Protein AF-0000000071057144 (afdb_homodimer)

Solvent-accessible surface area (backbone atoms only — not comparable to full-atom values): 39895 Å² total; per-residue (Å²): 85,41,33,40,32,56,12,37,33,40,18,52,75,82,63,48,73,46,66,23,17,41,33,29,50,59,49,21,19,66,40,71,38,74,74,74,88,62,90,89,38,48,76,43,83,29,65,85,21,37,33,30,32,10,25,27,32,74,33,31,46,31,32,51,48,71,38,53,86,21,21,26,58,68,36,38,42,46,17,27,21,59,29,23,28,26,34,38,24,29,57,17,76,30,45,70,40,26,40,46,56,70,54,42,44,54,45,49,56,60,32,68,73,47,77,38,49,61,46,35,31,22,28,44,19,44,73,67,62,55,72,46,68,35,61,61,68,62,32,43,76,61,60,35,70,37,26,22,40,54,92,46,48,74,80,42,66,39,50,53,49,52,50,36,52,52,20,44,76,65,75,39,34,39,39,43,34,52,53,37,72,63,55,37,51,49,71,28,27,28,36,68,58,20,41,74,76,67,69,42,60,11,32,34,64,51,14,26,32,16,46,44,32,23,51,47,39,45,25,37,70,66,68,13,42,37,33,40,50,49,54,48,39,39,63,34,46,51,46,52,42,50,38,42,74,74,65,25,45,62,47,30,23,29,25,47,63,37,50,62,43,36,41,65,45,34,79,75,46,38,35,33,40,19,17,75,73,29,34,32,50,66,68,17,18,50,33,45,45,49,23,46,63,72,49,59,28,44,26,45,25,45,51,21,25,49,41,36,68,70,53,40,64,46,94,53,56,88,71,23,62,62,31,26,50,22,46,66,46,35,61,19,44,42,38,44,54,26,32,71,70,64,65,31,52,68,52,57,52,46,24,20,24,8,32,42,46,18,56,76,71,65,48,85,51,20,39,65,44,68,75,27,46,20,29,31,18,30,26,28,72,74,46,69,43,64,39,64,76,82,50,63,30,75,23,64,37,40,58,54,54,69,39,78,36,22,34,42,59,41,32,13,23,25,64,47,34,80,70,28,69,61,125,84,40,33,39,32,56,12,39,33,40,20,52,75,84,64,48,73,46,66,23,16,41,34,28,50,57,49,22,19,65,41,69,39,74,75,77,86,62,90,88,38,48,74,44,82,30,65,88,21,38,34,31,31,10,25,27,33,73,33,30,48,32,32,52,48,72,37,53,85,21,20,25,58,66,36,38,44,46,17,27,22,58,28,21,30,28,33,39,23,28,56,18,76,29,44,71,40,26,40,47,56,68,54,41,46,54,45,51,56,60,31,68,73,46,77,37,49,61,48,34,32,22,28,44,19,42,74,66,61,56,72,47,69,35,62,61,68,61,34,43,75,63,61,34,70,37,26,22,41,54,92,47,47,75,79,43,66,38,50,53,47,53,49,37,52,51,20,46,75,66,75,39,34,40,38,43,32,52,53,37,73,64,56,36,50,50,71,28,28,28,36,68,57,20,41,74,77,65,68,43,60,11,32,34,64,52,15,27,31,16,44,44,31,24,50,47,38,45,25,38,69,66,68,13,42,38,33,41,50,49,54,48,41,40,64,34,47,51,47,51,42,50,38,41,74,74,66,24,46,62,46,29,25,28,25,49,62,35,50,61,45,35,41,66,45,33,79,75,46,39,35,32,40,19,16,76,71,28,34,31,51,66,69,18,20,51,32,44,46,49,24,46,62,72,48,58,29,43,25,48,26,44,51,21,24,49,41,39,68,71,51,40,65,48,92,51,54,88,72,24,61,62,32,24,52,23,45,66,47,34,60,19,44,43,38,45,54,26,31,72,70,64,66,31,54,68,53,57,51,46,25,20,25,7,31,42,45,18,57,76,73,66,49,86,52,21,39,65,45,67,73,27,46,20,30,30,18,31,26,28,73,73,45,70,42,63,38,63,75,83,51,64,32,75,24,65,37,39,60,53,52,71,38,78,35,22,35,41,59,42,32,13,24,25,64,49,35,80,73,28,69,62,127

Secondary structure (DSSP, 8-state):
-EEEEEEEEEETTTTEEEEEEEEEETTEEEEEES----TT-EEEE-TTSEEEEPEEEEEE---TTT-TTT--HHHHHHHHHHHTEEEEEE-S-SSS-S-SHHHHHHHHHHHTTSSSEEEE-B-SBGGG-SSSB--HHHHHHHT---EE-TTS----HHHHHHHHHHHHHTT--EEE----GGG--STTSBHHHIIIII-S--B-HHHHHHHHHHHHHHHHHHT--EEEP----HHHHHHHHHHHHHT--EEEEE-HHHHH--THHHHHHGGGG--SSPP--HHHHHHHHHHHHHTSS-EE---B----HHHH--SSGGGSPP----TTTHHHHHIIIIITTTSS-HHHHHHHHTHHHHHHHT-S-S---TTSB--EEEEEEEEEEE--S--SSS----TTTT-EEEEEEEEEEETTEEEEE--/-EEEEEEEEEETTTTEEEEEEEEEETTEEEEEES----TT-EEEE-TTSEEEEPEEEEEE---TTT-TTT--HHHHHHHHHHTTEEEEEE-S-SSS-S-SHHHHHHHHHHHTTSSSEEEE-B-SBGGG-SSSB--HHHHHHHT---EE-TTS----HHHHHHHHHHHHHTT--EEE----GGG--STTSBHHHIIIII-S--B-HHHHHHHHHHHHHHHHHHT--EEEP----HHHHHHHHHHHHHT--EEEEE-HHHHH--THHHHHHGGGG--SSPP--HHHHHHHHHHHHHTSS-EE---B----HHHH--SSGGGSPP----TTTHHHHHIIIIITTTSS-HHHHHHHHTHHHHHHHT-S-S---TTSB--EEEEEEEEEEE--S--SSS----TTTT-EEEEEEEEEEETTEEEEE--

pLDDT: mean 96.9, std 3.38, range [73.75, 98.94]

Structure (mmCIF, N/CA/C/O backbone):
data_AF-0000000071057144-model_v1
#
loop_
_entity.id
_entity.type
_entity.pdbx_description
1 polymer Dihydroorotase
#
loop_
_atom_site.group_PDB
_atom_site.id
_atom_site.type_symbol
_atom_site.label_atom_id
_atom_site.label_alt_id
_atom_site.label_comp_id
_atom_site.label_asym_id
_atom_site.label_entity_id
_atom_site.label_seq_id
_atom_site.pdbx_PDB_ins_code
_atom_site.Cartn_x
_atom_site.Cartn_y
_atom_site.Cartn_z
_atom_site.occupancy
_atom_site.B_iso_or_equiv
_atom_site.auth_seq_id
_atom_site.auth_comp_id
_atom_site.auth_asym_id
_atom_site.auth_atom_id
_atom_site.pdbx_PDB_model_num
ATOM 1 N N . MET A 1 1 ? -11.352 50.219 15.453 1 94.25 1 MET A N 1
ATOM 2 C CA . MET A 1 1 ? -11.352 49.938 14.023 1 94.25 1 MET A CA 1
ATOM 3 C C . MET A 1 1 ? -9.938 50 13.453 1 94.25 1 MET A C 1
ATOM 5 O O . MET A 1 1 ? -9.133 50.812 13.906 1 94.25 1 MET A O 1
ATOM 9 N N . LEU A 1 2 ? -9.664 49.125 12.617 1 97.75 2 LEU A N 1
ATOM 10 C CA . LEU A 1 2 ? -8.367 49.062 11.953 1 97.75 2 LEU A CA 1
ATOM 11 C C . LEU A 1 2 ? -8.531 49.156 10.438 1 97.75 2 LEU A C 1
ATOM 13 O O . LEU A 1 2 ? -9.344 48.438 9.852 1 97.75 2 LEU A O 1
ATOM 17 N N . LEU A 1 3 ? -7.879 50.125 9.844 1 98.5 3 LEU A N 1
ATOM 18 C CA . LEU A 1 3 ? -7.926 50.312 8.398 1 98.5 3 LEU A CA 1
ATOM 19 C C . LEU A 1 3 ? -6.57 50.031 7.77 1 98.5 3 LEU A C 1
ATOM 21 O O . LEU A 1 3 ? -5.578 50.688 8.07 1 98.5 3 LEU A O 1
ATOM 25 N N . ILE A 1 4 ? -6.465 48.969 6.965 1 98.62 4 ILE A N 1
ATOM 26 C CA . ILE A 1 4 ? -5.285 48.594 6.184 1 98.62 4 ILE A CA 1
ATOM 27 C C . ILE A 1 4 ? -5.383 49.219 4.793 1 98.62 4 ILE A C 1
ATOM 29 O O . ILE A 1 4 ? -6.293 48.906 4.023 1 98.62 4 ILE A O 1
ATOM 33 N N . LYS A 1 5 ? -4.43 50.031 4.457 1 98.38 5 LYS A N 1
ATOM 34 C CA . LYS A 1 5 ? -4.555 50.781 3.219 1 98.38 5 LYS A CA 1
ATOM 35 C C . LYS A 1 5 ? -3.49 50.375 2.207 1 98.38 5 LYS A C 1
ATOM 37 O O . LYS A 1 5 ? -2.373 50 2.588 1 98.38 5 LYS A O 1
ATOM 42 N N . ASN A 1 6 ? -3.873 50.406 0.991 1 97.88 6 ASN A N 1
ATOM 43 C CA . ASN A 1 6 ? -2.973 50.438 -0.158 1 97.88 6 ASN A CA 1
ATOM 44 C C . ASN A 1 6 ? -2.248 49.125 -0.331 1 97.88 6 ASN A C 1
ATOM 46 O O . ASN A 1 6 ? -1.264 49.031 -1.068 1 97.88 6 ASN A O 1
ATOM 50 N N . GLY A 1 7 ? -2.619 48.031 0.33 1 98.44 7 GLY A N 1
ATOM 51 C CA . GLY A 1 7 ? -1.944 46.75 0.188 1 98.44 7 GLY A CA 1
ATOM 52 C C . GLY A 1 7 ? -2.439 45.938 -0.997 1 98.44 7 GLY A C 1
ATOM 53 O O . GLY A 1 7 ? -3.559 46.156 -1.472 1 98.44 7 GLY A O 1
ATOM 54 N N . ARG A 1 8 ? -1.553 45.031 -1.54 1 98.75 8 ARG A N 1
ATOM 55 C CA . ARG A 1 8 ? -2.029 44.031 -2.465 1 98.75 8 ARG A CA 1
ATOM 56 C C . ARG A 1 8 ? -2.814 42.938 -1.729 1 98.75 8 ARG A C 1
ATOM 58 O O . ARG A 1 8 ? -2.227 42.031 -1.132 1 98.75 8 ARG A O 1
ATOM 65 N N . VAL A 1 9 ? -4.117 43.031 -1.786 1 98.75 9 VAL A N 1
ATOM 66 C CA . VAL A 1 9 ? -4.988 42.094 -1.089 1 98.75 9 VAL A CA 1
ATOM 67 C C . VAL A 1 9 ? -5.145 40.812 -1.918 1 98.75 9 VAL A C 1
ATOM 69 O O . VAL A 1 9 ? -5.551 40.875 -3.082 1 98.75 9 VAL A O 1
ATOM 72 N N . LEU A 1 10 ? -4.734 39.719 -1.327 1 98.56 10 LEU A N 1
ATOM 73 C CA . LEU A 1 10 ? -4.777 38.438 -1.992 1 98.56 10 LEU A CA 1
ATOM 74 C C . LEU A 1 10 ? -5.59 37.438 -1.176 1 98.56 10 LEU A C 1
ATOM 76 O O . LEU A 1 10 ? -5.293 37.188 -0.001 1 98.56 10 LEU A O 1
ATOM 80 N N . ASP A 1 11 ? -6.66 36.906 -1.741 1 98.69 11 ASP A N 1
ATOM 81 C CA . ASP A 1 11 ? -7.441 35.812 -1.151 1 98.69 11 ASP A CA 1
ATOM 82 C C . ASP A 1 11 ? -7.512 34.625 -2.09 1 98.69 11 ASP A C 1
ATOM 84 O O . ASP A 1 11 ? -8.297 34.625 -3.045 1 98.69 11 ASP A O 1
ATOM 88 N N . PRO A 1 12 ? -6.824 33.562 -1.813 1 98.44 12 PRO A N 1
ATOM 89 C CA . PRO A 1 12 ? -6.809 32.406 -2.713 1 98.44 12 PRO A CA 1
ATOM 90 C C . PRO A 1 12 ? -8.188 31.766 -2.877 1 98.44 12 PRO A C 1
ATOM 92 O O . PRO A 1 12 ? -8.5 31.219 -3.939 1 98.44 12 PRO A O 1
ATOM 95 N N . GLN A 1 13 ? -8.984 31.766 -1.9 1 97.81 13 GLN A N 1
ATOM 96 C CA . GLN A 1 13 ? -10.289 31.125 -1.96 1 97.81 13 GLN A CA 1
ATOM 97 C C . GLN A 1 13 ? -11.18 31.766 -3.021 1 97.81 13 GLN A C 1
ATOM 99 O O . GLN A 1 13 ? -11.82 31.078 -3.809 1 97.81 13 GLN A O 1
ATOM 104 N N . SER A 1 14 ? -11.211 33.125 -3.072 1 97.69 14 SER A N 1
ATOM 105 C CA . SER A 1 14 ? -12.07 33.844 -4.012 1 97.69 14 SER A CA 1
ATOM 106 C C . SER A 1 14 ? -11.328 34.156 -5.309 1 97.69 14 SER A C 1
ATOM 108 O O . SER A 1 14 ? -11.953 34.5 -6.32 1 97.69 14 SER A O 1
ATOM 110 N N . GLY A 1 15 ? -10 34.125 -5.254 1 97.69 15 GLY A N 1
ATOM 111 C CA . GLY A 1 15 ? -9.203 34.531 -6.398 1 97.69 15 GLY A CA 1
ATOM 112 C C . GLY A 1 15 ? -8.953 36.031 -6.449 1 97.69 15 GLY A C 1
ATOM 113 O O . GLY A 1 15 ? -8.359 36.531 -7.406 1 97.69 15 GLY A O 1
ATOM 114 N N . PHE A 1 16 ? -9.359 36.75 -5.375 1 97.81 16 PHE A N 1
ATOM 115 C CA . PHE A 1 16 ? -9.148 38.219 -5.305 1 97.81 16 PHE A CA 1
ATOM 116 C C . PHE A 1 16 ? -7.664 38.531 -5.254 1 97.81 16 PHE A C 1
ATOM 118 O O . PHE A 1 16 ? -6.914 37.938 -4.488 1 97.81 16 PHE A O 1
ATOM 125 N N . ASP A 1 17 ? -7.176 39.438 -6.098 1 98.25 17 ASP A N 1
ATOM 126 C CA . ASP A 1 17 ? -5.781 39.844 -6.18 1 98.25 17 ASP A CA 1
ATOM 127 C C . ASP A 1 17 ? -5.664 41.281 -6.746 1 98.25 17 ASP A C 1
ATOM 129 O O . ASP A 1 17 ? -5.512 41.438 -7.957 1 98.25 17 ASP A O 1
ATOM 133 N N . GLN A 1 18 ? -5.746 42.25 -5.844 1 97.81 18 GLN A N 1
ATOM 134 C CA . GLN A 1 18 ? -5.656 43.625 -6.254 1 97.81 18 GLN A CA 1
ATOM 135 C C . GLN A 1 18 ? -5.281 44.531 -5.078 1 97.81 18 GLN A C 1
ATOM 137 O O . GLN A 1 18 ? -5.445 44.156 -3.92 1 97.81 18 GLN A O 1
ATOM 142 N N . VAL A 1 19 ? -4.738 45.719 -5.449 1 98.56 19 VAL A N 1
ATOM 143 C CA . VAL A 1 19 ? -4.484 46.719 -4.422 1 98.56 19 VAL A CA 1
ATOM 144 C C . VAL A 1 19 ? -5.809 47.281 -3.891 1 98.56 19 VAL A C 1
ATOM 146 O O . VAL A 1 19 ? -6.672 47.688 -4.668 1 98.56 19 VAL A O 1
ATOM 149 N N . ALA A 1 20 ? -5.996 47.188 -2.58 1 98.56 20 ALA A N 1
ATOM 150 C CA . ALA A 1 20 ? -7.254 47.594 -1.965 1 98.56 20 ALA A CA 1
ATOM 151 C C . ALA A 1 20 ? -7.059 47.938 -0.488 1 98.56 20 ALA A C 1
ATOM 153 O O . ALA A 1 20 ? -5.977 47.719 0.064 1 98.56 20 ALA A O 1
ATOM 154 N N . ASP A 1 21 ? -8.07 48.594 0.021 1 98.56 21 ASP A N 1
ATOM 155 C CA . ASP A 1 21 ? -8.148 48.844 1.457 1 98.56 21 ASP A CA 1
ATOM 156 C C . ASP A 1 21 ? -9.008 47.781 2.15 1 98.56 21 ASP A C 1
ATOM 158 O O . ASP A 1 21 ? -9.945 47.25 1.555 1 98.56 21 ASP A O 1
ATOM 162 N N . VAL A 1 22 ? -8.68 47.438 3.336 1 98.75 22 VAL A N 1
ATOM 163 C CA . VAL A 1 22 ? -9.445 46.5 4.16 1 98.75 22 VAL A CA 1
ATOM 164 C C . VAL A 1 22 ? -9.797 47.188 5.492 1 98.75 22 VAL A C 1
ATOM 166 O O . VAL A 1 22 ? -8.906 47.625 6.227 1 98.75 22 VAL A O 1
ATOM 169 N N . LEU A 1 23 ? -11.039 47.312 5.785 1 98.62 23 LEU A N 1
ATOM 170 C CA . LEU A 1 23 ? -11.508 47.875 7.051 1 98.62 23 LEU A CA 1
ATOM 171 C C . LEU A 1 23 ? -11.969 46.75 7.996 1 98.62 23 LEU A C 1
ATOM 173 O O . LEU A 1 23 ? -12.797 45.938 7.629 1 98.62 23 LEU A O 1
ATOM 177 N N . VAL A 1 24 ? -11.336 46.75 9.141 1 98.12 24 VAL A N 1
ATOM 178 C CA . VAL A 1 24 ? -11.648 45.75 10.164 1 98.12 24 VAL A CA 1
ATOM 179 C C . VAL A 1 24 ? -12.391 46.438 11.32 1 98.12 24 VAL A C 1
ATOM 181 O O . VAL A 1 24 ? -11.977 47.5 11.797 1 98.12 24 VAL A O 1
ATOM 184 N N . ASP A 1 25 ? -13.461 45.875 11.758 1 96.5 25 ASP A N 1
ATOM 185 C CA . ASP A 1 25 ? -14.211 46.312 12.93 1 96.5 25 ASP A CA 1
ATOM 186 C C . ASP A 1 25 ? -14.492 45.125 13.859 1 96.5 25 ASP A C 1
ATOM 188 O O . ASP A 1 25 ? -15.305 44.25 13.547 1 96.5 25 ASP A O 1
ATOM 192 N N . GLY A 1 26 ? -13.867 45.188 14.992 1 96.19 26 GLY A N 1
ATOM 193 C CA . GLY A 1 26 ? -13.938 44.031 15.875 1 96.19 26 GLY A CA 1
ATOM 194 C C . GLY A 1 26 ? -13.266 42.812 15.289 1 96.19 26 GLY A C 1
ATOM 195 O O . GLY A 1 26 ? -12.109 42.875 14.859 1 96.19 26 GLY A O 1
ATOM 196 N N . LYS A 1 27 ? -14.039 41.719 15.336 1 97.88 27 LYS A N 1
ATOM 197 C CA . LYS A 1 27 ? -13.453 40.438 14.922 1 97.88 27 LYS A CA 1
ATOM 198 C C . LYS A 1 27 ? -13.758 40.156 13.461 1 97.88 27 LYS A C 1
ATOM 200 O O . LYS A 1 27 ? -13.492 39.062 12.977 1 97.88 27 LYS A O 1
ATOM 205 N N . LYS A 1 28 ? -14.25 41.156 12.719 1 98.12 28 LYS A N 1
ATOM 206 C CA . LYS A 1 28 ? -14.711 40.906 11.359 1 98.12 28 LYS A CA 1
ATOM 207 C C . LYS A 1 28 ? -14.133 41.906 10.383 1 98.12 28 LYS A C 1
ATOM 209 O O . LYS A 1 28 ? -13.812 43.031 10.766 1 98.12 28 LYS A O 1
ATOM 214 N N . VAL A 1 29 ? -14.016 41.469 9.164 1 98.38 29 VAL A N 1
ATOM 215 C CA . VAL A 1 29 ? -13.727 42.406 8.062 1 98.38 29 VAL A CA 1
ATOM 216 C C . VAL A 1 29 ? -15.008 43.125 7.648 1 98.38 29 VAL A C 1
ATOM 218 O O . VAL A 1 29 ? -15.984 42.5 7.242 1 98.38 29 VAL A O 1
ATOM 221 N N . LEU A 1 30 ? -15 44.375 7.797 1 97.81 30 LEU A N 1
ATOM 222 C CA . LEU A 1 30 ? -16.203 45.156 7.52 1 97.81 30 LEU A CA 1
ATOM 223 C C . LEU A 1 30 ? -16.312 45.469 6.031 1 97.81 30 LEU A C 1
ATOM 225 O O . LEU A 1 30 ? -17.406 45.406 5.469 1 97.81 30 LEU A O 1
ATOM 229 N N . LYS A 1 31 ? -15.164 45.844 5.465 1 97.88 31 LYS A N 1
ATOM 230 C CA . LYS A 1 31 ? -15.211 46.312 4.082 1 97.88 31 LYS A CA 1
ATOM 231 C C . LYS A 1 31 ? -13.867 46.094 3.383 1 97.88 31 LYS A C 1
ATOM 233 O O . LYS A 1 31 ? -12.812 46.25 4 1 97.88 31 LYS A O 1
ATOM 238 N N . ILE A 1 32 ? -13.906 45.719 2.162 1 98.25 32 ILE A N 1
ATOM 239 C CA . ILE A 1 32 ? -12.773 45.656 1.245 1 98.25 32 ILE A CA 1
ATOM 240 C C . ILE A 1 32 ? -13.086 46.5 -0.003 1 98.25 32 ILE A C 1
ATOM 242 O O . ILE A 1 32 ? -14.078 46.219 -0.694 1 98.25 32 ILE A O 1
ATOM 246 N N . ALA A 1 33 ? -12.375 47.438 -0.252 1 97.81 33 ALA A N 1
ATOM 247 C CA . ALA A 1 33 ? -12.648 48.312 -1.38 1 97.81 33 ALA A CA 1
ATOM 248 C C . ALA A 1 33 ? -11.383 49.031 -1.835 1 97.81 33 ALA A C 1
ATOM 250 O O . ALA A 1 33 ? -10.375 49.031 -1.127 1 97.81 33 ALA A O 1
ATOM 251 N N . GLU A 1 34 ? -11.484 49.594 -2.992 1 97.31 34 GLU A N 1
ATOM 252 C CA . GLU A 1 34 ? -10.336 50.312 -3.559 1 97.31 34 GLU A CA 1
ATOM 253 C C . GLU A 1 34 ? -9.859 51.438 -2.629 1 97.31 34 GLU A C 1
ATOM 255 O O . GLU A 1 34 ? -8.656 51.625 -2.455 1 97.31 34 GLU A O 1
ATOM 260 N N . GLN A 1 35 ? -10.789 52.188 -2.15 1 96.94 35 GLN A N 1
ATOM 261 C CA . GLN A 1 35 ? -10.516 53.281 -1.216 1 96.94 35 GLN A CA 1
ATOM 262 C C . GLN A 1 35 ? -11.57 53.344 -0.117 1 96.94 35 GLN A C 1
ATOM 264 O O . GLN A 1 35 ? -12.773 53.344 -0.401 1 96.94 35 GLN A O 1
ATOM 269 N N . ILE A 1 36 ? -11.062 53.312 1.088 1 97.25 36 ILE A N 1
ATOM 270 C CA . ILE A 1 36 ? -11.977 53.375 2.227 1 97.25 36 ILE A CA 1
ATOM 271 C C . ILE A 1 36 ? -11.57 54.562 3.131 1 97.25 36 ILE A C 1
ATOM 273 O O . ILE A 1 36 ? -10.383 54.75 3.414 1 97.25 36 ILE A O 1
ATOM 277 N N . GLU A 1 37 ? -12.469 55.406 3.471 1 95.5 37 GLU A N 1
ATOM 278 C CA . GLU A 1 37 ? -12.281 56.438 4.504 1 95.5 37 GLU A CA 1
ATOM 279 C C . GLU A 1 37 ? -13 56.031 5.793 1 95.5 37 GLU A C 1
ATOM 281 O O . GLU A 1 37 ? -14.164 55.656 5.766 1 95.5 37 GLU A O 1
ATOM 286 N N . ALA A 1 38 ? -12.266 55.969 6.797 1 92.19 38 ALA A N 1
ATOM 287 C CA . ALA A 1 38 ? -12.844 55.625 8.094 1 92.19 38 ALA A CA 1
ATOM 288 C C . ALA A 1 38 ? -12.273 56.5 9.195 1 92.19 38 ALA A C 1
ATOM 290 O O . ALA A 1 38 ? -11.18 56.25 9.703 1 92.19 38 ALA A O 1
ATOM 291 N N . GLU A 1 39 ? -13.078 57.469 9.633 1 90.88 39 GLU A N 1
ATOM 292 C CA . GLU A 1 39 ? -12.625 58.406 10.656 1 90.88 39 GLU A CA 1
ATOM 293 C C . GLU A 1 39 ? -12.398 57.719 11.992 1 90.88 39 GLU A C 1
ATOM 295 O O . GLU A 1 39 ? -13.219 56.906 12.414 1 90.88 39 GLU A O 1
ATOM 300 N N . GLY A 1 40 ? -11.266 57.969 12.594 1 92.12 40 GLY A N 1
ATOM 301 C CA . GLY A 1 40 ? -10.992 57.438 13.922 1 92.12 40 GLY A CA 1
ATOM 302 C C . GLY A 1 40 ? -10.367 56.062 13.898 1 92.12 40 GLY A C 1
ATOM 303 O O . GLY A 1 40 ? -9.953 55.562 14.938 1 92.12 40 GLY A O 1
ATOM 304 N N . ALA A 1 41 ? -10.312 55.438 12.703 1 94.25 41 ALA A N 1
ATOM 305 C CA . ALA A 1 41 ? -9.711 54.125 12.609 1 94.25 41 ALA A CA 1
ATOM 306 C C . ALA A 1 41 ? -8.188 54.219 12.688 1 94.25 41 ALA A C 1
ATOM 308 O O . ALA A 1 41 ? -7.582 55.156 12.203 1 94.25 41 ALA A O 1
ATOM 309 N N . ASP A 1 42 ? -7.527 53.219 13.445 1 96.56 42 ASP A N 1
ATOM 310 C CA . ASP A 1 42 ? -6.082 53.062 13.336 1 96.56 42 ASP A CA 1
ATOM 311 C C . ASP A 1 42 ? -5.688 52.625 11.922 1 96.56 42 ASP A C 1
ATOM 313 O O . ASP A 1 42 ? -6.336 51.781 11.32 1 96.56 42 ASP A O 1
ATOM 317 N N . VAL A 1 43 ? -4.652 53.25 11.414 1 97.5 43 VAL A N 1
ATOM 318 C CA . VAL A 1 43 ? -4.332 53.031 10 1 97.5 43 VAL A CA 1
ATOM 319 C C . VAL A 1 43 ? -3 52.312 9.883 1 97.5 43 VAL A C 1
ATOM 321 O O . VAL A 1 43 ? -2.023 52.656 10.547 1 97.5 43 VAL A O 1
ATOM 324 N N . ILE A 1 44 ? -2.953 51.25 9.125 1 97.81 44 ILE A N 1
ATOM 325 C CA . ILE A 1 44 ? -1.737 50.562 8.664 1 97.81 44 ILE A CA 1
ATOM 326 C C . ILE A 1 44 ? -1.53 50.844 7.176 1 97.81 44 ILE A C 1
ATOM 328 O O . ILE A 1 44 ? -2.398 50.562 6.352 1 97.81 44 ILE A O 1
ATOM 332 N N . ASP A 1 45 ? -0.489 51.531 6.824 1 98 45 ASP A N 1
ATOM 333 C CA . ASP A 1 45 ? -0.131 51.688 5.418 1 98 45 ASP A CA 1
ATOM 334 C C . ASP A 1 45 ? 0.583 50.438 4.895 1 98 45 ASP A C 1
ATOM 336 O O . ASP A 1 45 ? 1.745 50.188 5.227 1 98 45 ASP A O 1
ATOM 340 N N . ALA A 1 46 ? -0.073 49.719 4.07 1 98.38 46 ALA A N 1
ATOM 341 C CA . ALA A 1 46 ? 0.458 48.438 3.578 1 98.38 46 ALA A CA 1
ATOM 342 C C . ALA A 1 46 ? 0.963 48.562 2.145 1 98.38 46 ALA A C 1
ATOM 344 O O . ALA A 1 46 ? 0.993 47.594 1.394 1 98.38 46 ALA A O 1
ATOM 345 N N . ALA A 1 47 ? 1.3 49.781 1.751 1 97.88 47 ALA A N 1
ATOM 346 C CA . ALA A 1 47 ? 1.832 50 0.407 1 97.88 47 ALA A CA 1
ATOM 347 C C . ALA A 1 47 ? 3.047 49.125 0.152 1 97.88 47 ALA A C 1
ATOM 349 O O . ALA A 1 47 ? 3.99 49.094 0.945 1 97.88 47 ALA A O 1
ATOM 350 N N . GLY A 1 48 ? 2.986 48.344 -0.948 1 97.56 48 GLY A N 1
ATOM 351 C CA . GLY A 1 48 ? 4.09 47.469 -1.33 1 97.56 48 GLY A CA 1
ATOM 352 C C . GLY A 1 48 ? 4.078 46.156 -0.605 1 97.56 48 GLY A C 1
ATOM 353 O O . GLY A 1 48 ? 4.941 45.312 -0.84 1 97.56 48 GLY A O 1
ATOM 354 N N . LEU A 1 49 ? 3.125 45.938 0.243 1 98.62 49 LEU A N 1
ATOM 355 C CA . LEU A 1 49 ? 3.012 44.719 1.015 1 98.62 49 LEU A CA 1
ATOM 356 C C . LEU A 1 49 ? 1.822 43.875 0.541 1 98.62 49 LEU A C 1
ATOM 358 O O . LEU A 1 49 ? 0.938 44.406 -0.15 1 98.62 49 LEU A O 1
ATOM 362 N N . VAL A 1 50 ? 1.885 42.625 0.862 1 98.88 50 VAL A N 1
ATOM 363 C CA . VAL A 1 50 ? 0.781 41.719 0.593 1 98.88 50 VAL A CA 1
ATOM 364 C C . VAL A 1 50 ? -0.127 41.625 1.818 1 98.88 50 VAL A C 1
ATOM 366 O O . VAL A 1 50 ? 0.355 41.562 2.951 1 98.88 50 VAL A O 1
ATOM 369 N N . VAL A 1 51 ? -1.409 41.75 1.645 1 98.88 51 VAL A N 1
ATOM 370 C CA . VAL A 1 51 ? -2.434 41.531 2.66 1 98.88 51 VAL A CA 1
ATOM 371 C C . VAL A 1 51 ? -3.193 40.25 2.361 1 98.88 51 VAL A C 1
ATOM 373 O O . VAL A 1 51 ? -3.904 40.156 1.358 1 98.88 51 VAL A O 1
ATOM 376 N N . ALA A 1 52 ? -3.049 39.219 3.162 1 98.88 52 ALA A N 1
ATOM 377 C CA . ALA A 1 52 ? -3.611 37.906 2.934 1 98.88 52 ALA A CA 1
ATOM 378 C C . ALA A 1 52 ? -4.324 37.375 4.18 1 98.88 52 ALA A C 1
ATOM 380 O O . ALA A 1 52 ? -4.223 37.969 5.254 1 98.88 52 ALA A O 1
ATOM 381 N N . PRO A 1 53 ? -5.191 36.344 3.998 1 98.88 53 PRO A N 1
ATOM 382 C CA . PRO A 1 53 ? -5.73 35.719 5.207 1 98.88 53 PRO A CA 1
ATOM 383 C C . PRO A 1 53 ? -4.641 35.219 6.164 1 98.88 53 PRO A C 1
ATOM 385 O O . PRO A 1 53 ? -3.564 34.812 5.727 1 98.88 53 PRO A O 1
ATOM 388 N N . GLY A 1 54 ? -4.934 35.344 7.508 1 98.94 54 GLY A N 1
ATOM 389 C CA . GLY A 1 54 ? -4.012 34.719 8.445 1 98.94 54 GLY A CA 1
ATOM 390 C C . GLY A 1 54 ? -3.695 33.281 8.102 1 98.94 54 GLY A C 1
ATOM 391 O O . GLY A 1 54 ? -4.586 32.531 7.723 1 98.94 54 GLY A O 1
ATOM 392 N N . LEU A 1 55 ? -2.418 32.875 8.156 1 98.94 55 LEU A N 1
ATOM 393 C CA . LEU A 1 55 ? -2.018 31.531 7.805 1 98.94 55 LEU A CA 1
ATOM 394 C C . LEU A 1 55 ? -2.59 30.516 8.797 1 98.94 55 LEU A C 1
ATOM 396 O O . LEU A 1 55 ? -2.91 30.875 9.93 1 98.94 55 LEU A O 1
ATOM 400 N N . VAL A 1 56 ? -2.787 29.297 8.305 1 98.94 56 VAL A N 1
ATOM 401 C CA . VAL A 1 56 ? -3.32 28.203 9.094 1 98.94 56 VAL A CA 1
ATOM 402 C C . VAL A 1 56 ? -2.334 27.031 9.086 1 98.94 56 VAL A C 1
ATOM 404 O O . VAL A 1 56 ? -1.983 26.516 8.023 1 98.94 56 VAL A O 1
ATOM 407 N N . ASP A 1 57 ? -1.852 26.641 10.234 1 98.88 57 ASP A N 1
ATOM 408 C CA . ASP A 1 57 ? -0.955 25.484 10.359 1 98.88 57 ASP A CA 1
ATOM 409 C C . ASP A 1 57 ? -1.625 24.344 11.117 1 98.88 57 ASP A C 1
ATOM 411 O O . ASP A 1 57 ? -1.92 24.469 12.305 1 98.88 57 ASP A O 1
ATOM 415 N N . ILE A 1 58 ? -1.699 23.203 10.477 1 98.75 58 ILE A N 1
ATOM 416 C CA . ILE A 1 58 ? -2.51 22.141 11.062 1 98.75 58 ILE A CA 1
ATOM 417 C C . ILE A 1 58 ? -1.606 21.125 11.758 1 98.75 58 ILE A C 1
ATOM 419 O O . ILE A 1 58 ? -2.053 20.031 12.125 1 98.75 58 ILE A O 1
ATOM 423 N N . HIS A 1 59 ? -0.335 21.391 11.93 1 98.69 59 HIS A N 1
ATOM 424 C CA . HIS A 1 59 ? 0.617 20.453 12.484 1 98.69 59 HIS A CA 1
ATOM 425 C C . HIS A 1 59 ? 1.702 21.156 13.289 1 98.69 59 HIS A C 1
ATOM 427 O O . HIS A 1 59 ? 2.773 21.453 12.758 1 98.69 59 HIS A O 1
ATOM 433 N N . VAL A 1 60 ? 1.468 21.359 14.617 1 98.38 60 VAL A N 1
ATOM 434 C CA . VAL A 1 60 ? 2.465 21.984 15.477 1 98.38 60 VAL A CA 1
ATOM 435 C C . VAL A 1 60 ? 2.566 21.234 16.797 1 98.38 60 VAL A C 1
ATOM 437 O O . VAL A 1 60 ? 1.629 20.531 17.188 1 98.38 60 VAL A O 1
ATOM 440 N N . HIS A 1 61 ? 3.693 21.312 17.438 1 97.88 61 HIS A N 1
ATOM 441 C CA . HIS A 1 61 ? 3.926 20.766 18.766 1 97.88 61 HIS A CA 1
ATOM 442 C C . HIS A 1 61 ? 4.238 21.859 19.781 1 97.88 61 HIS A C 1
ATOM 444 O O . HIS A 1 61 ? 5.355 22.391 19.797 1 97.88 61 HIS A O 1
ATOM 450 N N . PHE A 1 62 ? 3.311 22.172 20.672 1 97.06 62 PHE A N 1
ATOM 451 C CA . PHE A 1 62 ? 3.543 23.25 21.641 1 97.06 62 PHE A CA 1
ATOM 452 C C . PHE A 1 62 ? 3.961 22.672 22.984 1 97.06 62 PHE A C 1
ATOM 454 O O . PHE A 1 62 ? 4.184 23.422 23.938 1 97.06 62 PHE A O 1
ATOM 461 N N . ARG A 1 63 ? 4.055 21.375 23.156 1 95 63 ARG A N 1
ATOM 462 C CA . ARG A 1 63 ? 4.793 20.656 24.172 1 95 63 ARG A CA 1
ATOM 463 C C . ARG A 1 63 ? 4.129 20.797 25.531 1 95 63 ARG A C 1
ATOM 465 O O . ARG A 1 63 ? 4.727 20.469 26.562 1 95 63 ARG A O 1
ATOM 472 N N . GLU A 1 64 ? 2.992 21.406 25.562 1 95.94 64 GLU A N 1
ATOM 473 C CA . GLU A 1 64 ? 2.195 21.531 26.781 1 95.94 64 GLU A CA 1
ATOM 474 C C . GLU A 1 64 ? 0.93 20.688 26.703 1 95.94 64 GLU A C 1
ATOM 476 O O . GLU A 1 64 ? 0.167 20.797 25.75 1 95.94 64 GLU A O 1
ATOM 481 N N . PRO A 1 65 ? 0.752 19.891 27.75 1 95.94 65 PRO A N 1
ATOM 482 C CA . PRO A 1 65 ? 1.442 19.812 29.031 1 95.94 65 PRO A CA 1
ATOM 483 C C . PRO A 1 65 ? 2.729 18.984 28.969 1 95.94 65 PRO A C 1
ATOM 485 O O . PRO A 1 65 ? 2.986 18.328 27.969 1 95.94 65 PRO A O 1
ATOM 488 N N . GLY A 1 66 ? 3.582 19.078 30.031 1 93.69 66 GLY A N 1
ATOM 489 C CA . GLY A 1 66 ? 4.602 18.094 30.359 1 93.69 66 GLY A CA 1
ATOM 490 C C . GLY A 1 66 ? 5.988 18.484 29.891 1 93.69 66 GLY A C 1
ATOM 491 O O . GLY A 1 66 ? 6.992 18.094 30.484 1 93.69 66 GLY A O 1
ATOM 492 N N . GLN A 1 67 ? 6.105 19.172 28.75 1 92.88 67 GLN A N 1
ATOM 493 C CA . GLN A 1 67 ? 7.418 19.5 28.203 1 92.88 67 GLN A CA 1
ATOM 494 C C . GLN A 1 67 ? 7.57 21.016 28 1 92.88 67 GLN A C 1
ATOM 496 O O . GLN A 1 67 ? 8.016 21.469 26.953 1 92.88 67 GLN A O 1
ATOM 501 N N . THR A 1 68 ? 7.227 21.812 28.938 1 92.81 68 THR A N 1
ATOM 502 C CA . THR A 1 68 ? 7.098 23.266 28.812 1 92.81 68 THR A CA 1
ATOM 503 C C . THR A 1 68 ? 8.469 23.938 28.781 1 92.81 68 THR A C 1
ATOM 505 O O . THR A 1 68 ? 8.586 25.109 28.422 1 92.81 68 THR A O 1
ATOM 508 N N . HIS A 1 69 ? 9.508 23.172 29.156 1 90.25 69 HIS A N 1
ATOM 509 C CA . HIS A 1 69 ? 10.859 23.703 29.047 1 90.25 69 HIS A CA 1
ATOM 510 C C . HIS A 1 69 ? 11.281 23.812 27.578 1 90.25 69 HIS A C 1
ATOM 512 O O . HIS A 1 69 ? 12.164 24.609 27.234 1 90.25 69 HIS A O 1
ATOM 518 N N . LYS A 1 70 ? 10.672 22.984 26.719 1 91.5 70 LYS A N 1
ATOM 519 C CA . LYS A 1 70 ? 10.914 23.031 25.281 1 91.5 70 LYS A CA 1
ATOM 520 C C . LYS A 1 70 ? 10.07 24.125 24.609 1 91.5 70 LYS A C 1
ATOM 522 O O . LYS A 1 70 ? 10.555 24.844 23.75 1 91.5 70 LYS A O 1
ATOM 527 N N . GLU A 1 71 ? 8.883 24.172 24.938 1 93.06 71 GLU A N 1
ATOM 528 C CA . GLU A 1 71 ? 7.863 25.094 24.438 1 93.06 71 GLU A CA 1
ATOM 529 C C . GLU A 1 71 ? 6.59 25 25.281 1 93.06 71 GLU A C 1
ATOM 531 O O . GLU A 1 71 ? 6.34 23.984 25.938 1 93.06 71 GLU A O 1
ATOM 536 N N . ASP A 1 72 ? 5.898 26.031 25.469 1 95.75 72 ASP A N 1
ATOM 537 C CA . ASP A 1 72 ? 4.551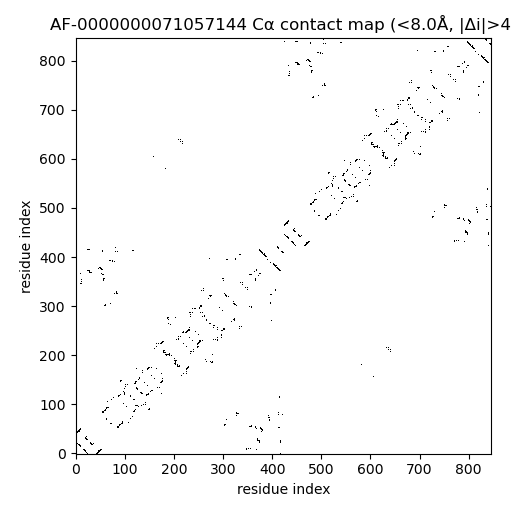 26 26.016 1 95.75 72 ASP A CA 1
ATOM 538 C C . ASP A 1 72 ? 3.553 26.688 25.094 1 95.75 72 ASP A C 1
ATOM 540 O O . ASP A 1 72 ? 3.936 27.25 24.062 1 95.75 72 ASP A O 1
ATOM 544 N N . ILE A 1 73 ? 2.312 26.578 25.391 1 98.06 73 ILE A N 1
ATOM 545 C CA . ILE A 1 73 ? 1.253 27.062 24.516 1 98.06 73 ILE A CA 1
ATOM 546 C C . ILE A 1 73 ? 1.404 28.562 24.297 1 98.06 73 ILE A C 1
ATOM 548 O O . ILE A 1 73 ? 1.207 29.062 23.188 1 98.06 73 ILE A O 1
ATOM 552 N N . HIS A 1 74 ? 1.804 29.297 25.297 1 97.75 74 HIS A N 1
ATOM 553 C CA . HIS A 1 74 ? 1.954 30.734 25.188 1 97.75 74 HIS A CA 1
ATOM 554 C C . HIS A 1 74 ? 3.064 31.109 24.219 1 97.75 74 HIS A C 1
ATOM 556 O O . HIS A 1 74 ? 2.848 31.891 23.297 1 97.75 74 HIS A O 1
ATOM 562 N N . THR A 1 75 ? 4.254 30.547 24.422 1 97.19 75 THR A N 1
ATOM 563 C CA . THR A 1 75 ? 5.367 30.875 23.547 1 97.19 75 THR A CA 1
ATOM 564 C C . THR A 1 75 ? 5.137 30.312 22.141 1 97.19 75 THR A C 1
ATOM 566 O O . THR A 1 75 ? 5.559 30.906 21.156 1 97.19 75 THR A O 1
ATOM 569 N N . GLY A 1 76 ? 4.48 29.156 22.047 1 97.94 76 GLY A N 1
ATOM 570 C CA . GLY A 1 76 ? 4.066 28.656 20.75 1 97.94 76 GLY A CA 1
ATOM 571 C C . GLY A 1 76 ? 3.143 29.609 20.016 1 97.94 76 GLY A C 1
ATOM 572 O O . GLY A 1 76 ? 3.279 29.797 18.797 1 97.94 76 GLY A O 1
ATOM 573 N N . ALA A 1 77 ? 2.211 30.188 20.75 1 98.38 77 ALA A N 1
ATOM 574 C CA . ALA A 1 77 ? 1.29 31.156 20.172 1 98.38 77 ALA A CA 1
ATOM 575 C C . ALA A 1 77 ? 2.041 32.375 19.656 1 98.38 77 ALA A C 1
ATOM 577 O O . ALA A 1 77 ? 1.707 32.938 18.609 1 98.38 77 ALA A O 1
ATOM 578 N N . LEU A 1 78 ? 3.004 32.844 20.422 1 98.06 78 LEU A N 1
ATOM 579 C CA . LEU A 1 78 ? 3.824 33.969 20 1 98.06 78 LEU A CA 1
ATOM 580 C C . LEU A 1 78 ? 4.586 33.625 18.719 1 98.06 78 LEU A C 1
ATOM 582 O O . LEU A 1 78 ? 4.691 34.469 17.812 1 98.06 78 LEU A O 1
ATOM 586 N N . ALA A 1 79 ? 5.168 32.438 18.688 1 97.94 79 ALA A N 1
ATOM 587 C CA . ALA A 1 79 ? 5.883 31.969 17.5 1 97.94 79 ALA A CA 1
ATOM 588 C C . ALA A 1 79 ? 4.961 31.938 16.281 1 97.94 79 ALA A C 1
ATOM 590 O O . ALA A 1 79 ? 5.363 32.312 15.18 1 97.94 79 ALA A O 1
ATOM 591 N N . ALA A 1 80 ? 3.734 31.453 16.516 1 98.75 80 ALA A N 1
ATOM 592 C CA . ALA A 1 80 ? 2.744 31.422 15.438 1 98.75 80 ALA A CA 1
ATOM 593 C C . ALA A 1 80 ? 2.461 32.812 14.914 1 98.75 80 ALA A C 1
ATOM 595 O O . ALA A 1 80 ? 2.527 33.062 13.703 1 98.75 80 ALA A O 1
ATOM 596 N N . ALA A 1 81 ? 2.209 33.719 15.773 1 98.69 81 ALA A N 1
ATOM 597 C CA . ALA A 1 81 ? 1.935 35.125 15.398 1 98.69 81 ALA A CA 1
ATOM 598 C C . ALA A 1 81 ? 3.105 35.719 14.625 1 98.69 81 ALA A C 1
ATOM 600 O O . ALA A 1 81 ? 2.91 36.375 13.602 1 98.69 81 ALA A O 1
ATOM 601 N N . ALA A 1 82 ? 4.27 35.438 15.109 1 98.12 82 ALA A N 1
ATOM 602 C CA . ALA A 1 82 ? 5.477 35.938 14.477 1 98.12 82 ALA A CA 1
ATOM 603 C C . ALA A 1 82 ? 5.641 35.375 13.062 1 98.12 82 ALA A C 1
ATOM 605 O O . ALA A 1 82 ? 6.234 36.031 12.195 1 98.12 82 ALA A O 1
ATOM 606 N N . GLY A 1 83 ? 5.141 34.219 12.875 1 98.38 83 GLY A N 1
ATOM 607 C CA . GLY A 1 83 ? 5.23 33.594 11.578 1 98.38 83 GLY A CA 1
ATOM 608 C C . GLY A 1 83 ? 4.078 33.938 10.656 1 98.38 83 GLY A C 1
ATOM 609 O O . GLY A 1 83 ? 4.047 33.5 9.5 1 98.38 83 GLY A O 1
ATOM 610 N N . GLY A 1 84 ? 3.125 34.688 11.133 1 98.81 84 GLY A N 1
ATOM 611 C CA . GLY A 1 84 ? 1.989 35.094 10.32 1 98.81 84 GLY A CA 1
ATOM 612 C C . GLY A 1 84 ? 0.79 34.188 10.477 1 98.81 84 GLY A C 1
ATOM 613 O O . GLY A 1 84 ? -0.204 34.312 9.758 1 98.81 84 GLY A O 1
ATOM 614 N N . PHE A 1 85 ? 0.878 33.219 11.375 1 98.94 85 PHE A N 1
ATOM 615 C CA . PHE A 1 85 ? -0.197 32.281 11.602 1 98.94 85 PHE A CA 1
ATOM 616 C C . PHE A 1 85 ? -1.203 32.812 12.609 1 98.94 85 PHE A C 1
ATOM 618 O O . PHE A 1 85 ? -0.818 33.375 13.633 1 98.94 85 PHE A O 1
ATOM 625 N N . THR A 1 86 ? -2.484 32.688 12.266 1 98.88 86 THR A N 1
ATOM 626 C CA . THR A 1 86 ? -3.539 33.094 13.188 1 98.88 86 THR A CA 1
ATOM 627 C C . THR A 1 86 ? -4.289 31.875 13.719 1 98.88 86 THR A C 1
ATOM 629 O O . THR A 1 86 ? -5.035 31.969 14.695 1 98.88 86 THR A O 1
ATOM 632 N N . THR A 1 87 ? -4.148 30.734 13.078 1 98.88 87 THR A N 1
ATOM 633 C CA . THR A 1 87 ? -4.801 29.5 13.469 1 98.88 87 THR A CA 1
ATOM 634 C C . THR A 1 87 ? -3.816 28.328 13.438 1 98.88 87 THR A C 1
ATOM 636 O O . THR A 1 87 ? -3.098 28.141 12.453 1 98.88 87 THR A O 1
ATOM 639 N N . VAL A 1 88 ? -3.73 27.594 14.547 1 98.81 88 VAL A N 1
ATOM 640 C CA . VAL A 1 88 ? -2.848 26.422 14.57 1 98.81 88 VAL A CA 1
ATOM 641 C C . VAL A 1 88 ? -3.57 25.234 15.203 1 98.81 88 VAL A C 1
ATOM 643 O O . VAL A 1 88 ? -4.5 25.422 15.992 1 98.81 88 VAL A O 1
ATOM 646 N N . VAL A 1 89 ? -3.18 23.984 14.789 1 98.81 89 VAL A N 1
ATOM 647 C CA . VAL A 1 89 ? -3.672 22.75 15.391 1 98.81 89 VAL A CA 1
ATOM 648 C C . VAL A 1 89 ? -2.516 22 16.047 1 98.81 89 VAL A C 1
ATOM 650 O O . VAL A 1 89 ? -1.545 21.641 15.375 1 98.81 89 VAL A O 1
ATOM 653 N N . MET A 1 90 ? -2.637 21.766 17.328 1 98.5 90 MET A N 1
ATOM 654 C CA . MET A 1 90 ? -1.585 21.078 18.078 1 98.5 90 MET A CA 1
ATOM 655 C C . MET A 1 90 ? -1.723 19.562 17.953 1 98.5 90 MET A C 1
ATOM 657 O O . MET A 1 90 ? -2.836 19.047 17.859 1 98.5 90 MET A O 1
ATOM 661 N N . MET A 1 91 ? -0.595 18.922 17.922 1 98 91 MET A N 1
ATOM 662 C CA . MET A 1 91 ? -0.566 17.469 18 1 98 91 MET A CA 1
ATOM 663 C C . MET A 1 91 ? -0.667 16.984 19.438 1 98 91 MET A C 1
ATOM 665 O O . MET A 1 91 ? -0.381 17.75 20.375 1 98 91 MET A O 1
ATOM 669 N N . ALA A 1 92 ? -0.944 15.773 19.609 1 97.44 92 ALA A N 1
ATOM 670 C CA . ALA A 1 92 ? -1.389 15.258 20.891 1 97.44 92 ALA A CA 1
ATOM 671 C C . ALA A 1 92 ? -0.237 14.602 21.656 1 97.44 92 ALA A C 1
ATOM 673 O O . ALA A 1 92 ? -0.427 14.078 22.75 1 97.44 92 ALA A O 1
ATOM 674 N N . ASN A 1 93 ? 0.955 14.625 21.078 1 95.62 93 ASN A N 1
ATOM 675 C CA . ASN A 1 93 ? 2.08 13.898 21.656 1 95.62 93 ASN A CA 1
ATOM 676 C C . ASN A 1 93 ? 2.732 14.68 22.797 1 95.62 93 ASN A C 1
ATOM 678 O O . ASN A 1 93 ? 3.953 14.859 22.812 1 95.62 93 ASN A O 1
ATOM 682 N N . THR A 1 94 ? 2.014 15.102 23.75 1 96.5 94 THR A N 1
ATOM 683 C CA . THR A 1 94 ? 2.469 15.758 24.969 1 96.5 94 THR A CA 1
ATOM 684 C C . THR A 1 94 ? 2.623 14.75 26.109 1 96.5 94 THR A C 1
ATOM 686 O O . THR A 1 94 ? 2.488 13.539 25.891 1 96.5 94 THR A O 1
ATOM 689 N N . ASN A 1 95 ? 3.035 15.305 27.266 1 96.38 95 ASN A N 1
ATOM 690 C CA . ASN A 1 95 ? 3.123 14.484 28.469 1 96.38 95 ASN A CA 1
ATOM 691 C C . ASN A 1 95 ? 2.297 15.07 29.609 1 96.38 95 ASN A C 1
ATOM 693 O O . ASN A 1 95 ? 2.695 16.062 30.234 1 96.38 95 ASN A O 1
ATOM 697 N N . PRO A 1 96 ? 1.253 14.383 30.031 1 97.31 96 PRO A N 1
ATOM 698 C CA . PRO A 1 96 ? 0.673 13.219 29.359 1 97.31 96 PRO A CA 1
ATOM 699 C C . PRO A 1 96 ? 0.176 13.539 27.953 1 97.31 96 PRO A C 1
ATOM 701 O O . PRO A 1 96 ? -0.01 14.711 27.609 1 97.31 96 PRO A O 1
ATOM 704 N N . THR A 1 97 ? 0.018 12.484 27.094 1 98 97 THR A N 1
ATOM 705 C CA . THR A 1 97 ? -0.623 12.648 25.797 1 98 97 THR A CA 1
ATOM 706 C C . THR A 1 97 ? -2.066 13.117 25.969 1 98 97 THR A C 1
ATOM 708 O O . THR A 1 97 ? -2.674 12.914 27.016 1 98 97 THR A O 1
ATOM 711 N N . ILE A 1 98 ? -2.613 13.789 24.984 1 98.38 98 ILE A N 1
ATOM 712 C CA . ILE A 1 98 ? -4 14.242 25.031 1 98.38 98 ILE A CA 1
ATOM 713 C C . ILE A 1 98 ? -4.93 13.094 24.641 1 98.38 98 ILE A C 1
ATOM 715 O O . ILE A 1 98 ? -5.473 13.086 23.531 1 98.38 98 ILE A O 1
ATOM 719 N N . SER A 1 99 ? -5.211 12.141 25.609 1 98.31 99 SER A N 1
ATOM 720 C CA . SER A 1 99 ? -5.922 10.898 25.328 1 98.31 99 SER A CA 1
ATOM 721 C C . SER A 1 99 ? -7.25 10.836 26.078 1 98.31 99 SER A C 1
ATOM 723 O O . SER A 1 99 ? -8.039 9.914 25.875 1 98.31 99 SER A O 1
ATOM 725 N N . ASP A 1 100 ? -7.422 11.805 26.953 1 98.19 100 ASP A N 1
ATOM 726 C CA . ASP A 1 100 ? -8.648 11.82 27.734 1 98.19 100 ASP A CA 1
ATOM 727 C C . ASP A 1 100 ? -9.211 13.234 27.859 1 98.19 100 ASP A C 1
ATOM 729 O O . ASP A 1 100 ? -8.531 14.203 27.516 1 98.19 100 ASP A O 1
ATOM 733 N N . VAL A 1 101 ? -10.453 13.312 28.297 1 98.62 101 VAL A N 1
ATOM 734 C CA . VAL A 1 101 ? -11.211 14.562 28.328 1 98.62 101 VAL A CA 1
ATOM 735 C C . VAL A 1 101 ? -10.555 15.539 29.312 1 98.62 101 VAL A C 1
ATOM 737 O O . VAL A 1 101 ? -10.484 16.734 29.047 1 98.62 101 VAL A O 1
ATOM 740 N N . GLU A 1 102 ? -10.062 15.039 30.438 1 98.44 102 GLU A N 1
ATOM 741 C CA . GLU A 1 102 ? -9.453 15.898 31.453 1 98.44 102 GLU A CA 1
ATOM 742 C C . GLU A 1 102 ? -8.227 16.625 30.891 1 98.44 102 GLU A C 1
ATOM 744 O O . GLU A 1 102 ? -8.133 17.844 30.984 1 98.44 102 GLU A O 1
ATOM 749 N N . THR A 1 103 ? -7.34 15.875 30.328 1 98.5 103 THR A N 1
ATOM 750 C CA . THR A 1 103 ? -6.137 16.453 29.75 1 98.5 103 THR A CA 1
ATOM 751 C C . THR A 1 103 ? -6.492 17.406 28.609 1 98.5 103 THR A C 1
ATOM 753 O O . THR A 1 103 ? -5.914 18.484 28.484 1 98.5 103 THR A O 1
ATOM 756 N N . LEU A 1 104 ? -7.422 17 27.781 1 98.69 104 LEU A N 1
ATOM 757 C CA . LEU A 1 104 ? -7.875 17.812 26.656 1 98.69 104 LEU A CA 1
ATOM 758 C C . LEU A 1 104 ? -8.398 19.172 27.125 1 98.69 104 LEU A C 1
ATOM 760 O O . LEU A 1 104 ? -8.031 20.203 26.594 1 98.69 104 LEU A O 1
ATOM 764 N N . LYS A 1 105 ? -9.203 19.172 28.109 1 98.5 105 LYS A N 1
ATOM 765 C CA . LYS A 1 105 ? -9.797 20.391 28.641 1 98.5 105 LYS A CA 1
ATOM 766 C C . LYS A 1 105 ? -8.734 21.312 29.219 1 98.5 105 LYS A C 1
ATOM 768 O O . LYS A 1 105 ? -8.828 22.547 29.094 1 98.5 105 LYS A O 1
ATOM 773 N N . GLU A 1 106 ? -7.816 20.703 29.875 1 98.12 106 GLU A N 1
ATOM 774 C CA . GLU A 1 106 ? -6.711 21.484 30.422 1 98.12 106 GLU A CA 1
ATOM 775 C C . GLU A 1 106 ? -5.957 22.219 29.312 1 98.12 106 GLU A C 1
ATOM 777 O O . GLU A 1 106 ? -5.66 23.406 29.422 1 98.12 106 GLU A O 1
ATOM 782 N N . VAL A 1 107 ? -5.656 21.5 28.281 1 98.44 107 VAL A N 1
ATOM 783 C CA . VAL A 1 107 ? -4.922 22.031 27.141 1 98.44 107 VAL A CA 1
ATOM 784 C C . VAL A 1 107 ? -5.738 23.141 26.484 1 98.44 107 VAL A C 1
ATOM 786 O O . VAL A 1 107 ? -5.211 24.219 26.172 1 98.44 107 VAL A O 1
ATOM 789 N N . LEU A 1 108 ? -7 22.906 26.281 1 98.56 108 LEU A N 1
ATOM 790 C CA . LEU A 1 108 ? -7.871 23.859 25.609 1 98.56 108 LEU A CA 1
ATOM 791 C C . LEU A 1 108 ? -8.062 25.109 26.469 1 98.56 108 LEU A C 1
ATOM 793 O O . LEU A 1 108 ? -8.195 26.219 25.938 1 98.56 108 LEU A O 1
ATOM 797 N N . ALA A 1 109 ? -8.086 24.938 27.781 1 98.31 109 ALA A N 1
ATOM 798 C CA . ALA A 1 109 ? -8.18 26.094 28.672 1 98.31 109 ALA A CA 1
ATOM 799 C C . ALA A 1 109 ? -6.961 27 28.531 1 98.31 109 ALA A C 1
ATOM 801 O O . ALA A 1 109 ? -7.086 28.219 28.547 1 98.31 109 ALA A O 1
ATOM 802 N N . SER A 1 110 ? -5.828 26.375 28.5 1 98 110 SER A N 1
ATOM 803 C CA . SER A 1 110 ? -4.598 27.141 28.297 1 98 110 SER A CA 1
ATOM 804 C C . SER A 1 110 ? -4.598 27.828 26.938 1 98 110 SER A C 1
ATOM 806 O O . SER A 1 110 ? -4.199 28.984 26.828 1 98 110 SER A O 1
ATOM 808 N N . ALA A 1 111 ? -5.039 27.156 25.922 1 98.19 111 ALA A N 1
ATOM 809 C CA . ALA A 1 111 ? -5.082 27.656 24.547 1 98.19 111 ALA A CA 1
ATOM 810 C C . ALA A 1 111 ? -6.02 28.844 24.422 1 98.19 111 ALA A C 1
ATOM 812 O O . ALA A 1 111 ? -5.758 29.781 23.656 1 98.19 111 ALA A O 1
ATOM 813 N N . ALA A 1 112 ? -7.082 28.812 25.188 1 97.56 112 ALA A N 1
ATOM 814 C CA . ALA A 1 112 ? -8.133 29.828 25.094 1 97.56 112 ALA A CA 1
ATOM 815 C C . ALA A 1 112 ? -7.625 31.188 25.547 1 97.56 112 ALA A C 1
ATOM 817 O O . ALA A 1 112 ? -8.227 32.219 25.234 1 97.56 112 ALA A O 1
ATOM 818 N N . LYS A 1 113 ? -6.504 31.219 26.188 1 97.81 113 LYS A N 1
ATOM 819 C CA . LYS A 1 113 ? -5.953 32.469 26.734 1 97.81 113 LYS A CA 1
ATOM 820 C C . LYS A 1 113 ? -5.105 33.188 25.688 1 97.81 113 LYS A C 1
ATOM 822 O O . LYS A 1 113 ? -4.762 34.344 25.859 1 97.81 113 LYS A O 1
ATOM 827 N N . GLU A 1 114 ? -4.859 32.594 24.641 1 98 114 GLU A N 1
ATOM 828 C CA . GLU A 1 114 ? -3.881 33.094 23.688 1 98 114 GLU A CA 1
ATOM 829 C C . GLU A 1 114 ? -4.547 33.969 22.625 1 98 114 GLU A C 1
ATOM 831 O O . GLU A 1 114 ? -5.758 33.875 22.422 1 98 114 GLU A O 1
ATOM 836 N N . ASP A 1 115 ? -3.752 34.719 21.953 1 97 115 ASP A N 1
ATOM 837 C CA . ASP A 1 115 ? -4.242 35.75 21.031 1 97 115 ASP A CA 1
ATOM 838 C C . ASP A 1 115 ? -4.496 35.156 19.641 1 97 115 ASP A C 1
ATOM 840 O O . ASP A 1 115 ? -5.137 35.781 18.797 1 97 115 ASP A O 1
ATOM 844 N N . VAL A 1 116 ? -3.953 34 19.375 1 98.19 116 VAL A N 1
ATOM 845 C CA . VAL A 1 116 ? -4.246 33.281 18.125 1 98.19 116 VAL A CA 1
ATOM 846 C C . VAL A 1 116 ? -5.191 32.125 18.406 1 98.19 116 VAL A C 1
ATOM 848 O O . VAL A 1 116 ? -5.387 31.734 19.562 1 98.19 116 VAL A O 1
ATOM 851 N N . HIS A 1 117 ? -5.875 31.594 17.359 1 98.62 117 HIS A N 1
ATOM 852 C CA . HIS A 1 117 ? -6.77 30.438 17.5 1 98.62 117 HIS A CA 1
ATOM 853 C C . HIS A 1 117 ? -5.98 29.141 17.578 1 98.62 117 HIS A C 1
ATOM 855 O O . HIS A 1 117 ? -5.254 28.781 16.656 1 98.62 117 HIS A O 1
ATOM 861 N N . ILE A 1 118 ? -6.137 28.469 18.703 1 98.75 118 ILE A N 1
ATOM 862 C CA . ILE A 1 118 ? -5.391 27.219 18.922 1 98.75 118 ILE A CA 1
ATOM 863 C C . ILE A 1 118 ? -6.363 26.062 19.109 1 98.75 118 ILE A C 1
ATOM 865 O O . ILE A 1 118 ? -7.227 26.109 20 1 98.75 118 ILE A O 1
ATOM 869 N N . TYR A 1 119 ? -6.262 25.094 18.234 1 98.69 119 TYR A N 1
ATOM 870 C CA . TYR A 1 119 ? -7.008 23.844 18.312 1 98.69 119 TYR A CA 1
ATOM 871 C C . TYR A 1 119 ? -6.078 22.672 18.594 1 98.69 119 TYR A C 1
ATOM 873 O O . TYR A 1 119 ? -4.855 22.828 18.578 1 98.69 119 TYR A O 1
ATOM 881 N N . THR A 1 120 ? -6.664 21.531 18.906 1 98.44 120 THR A N 1
ATOM 882 C CA . THR A 1 120 ? -5.789 20.406 19.156 1 98.44 120 THR A CA 1
ATOM 883 C C . THR A 1 120 ? -6.434 19.109 18.672 1 98.44 120 THR A C 1
ATOM 885 O O . THR A 1 120 ? -7.66 18.984 18.656 1 98.44 120 THR A O 1
ATOM 888 N N . ASN A 1 121 ? -5.555 18.203 18.219 1 98.12 121 ASN A N 1
ATOM 889 C CA . ASN A 1 121 ? -5.906 16.797 18.062 1 98.12 121 ASN A CA 1
ATOM 890 C C . ASN A 1 121 ? -5.98 16.062 19.391 1 98.12 121 ASN A C 1
ATOM 892 O O . ASN A 1 121 ? -5.426 16.531 20.391 1 98.12 121 ASN A O 1
ATOM 896 N N . ALA A 1 122 ? -6.695 14.984 19.391 1 98.69 122 ALA A N 1
ATOM 897 C CA . ALA A 1 122 ? -6.539 13.945 20.406 1 98.69 122 ALA A CA 1
ATOM 898 C C . ALA A 1 122 ? -5.84 12.719 19.844 1 98.69 122 ALA A C 1
ATOM 900 O O . ALA A 1 122 ? -5.617 12.633 18.625 1 98.69 122 ALA A O 1
ATOM 901 N N . THR A 1 123 ? -5.395 11.836 20.75 1 98.69 123 THR A N 1
ATOM 902 C CA . THR A 1 123 ? -4.711 10.633 20.281 1 98.69 123 THR A CA 1
ATOM 903 C C . THR A 1 123 ? -5.703 9.648 19.656 1 98.69 123 THR A C 1
ATOM 905 O O . THR A 1 123 ? -6.875 9.625 20.047 1 98.69 123 THR A O 1
ATOM 908 N N . VAL A 1 124 ? -5.242 8.875 18.672 1 98.75 124 VAL A N 1
ATOM 909 C CA . VAL A 1 124 ? -6.039 7.777 18.141 1 98.75 124 VAL A CA 1
ATOM 910 C C . VAL A 1 124 ? -6.145 6.656 19.156 1 98.75 124 VAL A C 1
ATOM 912 O O . VAL A 1 124 ? -7.227 6.105 19.375 1 98.75 124 VAL A O 1
ATOM 915 N N . THR A 1 125 ? -5.004 6.32 19.766 1 98.75 125 THR A N 1
ATOM 916 C CA . THR A 1 125 ? -4.953 5.238 20.75 1 98.75 125 THR A CA 1
ATOM 917 C C . THR A 1 125 ? -4.594 5.773 22.125 1 98.75 125 THR A C 1
ATOM 919 O O . THR A 1 125 ? -3.961 6.824 22.25 1 98.75 125 THR A O 1
ATOM 922 N N . LYS A 1 126 ? -5.004 5.09 23.172 1 98.19 126 LYS A N 1
ATOM 923 C CA . LYS A 1 126 ? -4.742 5.508 24.547 1 98.19 126 LYS A CA 1
ATOM 924 C C . LYS A 1 126 ? -3.242 5.57 24.828 1 98.19 126 LYS A C 1
ATOM 926 O O . LYS A 1 126 ? -2.539 4.562 24.703 1 98.19 126 LYS A O 1
ATOM 931 N N . ASN A 1 127 ? -2.773 6.809 25.156 1 97 127 ASN A N 1
ATOM 932 C CA . ASN A 1 127 ? -1.382 7.035 25.531 1 97 127 ASN A CA 1
ATOM 933 C C . ASN A 1 127 ? -0.422 6.484 24.484 1 97 127 ASN A C 1
ATOM 935 O O . ASN A 1 127 ? 0.618 5.914 24.812 1 97 127 ASN A O 1
ATOM 939 N N . PHE A 1 128 ? -0.834 6.438 23.281 1 96.06 128 PHE A N 1
ATOM 940 C CA . PHE A 1 128 ? -0.026 6.023 22.141 1 96.06 128 PHE A CA 1
ATOM 941 C C . PHE A 1 128 ? 0.341 4.551 22.25 1 96.06 128 PHE A C 1
ATOM 943 O O . PHE A 1 128 ? 1.451 4.152 21.875 1 96.06 128 PHE A O 1
ATOM 950 N N . ASP A 1 129 ? -0.531 3.752 22.781 1 96.75 129 ASP A N 1
ATOM 951 C CA . ASP A 1 129 ? -0.18 2.352 23 1 96.75 129 ASP A CA 1
ATOM 952 C C . ASP A 1 129 ? -0.352 1.532 21.719 1 96.75 129 ASP A C 1
ATOM 954 O O . ASP A 1 129 ? 0.055 0.371 21.656 1 96.75 129 ASP A O 1
ATOM 958 N N . GLY A 1 130 ? -0.939 2.135 20.672 1 96.75 130 GLY A N 1
ATOM 959 C CA . GLY A 1 130 ? -1.064 1.494 19.375 1 96.75 130 GLY A CA 1
ATOM 960 C C . GLY A 1 130 ? -2.061 0.35 19.375 1 96.75 130 GLY A C 1
ATOM 961 O O . GLY A 1 130 ? -2.158 -0.387 18.391 1 96.75 130 GLY A O 1
ATOM 962 N N . GLN A 1 131 ? -2.873 0.148 20.406 1 97.31 131 GLN A N 1
ATOM 963 C CA . GLN A 1 131 ? -3.703 -1.044 20.547 1 97.31 131 GLN A CA 1
ATOM 964 C C . GLN A 1 131 ? -5.141 -0.673 20.906 1 97.31 131 GLN A C 1
ATOM 966 O O . GLN A 1 131 ? -6.086 -1.23 20.328 1 97.31 131 GLN A O 1
ATOM 971 N N . ASN A 1 132 ? -5.285 0.256 21.859 1 98.38 132 ASN A N 1
ATOM 972 C CA . ASN A 1 132 ? -6.605 0.603 22.359 1 98.38 132 ASN A CA 1
ATOM 973 C C . ASN A 1 132 ? -7.035 1.996 21.906 1 98.38 132 ASN A C 1
ATOM 975 O O . ASN A 1 132 ? -6.383 2.988 22.234 1 98.38 132 ASN A O 1
ATOM 979 N N . LEU A 1 133 ? -8.133 2.096 21.219 1 98.69 133 LEU A N 1
ATOM 980 C CA . LEU A 1 133 ? -8.625 3.363 20.688 1 98.69 133 LEU A CA 1
ATOM 981 C C . LEU A 1 133 ? -9.141 4.254 21.812 1 98.69 133 LEU A C 1
ATOM 983 O O . LEU A 1 133 ? -9.656 3.754 22.828 1 98.69 133 LEU A O 1
ATOM 987 N N . THR A 1 134 ? -9.016 5.527 21.688 1 98.75 134 THR A N 1
ATOM 988 C CA . THR A 1 134 ? -9.57 6.484 22.641 1 98.75 134 THR A CA 1
ATOM 989 C C . THR A 1 134 ? -11.062 6.68 22.406 1 98.75 134 THR A C 1
ATOM 991 O O . THR A 1 134 ? -11.617 6.16 21.438 1 98.75 134 THR A O 1
ATOM 994 N N . ASP A 1 135 ? -11.766 7.34 23.375 1 98.5 135 ASP A N 1
ATOM 995 C CA . ASP A 1 135 ? -13.18 7.656 23.25 1 98.5 135 ASP A CA 1
ATOM 996 C C . ASP A 1 135 ? -13.391 8.828 22.297 1 98.5 135 ASP A C 1
ATOM 998 O O . ASP A 1 135 ? -13.555 9.969 22.734 1 98.5 135 ASP A O 1
ATOM 1002 N N . PHE A 1 136 ? -13.484 8.539 20.953 1 98.69 136 PHE A N 1
ATOM 1003 C CA . PHE A 1 136 ? -13.57 9.57 19.922 1 98.69 136 PHE A CA 1
ATOM 1004 C C . PHE A 1 136 ? -14.719 10.523 20.203 1 98.69 136 PHE A C 1
ATOM 1006 O O . PHE A 1 136 ? -14.547 11.742 20.141 1 98.69 136 PHE A O 1
ATOM 1013 N N . LYS A 1 137 ? -15.867 9.984 20.516 1 98.38 137 LYS A N 1
ATOM 1014 C CA . LYS A 1 137 ? -17.062 10.789 20.719 1 98.38 137 LYS A CA 1
ATOM 1015 C C . LYS A 1 137 ? -16.875 11.758 21.891 1 98.38 137 LYS A C 1
ATOM 1017 O O . LYS A 1 137 ? -17.141 12.953 21.75 1 98.38 137 LYS A O 1
ATOM 1022 N N . ALA A 1 138 ? -16.422 11.242 23.047 1 98.62 138 ALA A N 1
ATOM 1023 C CA . ALA A 1 138 ? -16.234 12.07 24.234 1 98.62 138 ALA A CA 1
ATOM 1024 C C . ALA A 1 138 ? -15.203 13.164 23.984 1 98.62 138 ALA A C 1
ATOM 1026 O O . ALA A 1 138 ? -15.367 14.297 24.438 1 98.62 138 ALA A O 1
ATOM 1027 N N . LEU A 1 139 ? -14.18 12.812 23.281 1 98.88 139 LEU A N 1
ATOM 1028 C CA . LEU A 1 139 ? -13.102 13.766 23.031 1 98.88 139 LEU A CA 1
ATOM 1029 C C . LEU A 1 139 ? -13.555 14.852 22.062 1 98.88 139 LEU A C 1
ATOM 1031 O O . LEU A 1 139 ? -13.211 16.031 22.219 1 98.88 139 LEU A O 1
ATOM 1035 N N . LEU A 1 140 ? -14.289 14.461 21.031 1 98.62 140 LEU A N 1
ATOM 1036 C CA . LEU A 1 140 ? -14.836 15.445 20.109 1 98.62 140 LEU A CA 1
ATOM 1037 C C . LEU A 1 140 ? -15.789 16.391 20.812 1 98.62 140 LEU A C 1
ATOM 1039 O O . LEU A 1 140 ? -15.742 17.609 20.594 1 98.62 140 LEU A O 1
ATOM 1043 N N . GLU A 1 141 ? -16.625 15.836 21.688 1 98.44 141 GLU A N 1
ATOM 1044 C CA . GLU A 1 141 ? -17.562 16.656 22.453 1 98.44 141 GLU A CA 1
ATOM 1045 C C . GLU A 1 141 ? -16.844 17.625 23.375 1 98.44 141 GLU A C 1
ATOM 1047 O O . GLU A 1 141 ? -17.328 18.719 23.625 1 98.44 141 GLU A O 1
ATOM 1052 N N . ALA A 1 142 ? -15.68 17.156 23.766 1 98.56 142 ALA A N 1
ATOM 1053 C CA . ALA A 1 142 ? -14.906 17.984 24.703 1 98.56 142 ALA A CA 1
ATOM 1054 C C . ALA A 1 142 ? -14.078 19.031 23.953 1 98.56 142 ALA A C 1
ATOM 1056 O O . ALA A 1 142 ? -13.523 19.938 24.562 1 98.56 142 ALA A O 1
ATOM 1057 N N . GLY A 1 143 ? -13.93 18.938 22.641 1 98.5 143 GLY A N 1
ATOM 1058 C CA . GLY A 1 143 ? -13.32 20.047 21.922 1 98.5 143 GLY A CA 1
ATOM 1059 C C . GLY A 1 143 ? -12.203 19.609 21 1 98.5 143 GLY A C 1
ATOM 1060 O O . GLY A 1 143 ? -11.656 20.422 20.25 1 98.5 143 GLY A O 1
ATOM 1061 N N . ALA A 1 144 ? -11.797 18.312 21.016 1 98.56 144 ALA A N 1
ATOM 1062 C CA . ALA A 1 144 ? -10.852 17.828 20.016 1 98.56 144 ALA A CA 1
ATOM 1063 C C . ALA A 1 144 ? -11.414 17.969 18.609 1 98.56 144 ALA A C 1
ATOM 1065 O O . ALA A 1 144 ? -12.625 17.844 18.406 1 98.56 144 ALA A O 1
ATOM 1066 N N . ILE A 1 145 ? -10.5 18.156 17.625 1 98 145 ILE A N 1
ATOM 1067 C CA . ILE A 1 145 ? -11.047 18.438 16.312 1 98 145 ILE A CA 1
ATOM 1068 C C . ILE A 1 145 ? -10.688 17.297 15.352 1 98 145 ILE A C 1
ATOM 1070 O O . ILE A 1 145 ? -11.281 17.172 14.281 1 98 145 ILE A O 1
ATOM 1074 N N . SER A 1 146 ? -9.688 16.484 15.633 1 98 146 SER A N 1
ATOM 1075 C CA . SER A 1 146 ? -9.258 15.305 14.891 1 98 146 SER A CA 1
ATOM 1076 C C . SER A 1 146 ? -8.391 14.398 15.758 1 98 146 SER A C 1
ATOM 1078 O O . SER A 1 146 ? -8.234 14.633 16.953 1 98 146 SER A O 1
ATOM 1080 N N . PHE A 1 147 ? -7.887 13.305 15.188 1 98.75 147 PHE A N 1
ATOM 1081 C CA . PHE A 1 147 ? -7.145 12.32 15.961 1 98.75 147 PHE A CA 1
ATOM 1082 C C . PHE A 1 147 ? -5.832 11.969 15.273 1 98.75 147 PHE A C 1
ATOM 1084 O O . PHE A 1 147 ? -5.781 11.82 14.047 1 98.75 147 PHE A O 1
ATOM 1091 N N . SER A 1 148 ? -4.754 11.859 16.078 1 98.38 148 SER A N 1
ATOM 1092 C CA . SER A 1 148 ? -3.447 11.508 15.523 1 98.38 148 SER A CA 1
ATOM 1093 C C . SER A 1 148 ? -2.52 10.969 16.609 1 98.38 148 SER A C 1
ATOM 1095 O O . SER A 1 148 ? -2.469 11.508 17.719 1 98.38 148 SER A O 1
ATOM 1097 N N . ASP A 1 149 ? -1.866 9.852 16.281 1 97.06 149 ASP A N 1
ATOM 1098 C CA . ASP A 1 149 ? -0.743 9.398 17.094 1 97.06 149 ASP A CA 1
ATOM 1099 C C . ASP A 1 149 ? 0.587 9.859 16.5 1 97.06 149 ASP A C 1
ATOM 1101 O O . ASP A 1 149 ? 1.52 9.062 16.359 1 97.06 149 ASP A O 1
ATOM 1105 N N . ASP A 1 150 ? 0.598 11.031 16.078 1 92 150 ASP A N 1
ATOM 1106 C CA . ASP A 1 150 ? 1.776 11.57 15.406 1 92 150 ASP A CA 1
ATOM 1107 C C . ASP A 1 150 ? 3.043 11.289 16.203 1 92 150 ASP A C 1
ATOM 1109 O O . ASP A 1 150 ? 3.051 11.438 17.438 1 92 150 ASP A O 1
ATOM 1113 N N . GLY A 1 151 ? 4.086 10.938 15.508 1 89.06 151 GLY A N 1
ATOM 1114 C CA . GLY A 1 151 ? 5.355 10.547 16.109 1 89.06 151 GLY A CA 1
ATOM 1115 C C . GLY A 1 151 ? 5.531 9.039 16.188 1 89.06 151 GLY A C 1
ATOM 1116 O O . GLY A 1 151 ? 6.656 8.547 16.234 1 89.06 151 GLY A O 1
ATOM 1117 N N . ILE A 1 152 ? 4.418 8.406 16.297 1 91.94 152 ILE A N 1
ATOM 1118 C CA . ILE A 1 152 ? 4.422 6.945 16.344 1 91.94 152 ILE A CA 1
ATOM 1119 C C . ILE A 1 152 ? 3.406 6.395 15.344 1 91.94 152 ILE A C 1
ATOM 1121 O O . ILE A 1 152 ? 2.211 6.691 15.438 1 91.94 152 ILE A O 1
ATOM 1125 N N . PRO A 1 153 ? 3.812 5.578 14.445 1 95.56 153 PRO A N 1
ATOM 1126 C CA . PRO A 1 153 ? 2.873 5.035 13.461 1 95.56 153 PRO A CA 1
ATOM 1127 C C . PRO A 1 153 ? 1.943 3.979 14.055 1 95.56 153 PRO A C 1
ATOM 1129 O O . PRO A 1 153 ? 2.266 3.371 15.078 1 95.56 153 PRO A O 1
ATOM 1132 N N . LEU A 1 154 ? 0.764 3.809 13.484 1 97.5 154 LEU A N 1
ATOM 1133 C CA . LEU A 1 154 ? -0.112 2.688 13.812 1 97.5 154 LEU A CA 1
ATOM 1134 C C . LEU A 1 154 ? 0.296 1.436 13.047 1 97.5 154 LEU A C 1
ATOM 1136 O O . LEU A 1 154 ? 0.091 1.352 11.836 1 97.5 154 LEU A O 1
ATOM 1140 N N . GLN A 1 155 ? 0.769 0.466 13.727 1 96.94 155 GLN A N 1
ATOM 1141 C CA . GLN A 1 155 ? 1.323 -0.714 13.07 1 96.94 155 GLN A CA 1
ATOM 1142 C C . GLN A 1 155 ? 0.228 -1.721 12.727 1 96.94 155 GLN A C 1
ATOM 1144 O O . GLN A 1 155 ? 0.281 -2.377 11.688 1 96.94 155 GLN A O 1
ATOM 1149 N N . SER A 1 156 ? -0.778 -1.855 13.547 1 97.88 156 SER A N 1
ATOM 1150 C CA . SER A 1 156 ? -1.844 -2.834 13.359 1 97.88 156 SER A CA 1
ATOM 1151 C C . SER A 1 156 ? -2.85 -2.363 12.32 1 97.88 156 SER A C 1
ATOM 1153 O O . SER A 1 156 ? -3.477 -1.314 12.477 1 97.88 156 SER A O 1
ATOM 1155 N N . SER A 1 157 ? -3.037 -3.164 11.273 1 98.5 157 SER A N 1
ATOM 1156 C CA . SER A 1 157 ? -4.039 -2.836 10.266 1 98.5 157 SER A CA 1
ATOM 1157 C C . SER A 1 157 ? -5.441 -2.826 10.867 1 98.5 157 SER A C 1
ATOM 1159 O O . SER A 1 157 ? -6.301 -2.049 10.438 1 98.5 157 SER A O 1
ATOM 1161 N N . LYS A 1 158 ? -5.68 -3.662 11.828 1 98.5 158 LYS A N 1
ATOM 1162 C CA . LYS A 1 158 ? -6.961 -3.705 12.531 1 98.5 158 LYS A CA 1
ATOM 1163 C C . LYS A 1 158 ? -7.25 -2.385 13.234 1 98.5 158 LYS A C 1
ATOM 1165 O O . LYS A 1 158 ? -8.352 -1.848 13.141 1 98.5 158 LYS A O 1
ATOM 1170 N N . VAL A 1 159 ? -6.227 -1.862 13.93 1 98.75 159 VAL A N 1
ATOM 1171 C CA . VAL A 1 159 ? -6.387 -0.614 14.664 1 98.75 159 VAL A CA 1
ATOM 1172 C C . VAL A 1 159 ? -6.641 0.534 13.688 1 98.75 159 VAL A C 1
ATOM 1174 O O . VAL A 1 159 ? -7.484 1.395 13.938 1 98.75 159 VAL A O 1
ATOM 1177 N N . VAL A 1 160 ? -5.922 0.573 12.578 1 98.81 160 VAL A N 1
ATOM 1178 C CA . VAL A 1 160 ? -6.133 1.592 11.555 1 98.81 160 VAL A CA 1
ATOM 1179 C C . VAL A 1 160 ? -7.574 1.53 11.055 1 98.81 160 VAL A C 1
ATOM 1181 O O . VAL A 1 160 ? -8.258 2.557 10.977 1 98.81 160 VAL A O 1
ATOM 1184 N N . LYS A 1 161 ? -8.023 0.32 10.719 1 98.81 161 LYS A N 1
ATOM 1185 C CA . LYS A 1 161 ? -9.383 0.133 10.211 1 98.81 161 LYS A CA 1
ATOM 1186 C C . LYS A 1 161 ? -10.414 0.627 11.219 1 98.81 161 LYS A C 1
ATOM 1188 O O . LYS A 1 161 ? -11.328 1.374 10.859 1 98.81 161 LYS A O 1
ATOM 1193 N N . GLU A 1 162 ? -10.273 0.2 12.445 1 98.75 162 GLU A N 1
ATOM 1194 C CA . GLU A 1 162 ? -11.227 0.567 13.484 1 98.75 162 GLU A CA 1
ATOM 1195 C C . GLU A 1 162 ? -11.211 2.07 13.75 1 98.75 162 GLU A C 1
ATOM 1197 O O . GLU A 1 162 ? -12.25 2.678 14 1 98.75 162 GLU A O 1
ATOM 1202 N N . ALA A 1 163 ? -10.047 2.67 13.75 1 98.88 163 ALA A N 1
ATOM 1203 C CA . ALA A 1 163 ? -9.914 4.113 13.93 1 98.88 163 ALA A CA 1
ATOM 1204 C C . ALA A 1 163 ? -10.617 4.871 12.805 1 98.88 163 ALA A C 1
ATOM 1206 O O . ALA A 1 163 ? -11.289 5.875 13.055 1 98.88 163 ALA A O 1
ATOM 1207 N N . LEU A 1 164 ? -10.445 4.402 11.594 1 98.88 164 LEU A N 1
ATOM 1208 C CA . LEU A 1 164 ? -11.086 5.02 10.445 1 98.88 164 LEU A CA 1
ATOM 1209 C C . LEU A 1 164 ? -12.609 4.895 10.539 1 98.88 164 LEU A C 1
ATOM 1211 O O . LEU A 1 164 ? -13.336 5.832 10.203 1 98.88 164 LEU A O 1
ATOM 1215 N N . ASP A 1 165 ? -13.094 3.74 10.969 1 98.75 165 ASP A N 1
ATOM 1216 C CA . ASP A 1 165 ? -14.531 3.551 11.164 1 98.75 165 ASP A CA 1
ATOM 1217 C C . ASP A 1 165 ? -15.078 4.562 12.172 1 98.75 165 ASP A C 1
ATOM 1219 O O . ASP A 1 165 ? -16.141 5.16 11.945 1 98.75 165 ASP A O 1
ATOM 1223 N N . LEU A 1 166 ? -14.367 4.703 13.258 1 98.56 166 LEU A N 1
ATOM 1224 C CA . LEU A 1 166 ? -14.797 5.637 14.297 1 98.56 166 LEU A CA 1
ATOM 1225 C C . LEU A 1 166 ? -14.75 7.07 13.789 1 98.56 166 LEU A C 1
ATOM 1227 O O . LEU A 1 166 ? -15.633 7.875 14.109 1 98.56 166 LEU A O 1
ATOM 1231 N N . ALA A 1 167 ? -13.703 7.414 13.078 1 98.56 167 ALA A N 1
ATOM 1232 C CA . ALA A 1 167 ? -13.594 8.758 12.516 1 98.56 167 ALA A CA 1
ATOM 1233 C C . ALA A 1 167 ? -14.766 9.062 11.594 1 98.56 167 ALA A C 1
ATOM 1235 O O . ALA A 1 167 ? -15.375 10.133 11.688 1 98.56 167 ALA A O 1
ATOM 1236 N N . LYS A 1 168 ? -15.078 8.156 10.734 1 98.25 168 LYS A N 1
ATOM 1237 C CA . LYS A 1 168 ? -16.203 8.32 9.812 1 98.25 168 LYS A CA 1
ATOM 1238 C C . LYS A 1 168 ? -17.516 8.492 10.57 1 98.25 168 LYS A C 1
ATOM 1240 O O . LYS A 1 168 ? -18.312 9.367 10.242 1 98.25 168 LYS A O 1
ATOM 1245 N N . ALA A 1 169 ? -17.703 7.625 11.562 1 98.25 169 ALA A N 1
ATOM 1246 C CA . ALA A 1 169 ? -18.922 7.652 12.352 1 98.25 169 ALA A CA 1
ATOM 1247 C C . ALA A 1 169 ? -19.078 8.992 13.07 1 98.25 169 ALA A C 1
ATOM 1249 O O . ALA A 1 169 ? -20.203 9.43 13.344 1 98.25 169 ALA A O 1
ATOM 1250 N N . ASN A 1 170 ? -18.031 9.633 13.359 1 98.12 170 ASN A N 1
ATOM 1251 C CA . ASN A 1 170 ? -18.062 10.891 14.102 1 98.12 170 ASN A CA 1
ATOM 1252 C C . ASN A 1 170 ? -17.781 12.086 13.203 1 98.12 170 ASN A C 1
ATOM 1254 O O . ASN A 1 170 ? -17.484 13.18 13.688 1 98.12 170 ASN A O 1
ATOM 1258 N N . ASN A 1 171 ? -17.766 11.906 11.914 1 97.19 171 ASN A N 1
ATOM 1259 C CA . ASN A 1 171 ? -17.594 12.953 10.906 1 97.19 171 ASN A CA 1
ATOM 1260 C C . ASN A 1 171 ? -16.281 13.711 11.109 1 97.19 171 ASN A C 1
ATOM 1262 O O . ASN A 1 171 ? -16.281 14.945 11.18 1 97.19 171 ASN A O 1
ATOM 1266 N N . THR A 1 172 ? -15.273 12.992 11.328 1 98.19 172 THR A N 1
ATOM 1267 C CA . THR A 1 172 ? -13.922 13.523 11.453 1 98.19 172 THR A CA 1
ATOM 1268 C C . THR A 1 172 ? -12.93 12.664 10.68 1 98.19 172 THR A C 1
ATOM 1270 O O . THR A 1 172 ? -13.312 11.93 9.758 1 98.19 172 THR A O 1
ATOM 1273 N N . PHE A 1 173 ? -11.656 12.82 10.898 1 98.62 173 PHE A N 1
ATOM 1274 C CA . PHE A 1 173 ? -10.625 12.047 10.227 1 98.62 173 PHE A CA 1
ATOM 1275 C C . PHE A 1 173 ? -9.469 11.742 11.18 1 98.62 173 PHE A C 1
ATOM 1277 O O . PHE A 1 173 ? -9.43 12.266 12.297 1 98.62 173 PHE A O 1
ATOM 1284 N N . ILE A 1 174 ? -8.633 10.812 10.797 1 98.62 174 ILE A N 1
ATOM 1285 C CA . ILE A 1 174 ? -7.387 10.602 11.523 1 98.62 174 ILE A CA 1
ATOM 1286 C C . ILE A 1 174 ? -6.207 11.039 10.656 1 98.62 174 ILE A C 1
ATOM 1288 O O . ILE A 1 174 ? -6.266 10.961 9.43 1 98.62 174 ILE A O 1
ATOM 1292 N N . ALA A 1 175 ? -5.207 11.586 11.234 1 98.69 175 ALA A N 1
ATOM 1293 C CA . ALA A 1 175 ? -3.953 11.984 10.602 1 98.69 175 ALA A CA 1
ATOM 1294 C C . ALA A 1 175 ? -2.805 11.078 11.047 1 98.69 175 ALA A C 1
ATOM 1296 O O . ALA A 1 175 ? -2.59 10.883 12.242 1 98.69 175 ALA A O 1
ATOM 1297 N N . LEU A 1 176 ? -2.066 10.562 10.055 1 98.38 176 LEU A N 1
ATOM 1298 C CA . LEU A 1 176 ? -1.106 9.531 10.43 1 98.38 176 LEU A CA 1
ATOM 1299 C C . LEU A 1 176 ? 0.307 9.93 10.016 1 98.38 176 LEU A C 1
ATOM 1301 O O . LEU A 1 176 ? 0.508 10.469 8.93 1 98.38 176 LEU A O 1
ATOM 1305 N N . HIS A 1 177 ? 1.242 9.734 10.961 1 96.31 177 HIS A N 1
ATOM 1306 C CA . HIS A 1 177 ? 2.678 9.703 10.703 1 96.31 177 HIS A CA 1
ATOM 1307 C C . HIS A 1 177 ? 3.115 8.336 10.195 1 96.31 177 HIS A C 1
ATOM 1309 O O . HIS A 1 177 ? 3.049 7.344 10.93 1 96.31 177 HIS A O 1
ATOM 1315 N N . GLU A 1 178 ? 3.645 8.305 8.984 1 96.81 178 GLU A N 1
ATOM 1316 C CA . GLU A 1 178 ? 3.84 7.016 8.32 1 96.81 178 GLU A CA 1
ATOM 1317 C C . GLU A 1 178 ? 5.32 6.648 8.25 1 96.81 178 GLU A C 1
ATOM 1319 O O . GLU A 1 178 ? 6.008 7.004 7.293 1 96.81 178 GLU A O 1
ATOM 1324 N N . GLU A 1 179 ? 5.871 5.969 9.18 1 96.81 179 GLU A N 1
ATOM 1325 C CA . GLU A 1 179 ? 7.215 5.398 9.234 1 96.81 179 GLU A CA 1
ATOM 1326 C C . GLU A 1 179 ? 7.207 4.027 9.906 1 96.81 179 GLU A C 1
ATOM 1328 O O . GLU A 1 179 ? 7.273 3.928 11.133 1 96.81 179 GLU A O 1
ATOM 1333 N N . ASP A 1 180 ? 7.246 2.982 9.094 1 98 180 ASP A N 1
ATOM 1334 C CA . ASP A 1 180 ? 7.199 1.608 9.586 1 98 180 ASP A CA 1
ATOM 1335 C C . ASP A 1 180 ? 8.453 1.273 10.398 1 98 180 ASP A C 1
ATOM 1337 O O . ASP A 1 180 ? 9.555 1.217 9.852 1 98 180 ASP A O 1
ATOM 1341 N N . PRO A 1 181 ? 8.32 1.015 11.719 1 97.5 181 PRO A N 1
ATOM 1342 C CA . PRO A 1 181 ? 9.5 0.762 12.555 1 97.5 181 PRO A CA 1
ATOM 1343 C C . PRO A 1 181 ? 10.234 -0.518 12.156 1 97.5 181 PRO A C 1
ATOM 1345 O O . PRO A 1 181 ? 11.43 -0.656 12.43 1 97.5 181 PRO A O 1
ATOM 1348 N N . GLU A 1 182 ? 9.531 -1.412 11.477 1 97.38 182 GLU A N 1
ATOM 1349 C CA . GLU A 1 182 ? 10.156 -2.674 11.094 1 97.38 182 GLU A CA 1
ATOM 1350 C C . GLU A 1 182 ? 11.102 -2.482 9.906 1 97.38 182 GLU A C 1
ATOM 1352 O O . GLU A 1 182 ? 11.922 -3.35 9.617 1 97.38 182 GLU A O 1
ATOM 1357 N N . LEU A 1 183 ? 11 -1.379 9.25 1 98.38 183 LEU A N 1
ATOM 1358 C CA . LEU A 1 183 ? 11.805 -1.153 8.055 1 98.38 183 LEU A CA 1
ATOM 1359 C C . LEU A 1 183 ? 12.797 -0.023 8.273 1 98.38 183 LEU A C 1
ATOM 1361 O O . LEU A 1 183 ? 13.508 0.374 7.348 1 98.38 183 LEU A O 1
ATOM 1365 N N . ASN A 1 184 ? 12.805 0.533 9.461 1 97.06 184 ASN A N 1
ATOM 1366 C CA . ASN A 1 184 ? 13.656 1.681 9.758 1 97.06 184 ASN A CA 1
ATOM 1367 C C . ASN A 1 184 ? 14.828 1.293 10.664 1 97.06 184 ASN A C 1
ATOM 1369 O O . ASN A 1 184 ? 14.812 0.222 11.273 1 97.06 184 ASN A O 1
ATOM 1373 N N . GLY A 1 185 ? 15.875 2.064 10.609 1 95.88 185 GLY A N 1
ATOM 1374 C CA . GLY A 1 185 ? 16.922 2.105 11.617 1 95.88 185 GLY A CA 1
ATOM 1375 C C . GLY A 1 185 ? 16.812 3.307 12.539 1 95.88 185 GLY A C 1
ATOM 1376 O O . GLY A 1 185 ? 15.766 3.555 13.125 1 95.88 185 GLY A O 1
ATOM 1377 N N . ILE A 1 186 ? 17.922 4.012 12.641 1 95.31 186 ILE A N 1
ATOM 1378 C CA . ILE A 1 186 ? 17.906 5.219 13.461 1 95.31 186 ILE A CA 1
ATOM 1379 C C . ILE A 1 186 ? 17.172 6.34 12.727 1 95.31 186 ILE A C 1
ATOM 1381 O O . ILE A 1 186 ? 17.562 6.727 11.625 1 95.31 186 ILE A O 1
ATOM 1385 N N . LEU A 1 187 ? 16.188 6.887 13.328 1 95.38 187 LEU A N 1
ATOM 1386 C CA . LEU A 1 187 ? 15.344 7.918 12.727 1 95.38 187 LEU A CA 1
ATOM 1387 C C . LEU A 1 187 ? 16.094 9.242 12.641 1 95.38 187 LEU A C 1
ATOM 1389 O O . LEU A 1 187 ? 17.078 9.461 13.352 1 95.38 187 LEU A O 1
ATOM 1393 N N . GLY A 1 188 ? 15.594 10.062 11.781 1 95.69 188 GLY A N 1
ATOM 1394 C CA . GLY A 1 188 ? 16.141 11.406 11.648 1 95.69 188 GLY A CA 1
ATOM 1395 C C . GLY A 1 188 ? 17.281 11.484 10.641 1 95.69 188 GLY A C 1
ATOM 1396 O O . GLY A 1 188 ? 17.719 12.578 10.289 1 95.69 188 GLY A O 1
ATOM 1397 N N . PHE A 1 189 ? 17.734 10.328 10.195 1 96.12 189 PHE A N 1
ATOM 1398 C CA . PHE A 1 189 ? 18.766 10.211 9.172 1 96.12 189 PHE A CA 1
ATOM 1399 C C . PHE A 1 189 ? 18.219 9.508 7.934 1 96.12 189 PHE A C 1
ATOM 1401 O O . PHE A 1 189 ? 17.781 8.359 8.008 1 96.12 189 PHE A O 1
ATOM 1408 N N . ASN A 1 190 ? 18.25 10.227 6.805 1 97.56 190 ASN A N 1
ATOM 1409 C CA . ASN A 1 190 ? 17.875 9.539 5.574 1 97.56 190 ASN A CA 1
ATOM 1410 C C . ASN A 1 190 ? 18.781 8.344 5.301 1 97.56 190 ASN A C 1
ATOM 1412 O O . ASN A 1 190 ? 19.969 8.359 5.645 1 97.56 190 ASN A O 1
ATOM 1416 N N . GLU A 1 191 ? 18.297 7.391 4.672 1 96.75 191 GLU A N 1
ATOM 1417 C CA . GLU A 1 191 ? 18.969 6.098 4.551 1 96.75 191 GLU A CA 1
ATOM 1418 C C . GLU A 1 191 ? 20.312 6.227 3.838 1 96.75 191 GLU A C 1
ATOM 1420 O O . GLU A 1 191 ? 21.312 5.684 4.297 1 96.75 191 GLU A O 1
ATOM 1425 N N . GLY A 1 192 ? 20.438 6.996 2.756 1 94.38 192 GLY A N 1
ATOM 1426 C CA . GLY A 1 192 ? 21.672 7.113 2.006 1 94.38 192 GLY A CA 1
ATOM 1427 C C . GLY A 1 192 ? 22.797 7.758 2.803 1 94.38 192 GLY A C 1
ATOM 1428 O O . GLY A 1 192 ? 23.875 7.184 2.936 1 94.38 192 GLY A O 1
ATOM 1429 N N . ILE A 1 193 ? 22.531 8.875 3.391 1 95 193 ILE A N 1
ATOM 1430 C CA . ILE A 1 193 ? 23.547 9.617 4.148 1 95 193 ILE A CA 1
ATOM 1431 C C . ILE A 1 193 ? 23.891 8.852 5.426 1 95 193 ILE A C 1
ATOM 1433 O O . ILE A 1 193 ? 25.031 8.875 5.871 1 95 193 ILE A O 1
ATOM 1437 N N . ALA A 1 194 ? 22.922 8.234 6.086 1 95.69 194 ALA A N 1
ATOM 1438 C CA . ALA A 1 194 ? 23.156 7.43 7.281 1 95.69 194 ALA A CA 1
ATOM 1439 C C . ALA A 1 194 ? 24.172 6.328 7.008 1 95.69 194 ALA A C 1
ATOM 1441 O O . ALA A 1 194 ? 25.109 6.129 7.789 1 95.69 194 ALA A O 1
ATOM 1442 N N . GLN A 1 195 ? 23.938 5.648 5.918 1 95.06 195 GLN A N 1
ATOM 1443 C CA . GLN A 1 195 ? 24.844 4.555 5.555 1 95.06 195 GLN A CA 1
ATOM 1444 C C . GLN A 1 195 ? 26.219 5.082 5.152 1 95.06 195 GLN A C 1
ATOM 1446 O O . GLN A 1 195 ? 27.234 4.582 5.621 1 95.06 195 GLN A O 1
ATOM 1451 N N . ASP A 1 196 ? 26.25 6.109 4.348 1 95.5 196 ASP A N 1
ATOM 1452 C CA . ASP A 1 196 ? 27.484 6.586 3.729 1 95.5 196 ASP A CA 1
ATOM 1453 C C . ASP A 1 196 ? 28.359 7.324 4.742 1 95.5 196 ASP A C 1
ATOM 1455 O O . ASP A 1 196 ? 29.578 7.172 4.742 1 95.5 196 ASP A O 1
ATOM 1459 N N . LYS A 1 197 ? 27.734 8.141 5.57 1 94.06 197 LYS A N 1
ATOM 1460 C CA . LYS A 1 197 ? 28.5 9.07 6.402 1 94.06 197 LYS A CA 1
ATOM 1461 C C . LYS A 1 197 ? 28.531 8.609 7.855 1 94.06 197 LYS A C 1
ATOM 1463 O O . LYS A 1 197 ? 29.469 8.922 8.594 1 94.06 197 LYS A O 1
ATOM 1468 N N . PHE A 1 198 ? 27.547 7.816 8.266 1 93.38 198 PHE A N 1
ATOM 1469 C CA . PHE A 1 198 ? 27.438 7.488 9.688 1 93.38 198 PHE A CA 1
ATOM 1470 C C . PHE A 1 198 ? 27.516 5.98 9.898 1 93.38 198 PHE A C 1
ATOM 1472 O O . PHE A 1 198 ? 27.656 5.516 11.031 1 93.38 198 PHE A O 1
ATOM 1479 N N . HIS A 1 199 ? 27.297 5.188 8.891 1 94.94 199 HIS A N 1
ATOM 1480 C CA . HIS A 1 199 ? 27.562 3.752 8.867 1 94.94 199 HIS A CA 1
ATOM 1481 C C . HIS A 1 199 ? 26.531 2.992 9.695 1 94.94 199 HIS A C 1
ATOM 1483 O O . HIS A 1 199 ? 26.891 2.078 10.445 1 94.94 199 HIS A O 1
ATOM 1489 N N . PHE A 1 200 ? 25.328 3.443 9.703 1 94.56 200 PHE A N 1
ATOM 1490 C CA . PHE A 1 200 ? 24.219 2.697 10.266 1 94.56 200 PHE A CA 1
ATOM 1491 C C . PHE A 1 200 ? 22.984 2.83 9.383 1 94.56 200 PHE A C 1
ATOM 1493 O O . PHE A 1 200 ? 22.969 3.621 8.438 1 94.56 200 PHE A O 1
ATOM 1500 N N . CYS A 1 201 ? 21.984 2.002 9.672 1 94.38 201 CYS A N 1
ATOM 1501 C CA . CYS A 1 201 ? 20.719 2.088 8.969 1 94.38 201 CYS A CA 1
ATOM 1502 C C . CYS A 1 201 ? 19.891 3.271 9.461 1 94.38 201 CYS A C 1
ATOM 1504 O O . CYS A 1 201 ? 19.656 3.408 10.664 1 94.38 201 CYS A O 1
ATOM 1506 N N . GLY A 1 202 ? 19.516 4.18 8.562 1 97.12 202 GLY A N 1
ATOM 1507 C CA . GLY A 1 202 ? 18.672 5.312 8.898 1 97.12 202 GLY A CA 1
ATOM 1508 C C . GLY A 1 202 ? 17.203 5.051 8.633 1 97.12 202 GLY A C 1
ATOM 1509 O O . GLY A 1 202 ? 16.75 3.91 8.711 1 97.12 202 GLY A O 1
ATOM 1510 N N . ALA A 1 203 ? 16.469 6.168 8.516 1 97.44 203 ALA A N 1
ATOM 1511 C CA . ALA A 1 203 ? 15.055 6.098 8.141 1 97.44 203 ALA A CA 1
ATOM 1512 C C . ALA A 1 203 ? 14.898 5.852 6.641 1 97.44 203 ALA A C 1
ATOM 1514 O O . ALA A 1 203 ? 15.281 6.695 5.824 1 97.44 203 ALA A O 1
ATOM 1515 N N . THR A 1 204 ? 14.328 4.746 6.293 1 98.12 204 THR A N 1
ATOM 1516 C CA . THR A 1 204 ? 14.25 4.359 4.887 1 98.12 204 THR A CA 1
ATOM 1517 C C . THR A 1 204 ? 13 4.949 4.238 1 98.12 204 THR A C 1
ATOM 1519 O O . THR A 1 204 ? 11.977 5.137 4.898 1 98.12 204 THR A O 1
ATOM 1522 N N . GLY A 1 205 ? 13.125 5.293 2.936 1 98.31 205 GLY A N 1
ATOM 1523 C CA . GLY A 1 205 ? 11.961 5.742 2.191 1 98.31 205 GLY A CA 1
ATOM 1524 C C . GLY A 1 205 ? 10.836 4.723 2.172 1 98.31 205 GLY A C 1
ATOM 1525 O O . GLY A 1 205 ? 9.664 5.078 2.322 1 98.31 205 GLY A O 1
ATOM 1526 N N . VAL A 1 206 ? 11.195 3.475 2.049 1 98.75 206 VAL A N 1
ATOM 1527 C CA . VAL A 1 206 ? 10.219 2.402 1.921 1 98.75 206 VAL A CA 1
ATOM 1528 C C . VAL A 1 206 ? 9.398 2.291 3.209 1 98.75 206 VAL A C 1
ATOM 1530 O O . VAL A 1 206 ? 8.227 1.92 3.178 1 98.75 206 VAL A O 1
ATOM 1533 N N . ALA A 1 207 ? 9.992 2.646 4.328 1 98.62 207 ALA A N 1
ATOM 1534 C CA . ALA A 1 207 ? 9.25 2.65 5.582 1 98.62 207 ALA A CA 1
ATOM 1535 C C . ALA A 1 207 ? 8.062 3.609 5.512 1 98.62 207 ALA A C 1
ATOM 1537 O O . ALA A 1 207 ? 7.031 3.379 6.148 1 98.62 207 ALA A O 1
ATOM 1538 N N . GLU A 1 208 ? 8.195 4.688 4.758 1 98.62 208 GLU A N 1
ATOM 1539 C CA . GLU A 1 208 ? 7.145 5.688 4.602 1 98.62 208 GLU A CA 1
ATOM 1540 C C . GLU A 1 208 ? 6.117 5.25 3.559 1 98.62 208 GLU A C 1
ATOM 1542 O O . GLU A 1 208 ? 4.945 5.051 3.883 1 98.62 208 GLU A O 1
ATOM 1547 N N . TYR A 1 209 ? 6.574 5.016 2.324 1 98.81 209 TYR A N 1
ATOM 1548 C CA . TYR A 1 209 ? 5.605 4.875 1.241 1 98.81 209 TYR A CA 1
ATOM 1549 C C . TYR A 1 209 ? 4.941 3.506 1.278 1 98.81 209 TYR A C 1
ATOM 1551 O O . TYR A 1 209 ? 3.82 3.34 0.795 1 98.81 209 TYR A O 1
ATOM 1559 N N . SER A 1 210 ? 5.586 2.408 1.833 1 98.88 210 SER A N 1
ATOM 1560 C CA . SER A 1 210 ? 4.91 1.12 1.945 1 98.88 210 SER A CA 1
ATOM 1561 C C . SER A 1 210 ? 3.791 1.172 2.98 1 98.88 210 SER A C 1
ATOM 1563 O O . SER A 1 210 ? 2.73 0.575 2.787 1 98.88 210 SER A O 1
ATOM 1565 N N . MET A 1 211 ? 4.066 1.85 4.098 1 98.69 211 MET A N 1
ATOM 1566 C CA . MET A 1 211 ? 3.031 1.997 5.113 1 98.69 211 MET A CA 1
ATOM 1567 C C . MET A 1 211 ? 1.878 2.852 4.598 1 98.69 211 MET A C 1
ATOM 1569 O O . MET A 1 211 ? 0.711 2.549 4.859 1 98.69 211 MET A O 1
ATOM 1573 N N . ILE A 1 212 ? 2.207 3.965 3.871 1 98.88 212 ILE A N 1
ATOM 1574 C CA . ILE A 1 212 ? 1.171 4.773 3.242 1 98.88 212 ILE A CA 1
ATOM 1575 C C . ILE A 1 212 ? 0.338 3.908 2.301 1 98.88 212 ILE A C 1
ATOM 1577 O O . ILE A 1 212 ? -0.894 3.973 2.314 1 98.88 212 ILE A O 1
ATOM 1581 N N . ALA A 1 213 ? 0.977 3.074 1.544 1 98.94 213 ALA A N 1
ATOM 1582 C CA . ALA A 1 213 ? 0.284 2.23 0.573 1 98.94 213 ALA A CA 1
ATOM 1583 C C . ALA A 1 213 ? -0.743 1.333 1.26 1 98.94 213 ALA A C 1
ATOM 1585 O O . ALA A 1 213 ? -1.874 1.199 0.787 1 98.94 213 ALA A O 1
ATOM 1586 N N . ARG A 1 214 ? -0.354 0.7 2.316 1 98.81 214 ARG A N 1
ATOM 1587 C CA . ARG A 1 214 ? -1.274 -0.129 3.088 1 98.81 214 ARG A CA 1
ATOM 1588 C C . ARG A 1 214 ? -2.447 0.693 3.609 1 98.81 214 ARG A C 1
ATOM 1590 O O . ARG A 1 214 ? -3.607 0.329 3.406 1 98.81 214 ARG A O 1
ATOM 1597 N N . ASP A 1 215 ? -2.16 1.797 4.246 1 98.94 215 ASP A N 1
ATOM 1598 C CA . ASP A 1 215 ? -3.156 2.539 5.012 1 98.94 215 ASP A CA 1
ATOM 1599 C C . ASP A 1 215 ? -4.148 3.244 4.09 1 98.94 215 ASP A C 1
ATOM 1601 O O . ASP A 1 215 ? -5.328 3.373 4.422 1 98.94 215 ASP A O 1
ATOM 1605 N N . VAL A 1 216 ? -3.703 3.768 2.949 1 98.94 216 VAL A N 1
ATOM 1606 C CA . VAL A 1 216 ? -4.613 4.457 2.039 1 98.94 216 VAL A CA 1
ATOM 1607 C C . VAL A 1 216 ? -5.605 3.459 1.446 1 98.94 216 VAL A C 1
ATOM 1609 O O . VAL A 1 216 ? -6.75 3.814 1.146 1 98.94 216 VAL A O 1
ATOM 1612 N N . MET A 1 217 ? -5.188 2.139 1.278 1 98.94 217 MET A N 1
ATOM 1613 C CA . MET A 1 217 ? -6.109 1.121 0.784 1 98.94 217 MET A CA 1
ATOM 1614 C C . MET A 1 217 ? -7.172 0.794 1.829 1 98.94 217 MET A C 1
ATOM 1616 O O . MET A 1 217 ? -8.32 0.512 1.486 1 98.94 217 MET A O 1
ATOM 1620 N N . ILE A 1 218 ? -6.754 0.784 3.084 1 98.88 218 ILE A N 1
ATOM 1621 C CA . ILE A 1 218 ? -7.719 0.571 4.156 1 98.88 218 ILE A CA 1
ATOM 1622 C C . ILE A 1 218 ? -8.703 1.737 4.203 1 98.88 218 ILE A C 1
ATOM 1624 O O . ILE A 1 218 ? -9.914 1.532 4.348 1 98.88 218 ILE A O 1
ATOM 1628 N N . ALA A 1 219 ? -8.164 2.977 4.059 1 98.94 219 ALA A N 1
ATOM 1629 C CA . ALA A 1 219 ? -9.031 4.152 4.012 1 98.94 219 ALA A CA 1
ATOM 1630 C C . ALA A 1 219 ? -10.008 4.074 2.84 1 98.94 219 ALA A C 1
ATOM 1632 O O . ALA A 1 219 ? -11.172 4.441 2.973 1 98.94 219 ALA A O 1
ATOM 1633 N N . TYR A 1 220 ? -9.539 3.666 1.688 1 98.88 220 TYR A N 1
ATOM 1634 C CA . TYR A 1 220 ? -10.383 3.477 0.512 1 98.88 220 TYR A CA 1
ATOM 1635 C C . TYR A 1 220 ? -11.531 2.525 0.813 1 98.88 220 TYR A C 1
ATOM 1637 O O . TYR A 1 220 ? -12.688 2.82 0.497 1 98.88 220 TYR A O 1
ATOM 1645 N N . ASP A 1 221 ? -11.203 1.413 1.428 1 98.56 221 ASP A N 1
ATOM 1646 C CA . ASP A 1 221 ? -12.195 0.389 1.739 1 98.56 221 ASP A CA 1
ATOM 1647 C C . ASP A 1 221 ? -13.273 0.937 2.666 1 98.56 221 ASP A C 1
ATOM 1649 O O . ASP A 1 221 ? -14.461 0.673 2.467 1 98.56 221 ASP A O 1
ATOM 1653 N N . ARG A 1 222 ? -12.812 1.685 3.666 1 98.38 222 ARG A N 1
ATOM 1654 C CA . ARG A 1 222 ? -13.742 2.17 4.684 1 98.38 222 ARG A CA 1
ATOM 1655 C C . ARG A 1 222 ? -14.445 3.439 4.219 1 98.38 222 ARG A C 1
ATOM 1657 O O . ARG A 1 222 ? -15.383 3.912 4.871 1 98.38 222 ARG A O 1
ATOM 1664 N N . GLN A 1 223 ? -13.992 3.992 3.066 1 98.25 223 GLN A N 1
ATOM 1665 C CA . GLN A 1 223 ? -14.477 5.293 2.609 1 98.25 223 GLN A CA 1
ATOM 1666 C C . GLN A 1 223 ? -14.453 6.316 3.74 1 98.25 223 GLN A C 1
ATOM 1668 O O . GLN A 1 223 ? -15.438 7.016 3.975 1 98.25 223 GLN A O 1
ATOM 1673 N N . ALA A 1 224 ? -13.391 6.262 4.488 1 98.69 224 ALA A N 1
ATOM 1674 C CA . ALA A 1 224 ? -13.117 7.188 5.582 1 98.69 224 ALA A CA 1
ATOM 1675 C C . ALA A 1 224 ? -11.984 8.141 5.219 1 98.69 224 ALA A C 1
ATOM 1677 O O . ALA A 1 224 ? -11.133 7.812 4.387 1 98.69 224 ALA A O 1
ATOM 1678 N N . HIS A 1 225 ? -11.992 9.297 5.805 1 98.75 225 HIS A N 1
ATOM 1679 C CA . HIS A 1 225 ? -11.016 10.336 5.5 1 98.75 225 HIS A CA 1
ATOM 1680 C C . HIS A 1 225 ? -9.711 10.102 6.262 1 98.75 225 HIS A C 1
ATOM 1682 O O . HIS A 1 225 ? -9.719 10.031 7.492 1 98.75 225 HIS A O 1
ATOM 1688 N N . LEU A 1 226 ? -8.633 9.898 5.559 1 98.88 226 LEU A N 1
ATOM 1689 C CA . LEU A 1 226 ? -7.285 9.75 6.102 1 98.88 226 LEU A CA 1
ATOM 1690 C C . LEU A 1 226 ? -6.375 10.875 5.629 1 98.88 226 LEU A C 1
ATOM 1692 O O . LEU A 1 226 ? -6.285 11.141 4.43 1 98.88 226 LEU A O 1
ATOM 1696 N N . HIS A 1 227 ? -5.781 11.594 6.535 1 98.94 227 HIS A N 1
ATOM 1697 C CA . HIS A 1 227 ? -4.801 12.625 6.227 1 98.94 227 HIS A CA 1
ATOM 1698 C C . HIS A 1 227 ? -3.379 12.117 6.441 1 98.94 227 HIS A C 1
ATOM 1700 O O . HIS A 1 227 ? -3.039 11.648 7.531 1 98.94 227 HIS A O 1
ATOM 1706 N N . ILE A 1 228 ? -2.533 12.164 5.418 1 98.81 228 ILE A N 1
ATOM 1707 C CA . ILE A 1 228 ? -1.146 11.719 5.516 1 98.81 228 ILE A CA 1
ATOM 1708 C C . ILE A 1 228 ? -0.251 12.906 5.871 1 98.81 228 ILE A C 1
ATOM 1710 O O . ILE A 1 228 ? -0.185 13.891 5.133 1 98.81 228 ILE A O 1
ATOM 1714 N N . GLN A 1 229 ? 0.449 12.727 6.945 1 98.44 229 GLN A N 1
ATOM 1715 C CA . GLN A 1 229 ? 1.243 13.836 7.469 1 98.44 229 GLN A CA 1
ATOM 1716 C C . GLN A 1 229 ? 2.613 13.891 6.797 1 98.44 229 GLN A C 1
ATOM 1718 O O . GLN A 1 229 ? 3.225 12.852 6.535 1 98.44 229 GLN A O 1
ATOM 1723 N N . HIS A 1 230 ? 3.123 15.031 6.465 1 97.62 230 HIS A N 1
ATOM 1724 C CA . HIS A 1 230 ? 4.449 15.508 6.09 1 97.62 230 HIS A CA 1
ATOM 1725 C C . HIS A 1 230 ? 5.145 14.516 5.16 1 97.62 230 HIS A C 1
ATOM 1727 O O . HIS A 1 230 ? 6.211 13.992 5.488 1 97.62 230 HIS A O 1
ATOM 1733 N N . LEU A 1 231 ? 4.641 14.344 3.965 1 98.38 231 LEU A N 1
ATOM 1734 C CA . LEU A 1 231 ? 5.242 13.516 2.924 1 98.38 231 LEU A CA 1
ATOM 1735 C C . LEU A 1 231 ? 6.664 13.977 2.617 1 98.38 231 LEU A C 1
ATOM 1737 O O . LEU A 1 231 ? 6.926 15.18 2.533 1 98.38 231 LEU A O 1
ATOM 1741 N N . SER A 1 232 ? 7.527 12.992 2.469 1 98.38 232 SER A N 1
ATOM 1742 C CA . SER A 1 232 ? 8.93 13.352 2.264 1 98.38 232 SER A CA 1
ATOM 1743 C C . SER A 1 232 ? 9.523 12.586 1.087 1 98.38 232 SER A C 1
ATOM 1745 O O . SER A 1 232 ? 10.648 12.867 0.66 1 98.38 232 SER A O 1
ATOM 1747 N N . LYS A 1 233 ? 8.859 11.586 0.554 1 98.38 233 LYS A N 1
ATOM 1748 C CA . LYS A 1 233 ? 9.43 10.688 -0.443 1 98.38 233 LYS A CA 1
ATOM 1749 C C . LYS A 1 233 ? 8.672 10.773 -1.764 1 98.38 233 LYS A C 1
ATOM 1751 O O . LYS A 1 233 ? 7.449 10.914 -1.772 1 98.38 233 LYS A O 1
ATOM 1756 N N . ALA A 1 234 ? 9.438 10.68 -2.885 1 98.69 234 ALA A N 1
ATOM 1757 C CA . ALA A 1 234 ? 8.836 10.711 -4.219 1 98.69 234 ALA A CA 1
ATOM 1758 C C . ALA A 1 234 ? 7.77 9.633 -4.363 1 98.69 234 ALA A C 1
ATOM 1760 O O . ALA A 1 234 ? 6.68 9.891 -4.875 1 98.69 234 ALA A O 1
ATOM 1761 N N . GLU A 1 235 ? 8.086 8.422 -3.939 1 98.75 235 GLU A N 1
ATOM 1762 C CA . GLU A 1 235 ? 7.16 7.297 -4.047 1 98.75 235 GLU A CA 1
ATOM 1763 C C . GLU A 1 235 ? 5.902 7.531 -3.215 1 98.75 235 GLU A C 1
ATOM 1765 O O . GLU A 1 235 ? 4.812 7.105 -3.596 1 98.75 235 GLU A O 1
ATOM 1770 N N . SER A 1 236 ? 6.07 8.195 -2.066 1 98.81 236 SER A N 1
ATOM 1771 C CA . SER A 1 236 ? 4.914 8.523 -1.24 1 98.81 236 SER A CA 1
ATOM 1772 C C . SER A 1 236 ? 3.918 9.391 -2.006 1 98.81 236 SER A C 1
ATOM 1774 O O . SER A 1 236 ? 2.705 9.188 -1.91 1 98.81 236 SER A O 1
ATOM 1776 N N . VAL A 1 237 ? 4.43 10.367 -2.734 1 98.88 237 VAL A N 1
ATOM 1777 C CA . VAL A 1 237 ? 3.58 11.25 -3.533 1 98.88 237 VAL A CA 1
ATOM 1778 C C . VAL A 1 237 ? 2.814 10.43 -4.566 1 98.88 237 VAL A C 1
ATOM 1780 O O . VAL A 1 237 ? 1.611 10.625 -4.758 1 98.88 237 VAL A O 1
ATOM 1783 N N . LYS A 1 238 ? 3.463 9.453 -5.207 1 98.88 238 LYS A N 1
ATOM 1784 C CA . LYS A 1 238 ? 2.842 8.609 -6.215 1 98.88 238 LYS A CA 1
ATOM 1785 C C . LYS A 1 238 ? 1.754 7.727 -5.602 1 98.88 238 LYS A C 1
ATOM 1787 O O . LYS A 1 238 ? 0.695 7.531 -6.203 1 98.88 238 LYS A O 1
ATOM 1792 N N . VAL A 1 239 ? 2.031 7.172 -4.473 1 98.88 239 VAL A N 1
ATOM 1793 C CA . VAL A 1 239 ? 1.074 6.301 -3.793 1 98.88 239 VAL A CA 1
ATOM 1794 C C . VAL A 1 239 ? -0.182 7.094 -3.438 1 98.88 239 VAL A C 1
ATOM 1796 O O . VAL A 1 239 ? -1.302 6.617 -3.645 1 98.88 239 VAL A O 1
ATOM 1799 N N . VAL A 1 240 ? -0.009 8.305 -2.861 1 98.94 240 VAL A N 1
ATOM 1800 C CA . VAL A 1 240 ? -1.142 9.156 -2.504 1 98.94 240 VAL A CA 1
ATOM 1801 C C . VAL A 1 240 ? -1.941 9.508 -3.756 1 98.94 240 VAL A C 1
ATOM 1803 O O . VAL A 1 240 ? -3.174 9.43 -3.754 1 98.94 240 VAL A O 1
ATOM 1806 N N . GLU A 1 241 ? -1.258 9.891 -4.816 1 98.88 241 GLU A N 1
ATOM 1807 C CA . GLU A 1 241 ? -1.916 10.203 -6.078 1 98.88 241 GLU A CA 1
ATOM 1808 C C . GLU A 1 241 ? -2.75 9.023 -6.57 1 98.88 241 GLU A C 1
ATOM 1810 O O . GLU A 1 241 ? -3.898 9.195 -6.984 1 98.88 241 GLU A O 1
ATOM 1815 N N . PHE A 1 242 ? -2.18 7.855 -6.527 1 98.81 242 PHE A N 1
ATOM 1816 C CA . PHE A 1 242 ? -2.863 6.633 -6.938 1 98.81 242 PHE A CA 1
ATOM 1817 C C . PHE A 1 242 ? -4.152 6.445 -6.148 1 98.81 242 PHE A C 1
ATOM 1819 O O . PHE A 1 242 ? -5.211 6.203 -6.727 1 98.81 242 PHE A O 1
ATOM 1826 N N . ALA A 1 243 ? -4.07 6.516 -4.824 1 98.81 243 ALA A N 1
ATOM 1827 C CA . ALA A 1 243 ? -5.223 6.32 -3.951 1 98.81 243 ALA A CA 1
ATOM 1828 C C . ALA A 1 243 ? -6.305 7.359 -4.227 1 98.81 243 ALA A C 1
ATOM 1830 O O . ALA A 1 243 ? -7.492 7.035 -4.25 1 98.81 243 ALA A O 1
ATOM 1831 N N . GLN A 1 244 ? -5.871 8.648 -4.406 1 98.81 244 GLN A N 1
ATOM 1832 C CA . GLN A 1 244 ? -6.812 9.711 -4.738 1 98.81 244 GLN A CA 1
ATOM 1833 C C . GLN A 1 244 ? -7.543 9.406 -6.047 1 98.81 244 GLN A C 1
ATOM 1835 O O . GLN A 1 244 ? -8.766 9.562 -6.129 1 98.81 244 GLN A O 1
ATOM 1840 N N . ASN A 1 245 ? -6.848 8.945 -7.012 1 98.5 245 ASN A N 1
ATOM 1841 C CA . ASN A 1 245 ? -7.43 8.633 -8.312 1 98.5 245 ASN A CA 1
ATOM 1842 C C . ASN A 1 245 ? -8.391 7.453 -8.227 1 98.5 245 ASN A C 1
ATOM 1844 O O . ASN A 1 245 ? -9.336 7.355 -9.008 1 98.5 245 ASN A O 1
ATOM 1848 N N . LEU A 1 246 ? -8.133 6.578 -7.301 1 98.19 246 LEU A N 1
ATOM 1849 C CA . LEU A 1 246 ? -9.016 5.438 -7.078 1 98.19 246 LEU A CA 1
ATOM 1850 C C . LEU A 1 246 ? -10.32 5.883 -6.418 1 98.19 246 LEU A C 1
ATOM 1852 O O . LEU A 1 246 ? -11.297 5.125 -6.395 1 98.19 246 LEU A O 1
ATOM 1856 N N . GLY A 1 247 ? -10.344 7.07 -5.836 1 98.38 247 GLY A N 1
ATOM 1857 C CA . GLY A 1 247 ? -11.539 7.59 -5.188 1 98.38 247 GLY A CA 1
ATOM 1858 C C . GLY A 1 247 ? -11.445 7.594 -3.676 1 98.38 247 GLY A C 1
ATOM 1859 O O . GLY A 1 247 ? -12.438 7.855 -2.988 1 98.38 247 GLY A O 1
ATOM 1860 N N . ALA A 1 248 ? -10.25 7.266 -3.121 1 98.5 248 ALA A N 1
ATOM 1861 C CA . ALA A 1 248 ? -10.062 7.305 -1.674 1 98.5 248 ALA A CA 1
ATOM 1862 C C . ALA A 1 248 ? -10.102 8.742 -1.154 1 98.5 248 ALA A C 1
ATOM 1864 O O . ALA A 1 248 ? -9.711 9.672 -1.857 1 98.5 248 ALA A O 1
ATOM 1865 N N . LYS A 1 249 ? -10.625 8.938 0.045 1 98.5 249 LYS A N 1
ATOM 1866 C CA . LYS A 1 249 ? -10.648 10.234 0.706 1 98.5 249 LYS A CA 1
ATOM 1867 C C . LYS A 1 249 ? -9.336 10.508 1.44 1 98.5 249 LYS A C 1
ATOM 1869 O O . LYS A 1 249 ? -9.289 10.461 2.672 1 98.5 249 LYS A O 1
ATOM 1874 N N . ILE A 1 250 ? -8.344 10.836 0.628 1 98.81 250 ILE A N 1
ATOM 1875 C CA . ILE A 1 250 ? -6.996 11.023 1.152 1 98.81 250 ILE A CA 1
ATOM 1876 C C . ILE A 1 250 ? -6.562 12.477 0.961 1 98.81 250 ILE A C 1
ATOM 1878 O O . ILE A 1 250 ? -6.691 13.031 -0.134 1 98.81 250 ILE A O 1
ATOM 1882 N N . THR A 1 251 ? -6.121 13.133 1.954 1 98.88 251 THR A N 1
ATOM 1883 C CA . THR A 1 251 ? -5.398 14.398 1.883 1 98.88 251 THR A CA 1
ATOM 1884 C C . THR A 1 251 ? -3.98 14.242 2.422 1 98.88 251 THR A C 1
ATOM 1886 O O . THR A 1 251 ? -3.688 13.289 3.148 1 98.88 251 THR A O 1
ATOM 1889 N N . ALA A 1 252 ? -3.107 15.125 2.029 1 98.88 252 ALA A N 1
ATOM 1890 C CA . ALA A 1 252 ? -1.711 15.023 2.449 1 98.88 252 ALA A CA 1
ATOM 1891 C C . ALA A 1 252 ? -1.104 16.406 2.668 1 98.88 252 ALA A C 1
ATOM 1893 O O . ALA A 1 252 ? -1.572 17.391 2.1 1 98.88 252 ALA A O 1
ATOM 1894 N N . GLU A 1 253 ? -0.132 16.391 3.508 1 98.88 253 GLU A N 1
ATOM 1895 C CA . GLU A 1 253 ? 0.621 17.625 3.768 1 98.88 253 GLU A CA 1
ATOM 1896 C C . GLU A 1 253 ? 2.119 17.406 3.576 1 98.88 253 GLU A C 1
ATOM 1898 O O . GLU A 1 253 ? 2.594 16.266 3.625 1 98.88 253 GLU A O 1
ATOM 1903 N N . ALA A 1 254 ? 2.785 18.453 3.326 1 98.69 254 ALA A N 1
ATOM 1904 C CA . ALA A 1 254 ? 4.246 18.5 3.338 1 98.69 254 ALA A CA 1
ATOM 1905 C C . ALA A 1 254 ? 4.754 19.641 4.195 1 98.69 254 ALA A C 1
ATOM 1907 O O . ALA A 1 254 ? 4.07 20.656 4.352 1 98.69 254 ALA A O 1
ATOM 1908 N N . ALA A 1 255 ? 5.895 19.469 4.723 1 98.62 255 ALA A N 1
ATOM 1909 C CA . ALA A 1 255 ? 6.512 20.5 5.539 1 98.62 255 ALA A CA 1
ATOM 1910 C C . ALA A 1 255 ? 7.48 21.344 4.715 1 98.62 255 ALA A C 1
ATOM 1912 O O . ALA A 1 255 ? 8.094 20.844 3.768 1 98.62 255 ALA A O 1
ATOM 1913 N N . PRO A 1 256 ? 7.668 22.609 5.074 1 98.75 256 PRO A N 1
ATOM 1914 C CA . PRO A 1 256 ? 8.508 23.516 4.285 1 98.75 256 PRO A CA 1
ATOM 1915 C C . PRO A 1 256 ? 9.938 23 4.117 1 98.75 256 PRO A C 1
ATOM 1917 O O . PRO A 1 256 ? 10.539 23.188 3.059 1 98.75 256 PRO A O 1
ATOM 1920 N N . GLN A 1 257 ? 10.492 22.391 5.117 1 98.12 257 GLN A N 1
ATOM 1921 C CA . GLN A 1 257 ? 11.867 21.906 5.023 1 98.12 257 GLN A CA 1
ATOM 1922 C C . GLN A 1 257 ? 11.992 20.812 3.957 1 98.12 257 GLN A C 1
ATOM 1924 O O . GLN A 1 257 ? 13.039 20.688 3.322 1 98.12 257 GLN A O 1
ATOM 1929 N N . HIS A 1 258 ? 10.922 20.078 3.67 1 98.56 258 HIS A N 1
ATOM 1930 C CA . HIS A 1 258 ? 10.984 18.922 2.768 1 98.56 258 HIS A CA 1
ATOM 1931 C C . HIS A 1 258 ? 10.961 19.375 1.31 1 98.56 258 HIS A C 1
ATOM 1933 O O . HIS A 1 258 ? 11.352 18.625 0.417 1 98.56 258 HIS A O 1
ATOM 1939 N N . PHE A 1 259 ? 10.422 20.578 1.033 1 98.75 259 PHE A N 1
ATOM 1940 C CA . PHE A 1 259 ? 10.516 21.062 -0.337 1 98.75 259 PHE A CA 1
ATOM 1941 C C . PHE A 1 259 ? 11.633 22.094 -0.473 1 98.75 259 PHE A C 1
ATOM 1943 O O . PHE A 1 259 ? 11.891 22.594 -1.567 1 98.75 259 PHE A O 1
ATOM 1950 N N . SER A 1 260 ? 12.414 22.406 0.617 1 98.62 260 SER A N 1
ATOM 1951 C CA . SER A 1 260 ? 13.398 23.484 0.597 1 98.62 260 SER A CA 1
ATOM 1952 C C . SER A 1 260 ? 14.82 22.938 0.566 1 98.62 260 SER A C 1
ATOM 1954 O O . SER A 1 260 ? 15.711 23.531 -0.038 1 98.62 260 SER A O 1
ATOM 1956 N N . LYS A 1 261 ? 15.031 21.828 1.299 1 98.25 261 LYS A N 1
ATOM 1957 C CA . LYS A 1 261 ? 16.391 21.328 1.472 1 98.25 261 LYS A CA 1
ATOM 1958 C C . LYS A 1 261 ? 16.469 19.828 1.284 1 98.25 261 LYS A C 1
ATOM 1960 O O . LYS A 1 261 ? 15.43 19.156 1.175 1 98.25 261 LYS A O 1
ATOM 1965 N N . THR A 1 262 ? 17.656 19.328 1.136 1 98.12 262 THR A N 1
ATOM 1966 C CA . THR A 1 262 ? 17.922 17.891 0.993 1 98.12 262 THR A CA 1
ATOM 1967 C C . THR A 1 262 ? 18.641 17.359 2.223 1 98.12 262 THR A C 1
ATOM 1969 O O . THR A 1 262 ? 18.938 18.109 3.158 1 98.12 262 THR A O 1
ATOM 1972 N N . GLU A 1 263 ? 18.891 16.109 2.203 1 97.12 263 GLU A N 1
ATOM 1973 C CA . GLU A 1 263 ? 19.562 15.414 3.291 1 97.12 263 GLU A CA 1
ATOM 1974 C C . GLU A 1 263 ? 20.938 16.016 3.566 1 97.12 263 GLU A C 1
ATOM 1976 O O . GLU A 1 263 ? 21.484 15.859 4.66 1 97.12 263 GLU A O 1
ATOM 1981 N N . ASP A 1 264 ? 21.5 16.766 2.65 1 96.25 264 ASP A N 1
ATOM 1982 C CA . ASP A 1 264 ? 22.828 17.375 2.801 1 96.25 264 ASP A CA 1
ATOM 1983 C C . ASP A 1 264 ? 22.844 18.375 3.951 1 96.25 264 ASP A C 1
ATOM 1985 O O . ASP A 1 264 ? 23.891 18.656 4.52 1 96.25 264 ASP A O 1
ATOM 1989 N N . LEU A 1 265 ? 21.672 18.875 4.277 1 96.06 265 LEU A N 1
ATOM 1990 C CA . LEU A 1 265 ? 21.562 19.859 5.359 1 96.06 265 LEU A CA 1
ATOM 1991 C C . LEU A 1 265 ? 22.047 19.25 6.676 1 96.06 265 LEU A C 1
ATOM 1993 O O . LEU A 1 265 ? 22.562 19.969 7.535 1 96.06 265 LEU A O 1
ATOM 1997 N N . LEU A 1 266 ? 21.828 17.969 6.801 1 93.94 266 LEU A N 1
ATOM 1998 C CA . LEU A 1 266 ? 22.281 17.266 8 1 93.94 266 LEU A CA 1
ATOM 1999 C C . LEU A 1 266 ? 23.781 17.391 8.18 1 93.94 266 LEU A C 1
ATOM 2001 O O . LEU A 1 266 ? 24.281 17.516 9.305 1 93.94 266 LEU A O 1
ATOM 2005 N N . LEU A 1 267 ? 24.5 17.312 7.078 1 92.81 267 LEU A N 1
ATOM 2006 C CA . LEU A 1 267 ? 25.953 17.406 7.125 1 92.81 267 LEU A CA 1
ATOM 2007 C C . LEU A 1 267 ? 26.406 18.828 7.434 1 92.81 267 LEU A C 1
ATOM 2009 O O . LEU A 1 267 ? 27.438 19.047 8.062 1 92.81 267 LEU A O 1
ATOM 2013 N N . LEU A 1 268 ? 25.609 19.75 7.055 1 93.25 268 LEU A N 1
ATOM 2014 C CA . LEU A 1 268 ? 25.969 21.156 7.188 1 93.25 268 LEU A CA 1
ATOM 2015 C C . LEU A 1 268 ? 25.578 21.703 8.562 1 93.25 268 LEU A C 1
ATOM 2017 O O . LEU A 1 268 ? 26.281 22.531 9.133 1 93.25 268 LEU A O 1
ATOM 2021 N N . LYS A 1 269 ? 24.469 21.219 9.07 1 93.44 269 LYS A N 1
ATOM 2022 C CA . LYS A 1 269 ? 23.891 21.859 10.25 1 93.44 269 LYS A CA 1
ATOM 2023 C C . LYS A 1 269 ? 23.781 20.875 11.414 1 93.44 269 LYS A C 1
ATOM 2025 O O . LYS A 1 269 ? 23.344 21.234 12.508 1 93.44 269 LYS A O 1
ATOM 2030 N N . GLY A 1 270 ? 24.125 19.625 11.172 1 91.81 270 GLY A N 1
ATOM 2031 C CA . GLY A 1 270 ? 24.156 18.625 12.234 1 91.81 270 GLY A CA 1
ATOM 2032 C C . GLY A 1 270 ? 22.781 18.344 12.82 1 91.81 270 GLY A C 1
ATOM 2033 O O . GLY A 1 270 ? 21.812 18.188 12.086 1 91.81 270 GLY A O 1
ATOM 2034 N N . ALA A 1 271 ? 22.703 18.297 14.133 1 91.25 271 ALA A N 1
ATOM 2035 C CA . ALA A 1 271 ? 21.516 17.859 14.867 1 91.25 271 ALA A CA 1
ATOM 2036 C C . ALA A 1 271 ? 20.359 18.812 14.625 1 91.25 271 ALA A C 1
ATOM 2038 O O . ALA A 1 271 ? 19.188 18.438 14.781 1 91.25 271 ALA A O 1
ATOM 2039 N N . ALA A 1 272 ? 20.625 19.984 14.219 1 91.38 272 ALA A N 1
ATOM 2040 C CA . ALA A 1 272 ? 19.578 20.969 13.938 1 91.38 272 ALA A CA 1
ATOM 2041 C C . ALA A 1 272 ? 18.75 20.547 12.719 1 91.38 272 ALA A C 1
ATOM 2043 O O . ALA A 1 272 ? 17.609 20.969 12.562 1 91.38 272 ALA A O 1
ATOM 2044 N N . ALA A 1 273 ? 19.359 19.719 11.93 1 93.56 273 ALA A N 1
ATOM 2045 C CA . ALA A 1 273 ? 18.703 19.281 10.703 1 93.56 273 ALA A CA 1
ATOM 2046 C C . ALA A 1 273 ? 18.156 17.859 10.844 1 93.56 273 ALA A C 1
ATOM 2048 O O . ALA A 1 273 ? 17.734 17.234 9.859 1 93.56 273 ALA A O 1
ATOM 2049 N N . LYS A 1 274 ? 18.312 17.312 12.078 1 94.12 274 LYS A N 1
ATOM 2050 C CA . LYS A 1 274 ? 17.734 15.992 12.352 1 94.12 274 LYS A CA 1
ATOM 2051 C C . LYS A 1 274 ? 16.234 16.078 12.602 1 94.12 274 LYS A C 1
ATOM 2053 O O . LYS A 1 274 ? 15.789 16.781 13.516 1 94.12 274 LYS A O 1
ATOM 2058 N N . MET A 1 275 ? 15.414 15.414 11.773 1 94.88 275 MET A N 1
ATOM 2059 C CA . MET A 1 275 ? 13.961 15.453 11.898 1 94.88 275 MET A CA 1
ATOM 2060 C C . MET A 1 275 ? 13.328 14.18 11.344 1 94.88 275 MET A C 1
ATOM 2062 O O . MET A 1 275 ? 13.992 13.406 10.648 1 94.88 275 MET A O 1
ATOM 2066 N N . ASN A 1 276 ? 12.07 13.922 11.711 1 95.12 276 ASN A N 1
ATOM 2067 C CA . ASN A 1 276 ? 11.273 12.805 11.195 1 95.12 276 ASN A CA 1
ATOM 2068 C C . ASN A 1 276 ? 10.055 13.297 10.43 1 95.12 276 ASN A C 1
ATOM 2070 O O . ASN A 1 276 ? 9.266 14.086 10.945 1 95.12 276 ASN A O 1
ATOM 2074 N N . PRO A 1 277 ? 9.82 12.836 9.242 1 96.94 277 PRO A N 1
ATOM 2075 C CA . PRO A 1 277 ? 10.781 12.102 8.414 1 96.94 277 PRO A CA 1
ATOM 2076 C C . PRO A 1 277 ? 12 12.938 8.039 1 96.94 277 PRO A C 1
ATOM 2078 O O . PRO A 1 277 ? 11.938 14.172 8.07 1 96.94 277 PRO A O 1
ATOM 2081 N N . PRO A 1 278 ? 13.086 12.312 7.809 1 97.69 278 PRO A N 1
ATOM 2082 C CA . PRO A 1 278 ? 14.281 13.094 7.492 1 97.69 278 PRO A CA 1
ATOM 2083 C C . PRO A 1 278 ? 14.195 13.781 6.129 1 97.69 278 PRO A C 1
ATOM 2085 O O . PRO A 1 278 ? 13.328 13.445 5.32 1 97.69 278 PRO A O 1
ATOM 2088 N N . LEU A 1 279 ? 15.008 14.828 6 1 97.75 279 LEU A N 1
ATOM 2089 C CA . LEU A 1 279 ? 15.219 15.359 4.656 1 97.75 279 LEU A CA 1
ATOM 2090 C C . LEU A 1 279 ? 15.797 14.289 3.734 1 97.75 279 LEU A C 1
ATOM 2092 O O . LEU A 1 279 ? 16.625 13.484 4.156 1 97.75 279 LEU A O 1
ATOM 2096 N N . ARG A 1 280 ? 15.359 14.32 2.529 1 98.12 280 ARG A N 1
ATOM 2097 C CA . ARG A 1 280 ? 15.711 13.242 1.615 1 98.12 280 ARG A CA 1
ATOM 2098 C C . ARG A 1 280 ? 16.547 13.758 0.451 1 98.12 280 ARG A C 1
ATOM 2100 O O . ARG A 1 280 ? 17.328 14.703 0.611 1 98.12 280 ARG A O 1
ATOM 2107 N N . THR A 1 281 ? 16.578 13.031 -0.689 1 98.19 281 THR A N 1
ATOM 2108 C CA . THR A 1 281 ? 17.406 13.383 -1.836 1 98.19 281 THR A CA 1
ATOM 2109 C C . THR A 1 281 ? 16.75 14.477 -2.67 1 98.19 281 THR A C 1
ATOM 2111 O O . THR A 1 281 ? 15.594 14.836 -2.434 1 98.19 281 THR A O 1
ATOM 2114 N N . GLU A 1 282 ? 17.516 15.039 -3.6 1 98.56 282 GLU A N 1
ATOM 2115 C CA . GLU A 1 282 ? 16.984 16.047 -4.523 1 98.56 282 GLU A CA 1
ATOM 2116 C C . GLU A 1 282 ? 15.789 15.516 -5.293 1 98.56 282 GLU A C 1
ATOM 2118 O O . GLU A 1 282 ? 14.82 16.25 -5.527 1 98.56 282 GLU A O 1
ATOM 2123 N N . LYS A 1 283 ? 15.875 14.258 -5.703 1 98.31 283 LYS A N 1
ATOM 2124 C CA . LYS A 1 283 ? 14.742 13.633 -6.383 1 98.31 283 LYS A CA 1
ATOM 2125 C C . LYS A 1 283 ? 13.477 13.703 -5.531 1 98.31 283 LYS A C 1
ATOM 2127 O O . LYS A 1 283 ? 12.398 14.008 -6.039 1 98.31 283 LYS A O 1
ATOM 2132 N N . ASP A 1 284 ? 13.602 13.422 -4.301 1 98.69 284 ASP A N 1
ATOM 2133 C CA . ASP A 1 284 ? 12.477 13.445 -3.375 1 98.69 284 ASP A CA 1
ATOM 2134 C C . ASP A 1 284 ? 11.969 14.867 -3.164 1 98.69 284 ASP A C 1
ATOM 2136 O O . ASP A 1 284 ? 10.758 15.109 -3.154 1 98.69 284 ASP A O 1
ATOM 2140 N N . ARG A 1 285 ? 12.891 15.773 -2.928 1 98.69 285 ARG A N 1
ATOM 2141 C CA . ARG A 1 285 ? 12.531 17.188 -2.766 1 98.69 285 ARG A CA 1
ATOM 2142 C C . ARG A 1 285 ? 11.711 17.672 -3.953 1 98.69 285 ARG A C 1
ATOM 2144 O O . ARG A 1 285 ? 10.656 18.297 -3.773 1 98.69 285 ARG A O 1
ATOM 2151 N N . LEU A 1 286 ? 12.172 17.391 -5.141 1 98.88 286 LEU A N 1
ATOM 2152 C CA . LEU A 1 286 ? 11.492 17.812 -6.363 1 98.88 286 LEU A CA 1
ATOM 2153 C C . LEU A 1 286 ? 10.133 17.141 -6.488 1 98.88 286 LEU A C 1
ATOM 2155 O O . LEU A 1 286 ? 9.18 17.75 -6.988 1 98.88 286 LEU A O 1
ATOM 2159 N N . ALA A 1 287 ? 10.047 15.883 -6.039 1 98.88 287 ALA A N 1
ATOM 2160 C CA . ALA A 1 287 ? 8.766 15.172 -6.082 1 98.88 287 ALA A CA 1
ATOM 2161 C C . ALA A 1 287 ? 7.75 15.82 -5.152 1 98.88 287 ALA A C 1
ATOM 2163 O O . ALA A 1 287 ? 6.559 15.875 -5.469 1 98.88 287 ALA A O 1
ATOM 2164 N N . VAL A 1 288 ? 8.203 16.25 -4.023 1 98.88 288 VAL A N 1
ATOM 2165 C CA . VAL A 1 288 ? 7.324 16.953 -3.105 1 98.88 288 VAL A CA 1
ATOM 2166 C C . VAL A 1 288 ? 6.812 18.234 -3.766 1 98.88 288 VAL A C 1
ATOM 2168 O O . VAL A 1 288 ? 5.625 18.547 -3.682 1 98.88 288 VAL A O 1
ATOM 2171 N N . ILE A 1 289 ? 7.695 18.953 -4.418 1 98.94 289 ILE A N 1
ATOM 2172 C CA . ILE A 1 289 ? 7.316 20.172 -5.121 1 98.94 289 ILE A CA 1
ATOM 2173 C C . ILE A 1 289 ? 6.285 19.844 -6.195 1 98.94 289 ILE A C 1
ATOM 2175 O O . ILE A 1 289 ? 5.266 20.531 -6.312 1 98.94 289 ILE A O 1
ATOM 2179 N N . GLU A 1 290 ? 6.535 18.812 -6.934 1 98.81 290 GLU A N 1
ATOM 2180 C CA . GLU A 1 290 ? 5.582 18.406 -7.965 1 98.81 290 GLU A CA 1
ATOM 2181 C C . GLU A 1 290 ? 4.23 18.031 -7.352 1 98.81 290 GLU A C 1
ATOM 2183 O O . GLU A 1 290 ? 3.184 18.281 -7.949 1 98.81 290 GLU A O 1
ATOM 2188 N N . GLY A 1 291 ? 4.281 17.312 -6.215 1 98.88 291 GLY A N 1
ATOM 2189 C CA . GLY A 1 291 ? 3.057 17 -5.496 1 98.88 291 GLY A CA 1
ATOM 2190 C C . GLY A 1 291 ? 2.275 18.234 -5.082 1 98.88 291 GLY A C 1
ATOM 2191 O O . GLY A 1 291 ? 1.044 18.25 -5.145 1 98.88 291 GLY A O 1
ATOM 2192 N N . LEU A 1 292 ? 2.967 19.266 -4.676 1 98.94 292 LEU A N 1
ATOM 2193 C CA . LEU A 1 292 ? 2.33 20.531 -4.324 1 98.94 292 LEU A CA 1
ATOM 2194 C C . LEU A 1 292 ? 1.729 21.188 -5.559 1 98.94 292 LEU A C 1
ATOM 2196 O O . LEU A 1 292 ? 0.607 21.703 -5.508 1 98.94 292 LEU A O 1
ATOM 2200 N N . LYS A 1 293 ? 2.451 21.156 -6.652 1 98.75 293 LYS A N 1
ATOM 2201 C CA . LYS A 1 293 ? 1.996 21.766 -7.898 1 98.75 293 LYS A CA 1
ATOM 2202 C C . LYS A 1 293 ? 0.733 21.094 -8.414 1 98.75 293 LYS A C 1
ATOM 2204 O O . LYS A 1 293 ? -0.202 21.75 -8.859 1 98.75 293 LYS A O 1
ATOM 2209 N N . SER A 1 294 ? 0.696 19.766 -8.328 1 98.56 294 SER A N 1
ATOM 2210 C CA . SER A 1 294 ? -0.387 18.984 -8.914 1 98.56 294 SER A CA 1
ATOM 2211 C C . SER A 1 294 ? -1.619 18.984 -8.016 1 98.56 294 SER A C 1
ATOM 2213 O O . SER A 1 294 ? -2.719 18.641 -8.461 1 98.56 294 SER A O 1
ATOM 2215 N N . GLY A 1 295 ? -1.427 19.297 -6.734 1 98.56 295 GLY A N 1
ATOM 2216 C CA . GLY A 1 295 ? -2.523 19.25 -5.777 1 98.56 295 GLY A CA 1
ATOM 2217 C C . GLY A 1 295 ? -2.625 17.922 -5.051 1 98.56 295 GLY A C 1
ATOM 2218 O O . GLY A 1 295 ? -3.436 17.781 -4.137 1 98.56 295 GLY A O 1
ATOM 2219 N N . VAL A 1 296 ? -1.773 16.938 -5.434 1 98.81 296 VAL A N 1
ATOM 2220 C CA . VAL A 1 296 ? -1.701 15.695 -4.684 1 98.81 296 VAL A CA 1
ATOM 2221 C C . VAL A 1 296 ? -1.434 15.992 -3.211 1 98.81 296 VAL A C 1
ATOM 2223 O O . VAL A 1 296 ? -2.023 15.359 -2.328 1 98.81 296 VAL A O 1
ATOM 2226 N N . ILE A 1 297 ? -0.494 16.875 -2.996 1 98.88 297 ILE A N 1
ATOM 2227 C CA . ILE A 1 297 ? -0.271 17.469 -1.685 1 98.88 297 ILE A CA 1
ATOM 2228 C C . ILE A 1 297 ? -0.976 18.828 -1.607 1 98.88 297 ILE A C 1
ATOM 2230 O O . ILE A 1 297 ? -0.599 19.766 -2.307 1 98.88 297 ILE A O 1
ATOM 2234 N N . SER A 1 298 ? -1.927 18.906 -0.725 1 98.69 298 SER A N 1
ATOM 2235 C CA . SER A 1 298 ? -2.787 20.078 -0.785 1 98.69 298 SER A CA 1
ATOM 2236 C C . SER A 1 298 ? -2.447 21.062 0.322 1 98.69 298 SER A C 1
ATOM 2238 O O . SER A 1 298 ? -2.891 22.219 0.292 1 98.69 298 SER A O 1
ATOM 2240 N N . ILE A 1 299 ? -1.635 20.625 1.266 1 98.88 299 ILE A N 1
ATOM 2241 C CA . ILE A 1 299 ? -1.464 21.453 2.461 1 98.88 299 ILE A CA 1
ATOM 2242 C C . ILE A 1 299 ? 0.02 21.562 2.805 1 98.88 299 ILE A C 1
ATOM 2244 O O . ILE A 1 299 ? 0.759 20.578 2.713 1 98.88 299 ILE A O 1
ATOM 2248 N N . ILE A 1 300 ? 0.447 22.703 3.141 1 98.88 300 ILE A N 1
ATOM 2249 C CA . ILE A 1 300 ? 1.753 22.938 3.748 1 98.88 300 ILE A CA 1
ATOM 2250 C C . ILE A 1 300 ? 1.592 23.156 5.25 1 98.88 300 ILE A C 1
ATOM 2252 O O . ILE A 1 300 ? 0.869 24.062 5.68 1 98.88 300 ILE A O 1
ATOM 2256 N N . ALA A 1 301 ? 2.152 22.281 6.047 1 98.69 301 ALA A N 1
ATOM 2257 C CA . ALA A 1 301 ? 2.139 22.344 7.504 1 98.69 301 ALA A CA 1
ATOM 2258 C C . ALA A 1 301 ? 3.551 22.25 8.07 1 98.69 301 ALA A C 1
ATOM 2260 O O . ALA A 1 301 ? 4.387 21.5 7.559 1 98.69 301 ALA A O 1
ATOM 2261 N N . THR A 1 302 ? 3.859 22.938 9.086 1 98.06 302 THR A N 1
ATOM 2262 C CA . THR A 1 302 ? 5.246 23.203 9.453 1 98.06 302 THR A CA 1
ATOM 2263 C C . THR A 1 302 ? 5.836 22.016 10.219 1 98.06 302 THR A C 1
ATOM 2265 O O . THR A 1 302 ? 7.047 21.781 10.172 1 98.06 302 THR A O 1
ATOM 2268 N N . ASP A 1 303 ? 4.945 21.281 10.945 1 96.88 303 ASP A N 1
ATOM 2269 C CA . ASP A 1 303 ? 5.473 20.344 11.93 1 96.88 303 ASP A CA 1
ATOM 2270 C C . ASP A 1 303 ? 6.422 21.047 12.898 1 96.88 303 ASP A C 1
ATOM 2272 O O . ASP A 1 303 ? 7.484 20.516 13.227 1 96.88 303 ASP A O 1
ATOM 2276 N N . HIS A 1 304 ? 6.098 22.312 13.305 1 96.81 304 HIS A N 1
ATOM 2277 C CA . HIS A 1 304 ? 6.859 23.047 14.305 1 96.81 304 HIS A CA 1
ATOM 2278 C C . HIS A 1 304 ? 7.102 22.188 15.547 1 96.81 304 HIS A C 1
ATOM 2280 O O . HIS A 1 304 ? 6.16 21.844 16.266 1 96.81 304 HIS A O 1
ATOM 2286 N N . ALA A 1 305 ? 8.391 21.875 15.75 1 92.5 305 ALA A N 1
ATOM 2287 C CA . ALA A 1 305 ? 8.766 20.953 16.828 1 92.5 305 ALA A CA 1
ATOM 2288 C C . ALA A 1 305 ? 9.961 21.5 17.609 1 92.5 305 ALA A C 1
ATOM 2290 O O . ALA A 1 305 ? 11.102 21.094 17.359 1 92.5 305 ALA A O 1
ATOM 2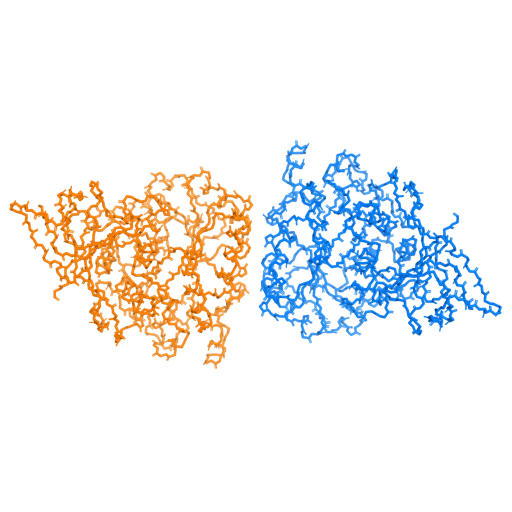291 N N . PRO A 1 306 ? 9.711 22.234 18.594 1 91.25 306 PRO A N 1
ATOM 2292 C CA . PRO A 1 306 ? 10.766 22.844 19.391 1 91.25 306 PRO A CA 1
ATOM 2293 C C . PRO A 1 306 ? 11.438 21.859 20.344 1 91.25 306 PRO A C 1
ATOM 2295 O O . PRO A 1 306 ? 10.773 21 20.906 1 91.25 306 PRO A O 1
ATOM 2298 N N . HIS A 1 307 ? 12.688 21.953 20.453 1 90.31 307 HIS A N 1
ATOM 2299 C CA . HIS A 1 307 ? 13.508 21.234 21.422 1 90.31 307 HIS A CA 1
ATOM 2300 C C . HIS A 1 307 ? 14.484 22.172 22.125 1 90.31 307 HIS A C 1
ATOM 2302 O O . HIS A 1 307 ? 14.93 23.156 21.531 1 90.31 307 HIS A O 1
ATOM 2308 N N . HIS A 1 308 ? 14.836 21.891 23.281 1 85.81 308 HIS A N 1
ATOM 2309 C CA . HIS A 1 308 ? 15.812 22.688 24.016 1 85.81 308 HIS A CA 1
ATOM 2310 C C . HIS A 1 308 ? 17.188 22.578 23.391 1 85.81 308 HIS A C 1
ATOM 2312 O O . HIS A 1 308 ? 17.578 21.5 22.891 1 85.81 308 HIS A O 1
ATOM 2318 N N . ALA A 1 309 ? 17.984 23.656 23.531 1 82.88 309 ALA A N 1
ATOM 2319 C CA . ALA A 1 309 ? 19.312 23.719 22.922 1 82.88 309 ALA A CA 1
ATOM 2320 C C . ALA A 1 309 ? 20.203 22.594 23.438 1 82.88 309 ALA A C 1
ATOM 2322 O O . ALA A 1 309 ? 20.953 22 22.672 1 82.88 309 ALA A O 1
ATOM 2323 N N . ASP A 1 310 ? 20.016 22.25 24.688 1 82.31 310 ASP A N 1
ATOM 2324 C CA . ASP A 1 310 ? 20.844 21.219 25.297 1 82.31 310 ASP A CA 1
ATOM 2325 C C . ASP A 1 310 ? 20.516 19.844 24.734 1 82.31 310 ASP A C 1
ATOM 2327 O O . ASP A 1 310 ? 21.375 18.953 24.688 1 82.31 310 ASP A O 1
ATOM 2331 N N . GLU A 1 311 ? 19.297 19.719 24.391 1 84 311 GLU A N 1
ATOM 2332 C CA . GLU A 1 311 ? 18.875 18.438 23.875 1 84 311 GLU A CA 1
ATOM 2333 C C . GLU A 1 311 ? 19.391 18.219 22.453 1 84 311 GLU A C 1
ATOM 2335 O O . GLU A 1 311 ? 19.641 17.094 22.031 1 84 311 GLU A O 1
ATOM 2340 N N . LYS A 1 312 ? 19.562 19.281 21.766 1 84.38 312 LYS A N 1
ATOM 2341 C CA . LYS A 1 312 ? 20.016 19.203 20.375 1 84.38 312 LYS A CA 1
ATOM 2342 C C . LYS A 1 312 ? 21.531 19.25 20.297 1 84.38 312 LYS A C 1
ATOM 2344 O O . LYS A 1 312 ? 22.125 18.672 19.391 1 84.38 312 LYS A O 1
ATOM 2349 N N . ASN A 1 313 ? 22.094 19.828 21.203 1 82.25 313 ASN A N 1
ATOM 2350 C CA . ASN A 1 313 ? 23.547 19.969 21.234 1 82.25 313 ASN A CA 1
ATOM 2351 C C . ASN A 1 313 ? 24.203 18.797 21.984 1 82.25 313 ASN A C 1
ATOM 2353 O O . ASN A 1 313 ? 24.703 18.969 23.094 1 82.25 313 ASN A O 1
ATOM 2357 N N . VAL A 1 314 ? 24.25 17.688 21.344 1 83.5 314 VAL A N 1
ATOM 2358 C CA . VAL A 1 314 ? 24.859 16.5 21.938 1 83.5 314 VAL A CA 1
ATOM 2359 C C . VAL A 1 314 ? 26.016 16.016 21.047 1 83.5 314 VAL A C 1
ATOM 2361 O O . VAL A 1 314 ? 26.062 16.328 19.859 1 83.5 314 VAL A O 1
ATOM 2364 N N . GLU A 1 315 ? 26.922 15.352 21.656 1 81.19 315 GLU A N 1
ATOM 2365 C CA . GLU A 1 315 ? 28.078 14.82 20.938 1 81.19 315 GLU A CA 1
ATOM 2366 C C . GLU A 1 315 ? 27.656 13.75 19.938 1 81.19 315 GLU A C 1
ATOM 2368 O O . GLU A 1 315 ? 28.172 13.703 18.812 1 81.19 315 GLU A O 1
ATOM 2373 N N . ASP A 1 316 ? 26.766 13.008 20.375 1 87.44 316 ASP A N 1
ATOM 2374 C CA . ASP A 1 316 ? 26.234 11.93 19.547 1 87.44 316 ASP A CA 1
ATOM 2375 C C . ASP A 1 316 ? 24.906 12.344 18.891 1 87.44 316 ASP A C 1
ATOM 2377 O O . ASP A 1 316 ? 23.859 12.289 19.516 1 87.44 316 ASP A O 1
ATOM 2381 N N . MET A 1 317 ? 24.906 12.641 17.656 1 88.62 317 MET A N 1
ATOM 2382 C CA . MET A 1 317 ? 23.766 13.156 16.906 1 88.62 317 MET A CA 1
ATOM 2383 C C . MET A 1 317 ? 22.609 12.156 16.922 1 88.62 317 MET A C 1
ATOM 2385 O O . MET A 1 317 ? 21.438 12.547 16.797 1 88.62 317 MET A O 1
ATOM 2389 N N . THR A 1 318 ? 22.984 10.898 17.016 1 87.44 318 THR A N 1
ATOM 2390 C CA . THR A 1 318 ? 21.938 9.875 17 1 87.44 318 THR A CA 1
ATOM 2391 C C . THR A 1 318 ? 21.047 9.984 18.234 1 87.44 318 THR A C 1
ATOM 2393 O O . THR A 1 318 ? 19.938 9.469 18.234 1 87.44 318 THR A O 1
ATOM 2396 N N . LYS A 1 319 ? 21.547 10.656 19.188 1 88 319 LYS A N 1
ATOM 2397 C CA . LYS A 1 319 ? 20.812 10.773 20.453 1 88 319 LYS A CA 1
ATOM 2398 C C . LYS A 1 319 ? 20.031 12.094 20.5 1 88 319 LYS A C 1
ATOM 2400 O O . LYS A 1 319 ? 19.203 12.289 21.391 1 88 319 LYS A O 1
ATOM 2405 N N . ALA A 1 320 ? 20.266 12.953 19.609 1 88.69 320 ALA A N 1
ATOM 2406 C CA . ALA A 1 320 ? 19.547 14.219 19.547 1 88.69 320 ALA A CA 1
ATOM 2407 C C . ALA A 1 320 ? 18.094 13.992 19.109 1 88.69 320 ALA A C 1
ATOM 2409 O O . ALA A 1 320 ? 17.828 13.195 18.203 1 88.69 320 ALA A O 1
ATOM 2410 N N . PRO A 1 321 ? 17.172 14.672 19.812 1 89.94 321 PRO A N 1
ATOM 2411 C CA . PRO A 1 321 ? 15.773 14.523 19.375 1 89.94 321 PRO A CA 1
ATOM 2412 C C . PRO A 1 321 ? 15.547 15.055 17.969 1 89.94 321 PRO A C 1
ATOM 2414 O O . PRO A 1 321 ? 16.266 15.953 17.516 1 89.94 321 PRO A O 1
ATOM 2417 N N . SER A 1 322 ? 14.586 14.438 17.344 1 90.69 322 SER A N 1
ATOM 2418 C CA . SER A 1 322 ? 14.219 14.844 15.992 1 90.69 322 SER A CA 1
ATOM 2419 C C . SER A 1 322 ? 13.188 15.969 16.016 1 90.69 322 SER A C 1
ATOM 2421 O O . SER A 1 322 ? 12.211 15.906 16.766 1 90.69 322 SER A O 1
ATOM 2423 N N . GLY A 1 323 ? 13.398 17.016 15.203 1 91.69 323 GLY A N 1
ATOM 2424 C CA . GLY A 1 323 ? 12.461 18.125 15.094 1 91.69 323 GLY A CA 1
ATOM 2425 C C . GLY A 1 323 ? 13.141 19.469 14.922 1 91.69 323 GLY A C 1
ATOM 2426 O O . GLY A 1 323 ? 14.336 19.609 15.188 1 91.69 323 GLY A O 1
ATOM 2427 N N . MET A 1 324 ? 12.414 20.422 14.484 1 92.5 324 MET A N 1
ATOM 2428 C CA . MET A 1 324 ? 12.891 21.797 14.312 1 92.5 324 MET A CA 1
ATOM 2429 C C . MET A 1 324 ? 11.742 22.781 14.43 1 92.5 324 MET A C 1
ATOM 2431 O O . MET A 1 324 ? 10.578 22.422 14.289 1 92.5 324 MET A O 1
ATOM 2435 N N . THR A 1 325 ? 12.141 24 14.727 1 94.38 325 THR A N 1
ATOM 2436 C CA . THR A 1 325 ? 11.141 25.062 14.656 1 94.38 325 THR A CA 1
ATOM 2437 C C . THR A 1 325 ? 10.828 25.422 13.211 1 94.38 325 THR A C 1
ATOM 2439 O O . THR A 1 325 ? 11.703 25.359 12.344 1 94.38 325 THR A O 1
ATOM 2442 N N . GLY A 1 326 ? 9.523 25.688 13.023 1 96.31 326 GLY A N 1
ATOM 2443 C CA . GLY A 1 326 ? 9.18 25.891 11.633 1 96.31 326 GLY A CA 1
ATOM 2444 C C . GLY A 1 326 ? 8.203 27.047 11.422 1 96.31 326 GLY A C 1
ATOM 2445 O O . GLY A 1 326 ? 8.102 27.594 10.32 1 96.31 326 GLY A O 1
ATOM 2446 N N . LEU A 1 327 ? 7.492 27.547 12.422 1 98.19 327 LEU A N 1
ATOM 2447 C CA . LEU A 1 327 ? 6.41 28.516 12.289 1 98.19 327 LEU A CA 1
ATOM 2448 C C . LEU A 1 327 ? 6.934 29.828 11.727 1 98.19 327 LEU A C 1
ATOM 2450 O O . LEU A 1 327 ? 6.348 30.391 10.797 1 98.19 327 LEU A O 1
ATOM 2454 N N . GLU A 1 328 ? 8.062 30.281 12.172 1 97.81 328 GLU A N 1
ATOM 2455 C CA . GLU A 1 328 ? 8.562 31.625 11.867 1 97.81 328 GLU A CA 1
ATOM 2456 C C . GLU A 1 328 ? 9.297 31.641 10.531 1 97.81 328 GLU A C 1
ATOM 2458 O O . GLU A 1 328 ? 9.594 32.719 10 1 97.81 328 GLU A O 1
ATOM 2463 N N . THR A 1 329 ? 9.578 30.469 9.984 1 97.62 329 THR A N 1
ATOM 2464 C CA . THR A 1 329 ? 10.336 30.438 8.742 1 97.62 329 THR A CA 1
ATOM 2465 C C . THR A 1 329 ? 9.484 29.875 7.602 1 97.62 329 THR A C 1
ATOM 2467 O O . THR A 1 329 ? 9.859 29.984 6.43 1 97.62 329 THR A O 1
ATOM 2470 N N . SER A 1 330 ? 8.359 29.359 7.887 1 98.31 330 SER A N 1
ATOM 2471 C CA . SER A 1 330 ? 7.551 28.609 6.934 1 98.31 330 SER A CA 1
ATOM 2472 C C . SER A 1 330 ? 7.191 29.453 5.715 1 98.31 330 SER A C 1
ATOM 2474 O O . SER A 1 330 ? 7.426 29.031 4.578 1 98.31 330 SER A O 1
ATOM 2476 N N . LEU A 1 331 ? 6.598 30.641 5.895 1 98.75 331 LEU A N 1
ATOM 2477 C CA . LEU A 1 331 ? 6.211 31.516 4.785 1 98.75 331 LEU A CA 1
ATOM 2478 C C . LEU A 1 331 ? 7.422 31.875 3.928 1 98.75 331 LEU A C 1
ATOM 2480 O O . LEU A 1 331 ? 7.355 31.812 2.697 1 98.75 331 LEU A O 1
ATOM 2484 N N . SER A 1 332 ? 8.555 32.219 4.574 1 98.62 332 SER A N 1
ATOM 2485 C CA . SER A 1 332 ? 9.773 32.594 3.871 1 98.62 332 SER A CA 1
ATOM 2486 C C . SER A 1 332 ? 10.312 31.438 3.035 1 98.62 332 SER A C 1
ATOM 2488 O O . SER A 1 332 ? 10.781 31.641 1.913 1 98.62 332 SER A O 1
ATOM 2490 N N . LEU A 1 333 ? 10.266 30.266 3.609 1 98.75 333 LEU A N 1
ATOM 2491 C CA . LEU A 1 333 ? 10.727 29.094 2.871 1 98.75 333 LEU A CA 1
ATOM 2492 C C . LEU A 1 333 ? 9.852 28.844 1.65 1 98.75 333 LEU A C 1
ATOM 2494 O O . LEU A 1 333 ? 10.352 28.484 0.583 1 98.75 333 LEU A O 1
ATOM 2498 N N . GLY A 1 334 ? 8.531 28.984 1.797 1 98.88 334 GLY A N 1
ATOM 2499 C CA . GLY A 1 334 ? 7.629 28.859 0.663 1 98.88 334 GLY A CA 1
ATOM 2500 C C . GLY A 1 334 ? 7.875 29.891 -0.417 1 98.88 334 GLY A C 1
ATOM 2501 O O . GLY A 1 334 ? 7.934 29.562 -1.603 1 98.88 334 GLY A O 1
ATOM 2502 N N . LEU A 1 335 ? 8.023 31.156 -0.001 1 98.88 335 LEU A N 1
ATOM 2503 C CA . LEU A 1 335 ? 8.258 32.25 -0.945 1 98.88 335 LEU A CA 1
ATOM 2504 C C . LEU A 1 335 ? 9.578 32.062 -1.682 1 98.88 335 LEU A C 1
ATOM 2506 O O . LEU A 1 335 ? 9.664 32.281 -2.893 1 98.88 335 LEU A O 1
ATOM 2510 N N . THR A 1 336 ? 10.57 31.562 -0.983 1 98.81 336 THR A N 1
ATOM 2511 C CA . THR A 1 336 ? 11.922 31.453 -1.527 1 98.81 336 THR A CA 1
ATOM 2512 C C . THR A 1 336 ? 12.031 30.219 -2.432 1 98.81 336 THR A C 1
ATOM 2514 O O . THR A 1 336 ? 12.641 30.297 -3.502 1 98.81 336 THR A O 1
ATOM 2517 N N . ASN A 1 337 ? 11.438 29.125 -2.039 1 98.75 337 ASN A N 1
ATOM 2518 C CA . ASN A 1 337 ? 11.75 27.844 -2.676 1 98.75 337 ASN A CA 1
ATOM 2519 C C . ASN A 1 337 ? 10.602 27.375 -3.568 1 98.75 337 ASN A C 1
ATOM 2521 O O . ASN A 1 337 ? 10.734 26.375 -4.27 1 98.75 337 ASN A O 1
ATOM 2525 N N . LEU A 1 338 ? 9.516 28.047 -3.557 1 98.81 338 LEU A N 1
ATOM 2526 C CA . LEU A 1 338 ? 8.406 27.641 -4.414 1 98.81 338 LEU A CA 1
ATOM 2527 C C . LEU A 1 338 ? 7.969 28.797 -5.312 1 98.81 338 LEU A C 1
ATOM 2529 O O . LEU A 1 338 ? 7.77 28.625 -6.516 1 98.81 338 LEU A O 1
ATOM 2533 N N . VAL A 1 339 ? 7.781 30.016 -4.746 1 98.81 339 VAL A N 1
ATOM 2534 C CA . VAL A 1 339 ? 7.254 31.141 -5.516 1 98.81 339 VAL A CA 1
ATOM 2535 C C . VAL A 1 339 ? 8.367 31.766 -6.344 1 98.81 339 VAL A C 1
ATOM 2537 O O . VAL A 1 339 ? 8.219 31.953 -7.555 1 98.81 339 VAL A O 1
ATOM 2540 N N . ALA A 1 340 ? 9.469 32.094 -5.691 1 98.56 340 ALA A N 1
ATOM 2541 C CA . ALA A 1 340 ? 10.578 32.75 -6.379 1 98.56 340 ALA A CA 1
ATOM 2542 C C . ALA A 1 340 ? 11.109 31.859 -7.512 1 98.56 340 ALA A C 1
ATOM 2544 O O . ALA A 1 340 ? 11.594 32.375 -8.523 1 98.56 340 ALA A O 1
ATOM 2545 N N . THR A 1 341 ? 11 30.516 -7.402 1 98.25 341 THR A N 1
ATOM 2546 C CA . THR A 1 341 ? 11.5 29.578 -8.398 1 98.25 341 THR A CA 1
ATOM 2547 C C . THR A 1 341 ? 10.477 29.391 -9.516 1 98.25 341 THR A C 1
ATOM 2549 O O . THR A 1 341 ? 10.789 28.812 -10.562 1 98.25 341 THR A O 1
ATOM 2552 N N . GLY A 1 342 ? 9.25 29.859 -9.305 1 98.62 342 GLY A N 1
ATOM 2553 C CA . GLY A 1 342 ? 8.219 29.75 -10.32 1 98.62 342 GLY A CA 1
ATOM 2554 C C . GLY A 1 342 ? 7.434 28.438 -10.234 1 98.62 342 GLY A C 1
ATOM 2555 O O . GLY A 1 342 ? 6.625 28.141 -11.117 1 98.62 342 GLY A O 1
ATOM 2556 N N . ASP A 1 343 ? 7.684 27.688 -9.211 1 98.75 343 ASP A N 1
ATOM 2557 C CA . ASP A 1 343 ? 6.988 26.422 -9.047 1 98.75 343 ASP A CA 1
ATOM 2558 C C . ASP A 1 343 ? 5.527 26.641 -8.656 1 98.75 343 ASP A C 1
ATOM 2560 O O . ASP A 1 343 ? 4.645 25.891 -9.078 1 98.75 343 ASP A O 1
ATOM 2564 N N . LEU A 1 344 ? 5.273 27.625 -7.82 1 98.81 344 LEU A N 1
ATOM 2565 C CA . LEU A 1 344 ? 3.928 28.047 -7.445 1 98.81 344 LEU A CA 1
ATOM 2566 C C . LEU A 1 344 ? 3.773 29.547 -7.586 1 98.81 344 LEU A C 1
ATOM 2568 O O . LEU A 1 344 ? 4.738 30.297 -7.406 1 98.81 344 LEU A O 1
ATOM 2572 N N . THR A 1 345 ? 2.568 29.984 -7.93 1 98.75 345 THR A N 1
ATOM 2573 C CA . THR A 1 345 ? 2.242 31.391 -7.762 1 98.75 345 THR A CA 1
ATOM 2574 C C . THR A 1 345 ? 2.057 31.734 -6.289 1 98.75 345 THR A C 1
ATOM 2576 O O . THR A 1 345 ? 1.884 30.844 -5.453 1 98.75 345 THR A O 1
ATOM 2579 N N . LEU A 1 346 ? 2.143 33 -5.984 1 98.75 346 LEU A N 1
ATOM 2580 C CA . LEU A 1 346 ? 1.905 33.438 -4.613 1 98.75 346 LEU A CA 1
ATOM 2581 C C . LEU A 1 346 ? 0.536 32.969 -4.125 1 98.75 346 LEU A C 1
ATOM 2583 O O . LEU A 1 346 ? 0.4 32.5 -2.994 1 98.75 346 LEU A O 1
ATOM 2587 N N . SER A 1 347 ? -0.441 33.062 -4.965 1 98.81 347 SER A N 1
ATOM 2588 C CA . SER A 1 347 ? -1.792 32.656 -4.613 1 98.81 347 SER A CA 1
ATOM 2589 C C . SER A 1 347 ? -1.846 31.156 -4.32 1 98.81 347 SER A C 1
ATOM 2591 O O . SER A 1 347 ? -2.531 30.719 -3.393 1 98.81 347 SER A O 1
ATOM 2593 N N . GLU A 1 348 ? -1.169 30.359 -5.129 1 98.81 348 GLU A N 1
ATOM 2594 C CA . GLU A 1 348 ? -1.14 28.922 -4.926 1 98.81 348 GLU A CA 1
ATOM 2595 C C . GLU A 1 348 ? -0.456 28.562 -3.611 1 98.81 348 GLU A C 1
ATOM 2597 O O . GLU A 1 348 ? -0.908 27.656 -2.895 1 98.81 348 GLU A O 1
ATOM 2602 N N . LEU A 1 349 ? 0.65 29.234 -3.324 1 98.88 349 LEU A N 1
ATOM 2603 C CA . LEU A 1 349 ? 1.312 29.016 -2.043 1 98.88 349 LEU A CA 1
ATOM 2604 C C . LEU A 1 349 ? 0.372 29.328 -0.885 1 98.88 349 LEU A C 1
ATOM 2606 O O . LEU A 1 349 ? 0.212 28.516 0.032 1 98.88 349 LEU A O 1
ATOM 2610 N N . LEU A 1 350 ? -0.256 30.484 -0.959 1 98.88 350 LEU A N 1
ATOM 2611 C CA . LEU A 1 350 ? -1.127 30.938 0.12 1 98.88 350 LEU A CA 1
ATOM 2612 C C . LEU A 1 350 ? -2.326 30.016 0.275 1 98.88 350 LEU A C 1
ATOM 2614 O O . LEU A 1 350 ? -2.791 29.766 1.392 1 98.88 350 LEU A O 1
ATOM 2618 N N . ALA A 1 351 ? -2.869 29.5 -0.844 1 98.94 351 ALA A N 1
ATOM 2619 C CA . ALA A 1 351 ? -3.969 28.547 -0.747 1 98.94 351 ALA A CA 1
ATOM 2620 C C . ALA A 1 351 ? -3.578 27.344 0.115 1 98.94 351 ALA A C 1
ATOM 2622 O O . ALA A 1 351 ? -4.375 26.875 0.93 1 98.94 351 ALA A O 1
ATOM 2623 N N . LYS A 1 352 ? -2.389 26.844 -0.038 1 98.88 352 LYS A N 1
ATOM 2624 C CA . LYS A 1 352 ? -1.905 25.641 0.655 1 98.88 352 LYS A CA 1
ATOM 2625 C C . LYS A 1 352 ? -1.592 25.953 2.117 1 98.88 352 LYS A C 1
ATOM 2627 O O . LYS A 1 352 ? -1.446 25.031 2.93 1 98.88 352 LYS A O 1
ATOM 2632 N N . MET A 1 353 ? -1.58 27.25 2.508 1 98.94 353 MET A N 1
ATOM 2633 C CA . MET A 1 353 ? -1.262 27.656 3.877 1 98.94 353 MET A CA 1
ATOM 2634 C C . MET A 1 353 ? -2.443 28.359 4.523 1 98.94 353 MET A C 1
ATOM 2636 O O . MET A 1 353 ? -2.336 28.859 5.648 1 98.94 353 MET A O 1
ATOM 2640 N N . THR A 1 354 ? -3.568 28.531 3.816 1 98.81 354 THR A N 1
ATOM 2641 C CA . THR A 1 354 ? -4.703 29.25 4.387 1 98.81 354 THR A CA 1
ATOM 2642 C C . THR A 1 354 ? -6.004 28.5 4.117 1 98.81 354 THR A C 1
ATOM 2644 O O . THR A 1 354 ? -6.391 27.609 4.887 1 98.81 354 THR A O 1
ATOM 2647 N N . SER A 1 355 ? -6.504 28.578 2.848 1 98.81 355 SER A N 1
ATOM 2648 C CA . SER A 1 355 ? -7.828 28.062 2.529 1 98.81 355 SER A CA 1
ATOM 2649 C C . SER A 1 355 ? -7.848 26.531 2.584 1 98.81 355 SER A C 1
ATOM 2651 O O . SER A 1 355 ? -8.82 25.938 3.057 1 98.81 355 SER A O 1
ATOM 2653 N N . ASN A 1 356 ? -6.805 25.891 2.074 1 98.88 356 ASN A N 1
ATOM 2654 C CA . ASN A 1 356 ? -6.793 24.438 2.029 1 98.88 356 ASN A CA 1
ATOM 2655 C C . ASN A 1 356 ? -6.789 23.828 3.43 1 98.88 356 ASN A C 1
ATOM 2657 O O . ASN A 1 356 ? -7.645 23 3.758 1 98.88 356 ASN A O 1
ATOM 2661 N N . PRO A 1 357 ? -5.797 24.219 4.277 1 98.81 357 PRO A N 1
ATOM 2662 C CA . PRO A 1 357 ? -5.852 23.656 5.633 1 98.81 357 PRO A CA 1
ATOM 2663 C C . PRO A 1 357 ? -7.113 24.062 6.387 1 98.81 357 PRO A C 1
ATOM 2665 O O . PRO A 1 357 ? -7.637 23.281 7.191 1 98.81 357 PRO A O 1
ATOM 2668 N N . SER A 1 358 ? -7.617 25.25 6.223 1 98.62 358 SER A N 1
ATOM 2669 C CA . SER A 1 358 ? -8.859 25.672 6.863 1 98.62 358 SER A CA 1
ATOM 2670 C C . SER A 1 358 ? -10.031 24.797 6.43 1 98.62 358 SER A C 1
ATOM 2672 O O . SER A 1 358 ? -10.891 24.438 7.246 1 98.62 358 SER A O 1
ATOM 2674 N N . SER A 1 359 ? -10.07 24.5 5.16 1 98.25 359 SER A N 1
ATOM 2675 C CA . SER A 1 359 ? -11.148 23.688 4.605 1 98.25 359 SER A CA 1
ATOM 2676 C C . SER A 1 359 ? -11.125 22.281 5.184 1 98.25 359 SER A C 1
ATOM 2678 O O . SER A 1 359 ? -12.172 21.656 5.359 1 98.25 359 SER A O 1
ATOM 2680 N N . LEU A 1 360 ? -9.969 21.75 5.445 1 98 360 LEU A N 1
ATOM 2681 C CA . LEU A 1 360 ? -9.836 20.422 6.016 1 98 360 LEU A CA 1
ATOM 2682 C C . LEU A 1 360 ? -10.625 20.297 7.312 1 98 360 LEU A C 1
ATOM 2684 O O . LEU A 1 360 ? -11.203 19.234 7.598 1 98 360 LEU A O 1
ATOM 2688 N N . TYR A 1 361 ? -10.664 21.359 8.141 1 97.62 361 TYR A N 1
ATOM 2689 C CA . TYR A 1 361 ? -11.289 21.344 9.453 1 97.62 361 TYR A CA 1
ATOM 2690 C C . TYR A 1 361 ? -12.57 22.156 9.469 1 97.62 361 TYR A C 1
ATOM 2692 O O . TYR A 1 361 ? -13.242 22.266 10.5 1 97.62 361 TYR A O 1
ATOM 2700 N N . SER A 1 362 ? -12.914 22.844 8.375 1 97.06 362 SER A N 1
ATOM 2701 C CA . SER A 1 362 ? -14.055 23.734 8.273 1 97.06 362 SER A CA 1
ATOM 2702 C C . SER A 1 362 ? -13.93 24.906 9.258 1 97.06 362 SER A C 1
ATOM 2704 O O . SER A 1 362 ? -14.891 25.25 9.945 1 97.06 362 SER A O 1
ATOM 2706 N N . PHE A 1 363 ? -12.758 25.375 9.328 1 98 363 PHE A N 1
ATOM 2707 C CA . PHE A 1 363 ? -12.516 26.562 10.156 1 98 363 PHE A CA 1
ATOM 2708 C C . PHE A 1 363 ? -13.117 27.797 9.516 1 98 363 PHE A C 1
ATOM 2710 O O . PHE A 1 363 ? -13.125 27.938 8.289 1 98 363 PHE A O 1
ATOM 2717 N N . ASP A 1 364 ? -13.672 28.672 10.312 1 97.94 364 ASP A N 1
ATOM 2718 C CA . ASP A 1 364 ? -13.969 30.016 9.852 1 97.94 364 ASP A CA 1
ATOM 2719 C C . ASP A 1 364 ? -12.719 30.891 9.836 1 97.94 364 ASP A C 1
ATOM 2721 O O . ASP A 1 364 ? -12.617 31.859 10.586 1 97.94 364 ASP A O 1
ATOM 2725 N N . ALA A 1 365 ? -11.75 30.516 9.031 1 98.19 365 ALA A N 1
ATOM 2726 C CA . ALA A 1 365 ? -10.43 31.125 8.898 1 98.19 365 ALA A CA 1
ATOM 2727 C C . ALA A 1 365 ? -9.836 30.844 7.52 1 98.19 365 ALA A C 1
ATOM 2729 O O . ALA A 1 365 ? -10.398 30.062 6.746 1 98.19 365 ALA A O 1
ATOM 2730 N N . GLY A 1 366 ? -8.844 31.516 7.168 1 98.5 366 GLY A N 1
ATOM 2731 C CA . GLY A 1 366 ? -8.07 31.203 5.973 1 98.5 366 GLY A CA 1
ATOM 2732 C C . GLY A 1 366 ? -8.633 31.859 4.723 1 98.5 366 GLY A C 1
ATOM 2733 O O . GLY A 1 366 ? -8.328 31.438 3.605 1 98.5 366 GLY A O 1
ATOM 2734 N N . TYR A 1 367 ? -9.453 32.812 4.879 1 98.5 367 TYR A N 1
ATOM 2735 C CA . TYR A 1 367 ? -9.984 33.562 3.748 1 98.5 367 TYR A CA 1
ATOM 2736 C C . TYR A 1 367 ? -10.203 35.031 4.125 1 98.5 367 TYR A C 1
ATOM 2738 O O . TYR A 1 367 ? -10.156 35.375 5.305 1 98.5 367 TYR A O 1
ATOM 2746 N N . LEU A 1 368 ? -10.297 35.906 3.121 1 98.31 368 LEU A N 1
ATOM 2747 C CA . LEU A 1 368 ? -10.594 37.312 3.291 1 98.31 368 LEU A CA 1
ATOM 2748 C C . LEU A 1 368 ? -11.875 37.688 2.559 1 98.31 368 LEU A C 1
ATOM 2750 O O . LEU A 1 368 ? -11.969 37.531 1.338 1 98.31 368 LEU A O 1
ATOM 2754 N N . ALA A 1 369 ? -12.828 38.094 3.275 1 97.81 369 ALA A N 1
ATOM 2755 C CA . ALA A 1 369 ? -14.102 38.531 2.725 1 97.81 369 ALA A CA 1
ATOM 2756 C C . ALA A 1 369 ? -14.828 39.438 3.689 1 97.81 369 ALA A C 1
ATOM 2758 O O . ALA A 1 369 ? -14.586 39.406 4.898 1 97.81 369 ALA A O 1
ATOM 2759 N N . GLU A 1 370 ? -15.672 40.25 3.092 1 98.19 370 GLU A N 1
ATOM 2760 C CA . GLU A 1 370 ? -16.547 41.062 3.953 1 98.19 370 GLU A CA 1
ATOM 2761 C C . GLU A 1 370 ? -17.406 40.156 4.848 1 98.19 370 GLU A C 1
ATOM 2763 O O . GLU A 1 370 ? -17.906 39.125 4.406 1 98.19 370 GLU A O 1
ATOM 2768 N N . ASN A 1 371 ? -17.469 40.594 6.062 1 97.56 371 ASN A N 1
ATOM 2769 C CA . ASN A 1 371 ? -18.172 39.875 7.113 1 97.56 371 ASN A CA 1
ATOM 2770 C C . ASN A 1 371 ? -17.453 38.594 7.52 1 97.56 371 ASN A C 1
ATOM 2772 O O . ASN A 1 371 ? -17.938 37.812 8.359 1 97.56 371 ASN A O 1
ATOM 2776 N N . GLY A 1 372 ? -16.328 38.312 6.938 1 98.12 372 GLY A N 1
ATOM 2777 C CA . GLY A 1 372 ? -15.492 37.188 7.348 1 98.12 372 GLY A CA 1
ATOM 2778 C C . GLY A 1 372 ? -14.625 37.5 8.555 1 98.12 372 GLY A C 1
ATOM 2779 O O . GLY A 1 372 ? -14.664 38.594 9.086 1 98.12 372 GLY A O 1
ATOM 2780 N N . PRO A 1 373 ? -13.844 36.5 8.992 1 98.62 373 PRO A N 1
ATOM 2781 C CA . PRO A 1 373 ? -12.984 36.719 10.156 1 98.62 373 PRO A CA 1
ATOM 2782 C C . PRO A 1 373 ? -11.883 37.75 9.898 1 98.62 373 PRO A C 1
ATOM 2784 O O . PRO A 1 373 ? -11.328 37.781 8.797 1 98.62 373 PRO A O 1
ATOM 2787 N N . ALA A 1 374 ? -11.609 38.562 10.922 1 98.56 374 ALA A N 1
ATOM 2788 C CA . ALA A 1 374 ? -10.516 39.531 10.828 1 98.56 374 ALA A CA 1
ATOM 2789 C C . ALA A 1 374 ? -9.188 38.906 11.227 1 98.56 374 ALA A C 1
ATOM 2791 O O . ALA A 1 374 ? -8.531 39.344 12.164 1 98.56 374 ALA A O 1
ATOM 2792 N N . ASP A 1 375 ? -8.875 37.844 10.648 1 98.88 375 ASP A N 1
ATOM 2793 C CA . ASP A 1 375 ? -7.586 37.156 10.711 1 98.88 375 ASP A CA 1
ATOM 2794 C C . ASP A 1 375 ? -6.762 37.406 9.453 1 98.88 375 ASP A C 1
ATOM 2796 O O . ASP A 1 375 ? -7.086 36.906 8.375 1 98.88 375 ASP A O 1
ATOM 2800 N N . ILE A 1 376 ? -5.676 38.188 9.609 1 98.88 376 ILE A N 1
ATOM 2801 C CA . ILE A 1 376 ? -4.977 38.75 8.445 1 98.88 376 ILE A CA 1
ATOM 2802 C C . ILE A 1 376 ? -3.469 38.719 8.695 1 98.88 376 ILE A C 1
ATOM 2804 O O . ILE A 1 376 ? -3.012 38.969 9.812 1 98.88 376 ILE A O 1
ATOM 2808 N N . VAL A 1 377 ? -2.74 38.375 7.715 1 98.94 377 VAL A N 1
ATOM 2809 C CA . VAL A 1 377 ? -1.292 38.531 7.742 1 98.94 377 VAL A CA 1
ATOM 2810 C C . VAL A 1 377 ? -0.873 39.562 6.695 1 98.94 377 VAL A C 1
ATOM 2812 O O . VAL A 1 377 ? -1.418 39.594 5.59 1 98.94 377 VAL A O 1
ATOM 2815 N N . ILE A 1 378 ? -0.023 40.531 7.047 1 98.88 378 ILE A N 1
ATOM 2816 C CA . ILE A 1 378 ? 0.577 41.5 6.164 1 98.88 378 ILE A CA 1
ATOM 2817 C C . ILE A 1 378 ? 2.082 41.281 6.07 1 98.88 378 ILE A C 1
ATOM 2819 O O . ILE A 1 378 ? 2.777 41.25 7.09 1 98.88 378 ILE A O 1
ATOM 2823 N N . PHE A 1 379 ? 2.59 41.094 4.848 1 98.81 379 PHE A N 1
ATOM 2824 C CA . PHE A 1 379 ? 4 40.75 4.711 1 98.81 379 PHE A CA 1
ATOM 2825 C C . PHE A 1 379 ? 4.566 41.281 3.406 1 98.81 379 PHE A C 1
ATOM 2827 O O . PHE A 1 379 ? 3.812 41.656 2.502 1 98.81 379 PHE A O 1
ATOM 2834 N N . SER A 1 380 ? 5.871 41.469 3.393 1 98.62 380 SER A N 1
ATOM 2835 C CA . SER A 1 380 ? 6.594 41.719 2.15 1 98.62 380 SER A CA 1
ATOM 2836 C C . SER A 1 380 ? 7.023 40.406 1.483 1 98.62 380 SER A C 1
ATOM 2838 O O . SER A 1 380 ? 7.762 39.625 2.074 1 98.62 380 SER A O 1
ATOM 2840 N N . ASP A 1 381 ? 6.562 40.188 0.269 1 97.75 381 ASP A N 1
ATOM 2841 C CA . ASP A 1 381 ? 6.898 38.938 -0.41 1 97.75 381 ASP A CA 1
ATOM 2842 C C . ASP A 1 381 ? 8.25 39.062 -1.11 1 97.75 381 ASP A C 1
ATOM 2844 O O . ASP A 1 381 ? 8.844 38.031 -1.489 1 97.75 381 ASP A O 1
ATOM 2848 N N . GLU A 1 382 ? 8.852 40.219 -1.157 1 96.06 382 GLU A N 1
ATOM 2849 C CA . GLU A 1 382 ? 10.086 40.406 -1.911 1 96.06 382 GLU A CA 1
ATOM 2850 C C . GLU A 1 382 ? 11.258 40.719 -0.985 1 96.06 382 GLU A C 1
ATOM 2852 O O . GLU A 1 382 ? 12.406 40.406 -1.305 1 96.06 382 GLU A O 1
ATOM 2857 N N . GLU A 1 383 ? 10.914 41.344 0.175 1 97.69 383 GLU A N 1
ATOM 2858 C CA . GLU A 1 383 ? 11.969 41.688 1.124 1 97.69 383 GLU A CA 1
ATOM 2859 C C . GLU A 1 383 ? 12.703 40.438 1.604 1 97.69 383 GLU A C 1
ATOM 2861 O O . GLU A 1 383 ? 12.086 39.406 1.878 1 97.69 383 GLU A O 1
ATOM 2866 N N . GLU A 1 384 ? 14.031 40.562 1.651 1 97.69 384 GLU A N 1
ATOM 2867 C CA . GLU A 1 384 ? 14.852 39.469 2.131 1 97.69 384 GLU A CA 1
ATOM 2868 C C . GLU A 1 384 ? 15.25 39.656 3.59 1 97.69 384 GLU A C 1
ATOM 2870 O O . GLU A 1 384 ? 15.328 40.812 4.066 1 97.69 384 GLU A O 1
ATOM 2875 N N . ARG A 1 385 ? 15.453 38.594 4.227 1 95.94 385 ARG A N 1
ATOM 2876 C CA . ARG A 1 385 ? 15.945 38.625 5.598 1 95.94 385 ARG A CA 1
ATOM 2877 C C . ARG A 1 385 ? 16.938 37.469 5.84 1 95.94 385 ARG A C 1
ATOM 2879 O O . ARG A 1 385 ? 16.875 36.438 5.164 1 95.94 385 ARG A O 1
ATOM 2886 N N . VAL A 1 386 ? 17.797 37.688 6.812 1 97 386 VAL A N 1
ATOM 2887 C CA . VAL A 1 386 ? 18.641 36.625 7.332 1 97 386 VAL A CA 1
ATOM 2888 C C . VAL A 1 386 ? 18 36.031 8.586 1 97 386 VAL A C 1
ATOM 2890 O O . VAL A 1 386 ? 17.672 36.75 9.523 1 97 386 VAL A O 1
ATOM 2893 N N . VAL A 1 387 ? 17.766 34.781 8.547 1 95.75 387 VAL A N 1
ATOM 2894 C CA . VAL A 1 387 ? 17.172 34.094 9.703 1 95.75 387 VAL A CA 1
ATOM 2895 C C . VAL A 1 387 ? 18.125 34.219 10.898 1 95.75 387 VAL A C 1
ATOM 2897 O O . VAL A 1 387 ? 19.266 33.75 10.828 1 95.75 387 VAL A O 1
ATOM 2900 N N . SER A 1 388 ? 17.703 34.812 11.945 1 93.44 388 SER A N 1
ATOM 2901 C CA . SER A 1 388 ? 18.516 34.938 13.148 1 93.44 388 SER A CA 1
ATOM 2902 C C . SER A 1 388 ? 18.109 33.938 14.219 1 93.44 388 SER A C 1
ATOM 2904 O O . SER A 1 388 ? 17.203 33.125 14.008 1 93.44 388 SER A O 1
ATOM 2906 N N . GLU A 1 389 ? 18.75 33.969 15.32 1 91.5 389 GLU A N 1
ATOM 2907 C CA . GLU A 1 389 ? 18.438 33.094 16.438 1 91.5 389 GLU A CA 1
ATOM 2908 C C . GLU A 1 389 ? 17.297 33.656 17.281 1 91.5 389 GLU A C 1
ATOM 2910 O O . GLU A 1 389 ? 16.844 33 18.234 1 91.5 389 GLU A O 1
ATOM 2915 N N . ASP A 1 390 ? 16.875 34.812 16.891 1 89.62 390 ASP A N 1
ATOM 2916 C CA . ASP A 1 390 ? 15.852 35.469 17.688 1 89.62 390 ASP A CA 1
ATOM 2917 C C . ASP A 1 390 ? 14.453 35 17.297 1 89.62 390 ASP A C 1
ATOM 2919 O O . ASP A 1 390 ? 13.727 35.688 16.594 1 89.62 390 ASP A O 1
ATOM 2923 N N . PHE A 1 391 ? 14.102 33.938 17.875 1 91.31 391 PHE A N 1
ATOM 2924 C CA . PHE A 1 391 ? 12.758 33.406 17.672 1 91.31 391 PHE A CA 1
ATOM 2925 C C . PHE A 1 391 ? 11.844 33.75 18.828 1 91.31 391 PHE A C 1
ATOM 2927 O O . PHE A 1 391 ? 12.305 33.906 19.969 1 91.31 391 PHE A O 1
ATOM 2934 N N . ALA A 1 392 ? 10.578 34 18.5 1 90 392 ALA A N 1
ATOM 2935 C CA . ALA A 1 392 ? 9.57 34.094 19.547 1 90 392 ALA A CA 1
ATOM 2936 C C . ALA A 1 392 ? 9.383 32.75 20.266 1 90 392 ALA A C 1
ATOM 2938 O O . ALA A 1 392 ? 9.078 32.719 21.453 1 90 392 ALA A O 1
ATOM 2939 N N . SER A 1 393 ? 9.508 31.656 19.594 1 87.88 393 SER A N 1
ATOM 2940 C CA . SER A 1 393 ? 9.555 30.328 20.203 1 87.88 393 SER A CA 1
ATOM 2941 C C . SER A 1 393 ? 10.625 30.266 21.281 1 87.88 393 SER A C 1
ATOM 2943 O O . SER A 1 393 ? 11.641 30.953 21.203 1 87.88 393 SER A O 1
ATOM 2945 N N . LYS A 1 394 ? 10.367 29.359 22.312 1 88.5 394 LYS A N 1
ATOM 2946 C CA . LYS A 1 394 ? 11.367 29.172 23.359 1 88.5 394 LYS A CA 1
ATOM 2947 C C . LYS A 1 394 ? 12.641 28.547 22.781 1 88.5 394 LYS A C 1
ATOM 2949 O O . LYS A 1 394 ? 13.742 28.828 23.266 1 88.5 394 LYS A O 1
ATOM 2954 N N . ALA A 1 395 ? 12.391 27.734 21.797 1 85.62 395 ALA A N 1
ATOM 2955 C CA . ALA A 1 395 ? 13.492 27 21.188 1 85.62 395 ALA A CA 1
ATOM 2956 C C . ALA A 1 395 ? 13.969 27.672 19.906 1 85.62 395 ALA A C 1
ATOM 2958 O O . ALA A 1 395 ? 13.18 28.297 19.188 1 85.62 395 ALA A O 1
ATOM 2959 N N . SER A 1 396 ? 15.289 27.578 19.641 1 83.19 396 SER A N 1
ATOM 2960 C CA . SER A 1 396 ? 15.867 28.125 18.422 1 83.19 396 SER A CA 1
ATOM 2961 C C . SER A 1 396 ? 16.547 27.047 17.594 1 83.19 396 SER A C 1
ATOM 2963 O O . SER A 1 396 ? 17.531 27.297 16.906 1 83.19 396 SER A O 1
ATOM 2965 N N . ASN A 1 397 ? 16.078 25.844 17.734 1 88.5 397 ASN A N 1
ATOM 2966 C CA . ASN A 1 397 ? 16.656 24.719 17.016 1 88.5 397 ASN A CA 1
ATOM 2967 C C . ASN A 1 397 ? 16.25 24.734 15.539 1 88.5 397 ASN A C 1
ATOM 2969 O O . ASN A 1 397 ? 15.555 23.828 15.07 1 88.5 397 ASN A O 1
ATOM 2973 N N . SER A 1 398 ? 16.688 25.703 14.75 1 91.94 398 SER A N 1
ATOM 2974 C CA . SER A 1 398 ? 16.391 25.812 13.328 1 91.94 398 SER A CA 1
ATOM 2975 C C . SER A 1 398 ? 17.656 25.703 12.484 1 91.94 398 SER A C 1
ATOM 2977 O O . SER A 1 398 ? 18.609 26.453 12.688 1 91.94 398 SER A O 1
ATOM 2979 N N . PRO A 1 399 ? 17.625 24.812 11.555 1 94.62 399 PRO A N 1
ATOM 2980 C CA . PRO A 1 399 ? 18.781 24.688 10.672 1 94.62 399 PRO A CA 1
ATOM 2981 C C . PRO A 1 399 ? 18.875 25.828 9.664 1 94.62 399 PRO A C 1
ATOM 2983 O 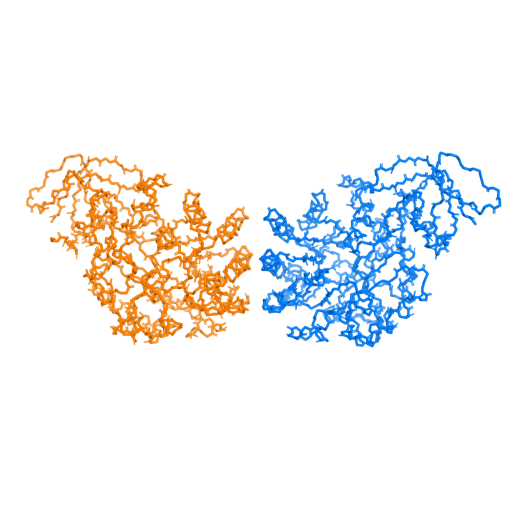O . PRO A 1 399 ? 19.844 25.906 8.898 1 94.62 399 PRO A O 1
ATOM 2986 N N . PHE A 1 400 ? 17.953 26.75 9.672 1 96.25 400 PHE A N 1
ATOM 2987 C CA . PHE A 1 400 ? 17.906 27.812 8.664 1 96.25 400 PHE A CA 1
ATOM 2988 C C . PHE A 1 400 ? 18.547 29.094 9.195 1 96.25 400 PHE A C 1
ATOM 2990 O O . PHE A 1 400 ? 18.656 30.078 8.477 1 96.25 400 PHE A O 1
ATOM 2997 N N . ILE A 1 401 ? 18.922 29.078 10.453 1 95.56 401 ILE A N 1
ATOM 2998 C CA . ILE A 1 401 ? 19.609 30.234 11.016 1 95.56 401 ILE A CA 1
ATOM 2999 C C . ILE A 1 401 ? 20.812 30.609 10.133 1 95.56 401 ILE A C 1
ATOM 3001 O O . ILE A 1 401 ? 21.609 29.734 9.773 1 95.56 401 ILE A O 1
ATOM 3005 N N . GLY A 1 402 ? 20.891 31.828 9.797 1 96.12 402 GLY A N 1
ATOM 3006 C CA . GLY A 1 402 ? 21.969 32.312 8.961 1 96.12 402 GLY A CA 1
ATOM 3007 C C . GLY A 1 402 ? 21.609 32.344 7.484 1 96.12 402 GLY A C 1
ATOM 3008 O O . GLY A 1 402 ? 22.297 33 6.684 1 96.12 402 GLY A O 1
ATOM 3009 N N . GLU A 1 403 ? 20.562 31.75 7.125 1 96.38 403 GLU A N 1
ATOM 3010 C CA . GLU A 1 403 ? 20.156 31.719 5.723 1 96.38 403 GLU A CA 1
ATOM 3011 C C . GLU A 1 403 ? 19.438 33 5.328 1 96.38 403 GLU A C 1
ATOM 3013 O O . GLU A 1 403 ? 18.719 33.594 6.133 1 96.38 403 GLU A O 1
ATOM 3018 N N . LYS A 1 404 ? 19.703 33.406 4.105 1 97.94 404 LYS A N 1
ATOM 3019 C CA . LYS A 1 404 ? 18.953 34.5 3.518 1 97.94 404 LYS A CA 1
ATOM 3020 C C . LYS A 1 404 ? 17.703 34 2.801 1 97.94 404 LYS A C 1
ATOM 3022 O O . LYS A 1 404 ? 17.781 33.219 1.86 1 97.94 404 LYS A O 1
ATOM 3027 N N . LEU A 1 405 ? 16.516 34.5 3.279 1 98.19 405 LEU A N 1
ATOM 3028 C CA . LEU A 1 405 ? 15.234 34.062 2.729 1 98.19 405 LEU A CA 1
ATOM 3029 C C . LEU A 1 405 ? 14.375 35.25 2.326 1 98.19 405 LEU A C 1
ATOM 3031 O O . LEU A 1 405 ? 14.562 36.344 2.842 1 98.19 405 LEU A O 1
ATOM 3035 N N . LYS A 1 406 ? 13.492 35.031 1.359 1 98.25 406 LYS A N 1
ATOM 3036 C CA . LYS A 1 406 ? 12.484 36.031 1 1 98.25 406 LYS A CA 1
ATOM 3037 C C . LYS A 1 406 ? 11.273 35.938 1.921 1 98.25 406 LYS A C 1
ATOM 3039 O O . LYS A 1 406 ? 10.875 34.844 2.336 1 98.25 406 LYS A O 1
ATOM 3044 N N . GLY A 1 407 ? 10.656 37.125 2.109 1 97.88 407 GLY A N 1
ATOM 3045 C CA . GLY A 1 407 ? 9.422 37.156 2.871 1 97.88 407 GLY A CA 1
ATOM 3046 C C . GLY A 1 407 ? 9.609 37.625 4.301 1 97.88 407 GLY A C 1
ATOM 3047 O O . GLY A 1 407 ? 10.336 37.031 5.074 1 97.88 407 GLY A O 1
ATOM 3048 N N . VAL A 1 408 ? 9.055 38.719 4.629 1 98.12 408 VAL A N 1
ATOM 3049 C CA . VAL A 1 408 ? 9.125 39.281 5.973 1 98.12 408 VAL A CA 1
ATOM 3050 C C . VAL A 1 408 ? 7.723 39.625 6.457 1 98.12 408 VAL A C 1
ATOM 3052 O O . VAL A 1 408 ? 7.055 40.469 5.859 1 98.12 408 VAL A O 1
ATOM 3055 N N . VAL A 1 409 ? 7.285 38.969 7.473 1 98.56 409 VAL A N 1
ATOM 3056 C CA . VAL A 1 409 ? 6.004 39.281 8.086 1 98.56 409 VAL A CA 1
ATOM 3057 C C . VAL A 1 409 ? 6.098 40.625 8.797 1 98.56 409 VAL A C 1
ATOM 3059 O O . VAL A 1 409 ? 7 40.844 9.609 1 98.56 409 VAL A O 1
ATOM 3062 N N . LYS A 1 410 ? 5.148 41.5 8.508 1 98.69 410 LYS A N 1
ATOM 3063 C CA . LYS A 1 410 ? 5.141 42.844 9.117 1 98.69 410 LYS A CA 1
ATOM 3064 C C . LYS A 1 410 ? 4.086 42.938 10.219 1 98.69 410 LYS A C 1
ATOM 3066 O O . LYS A 1 410 ? 4.332 43.5 11.273 1 98.69 410 LYS A O 1
ATOM 3071 N N . TYR A 1 411 ? 2.922 42.375 9.93 1 98.69 411 TYR A N 1
ATOM 3072 C CA . TYR A 1 411 ? 1.832 42.344 10.898 1 98.69 411 TYR A CA 1
ATOM 3073 C C . TYR A 1 411 ? 1.084 41 10.852 1 98.69 411 TYR A C 1
ATOM 3075 O O . TYR A 1 411 ? 0.922 40.438 9.781 1 98.69 411 TYR A O 1
ATOM 3083 N N . THR A 1 412 ? 0.734 40.562 11.984 1 98.81 412 THR A N 1
ATOM 3084 C CA . THR A 1 412 ? -0.282 39.531 12.117 1 98.81 412 THR A CA 1
ATOM 3085 C C . THR A 1 412 ? -1.474 40.031 12.922 1 98.81 412 THR A C 1
ATOM 3087 O O . THR A 1 412 ? -1.303 40.562 14.023 1 98.81 412 THR A O 1
ATOM 3090 N N . ILE A 1 413 ? -2.59 40 12.336 1 98.75 413 ILE A N 1
ATOM 3091 C CA . ILE A 1 413 ? -3.836 40.438 12.961 1 98.75 413 ILE A CA 1
ATOM 3092 C C . ILE A 1 413 ? -4.727 39.219 13.227 1 98.75 413 ILE A C 1
ATOM 3094 O O . ILE A 1 413 ? -5.008 38.438 12.32 1 98.75 413 ILE A O 1
ATOM 3098 N N . SER A 1 414 ? -5.086 39 14.477 1 98.62 414 SER A N 1
ATOM 3099 C CA . SER A 1 414 ? -5.992 37.938 14.891 1 98.62 414 SER A CA 1
ATOM 3100 C C . SER A 1 414 ? -7.184 38.5 15.664 1 98.62 414 SER A C 1
ATOM 3102 O O . SER A 1 414 ? -7.012 39.312 16.562 1 98.62 414 SER A O 1
ATOM 3104 N N . ASN A 1 415 ? -8.375 38.062 15.25 1 97.69 415 ASN A N 1
ATOM 3105 C CA . ASN A 1 415 ? -9.578 38.594 15.867 1 97.69 415 ASN A CA 1
ATOM 3106 C C . ASN A 1 415 ? -9.586 40.125 15.859 1 97.69 415 ASN A C 1
ATOM 3108 O O . ASN A 1 415 ? -9.953 40.75 16.859 1 97.69 415 ASN A O 1
ATOM 3112 N N . GLY A 1 416 ? -9.086 40.656 14.781 1 97.88 416 GLY A N 1
ATOM 3113 C CA . GLY A 1 416 ? -9.141 42.094 14.562 1 97.88 416 GLY A CA 1
ATOM 3114 C C . GLY A 1 416 ? -8.094 42.875 15.352 1 97.88 416 GLY A C 1
ATOM 3115 O O . GLY A 1 416 ? -8.031 44.094 15.297 1 97.88 416 GLY A O 1
ATOM 3116 N N . ARG A 1 417 ? -7.215 42.156 16.078 1 98 417 ARG A N 1
ATOM 3117 C CA . ARG A 1 417 ? -6.184 42.812 16.891 1 98 417 ARG A CA 1
ATOM 3118 C C . ARG A 1 417 ? -4.793 42.469 16.344 1 98 417 ARG A C 1
ATOM 3120 O O . ARG A 1 417 ? -4.527 41.344 15.922 1 98 417 ARG A O 1
ATOM 3127 N N . ILE A 1 418 ? -3.963 43.531 16.344 1 98.25 418 ILE A N 1
ATOM 3128 C CA . ILE A 1 418 ? -2.568 43.281 15.984 1 98.25 418 ILE A CA 1
ATOM 3129 C C . ILE A 1 418 ? -1.894 42.438 17.062 1 98.25 418 ILE A C 1
ATOM 3131 O O . ILE A 1 418 ? -1.75 42.875 18.203 1 98.25 418 ILE A O 1
ATOM 3135 N N . VAL A 1 419 ? -1.525 41.281 16.734 1 98.44 419 VAL A N 1
ATOM 3136 C CA . VAL A 1 419 ? -0.931 40.406 17.719 1 98.44 419 VAL A CA 1
ATOM 3137 C C . VAL A 1 419 ? 0.567 40.25 17.453 1 98.44 419 VAL A C 1
ATOM 3139 O O . VAL A 1 419 ? 1.299 39.688 18.281 1 98.44 419 VAL A O 1
ATOM 3142 N N . TYR A 1 420 ? 1.041 40.656 16.328 1 98.25 420 TYR A N 1
ATOM 3143 C CA . TYR A 1 420 ? 2.459 40.719 15.992 1 98.25 420 TYR A CA 1
ATOM 3144 C C . TYR A 1 420 ? 2.76 41.938 15.109 1 98.25 420 TYR A C 1
ATOM 3146 O O . TYR A 1 420 ? 1.993 42.25 14.195 1 98.25 420 TYR A O 1
ATOM 3154 N N . GLN A 1 421 ? 3.744 42.656 15.391 1 97.56 421 GLN A N 1
ATOM 3155 C CA . GLN A 1 421 ? 4.27 43.75 14.594 1 97.56 421 GLN A CA 1
ATOM 3156 C C . GLN A 1 421 ? 5.793 43.719 14.531 1 97.56 421 GLN A C 1
ATOM 3158 O O . GLN A 1 421 ? 6.461 43.688 15.562 1 97.56 421 GLN A O 1
ATOM 3163 N N . ASN A 1 422 ? 6.246 43.531 13.242 1 90.44 422 ASN A N 1
ATOM 3164 C CA . ASN A 1 422 ? 7.688 43.5 13.031 1 90.44 422 ASN A CA 1
ATOM 3165 C C . ASN A 1 422 ? 8.312 44.875 13.289 1 90.44 422 ASN A C 1
ATOM 3167 O O . ASN A 1 422 ? 7.926 45.875 12.656 1 90.44 422 ASN A O 1
ATOM 3171 N N . LYS A 1 423 ? 9.062 45.062 14.305 1 73.75 423 LYS A N 1
ATOM 3172 C CA . LYS A 1 423 ? 9.695 46.312 14.68 1 73.75 423 LYS A CA 1
ATOM 3173 C C . LYS A 1 423 ? 10.961 46.562 13.852 1 73.75 423 LYS A C 1
ATOM 3175 O O . LYS A 1 423 ? 11.648 45.625 13.469 1 73.75 423 LYS A O 1
ATOM 3180 N N . MET B 1 1 ? 9 -43.594 -31.625 1 94.19 1 MET B N 1
ATOM 3181 C CA . MET B 1 1 ? 8.641 -42.375 -32.312 1 94.19 1 MET B CA 1
ATOM 3182 C C . MET B 1 1 ? 7.129 -42.188 -32.312 1 94.19 1 MET B C 1
ATOM 3184 O O . MET B 1 1 ? 6.383 -43.156 -32.438 1 94.19 1 MET B O 1
ATOM 3188 N N . LEU B 1 2 ? 6.754 -41 -32.094 1 97.75 2 LEU B N 1
ATOM 3189 C CA . LEU B 1 2 ? 5.344 -40.625 -32.094 1 97.75 2 LEU B CA 1
ATOM 3190 C C . LEU B 1 2 ? 5.07 -39.531 -33.125 1 97.75 2 LEU B C 1
ATOM 3192 O O . LEU B 1 2 ? 5.781 -38.531 -33.156 1 97.75 2 LEU B O 1
ATOM 3196 N N . LEU B 1 3 ? 4.168 -39.844 -34.031 1 98.44 3 LEU B N 1
ATOM 3197 C CA . LEU B 1 3 ? 3.789 -38.875 -35.062 1 98.44 3 LEU B CA 1
ATOM 3198 C C . LEU B 1 3 ? 2.361 -38.375 -34.844 1 98.44 3 LEU B C 1
ATOM 3200 O O . LEU B 1 3 ? 1.416 -39.156 -34.906 1 98.44 3 LEU B O 1
ATOM 3204 N N . ILE B 1 4 ? 2.172 -37.094 -34.531 1 98.62 4 ILE B N 1
ATOM 3205 C CA . ILE B 1 4 ? 0.877 -36.438 -34.406 1 98.62 4 ILE B CA 1
ATOM 3206 C C . ILE B 1 4 ? 0.515 -35.781 -35.75 1 98.62 4 ILE B C 1
ATOM 3208 O O . ILE B 1 4 ? 1.212 -34.875 -36.219 1 98.62 4 ILE B O 1
ATOM 3212 N N . LYS B 1 5 ? -0.588 -36.156 -36.281 1 98.31 5 LYS B N 1
ATOM 3213 C CA . LYS B 1 5 ? -0.902 -35.719 -37.625 1 98.31 5 LYS B CA 1
ATOM 3214 C C . LYS B 1 5 ? -2.141 -34.844 -37.656 1 98.31 5 LYS B C 1
ATOM 3216 O O . LYS B 1 5 ? -3.053 -35.031 -36.844 1 98.31 5 LYS B O 1
ATOM 3221 N N . ASN B 1 6 ? -2.111 -33.906 -38.531 1 97.88 6 ASN B N 1
ATOM 3222 C CA . ASN B 1 6 ? -3.285 -33.188 -39 1 97.88 6 ASN B CA 1
ATOM 3223 C C . ASN B 1 6 ? -3.857 -32.281 -37.906 1 97.88 6 ASN B C 1
ATOM 3225 O O . ASN B 1 6 ? -4.984 -31.797 -38.031 1 97.88 6 ASN B O 1
ATOM 3229 N N . GLY B 1 7 ? -3.189 -32.031 -36.781 1 98.38 7 GLY B N 1
ATOM 3230 C CA . GLY B 1 7 ? -3.709 -31.156 -35.75 1 98.38 7 GLY B CA 1
ATOM 3231 C C . GLY B 1 7 ? -3.459 -29.688 -36 1 98.38 7 GLY B C 1
ATOM 3232 O O . GLY B 1 7 ? -2.551 -29.328 -36.75 1 98.38 7 GLY B O 1
ATOM 3233 N N . ARG B 1 8 ? -4.332 -28.797 -35.406 1 98.75 8 ARG B N 1
ATOM 3234 C CA . ARG B 1 8 ? -4 -27.391 -35.344 1 98.75 8 ARG B CA 1
ATOM 3235 C C . ARG B 1 8 ? -2.912 -27.125 -34.281 1 98.75 8 ARG B C 1
ATOM 3237 O O . ARG B 1 8 ? -3.191 -27.062 -33.094 1 98.75 8 ARG B O 1
ATOM 3244 N N . VAL B 1 9 ? -1.705 -26.984 -34.75 1 98.75 9 VAL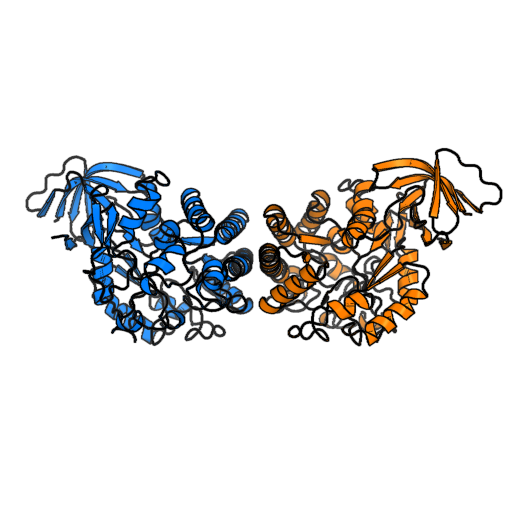 B N 1
ATOM 3245 C CA . VAL B 1 9 ? -0.563 -26.781 -33.875 1 98.75 9 VAL B CA 1
ATOM 3246 C C . VAL B 1 9 ? -0.479 -25.312 -33.469 1 98.75 9 VAL B C 1
ATOM 3248 O O . VAL B 1 9 ? -0.417 -24.422 -34.312 1 98.75 9 VAL B O 1
ATOM 3251 N N . LEU B 1 10 ? -0.582 -25.078 -32.188 1 98.5 10 LEU B N 1
ATOM 3252 C CA . LEU B 1 10 ? -0.558 -23.734 -31.625 1 98.5 10 LEU B CA 1
ATOM 3253 C C . LEU B 1 10 ? 0.562 -23.594 -30.594 1 98.5 10 LEU B C 1
ATOM 3255 O O . LEU B 1 10 ? 0.628 -24.344 -29.625 1 98.5 10 LEU B O 1
ATOM 3259 N N . ASP B 1 11 ? 1.5 -22.688 -30.844 1 98.69 11 ASP B N 1
ATOM 3260 C CA . ASP B 1 11 ? 2.543 -22.312 -29.891 1 98.69 11 ASP B CA 1
ATOM 3261 C C . ASP B 1 11 ? 2.508 -20.812 -29.578 1 98.69 11 ASP B C 1
ATOM 3263 O O . ASP B 1 11 ? 2.992 -20 -30.375 1 98.69 11 ASP B O 1
ATOM 3267 N N . PRO B 1 12 ? 2.059 -20.422 -28.438 1 98.44 12 PRO B N 1
ATOM 3268 C CA . PRO B 1 12 ? 1.948 -19 -28.109 1 98.44 12 PRO B CA 1
ATOM 3269 C C . PRO B 1 12 ? 3.299 -18.281 -28.125 1 98.44 12 PRO B C 1
ATOM 3271 O O . PRO B 1 12 ? 3.373 -17.094 -28.438 1 98.44 12 PRO B O 1
ATOM 3274 N N . GLN B 1 13 ? 4.332 -18.922 -27.75 1 97.81 13 GLN B N 1
ATOM 3275 C CA . GLN B 1 13 ? 5.645 -18.281 -27.656 1 97.81 13 GLN B CA 1
ATOM 3276 C C . GLN B 1 13 ? 6.117 -17.797 -29.016 1 97.81 13 GLN B C 1
ATOM 3278 O O . GLN B 1 13 ? 6.602 -16.672 -29.156 1 97.81 13 GLN B O 1
ATOM 3283 N N . SER B 1 14 ? 5.965 -18.641 -30.078 1 97.69 14 SER B N 1
ATOM 3284 C CA . SER B 1 14 ? 6.434 -18.297 -31.422 1 97.69 14 SER B CA 1
ATOM 3285 C C . SER B 1 14 ? 5.336 -17.625 -32.219 1 97.69 14 SER B C 1
ATOM 3287 O O . SER B 1 14 ? 5.609 -17.016 -33.281 1 97.69 14 SER B O 1
ATOM 3289 N N . GLY B 1 15 ? 4.086 -17.828 -31.812 1 97.69 15 GLY B N 1
ATOM 3290 C CA . GLY B 1 15 ? 2.955 -17.344 -32.594 1 97.69 15 GLY B CA 1
ATOM 3291 C C . GLY B 1 15 ? 2.518 -18.312 -33.656 1 97.69 15 GLY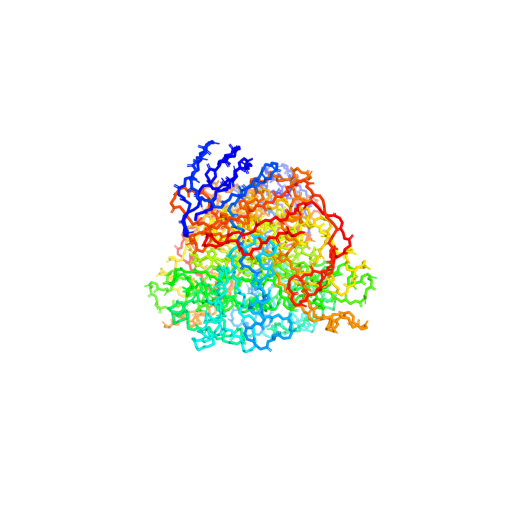 B C 1
ATOM 3292 O O . GLY B 1 15 ? 1.627 -18 -34.469 1 97.69 15 GLY B O 1
ATOM 3293 N N . PHE B 1 16 ? 3.107 -19.547 -33.688 1 97.81 16 PHE B N 1
ATOM 3294 C CA . PHE B 1 16 ? 2.746 -20.562 -34.656 1 97.81 16 PHE B CA 1
ATOM 3295 C C . PHE B 1 16 ? 1.301 -21.016 -34.469 1 97.81 16 PHE B C 1
ATOM 3297 O O . PHE B 1 16 ? 0.87 -21.281 -33.344 1 97.81 16 PHE B O 1
ATOM 3304 N N . ASP B 1 17 ? 0.49 -21.031 -35.5 1 98.25 17 ASP B N 1
ATOM 3305 C CA . ASP B 1 17 ? -0.918 -21.406 -35.5 1 98.25 17 ASP B CA 1
ATOM 3306 C C . ASP B 1 17 ? -1.365 -21.922 -36.875 1 98.25 17 ASP B C 1
ATOM 3308 O O . ASP B 1 17 ? -1.867 -21.156 -37.688 1 98.25 17 ASP B O 1
ATOM 3312 N N . GLN B 1 18 ? -1.161 -23.219 -37.062 1 97.81 18 GLN B N 1
ATOM 3313 C CA . GLN B 1 18 ? -1.538 -23.828 -38.344 1 97.81 18 GLN B CA 1
ATOM 3314 C C . GLN B 1 18 ? -1.688 -25.344 -38.188 1 97.81 18 GLN B C 1
ATOM 3316 O O . GLN B 1 18 ? -1.164 -25.938 -37.25 1 97.81 18 GLN B O 1
ATOM 3321 N N . VAL B 1 19 ? -2.457 -25.922 -39.156 1 98.5 19 VAL B N 1
ATOM 3322 C CA . VAL B 1 19 ? -2.547 -27.375 -39.219 1 98.5 19 VAL B CA 1
ATOM 3323 C C . VAL B 1 19 ? -1.208 -27.969 -39.656 1 98.5 19 VAL B C 1
ATOM 3325 O O . VAL B 1 19 ? -0.648 -27.547 -40.688 1 98.5 19 VAL B O 1
ATOM 3328 N N . ALA B 1 20 ? -0.66 -28.859 -38.844 1 98.56 20 ALA B N 1
ATOM 3329 C CA . ALA B 1 20 ? 0.652 -29.438 -39.156 1 98.56 20 ALA B CA 1
ATOM 3330 C C . ALA B 1 20 ? 0.828 -30.766 -38.438 1 98.56 20 ALA B C 1
ATOM 3332 O O . ALA B 1 20 ? -0.026 -31.188 -37.656 1 98.56 20 ALA B O 1
ATOM 3333 N N . ASP B 1 21 ? 1.855 -31.453 -38.875 1 98.56 21 ASP B N 1
ATOM 3334 C CA . ASP B 1 21 ? 2.289 -32.688 -38.219 1 98.56 21 ASP B CA 1
ATOM 3335 C C . ASP B 1 21 ? 3.438 -32.406 -37.25 1 98.56 21 ASP B C 1
ATOM 3337 O O . ASP B 1 21 ? 4.238 -31.484 -37.469 1 98.56 21 ASP B O 1
ATOM 3341 N N . VAL B 1 22 ? 3.486 -33.094 -36.188 1 98.75 22 VAL B N 1
ATOM 3342 C CA . VAL B 1 22 ? 4.562 -33 -35.188 1 98.75 22 VAL B CA 1
ATOM 3343 C C . VAL B 1 22 ? 5.18 -34.406 -35 1 98.75 22 VAL B C 1
ATOM 3345 O O . VAL B 1 22 ? 4.48 -35.344 -34.625 1 98.75 22 VAL B O 1
ATOM 3348 N N . LEU B 1 23 ? 6.43 -34.531 -35.25 1 98.62 23 LEU B N 1
ATOM 3349 C CA . LEU B 1 23 ? 7.152 -35.781 -35.031 1 98.62 23 LEU B CA 1
ATOM 3350 C C . LEU B 1 23 ? 7.988 -35.719 -33.75 1 98.62 23 LEU B C 1
ATOM 3352 O O . LEU B 1 23 ? 8.781 -34.781 -33.594 1 98.62 23 LEU B O 1
ATOM 3356 N N . VAL B 1 24 ? 7.715 -36.656 -32.875 1 98.12 24 VAL B N 1
ATOM 3357 C CA . VAL B 1 24 ? 8.414 -36.75 -31.609 1 98.12 24 VAL B CA 1
ATOM 3358 C C . VAL B 1 24 ? 9.352 -37.938 -31.609 1 98.12 24 VAL B C 1
ATOM 3360 O O . VAL B 1 24 ? 8.953 -39.031 -32 1 98.12 24 VAL B O 1
ATOM 3363 N N . ASP B 1 25 ? 10.562 -37.75 -31.234 1 96.5 25 ASP B N 1
ATOM 3364 C CA . ASP B 1 25 ? 11.547 -38.812 -31.047 1 96.5 25 ASP B CA 1
ATOM 3365 C C . ASP B 1 25 ? 12.219 -38.719 -29.688 1 96.5 25 ASP B C 1
ATOM 3367 O O . ASP B 1 25 ? 13.023 -37.812 -29.453 1 96.5 25 ASP B O 1
ATOM 3371 N N . GLY B 1 26 ? 11.914 -39.688 -28.875 1 96.12 26 GLY B N 1
ATOM 3372 C CA . GLY B 1 26 ? 12.375 -39.562 -27.5 1 96.12 26 GLY B CA 1
ATOM 3373 C C . GLY B 1 26 ? 11.734 -38.406 -26.734 1 96.12 26 GLY B C 1
ATOM 3374 O O . GLY B 1 26 ? 10.508 -38.281 -26.734 1 96.12 26 GLY B O 1
ATOM 3375 N N . LYS B 1 27 ? 12.625 -37.656 -26.125 1 97.88 27 LYS B N 1
ATOM 3376 C CA . LYS B 1 27 ? 12.117 -36.562 -25.266 1 97.88 27 LYS B CA 1
ATOM 3377 C C . LYS B 1 27 ? 12.047 -35.25 -26.016 1 97.88 27 LYS B C 1
ATOM 3379 O O . LYS B 1 27 ? 11.805 -34.188 -25.406 1 97.88 27 LYS B O 1
ATOM 3384 N N . LYS B 1 28 ? 12.18 -35.312 -27.344 1 98.12 28 LYS B N 1
ATOM 3385 C CA . LYS B 1 28 ? 12.273 -34.062 -28.109 1 98.12 28 LYS B CA 1
ATOM 3386 C C . LYS B 1 28 ? 11.32 -34.062 -29.297 1 98.12 28 LYS B C 1
ATOM 3388 O O . LYS B 1 28 ? 10.977 -35.125 -29.812 1 98.12 28 LYS B O 1
ATOM 3393 N N . VAL B 1 29 ? 10.93 -32.875 -29.672 1 98.38 29 VAL B N 1
ATOM 3394 C CA . VAL B 1 29 ? 10.242 -32.688 -30.938 1 98.38 29 VAL B CA 1
ATOM 3395 C C . VAL B 1 29 ? 11.258 -32.688 -32.094 1 98.38 29 VAL B C 1
ATOM 3397 O O . VAL B 1 29 ? 12.148 -31.844 -32.125 1 98.38 29 VAL B O 1
ATOM 3400 N N . LEU B 1 30 ? 11.125 -33.625 -32.906 1 97.81 30 LEU B N 1
ATOM 3401 C CA . LEU B 1 30 ? 12.102 -33.75 -34 1 97.81 30 LEU B CA 1
ATOM 3402 C C . LEU B 1 30 ? 11.766 -32.844 -35.156 1 97.81 30 LEU B C 1
ATOM 3404 O O . LEU B 1 30 ? 12.656 -32.25 -35.75 1 97.81 30 LEU B O 1
ATOM 3408 N N . LYS B 1 31 ? 10.453 -32.812 -35.469 1 97.88 31 LYS B N 1
ATOM 3409 C CA . LYS B 1 31 ? 10.062 -32.094 -36.688 1 97.88 31 LYS B CA 1
ATOM 3410 C C . LYS B 1 31 ? 8.617 -31.594 -36.594 1 97.88 31 LYS B C 1
ATOM 3412 O O . LYS B 1 31 ? 7.762 -32.281 -36.031 1 97.88 31 LYS B O 1
ATOM 3417 N N . ILE B 1 32 ? 8.375 -30.422 -37.062 1 98.19 32 ILE B N 1
ATOM 3418 C CA . ILE B 1 32 ? 7.043 -29.859 -37.281 1 98.19 32 ILE B CA 1
ATOM 3419 C C . ILE B 1 32 ? 6.902 -29.422 -38.719 1 98.19 32 ILE B C 1
ATOM 3421 O O . ILE B 1 32 ? 7.684 -28.609 -39.219 1 98.19 32 ILE B O 1
ATOM 3425 N N . ALA B 1 33 ? 6.027 -29.938 -39.375 1 97.81 33 ALA B N 1
ATOM 3426 C CA . ALA B 1 33 ? 5.867 -29.641 -40.812 1 97.81 33 ALA B CA 1
ATOM 3427 C C . ALA B 1 33 ? 4.445 -29.938 -41.281 1 97.81 33 ALA B C 1
ATOM 3429 O O . ALA B 1 33 ? 3.674 -30.578 -40.562 1 97.81 33 ALA B O 1
ATOM 3430 N N . GLU B 1 34 ? 4.148 -29.438 -42.406 1 97.25 34 GLU B N 1
ATOM 3431 C CA . GLU B 1 34 ? 2.811 -29.625 -42.969 1 97.25 34 GLU B CA 1
ATOM 3432 C C . GLU B 1 34 ? 2.471 -31.109 -43.125 1 97.25 34 GLU B C 1
ATOM 3434 O O . GLU B 1 34 ? 1.343 -31.516 -42.812 1 97.25 34 GLU B O 1
ATOM 3439 N N . GLN B 1 35 ? 3.396 -31.844 -43.656 1 96.88 35 GLN B N 1
ATOM 3440 C CA . GLN B 1 35 ? 3.246 -33.281 -43.812 1 96.88 35 GLN B CA 1
ATOM 3441 C C . GLN B 1 35 ? 4.547 -34 -43.5 1 96.88 35 GLN B C 1
ATOM 3443 O O . GLN B 1 35 ? 5.609 -33.656 -44 1 96.88 35 GLN B O 1
ATOM 3448 N N . ILE B 1 36 ? 4.41 -34.969 -42.594 1 97.12 36 ILE B N 1
ATOM 3449 C CA . ILE B 1 36 ? 5.574 -35.75 -42.219 1 97.12 36 ILE B CA 1
ATOM 3450 C C . ILE B 1 36 ? 5.285 -37.219 -42.438 1 97.12 36 ILE B C 1
ATOM 3452 O O . ILE B 1 36 ? 4.207 -37.719 -42.062 1 97.12 36 ILE B O 1
ATOM 3456 N N . GLU B 1 37 ? 6.113 -37.938 -43.094 1 95.38 37 GLU B N 1
ATOM 3457 C CA . GLU B 1 37 ? 6.086 -39.375 -43.156 1 95.38 37 GLU B CA 1
ATOM 3458 C C . GLU B 1 37 ? 7.18 -40 -42.312 1 95.38 37 GLU B C 1
ATOM 3460 O O . GLU B 1 37 ? 8.336 -39.562 -42.344 1 95.38 37 GLU B O 1
ATOM 3465 N N . ALA B 1 38 ? 6.766 -40.812 -41.438 1 91.88 38 ALA B N 1
ATOM 3466 C CA . ALA B 1 38 ? 7.719 -41.469 -40.562 1 91.88 38 ALA B CA 1
ATOM 3467 C C . ALA B 1 38 ? 7.363 -42.938 -40.406 1 91.88 38 ALA B C 1
ATOM 3469 O O . ALA B 1 38 ? 6.5 -43.312 -39.594 1 91.88 38 ALA B O 1
ATOM 3470 N N . GLU B 1 39 ? 8.133 -43.781 -41.062 1 90.69 39 GLU B N 1
ATOM 3471 C CA . GLU B 1 39 ? 7.867 -45.219 -41.031 1 90.69 39 GLU B CA 1
ATOM 3472 C C . GLU B 1 39 ? 8.109 -45.781 -39.625 1 90.69 39 GLU B C 1
ATOM 3474 O O . GLU B 1 39 ? 9.109 -45.469 -39 1 90.69 39 GLU B O 1
ATOM 3479 N N . GLY B 1 40 ? 7.168 -46.562 -39.156 1 92 40 GLY B N 1
ATOM 3480 C CA . GLY B 1 40 ? 7.34 -47.219 -37.875 1 92 40 GLY B CA 1
ATOM 3481 C C . GLY B 1 40 ? 6.91 -46.406 -36.688 1 92 40 GLY B C 1
ATOM 3482 O O . GLY B 1 40 ? 6.867 -46.875 -35.562 1 92 40 GLY B O 1
ATOM 3483 N N . ALA B 1 41 ? 6.598 -45.125 -36.938 1 94.19 41 ALA B N 1
ATOM 3484 C CA . ALA B 1 41 ? 6.168 -44.25 -35.844 1 94.19 41 ALA B CA 1
ATOM 3485 C C . ALA B 1 41 ? 4.73 -44.562 -35.438 1 94.19 41 ALA B C 1
ATOM 3487 O O . ALA B 1 41 ? 3.896 -44.906 -36.281 1 94.19 41 ALA B O 1
ATOM 3488 N N . ASP B 1 42 ? 4.426 -44.594 -34.062 1 96.56 42 ASP B N 1
ATOM 3489 C CA . ASP B 1 42 ? 3.039 -44.562 -33.625 1 96.56 42 ASP B CA 1
ATOM 3490 C C . ASP B 1 42 ? 2.328 -43.281 -34.062 1 96.56 42 ASP B C 1
ATOM 3492 O O . ASP B 1 42 ? 2.891 -42.188 -33.938 1 96.56 42 ASP B O 1
ATOM 3496 N N . VAL B 1 43 ? 1.119 -43.469 -34.562 1 97.44 43 VAL B N 1
ATOM 3497 C CA . VAL B 1 43 ? 0.458 -42.312 -35.156 1 97.44 43 VAL B CA 1
ATOM 3498 C C . VAL B 1 43 ? -0.751 -41.906 -34.312 1 97.44 43 VAL B C 1
ATOM 3500 O O . VAL B 1 43 ? -1.549 -42.75 -33.906 1 97.44 43 VAL B O 1
ATOM 3503 N N . ILE B 1 44 ? -0.866 -40.656 -33.969 1 97.75 44 ILE B N 1
ATOM 3504 C CA . ILE B 1 44 ? -2.066 -40.031 -33.406 1 97.75 44 ILE B CA 1
ATOM 3505 C C . ILE B 1 44 ? -2.705 -39.125 -34.469 1 97.75 44 ILE B C 1
ATOM 3507 O O . ILE B 1 44 ? -2.064 -38.188 -34.969 1 97.75 44 ILE B O 1
ATOM 3511 N N . ASP B 1 45 ? -3.879 -39.438 -34.875 1 98 45 ASP B N 1
ATOM 3512 C CA . ASP B 1 45 ? -4.625 -38.531 -35.75 1 98 45 ASP B CA 1
ATOM 3513 C C . ASP B 1 45 ? -5.289 -37.406 -34.938 1 98 45 ASP B C 1
ATOM 3515 O O . ASP B 1 45 ? -6.277 -37.656 -34.25 1 98 45 ASP B O 1
ATOM 3519 N N . ALA B 1 46 ? -4.797 -36.25 -35.094 1 98.38 46 ALA B N 1
ATOM 3520 C CA . ALA B 1 46 ? -5.277 -35.094 -34.281 1 98.38 46 ALA B CA 1
ATOM 3521 C C . ALA B 1 46 ? -6.172 -34.188 -35.125 1 98.38 46 ALA B C 1
ATOM 3523 O O . ALA B 1 46 ? -6.281 -33 -34.844 1 98.38 46 ALA B O 1
ATOM 3524 N N . ALA B 1 47 ? -6.766 -34.75 -36.188 1 97.88 47 ALA B N 1
ATOM 3525 C CA . ALA B 1 47 ? -7.672 -33.938 -37 1 97.88 47 ALA B CA 1
ATOM 3526 C C . ALA B 1 47 ? -8.789 -33.344 -36.156 1 97.88 47 ALA B C 1
ATOM 3528 O O . ALA B 1 47 ? -9.469 -34.031 -35.406 1 97.88 47 ALA B O 1
ATOM 3529 N N . GLY B 1 48 ? -8.938 -32 -36.281 1 97.5 48 GLY B N 1
ATOM 3530 C CA . GLY B 1 48 ? -9.984 -31.281 -35.562 1 97.5 48 GLY B CA 1
ATOM 3531 C C . GLY B 1 48 ? -9.602 -30.953 -34.125 1 97.5 48 GLY B C 1
ATOM 3532 O O . GLY B 1 48 ? -10.383 -30.328 -33.406 1 97.5 48 GLY B O 1
ATOM 3533 N N . LEU B 1 49 ? -8.43 -31.328 -33.719 1 98.62 49 LEU B N 1
ATOM 3534 C CA . LEU B 1 49 ? -7.953 -31.078 -32.344 1 98.62 49 LEU B CA 1
ATOM 3535 C C . LEU B 1 49 ? -6.848 -30.031 -32.344 1 98.62 49 LEU B C 1
ATOM 3537 O O . LEU B 1 49 ? -6.262 -29.734 -33.406 1 98.62 49 LEU B O 1
ATOM 3541 N N . VAL B 1 50 ? -6.656 -29.453 -31.203 1 98.88 50 VAL B N 1
ATOM 3542 C CA . VAL B 1 50 ? -5.562 -28.516 -30.984 1 98.88 50 VAL B CA 1
ATOM 3543 C C . VAL B 1 50 ? -4.352 -29.266 -30.422 1 98.88 50 VAL B C 1
ATOM 3545 O O . VAL B 1 50 ? -4.488 -30.125 -29.562 1 98.88 50 VAL B O 1
ATOM 3548 N N . VAL B 1 51 ? -3.188 -29.062 -30.984 1 98.88 51 VAL B N 1
ATOM 3549 C CA . VAL B 1 51 ? -1.905 -29.547 -30.484 1 98.88 51 VAL B CA 1
ATOM 3550 C C . VAL B 1 51 ? -1.101 -28.375 -29.906 1 98.88 51 VAL B C 1
ATOM 3552 O O . VAL B 1 51 ? -0.682 -27.484 -30.641 1 98.88 51 VAL B O 1
ATOM 3555 N N . ALA B 1 52 ? -0.894 -28.328 -28.625 1 98.88 52 ALA B N 1
ATOM 3556 C CA . ALA B 1 52 ? -0.252 -27.219 -27.922 1 98.88 52 ALA 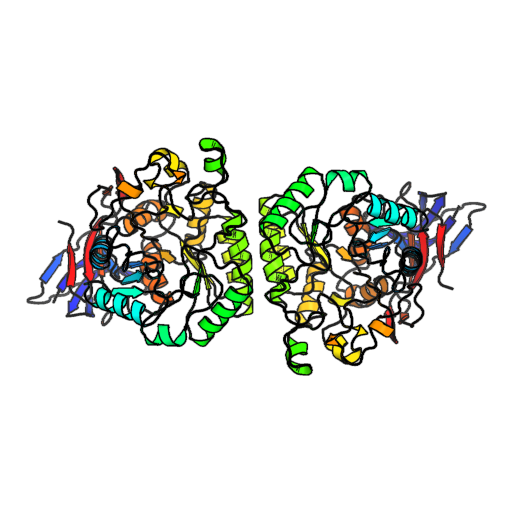B CA 1
ATOM 3557 C C . ALA B 1 52 ? 0.837 -27.719 -26.984 1 98.88 52 ALA B C 1
ATOM 3559 O O . ALA B 1 52 ? 0.957 -28.922 -26.75 1 98.88 52 ALA B O 1
ATOM 3560 N N . PRO B 1 53 ? 1.754 -26.781 -26.547 1 98.88 53 PRO B N 1
ATOM 3561 C CA . PRO B 1 53 ? 2.682 -27.219 -25.484 1 98.88 53 PRO B CA 1
ATOM 3562 C C . PRO B 1 53 ? 1.965 -27.766 -24.25 1 98.88 53 PRO B C 1
ATOM 3564 O O . PRO B 1 53 ? 0.867 -27.297 -23.922 1 98.88 53 PRO B O 1
ATOM 3567 N N . GLY B 1 54 ? 2.596 -28.797 -23.609 1 98.94 54 GLY B N 1
ATOM 3568 C CA . GLY B 1 54 ? 2.055 -29.203 -22.328 1 98.94 54 GLY B CA 1
ATOM 3569 C C . GLY B 1 54 ? 1.842 -28.047 -21.375 1 98.94 54 GLY B C 1
ATOM 3570 O O . GLY B 1 54 ? 2.682 -27.156 -21.281 1 98.94 54 GLY B O 1
ATOM 3571 N N . LEU B 1 55 ? 0.689 -27.984 -20.688 1 98.94 55 LEU B N 1
ATOM 3572 C CA . LEU B 1 55 ? 0.383 -26.891 -19.766 1 98.94 55 LEU B CA 1
ATOM 3573 C C . LEU B 1 55 ? 1.327 -26.906 -18.578 1 98.94 55 LEU B C 1
ATOM 3575 O O . LEU B 1 55 ? 1.897 -27.938 -18.234 1 98.94 55 LEU B O 1
ATOM 3579 N N . VAL B 1 56 ? 1.542 -25.719 -18.016 1 98.94 56 VAL B N 1
ATOM 3580 C CA . VAL B 1 56 ? 2.408 -25.516 -16.859 1 98.94 56 VAL B CA 1
ATOM 3581 C C . VAL B 1 56 ? 1.614 -24.875 -15.727 1 98.94 56 VAL B C 1
ATOM 3583 O O . VAL B 1 56 ? 1.054 -23.797 -15.883 1 98.94 56 VAL B O 1
ATOM 3586 N N . ASP B 1 57 ? 1.514 -25.531 -14.594 1 98.88 57 ASP B N 1
ATOM 3587 C CA . ASP B 1 57 ? 0.838 -25 -13.414 1 98.88 57 ASP B CA 1
ATOM 3588 C C . ASP B 1 57 ? 1.829 -24.734 -12.289 1 98.88 57 ASP B C 1
ATOM 3590 O O . ASP B 1 57 ? 2.422 -25.656 -11.742 1 98.88 57 ASP B O 1
ATOM 3594 N N . ILE B 1 58 ? 1.877 -23.5 -11.852 1 98.75 58 ILE B N 1
ATOM 3595 C CA . ILE B 1 58 ? 2.947 -23.141 -10.922 1 98.75 58 ILE B CA 1
ATOM 3596 C C . ILE B 1 58 ? 2.404 -23.109 -9.492 1 98.75 58 ILE B C 1
ATOM 3598 O O . ILE B 1 58 ? 3.074 -22.625 -8.578 1 98.75 58 ILE B O 1
ATOM 3602 N N . HIS B 1 59 ? 1.193 -23.578 -9.25 1 98.69 59 HIS B N 1
ATOM 3603 C CA . HIS B 1 59 ? 0.562 -23.5 -7.938 1 98.69 59 HIS B CA 1
ATOM 3604 C C . HIS B 1 59 ? -0.343 -24.703 -7.688 1 98.69 59 HIS B C 1
ATOM 3606 O O . HIS B 1 59 ? -1.548 -24.641 -7.941 1 98.69 59 HIS B O 1
ATOM 3612 N N . VAL B 1 60 ? 0.229 -25.797 -7.09 1 98.38 60 VAL B N 1
ATOM 3613 C CA . VAL B 1 60 ? -0.566 -26.969 -6.77 1 98.38 60 VAL B CA 1
ATOM 3614 C C . VAL B 1 60 ? -0.205 -27.469 -5.371 1 98.38 60 VAL B C 1
ATOM 3616 O O . VAL B 1 60 ? 0.887 -27.203 -4.871 1 98.38 60 VAL B O 1
ATOM 3619 N N . HIS B 1 61 ? -1.115 -28.141 -4.73 1 97.88 61 HIS B N 1
ATOM 3620 C CA . HIS B 1 61 ? -0.899 -28.812 -3.453 1 97.88 61 HIS B CA 1
ATOM 3621 C C . HIS B 1 61 ? -1.062 -30.328 -3.586 1 97.88 61 HIS B C 1
ATOM 3623 O O . HIS B 1 61 ? -2.186 -30.828 -3.672 1 97.88 61 HIS B O 1
ATOM 3629 N N . PHE B 1 62 ? 0.033 -31.078 -3.521 1 97.06 62 PHE B N 1
ATOM 3630 C CA . PHE B 1 62 ? -0.058 -32.531 -3.67 1 97.06 62 PHE B CA 1
ATOM 3631 C C . PHE B 1 62 ? -0.009 -33.219 -2.311 1 97.06 62 PHE B C 1
ATOM 3633 O O . PHE B 1 62 ? -0.052 -34.438 -2.229 1 97.06 62 PHE B O 1
ATOM 3640 N N . ARG B 1 63 ? 0.116 -32.5 -1.222 1 95.06 63 ARG B N 1
ATOM 3641 C CA . ARG B 1 63 ? -0.214 -32.875 0.15 1 95.06 63 ARG B CA 1
ATOM 3642 C C . ARG B 1 63 ? 0.782 -33.906 0.693 1 95.06 63 ARG B C 1
ATOM 3644 O O . ARG B 1 63 ? 0.556 -34.5 1.749 1 95.06 63 ARG B O 1
ATOM 3651 N N . GLU B 1 64 ? 1.785 -34.188 -0.078 1 96 64 GLU B N 1
ATOM 3652 C CA . GLU B 1 64 ? 2.859 -35.094 0.351 1 96 64 GLU B CA 1
ATOM 3653 C C . GLU B 1 64 ? 4.152 -34.312 0.595 1 96 64 GLU B C 1
ATOM 3655 O O . GLU B 1 64 ? 4.605 -33.562 -0.272 1 96 64 GLU B O 1
ATOM 3660 N N . PRO B 1 65 ? 4.715 -34.562 1.766 1 96 65 PRO B N 1
ATOM 3661 C CA . PRO B 1 65 ? 4.414 -35.562 2.795 1 96 65 PRO B CA 1
ATOM 3662 C C . PRO B 1 65 ? 3.275 -35.125 3.719 1 96 65 PRO B C 1
ATOM 3664 O O . PRO B 1 65 ? 2.844 -33.969 3.678 1 96 65 PRO B O 1
ATOM 3667 N N . GLY B 1 66 ? 2.734 -36.062 4.527 1 93.56 66 GLY B N 1
ATOM 3668 C CA . GLY B 1 66 ? 1.985 -35.812 5.75 1 93.56 66 GLY B CA 1
ATOM 3669 C C . GLY B 1 66 ? 0.482 -35.875 5.551 1 93.56 66 GLY B C 1
ATOM 3670 O O . GLY B 1 66 ? -0.262 -36.188 6.488 1 93.56 66 GLY B O 1
ATOM 3671 N N . GLN B 1 67 ? -0.023 -35.531 4.371 1 92.81 67 GLN B N 1
ATOM 3672 C CA . GLN B 1 67 ? -1.466 -35.5 4.156 1 92.81 67 GLN B CA 1
ATOM 3673 C C . GLN B 1 67 ? -1.863 -36.344 2.953 1 92.81 67 GLN B C 1
ATOM 3675 O O . GLN B 1 67 ? -2.635 -35.906 2.1 1 92.81 67 GLN B O 1
ATOM 3680 N N . THR B 1 68 ? -1.391 -37.5 2.82 1 92.81 68 THR B N 1
ATOM 3681 C CA . THR B 1 68 ? -1.489 -38.344 1.633 1 92.81 68 THR B CA 1
ATOM 3682 C C . THR B 1 68 ? -2.895 -38.938 1.496 1 92.81 68 THR B C 1
ATOM 3684 O O . THR B 1 68 ? -3.264 -39.438 0.433 1 92.81 68 THR B O 1
ATOM 3687 N N . HIS B 1 69 ? -3.674 -38.844 2.588 1 90.25 69 HIS B N 1
ATOM 3688 C CA . HIS B 1 69 ? -5.062 -39.281 2.488 1 90.25 69 HIS B CA 1
ATOM 3689 C C . HIS B 1 69 ? -5.879 -38.312 1.638 1 90.25 69 HIS B C 1
ATOM 3691 O O . HIS B 1 69 ? -6.914 -38.688 1.079 1 90.25 69 HIS B O 1
ATOM 3697 N N . LYS B 1 70 ? -5.43 -37.062 1.552 1 91.56 70 LYS B N 1
ATOM 3698 C CA . LYS B 1 70 ? -6.062 -36.031 0.711 1 91.56 70 LYS B CA 1
ATOM 3699 C C . LYS B 1 70 ? -5.582 -36.156 -0.733 1 91.56 70 LYS B C 1
ATOM 3701 O O . LYS B 1 70 ? -6.379 -36.031 -1.667 1 91.56 70 LYS B O 1
ATOM 3706 N N . GLU B 1 71 ? -4.371 -36.281 -0.902 1 93.06 71 GLU B N 1
ATOM 3707 C CA . GLU B 1 71 ? -3.65 -36.375 -2.168 1 93.06 71 GLU B CA 1
ATOM 3708 C C . GLU B 1 71 ? -2.193 -36.781 -1.945 1 93.06 71 GLU B C 1
ATOM 3710 O O . GLU B 1 71 ? -1.646 -36.562 -0.862 1 93.06 71 GLU B O 1
ATOM 3715 N N . ASP B 1 72 ? -1.616 -37.5 -2.803 1 95.69 72 ASP B N 1
ATOM 3716 C CA . ASP B 1 72 ? -0.172 -37.719 -2.801 1 95.69 72 ASP B CA 1
ATOM 3717 C C . ASP B 1 72 ? 0.438 -37.375 -4.152 1 95.69 72 ASP B C 1
ATOM 3719 O O . ASP B 1 72 ? -0.281 -37 -5.09 1 95.69 72 ASP B O 1
ATOM 3723 N N . ILE B 1 73 ? 1.72 -37.375 -4.23 1 98 73 ILE B N 1
ATOM 3724 C CA . ILE B 1 73 ? 2.426 -36.875 -5.414 1 98 73 ILE B CA 1
ATOM 3725 C C . ILE B 1 73 ? 2.033 -37.719 -6.629 1 98 73 ILE B C 1
ATOM 3727 O O . ILE B 1 73 ? 1.859 -37.188 -7.727 1 98 73 ILE B O 1
ATOM 3731 N N . HIS B 1 74 ? 1.833 -39 -6.449 1 97.69 74 HIS B N 1
ATOM 3732 C CA . HIS B 1 74 ? 1.474 -39.875 -7.555 1 97.69 74 HIS B CA 1
ATOM 3733 C C . HIS B 1 74 ? 0.1 -39.531 -8.117 1 97.69 74 HIS B C 1
ATOM 3735 O O . HIS B 1 74 ? -0.049 -39.312 -9.32 1 97.69 74 HIS B O 1
ATOM 3741 N N . THR B 1 75 ? -0.903 -39.469 -7.246 1 97.19 75 THR B N 1
ATOM 3742 C CA . THR B 1 75 ? -2.25 -39.188 -7.715 1 97.19 75 THR B CA 1
ATOM 3743 C C . THR B 1 75 ? -2.34 -37.719 -8.211 1 97.19 75 THR B C 1
ATOM 3745 O O . THR B 1 75 ? -3.096 -37.438 -9.141 1 97.19 75 THR B O 1
ATOM 3748 N N . GLY B 1 76 ? -1.592 -36.812 -7.586 1 97.94 76 GLY B N 1
ATOM 3749 C CA . GLY B 1 76 ? -1.49 -35.469 -8.117 1 97.94 76 GLY B CA 1
ATOM 3750 C C . GLY B 1 76 ? -0.936 -35.406 -9.531 1 97.94 76 GLY B C 1
ATOM 3751 O O . GLY B 1 76 ? -1.423 -34.656 -10.367 1 97.94 76 GLY B O 1
ATOM 3752 N N . ALA B 1 77 ? 0.081 -36.219 -9.773 1 98.38 77 ALA B N 1
ATOM 3753 C CA . ALA B 1 77 ? 0.675 -36.312 -11.102 1 98.38 77 ALA B CA 1
ATOM 3754 C C . ALA B 1 77 ? -0.334 -36.844 -12.125 1 98.38 77 ALA B C 1
ATOM 3756 O O . ALA B 1 77 ? -0.375 -36.375 -13.266 1 98.38 77 ALA B O 1
ATOM 3757 N N . LEU B 1 78 ? -1.103 -37.812 -11.734 1 98.06 78 LEU B N 1
ATOM 3758 C CA . LEU B 1 78 ? -2.143 -38.344 -12.602 1 98.06 78 LEU B CA 1
ATOM 3759 C C . LEU B 1 78 ? -3.182 -37.281 -12.922 1 98.06 78 LEU B C 1
ATOM 3761 O O . LEU B 1 78 ? -3.633 -37.156 -14.07 1 98.06 78 LEU B O 1
ATOM 3765 N N . ALA B 1 79 ? -3.592 -36.531 -11.875 1 97.94 79 ALA B N 1
ATOM 3766 C CA . ALA B 1 79 ? -4.543 -35.438 -12.062 1 97.94 79 ALA B CA 1
ATOM 3767 C C . ALA B 1 79 ? -3.994 -34.406 -13.031 1 97.94 79 ALA B C 1
ATOM 3769 O O . ALA B 1 79 ? -4.73 -33.875 -13.875 1 97.94 79 ALA B O 1
ATOM 3770 N N . ALA B 1 80 ? -2.699 -34.094 -12.859 1 98.75 80 ALA B N 1
ATOM 3771 C CA . ALA B 1 80 ? -2.049 -33.125 -13.758 1 98.75 80 ALA B CA 1
ATOM 3772 C C . ALA B 1 80 ? -2.1 -33.625 -15.203 1 98.75 80 ALA B C 1
ATOM 3774 O O . ALA B 1 80 ? -2.529 -32.875 -16.094 1 98.75 80 ALA B O 1
ATOM 3775 N N . ALA B 1 81 ? -1.739 -34.844 -15.43 1 98.69 81 ALA B N 1
ATOM 3776 C CA . ALA B 1 81 ? -1.756 -35.406 -16.766 1 98.69 81 ALA B CA 1
ATOM 3777 C C . ALA B 1 81 ? -3.16 -35.375 -17.359 1 98.69 81 ALA B C 1
ATOM 3779 O O . ALA B 1 81 ? -3.338 -35.031 -18.531 1 98.69 81 ALA B O 1
ATOM 3780 N N . ALA B 1 82 ? -4.098 -35.688 -16.531 1 98.12 82 ALA B N 1
ATOM 3781 C CA . ALA B 1 82 ? -5.488 -35.719 -16.984 1 98.12 82 ALA B CA 1
ATOM 3782 C C . ALA B 1 82 ? -5.965 -34.312 -17.359 1 98.12 82 ALA B C 1
ATOM 3784 O O . ALA B 1 82 ? -6.855 -34.188 -18.203 1 98.12 82 ALA B O 1
ATOM 3785 N N . GLY B 1 83 ? -5.398 -33.375 -16.75 1 98.38 83 GLY B N 1
ATOM 3786 C CA . GLY B 1 83 ? -5.762 -31.984 -17.031 1 98.38 83 GLY B CA 1
ATOM 3787 C C . GLY B 1 83 ? -4.961 -31.375 -18.172 1 98.38 83 GLY B C 1
ATOM 3788 O O . GLY B 1 83 ? -5.195 -30.219 -18.562 1 98.38 83 GLY B O 1
ATOM 3789 N N . GLY B 1 84 ? -4.016 -32.094 -18.719 1 98.81 84 GLY B N 1
ATOM 3790 C CA . GLY B 1 84 ? -3.207 -31.609 -19.828 1 98.81 84 GLY B CA 1
ATOM 3791 C C . GLY B 1 84 ? -1.901 -30.984 -19.375 1 98.81 84 GLY B C 1
ATOM 3792 O O . GLY B 1 84 ? -1.169 -30.406 -20.172 1 98.81 84 GLY B O 1
ATOM 3793 N N . PHE B 1 85 ? -1.621 -31.047 -18.094 1 98.94 85 PHE B N 1
ATOM 3794 C CA . PHE B 1 85 ? -0.411 -30.453 -17.531 1 98.94 85 PHE B CA 1
ATOM 3795 C C . PHE B 1 85 ? 0.754 -31.422 -17.594 1 98.94 85 PHE B C 1
ATOM 3797 O O . PHE B 1 85 ? 0.599 -32.625 -17.281 1 98.94 85 PHE B O 1
ATOM 3804 N N . THR B 1 86 ? 1.907 -30.922 -18.062 1 98.88 86 THR B N 1
ATOM 3805 C CA . THR B 1 86 ? 3.115 -31.734 -18.094 1 98.88 86 THR B CA 1
ATOM 3806 C C . THR B 1 86 ? 4.129 -31.25 -17.062 1 98.88 86 THR B C 1
ATOM 3808 O O . THR B 1 86 ? 5.094 -31.953 -16.766 1 98.88 86 THR B O 1
ATOM 3811 N N . THR B 1 87 ? 3.961 -30.047 -16.562 1 98.88 87 THR B N 1
ATOM 3812 C CA . THR B 1 87 ? 4.852 -29.453 -15.586 1 98.88 87 THR B CA 1
ATOM 3813 C C . THR B 1 87 ? 4.051 -28.797 -14.461 1 98.88 87 THR B C 1
ATOM 3815 O O . THR B 1 87 ? 3.115 -28.031 -14.727 1 98.88 87 THR B O 1
ATOM 3818 N N . VAL B 1 88 ? 4.367 -29.141 -13.203 1 98.81 88 VAL B N 1
ATOM 3819 C CA . VAL B 1 88 ? 3.68 -28.516 -12.086 1 98.81 88 VAL B CA 1
ATOM 3820 C C . VAL B 1 88 ? 4.695 -28.125 -11.016 1 98.81 88 VAL B C 1
ATOM 3822 O O . VAL B 1 88 ? 5.773 -28.703 -10.922 1 98.81 88 VAL B O 1
ATOM 3825 N N . VAL B 1 89 ? 4.379 -27.047 -10.227 1 98.81 89 VAL B N 1
ATOM 3826 C CA . VAL B 1 89 ? 5.168 -26.625 -9.078 1 98.81 89 VAL B CA 1
ATOM 3827 C C . VAL B 1 89 ? 4.34 -26.766 -7.805 1 98.81 89 VAL B C 1
ATOM 3829 O O . VAL B 1 89 ? 3.277 -26.156 -7.672 1 98.81 89 VAL B O 1
ATOM 3832 N N . MET B 1 90 ? 4.836 -27.547 -6.875 1 98.5 90 MET B N 1
ATOM 3833 C CA . MET B 1 90 ? 4.125 -27.797 -5.625 1 98.5 90 MET B CA 1
ATOM 3834 C C . MET B 1 90 ? 4.414 -26.703 -4.605 1 98.5 90 MET B C 1
ATOM 3836 O O . MET B 1 90 ? 5.516 -26.156 -4.578 1 98.5 90 MET B O 1
ATOM 3840 N N . MET B 1 91 ? 3.412 -26.406 -3.84 1 97.94 91 MET B N 1
ATOM 3841 C CA . MET B 1 91 ? 3.59 -25.516 -2.697 1 97.94 91 MET B CA 1
ATOM 3842 C C . MET B 1 91 ? 4.145 -26.281 -1.497 1 97.94 91 MET B C 1
ATOM 3844 O O . MET B 1 91 ? 4.047 -27.5 -1.433 1 97.94 91 MET B O 1
ATOM 3848 N N . ALA B 1 92 ? 4.605 -25.578 -0.563 1 97.38 92 ALA B N 1
ATOM 3849 C CA . ALA B 1 92 ? 5.453 -26.141 0.481 1 97.38 92 ALA B CA 1
ATOM 3850 C C . ALA B 1 92 ? 4.645 -26.422 1.745 1 97.38 92 ALA B C 1
ATOM 3852 O O . ALA B 1 92 ? 5.199 -26.875 2.754 1 97.38 92 ALA B O 1
ATOM 3853 N N . ASN B 1 93 ? 3.344 -26.172 1.717 1 95.56 93 ASN B N 1
ATOM 3854 C CA . ASN B 1 93 ? 2.523 -26.281 2.918 1 95.56 93 ASN B CA 1
ATOM 3855 C C . ASN B 1 93 ? 2.115 -27.719 3.193 1 95.56 93 ASN B C 1
ATOM 3857 O O . ASN B 1 93 ? 0.937 -28.016 3.406 1 95.56 93 ASN B O 1
ATOM 3861 N N . THR B 1 94 ? 3.018 -28.625 3.264 1 96.44 94 THR B N 1
ATOM 3862 C CA . THR B 1 94 ? 2.84 -30.016 3.637 1 96.44 94 THR B CA 1
ATOM 3863 C C . THR B 1 94 ? 3.131 -30.219 5.121 1 96.44 94 THR B C 1
ATOM 3865 O O . THR B 1 94 ? 3.355 -29.266 5.855 1 96.44 94 THR B O 1
ATOM 3868 N N . ASN B 1 95 ? 2.992 -31.516 5.523 1 96.38 95 ASN B N 1
ATOM 3869 C CA . ASN B 1 95 ? 3.338 -31.875 6.891 1 96.38 95 ASN B CA 1
ATOM 3870 C C . ASN B 1 95 ? 4.367 -33 6.926 1 96.38 95 ASN B C 1
ATOM 3872 O O . ASN B 1 95 ? 4.035 -34.156 6.656 1 96.38 95 ASN B O 1
ATOM 3876 N N . PRO B 1 96 ? 5.57 -32.719 7.41 1 97.31 96 PRO B N 1
ATOM 3877 C CA . PRO B 1 96 ? 6.082 -31.391 7.711 1 97.31 96 PRO B CA 1
ATOM 3878 C C . PRO B 1 96 ? 6.125 -30.484 6.48 1 97.31 96 PRO B C 1
ATOM 3880 O O . PRO B 1 96 ? 6.062 -30.984 5.348 1 97.31 96 PRO B O 1
ATOM 3883 N N . THR B 1 97 ? 6.172 -29.141 6.703 1 98.06 97 THR B N 1
ATOM 3884 C CA . THR B 1 97 ? 6.402 -28.203 5.617 1 98.06 97 THR B CA 1
ATOM 3885 C C . THR B 1 97 ? 7.766 -28.438 4.973 1 98.06 97 THR B C 1
ATOM 3887 O O . THR B 1 97 ? 8.664 -29.016 5.598 1 98.06 97 THR B O 1
ATOM 3890 N N . ILE B 1 98 ? 7.934 -28.078 3.732 1 98.38 98 ILE B N 1
ATOM 3891 C CA . ILE B 1 98 ? 9.211 -28.219 3.041 1 98.38 98 ILE B CA 1
ATOM 3892 C C . ILE B 1 98 ? 10.125 -27.062 3.4 1 98.38 98 ILE B C 1
ATOM 3894 O O . ILE B 1 98 ? 10.328 -26.141 2.596 1 98.38 98 ILE B O 1
ATOM 3898 N N . SER B 1 99 ? 10.789 -27.125 4.621 1 98.38 99 SER B N 1
ATOM 3899 C CA . SER B 1 99 ? 11.547 -26 5.184 1 98.38 99 SER B CA 1
ATOM 3900 C C . SER B 1 99 ? 13.023 -26.359 5.316 1 98.38 99 SER B C 1
ATOM 3902 O O . SER B 1 99 ? 13.844 -25.5 5.656 1 98.38 99 SER B O 1
ATOM 3904 N N . ASP B 1 100 ? 13.305 -27.625 5.082 1 98.19 100 ASP B N 1
ATOM 3905 C CA . ASP B 1 100 ? 14.688 -28.062 5.211 1 98.19 100 ASP B CA 1
ATOM 3906 C C . ASP B 1 100 ? 15.07 -29 4.07 1 98.19 100 ASP B C 1
ATOM 3908 O O . ASP B 1 100 ? 14.203 -29.469 3.33 1 98.19 100 ASP B O 1
ATOM 3912 N N . VAL B 1 101 ? 16.375 -29.234 3.939 1 98.62 101 VAL B N 1
ATOM 3913 C CA . VAL B 1 101 ? 16.938 -29.969 2.82 1 98.62 101 VAL B CA 1
ATOM 3914 C C . VAL B 1 101 ? 16.453 -31.422 2.865 1 98.62 101 VAL B C 1
ATOM 3916 O O . VAL B 1 101 ? 16.172 -32.031 1.827 1 98.62 101 VAL B O 1
ATOM 3919 N N . GLU B 1 102 ? 16.359 -32 4.051 1 98.5 102 GLU B N 1
ATOM 3920 C CA . GLU B 1 102 ? 15.953 -33.375 4.199 1 98.5 102 GLU B CA 1
ATOM 3921 C C . GLU B 1 102 ? 14.539 -33.625 3.662 1 98.5 102 GLU B C 1
ATOM 3923 O O . GLU B 1 102 ? 14.32 -34.5 2.824 1 98.5 102 GLU B O 1
ATOM 3928 N N . THR B 1 103 ? 13.633 -32.812 4.117 1 98.5 103 THR B N 1
ATOM 3929 C CA . THR B 1 103 ? 12.258 -32.906 3.658 1 98.5 103 THR B CA 1
ATOM 3930 C C . THR B 1 103 ? 12.164 -32.625 2.158 1 98.5 103 THR B C 1
ATOM 3932 O O . THR B 1 103 ? 11.445 -33.344 1.44 1 98.5 103 THR B O 1
ATOM 3935 N N . LEU B 1 104 ? 12.867 -31.641 1.701 1 98.69 104 LEU B N 1
ATOM 3936 C CA . LEU B 1 104 ? 12.891 -31.281 0.288 1 98.69 104 LEU B CA 1
ATOM 3937 C C . LEU B 1 104 ? 13.352 -32.438 -0.569 1 98.69 104 LEU B C 1
ATOM 3939 O O . LEU B 1 104 ? 12.719 -32.781 -1.575 1 98.69 104 LEU B O 1
ATOM 3943 N N . LYS B 1 105 ? 14.383 -33.094 -0.19 1 98.5 105 LYS B N 1
ATOM 3944 C CA . LYS B 1 105 ? 14.938 -34.188 -0.956 1 98.5 105 LYS B CA 1
ATOM 3945 C C . LYS B 1 105 ? 13.969 -35.375 -0.994 1 98.5 105 LYS B C 1
ATOM 3947 O O . LYS B 1 105 ? 13.875 -36.062 -2.008 1 98.5 105 LYS B O 1
ATOM 3952 N N . GLU B 1 106 ? 13.352 -35.594 0.11 1 98.12 106 GLU B N 1
ATOM 3953 C CA . GLU B 1 106 ? 12.344 -36.625 0.151 1 98.12 106 GLU B CA 1
ATOM 3954 C C . GLU B 1 106 ? 11.227 -36.375 -0.857 1 98.12 106 GLU B C 1
ATOM 3956 O O . GLU B 1 106 ? 10.828 -37.281 -1.592 1 98.12 106 GLU B O 1
ATOM 3961 N N . VAL B 1 107 ? 10.75 -35.188 -0.866 1 98.44 107 VAL B N 1
ATOM 3962 C CA . VAL B 1 107 ? 9.672 -34.781 -1.761 1 98.44 107 VAL B CA 1
ATOM 3963 C C . VAL B 1 107 ? 10.133 -34.906 -3.213 1 98.44 107 VAL B C 1
ATOM 3965 O O . VAL B 1 107 ? 9.406 -35.438 -4.051 1 98.44 107 VAL B O 1
ATOM 3968 N N . LEU B 1 108 ? 11.312 -34.438 -3.506 1 98.5 108 LEU B N 1
ATOM 3969 C CA . LEU B 1 108 ? 11.836 -34.469 -4.867 1 98.5 108 LEU B CA 1
ATOM 3970 C C . LEU B 1 108 ? 12.094 -35.875 -5.332 1 98.5 108 LEU B C 1
ATOM 3972 O O . LEU B 1 108 ? 11.938 -36.188 -6.512 1 98.5 108 LEU B O 1
ATOM 3976 N N . ALA B 1 109 ? 12.492 -36.75 -4.406 1 98.31 109 ALA B N 1
ATOM 3977 C CA . ALA B 1 109 ? 12.688 -38.156 -4.75 1 98.31 109 ALA B CA 1
ATOM 3978 C C . ALA B 1 109 ? 11.367 -38.812 -5.168 1 98.31 109 ALA B C 1
ATOM 3980 O O . ALA B 1 109 ? 11.336 -39.594 -6.113 1 98.31 109 ALA B O 1
ATOM 3981 N N . SER B 1 110 ? 10.359 -38.5 -4.426 1 98 110 SER B N 1
ATOM 3982 C CA . SER B 1 110 ? 9.031 -39 -4.781 1 98 110 SER B CA 1
ATOM 3983 C C . SER B 1 110 ? 8.57 -38.438 -6.117 1 98 110 SER B C 1
ATOM 3985 O O . SER B 1 110 ? 8.016 -39.156 -6.945 1 98 110 SER B O 1
ATOM 3987 N N . ALA B 1 111 ? 8.797 -37.188 -6.352 1 98.19 111 ALA B N 1
ATOM 3988 C CA . ALA B 1 111 ? 8.398 -36.5 -7.566 1 98.19 111 ALA B CA 1
ATOM 3989 C C . ALA B 1 111 ? 9.109 -37.062 -8.789 1 98.19 111 ALA B C 1
ATOM 3991 O O . ALA B 1 111 ? 8.531 -37.125 -9.875 1 98.19 111 ALA B O 1
ATOM 3992 N N . ALA B 1 112 ? 10.328 -37.469 -8.602 1 97.56 112 ALA B N 1
ATOM 3993 C CA . ALA B 1 112 ? 11.18 -37.938 -9.695 1 97.56 112 ALA B CA 1
ATOM 3994 C C . ALA B 1 112 ? 10.641 -39.219 -10.305 1 97.56 112 ALA B C 1
ATOM 3996 O O . ALA B 1 112 ? 10.992 -39.594 -11.438 1 97.56 112 ALA B O 1
ATOM 3997 N N . LYS B 1 113 ? 9.742 -39.875 -9.625 1 97.81 113 LYS B N 1
ATOM 3998 C CA . LYS B 1 113 ? 9.203 -41.156 -10.078 1 97.81 113 LYS B CA 1
ATOM 3999 C C . LYS B 1 113 ? 8.016 -40.969 -11.016 1 97.81 113 LYS B C 1
ATOM 4001 O O . LYS B 1 113 ? 7.578 -41.906 -11.688 1 97.81 113 LYS B O 1
ATOM 4006 N N . GLU B 1 114 ? 7.574 -39.812 -11.125 1 98 114 GLU B N 1
ATOM 4007 C CA . GLU B 1 114 ? 6.316 -39.531 -11.82 1 98 114 GLU B CA 1
ATOM 4008 C C . GLU B 1 114 ? 6.551 -39.25 -13.297 1 98 114 GLU B C 1
ATOM 4010 O O . GLU B 1 114 ? 7.66 -38.906 -13.695 1 98 114 GLU B O 1
ATOM 4015 N N . ASP B 1 115 ? 5.508 -39.344 -14.055 1 97 115 ASP B N 1
ATOM 4016 C CA . ASP B 1 115 ? 5.59 -39.25 -15.508 1 97 115 ASP B CA 1
ATOM 4017 C C . ASP B 1 115 ? 5.52 -37.781 -15.977 1 97 115 ASP B C 1
ATOM 4019 O O . ASP B 1 115 ? 5.785 -37.5 -17.141 1 97 115 ASP B O 1
ATOM 4023 N N . VAL B 1 116 ? 5.094 -36.906 -15.125 1 98.19 116 VAL B N 1
ATOM 4024 C CA . VAL B 1 116 ? 5.121 -35.469 -15.438 1 98.19 116 VAL B CA 1
ATOM 4025 C C . VAL B 1 116 ? 6.246 -34.781 -14.656 1 98.19 116 VAL B C 1
ATOM 4027 O O . VAL B 1 116 ? 6.797 -35.375 -13.719 1 98.19 116 VAL B O 1
ATOM 4030 N N . HIS B 1 117 ? 6.684 -33.594 -15.086 1 98.62 117 HIS B N 1
ATOM 4031 C CA . HIS B 1 117 ? 7.715 -32.812 -14.391 1 98.62 117 HIS B CA 1
ATOM 4032 C C . HIS B 1 117 ? 7.152 -32.125 -13.148 1 98.62 117 HIS B C 1
ATOM 4034 O O . HIS B 1 117 ? 6.246 -31.312 -13.25 1 98.62 117 HIS B O 1
ATOM 4040 N N . ILE B 1 118 ? 7.699 -32.5 -12 1 98.75 118 ILE B N 1
ATOM 4041 C CA . ILE B 1 118 ? 7.207 -31.953 -10.75 1 98.75 118 ILE B CA 1
ATOM 4042 C C . ILE B 1 118 ? 8.336 -31.219 -10.031 1 98.75 118 ILE B C 1
ATOM 4044 O O . ILE B 1 118 ? 9.391 -31.797 -9.773 1 98.75 118 ILE B O 1
ATOM 4048 N N . TYR B 1 119 ? 8.117 -29.938 -9.812 1 98.69 119 TYR B N 1
ATOM 4049 C CA . TYR B 1 119 ? 9.008 -29.094 -9.031 1 98.69 119 TYR B CA 1
ATOM 4050 C C . TYR B 1 119 ? 8.352 -28.641 -7.73 1 98.69 119 TYR B C 1
ATOM 4052 O O . TYR B 1 119 ? 7.16 -28.891 -7.52 1 98.69 119 TYR B O 1
ATOM 4060 N N . THR B 1 120 ? 9.133 -28.062 -6.852 1 98.44 120 THR B N 1
ATOM 4061 C CA . THR B 1 120 ? 8.516 -27.625 -5.609 1 98.44 120 THR B CA 1
ATOM 4062 C C . THR B 1 120 ? 9.156 -26.344 -5.105 1 98.44 120 THR B C 1
ATOM 4064 O O . THR B 1 120 ? 10.328 -26.078 -5.375 1 98.44 120 THR B O 1
ATOM 4067 N N . ASN B 1 121 ? 8.305 -25.516 -4.469 1 98.19 121 ASN B N 1
ATOM 4068 C CA . ASN B 1 121 ? 8.773 -24.438 -3.615 1 98.19 121 ASN B CA 1
ATOM 4069 C C . ASN B 1 121 ? 9.305 -24.953 -2.283 1 98.19 121 ASN B C 1
ATOM 4071 O O . ASN B 1 121 ? 8.992 -26.078 -1.881 1 98.19 121 ASN B O 1
ATOM 4075 N N . ALA B 1 122 ? 10.133 -24.156 -1.673 1 98.69 122 ALA B N 1
ATOM 4076 C CA . ALA B 1 122 ? 10.391 -24.25 -0.239 1 98.69 122 ALA B CA 1
ATOM 4077 C C . ALA B 1 122 ? 9.719 -23.109 0.522 1 98.69 122 ALA B C 1
ATOM 4079 O O . ALA B 1 122 ? 9.188 -22.188 -0.085 1 98.69 122 ALA B O 1
ATOM 4080 N N . THR B 1 123 ? 9.656 -23.281 1.863 1 98.69 123 THR B N 1
ATOM 4081 C CA . THR B 1 123 ? 9.023 -22.234 2.658 1 98.69 123 THR B CA 1
ATOM 4082 C C . THR B 1 123 ? 9.93 -21 2.748 1 98.69 123 THR B C 1
ATOM 4084 O O . THR B 1 123 ? 11.156 -21.125 2.689 1 98.69 123 THR B O 1
ATOM 4087 N N . VAL B 1 124 ? 9.32 -19.812 2.854 1 98.75 124 VAL B N 1
ATOM 4088 C CA . VAL B 1 124 ? 10.07 -18.594 3.123 1 98.75 124 VAL B CA 1
ATOM 4089 C C . VAL B 1 124 ? 10.602 -18.609 4.555 1 98.75 124 VAL B C 1
ATOM 4091 O O . VAL B 1 124 ? 11.766 -18.297 4.801 1 98.75 124 VAL B O 1
ATOM 4094 N N . THR B 1 125 ? 9.719 -18.984 5.488 1 98.69 125 THR B N 1
ATOM 4095 C CA . THR B 1 125 ? 10.078 -19.016 6.898 1 98.69 125 THR B CA 1
ATOM 4096 C C . THR B 1 125 ? 10.047 -20.438 7.438 1 98.69 125 THR B C 1
ATOM 4098 O O . THR B 1 125 ? 9.336 -21.297 6.902 1 98.69 125 THR B O 1
ATOM 4101 N N . LYS B 1 126 ? 10.812 -20.734 8.461 1 98.12 126 LYS B N 1
ATOM 4102 C CA . LYS B 1 126 ? 10.891 -22.062 9.055 1 98.12 126 LYS B CA 1
ATOM 4103 C C . LYS B 1 126 ? 9.539 -22.5 9.594 1 98.12 126 LYS B C 1
ATOM 4105 O O . LYS B 1 126 ? 8.961 -21.859 10.461 1 98.12 126 LYS B O 1
ATOM 4110 N N . ASN B 1 127 ? 9.023 -23.625 8.992 1 96.94 127 ASN B N 1
ATOM 4111 C CA . ASN B 1 127 ? 7.77 -24.234 9.43 1 96.94 127 ASN B CA 1
ATOM 4112 C C . ASN B 1 127 ? 6.637 -23.203 9.477 1 96.94 127 ASN B C 1
ATOM 4114 O O . ASN B 1 127 ? 5.812 -23.234 10.391 1 96.94 127 ASN B O 1
ATOM 4118 N N . PHE B 1 128 ? 6.707 -22.234 8.68 1 96.06 128 PHE B N 1
ATOM 4119 C CA . PHE B 1 128 ? 5.672 -21.219 8.516 1 96.06 128 PHE B CA 1
ATOM 4120 C C . PHE B 1 128 ? 5.539 -20.375 9.781 1 96.06 128 PHE B C 1
ATOM 4122 O O . PHE B 1 128 ? 4.434 -20 10.172 1 96.06 128 PHE B O 1
ATOM 4129 N N . ASP B 1 129 ? 6.621 -20.141 10.453 1 96.69 129 ASP B N 1
ATOM 4130 C CA . ASP B 1 129 ? 6.531 -19.438 11.734 1 96.69 129 ASP B CA 1
ATOM 4131 C C . ASP B 1 129 ? 6.445 -17.922 11.523 1 96.69 129 ASP B C 1
ATOM 4133 O O . ASP B 1 129 ? 6.195 -17.172 12.469 1 96.69 129 ASP B O 1
ATOM 4137 N N . GLY B 1 130 ? 6.629 -17.469 10.281 1 96.69 130 GLY B N 1
ATOM 4138 C CA . GLY B 1 130 ? 6.477 -16.062 9.938 1 96.69 130 GLY B CA 1
ATOM 4139 C C . GLY B 1 130 ? 7.57 -15.18 10.516 1 96.69 130 GLY B C 1
ATOM 4140 O O . GLY B 1 130 ? 7.488 -13.953 10.445 1 96.69 130 GLY B O 1
ATOM 4141 N N . GLN B 1 131 ? 8.656 -15.719 11.07 1 97.31 131 GLN B N 1
ATOM 4142 C CA . GLN B 1 131 ? 9.641 -14.938 11.82 1 97.31 131 GLN B CA 1
ATOM 4143 C C . GLN B 1 131 ? 11.055 -15.258 11.359 1 97.31 131 GLN B C 1
ATOM 4145 O O . GLN B 1 131 ? 11.875 -14.352 11.172 1 97.31 131 GLN B O 1
ATOM 4150 N N . ASN B 1 132 ? 11.344 -16.562 11.203 1 98.31 132 ASN B N 1
ATOM 4151 C CA . ASN B 1 132 ? 12.695 -17 10.883 1 98.31 132 ASN B CA 1
ATOM 4152 C C . ASN B 1 132 ? 12.797 -17.516 9.453 1 98.31 132 ASN B C 1
ATOM 4154 O O . ASN B 1 132 ? 12.133 -18.484 9.086 1 98.31 132 ASN B O 1
ATOM 4158 N N . LEU B 1 133 ? 13.641 -16.906 8.664 1 98.69 133 LEU B N 1
ATOM 4159 C CA . LEU B 1 133 ? 13.812 -17.281 7.262 1 98.69 133 LEU B CA 1
ATOM 4160 C C . LEU B 1 133 ? 14.5 -18.641 7.141 1 98.69 133 LEU B C 1
ATOM 4162 O O . LEU B 1 133 ? 15.328 -19 7.984 1 98.69 133 LEU B O 1
ATOM 4166 N N . THR B 1 134 ? 14.18 -19.391 6.141 1 98.75 134 THR B N 1
ATOM 4167 C CA . THR B 1 134 ? 14.844 -20.656 5.855 1 98.75 134 THR B CA 1
ATOM 4168 C C . THR B 1 134 ? 16.188 -20.422 5.16 1 98.75 134 THR B C 1
ATOM 4170 O O . THR B 1 134 ? 16.516 -19.281 4.809 1 98.75 134 THR B O 1
ATOM 4173 N N . ASP B 1 135 ? 17.031 -21.5 5.062 1 98.5 135 ASP B N 1
ATOM 4174 C CA . ASP B 1 135 ? 18.297 -21.422 4.352 1 98.5 135 ASP B CA 1
ATOM 4175 C C . ASP B 1 135 ? 18.094 -21.453 2.842 1 98.5 135 ASP B C 1
ATOM 4177 O O . ASP B 1 135 ? 18.219 -22.5 2.215 1 98.5 135 ASP B O 1
ATOM 4181 N N . PHE B 1 136 ? 17.844 -20.25 2.219 1 98.69 136 PHE B N 1
ATOM 4182 C CA . PHE B 1 136 ? 17.516 -20.141 0.804 1 98.69 136 PHE B CA 1
ATOM 4183 C C . PHE B 1 136 ? 18.562 -20.828 -0.055 1 98.69 136 PHE B C 1
ATOM 4185 O O . PHE B 1 136 ? 18.234 -21.609 -0.957 1 98.69 136 PHE B O 1
ATOM 4192 N N . LYS B 1 137 ? 19.812 -20.562 0.229 1 98.38 137 LYS B N 1
ATOM 4193 C CA . LYS B 1 137 ? 20.922 -21.094 -0.575 1 98.38 137 LYS B CA 1
ATOM 4194 C C . LYS B 1 137 ? 20.922 -22.609 -0.542 1 98.38 137 LYS B C 1
ATOM 4196 O O . LYS B 1 137 ? 20.984 -23.266 -1.59 1 98.38 137 LYS B O 1
ATOM 4201 N N . ALA B 1 138 ? 20.875 -23.203 0.663 1 98.62 138 ALA B N 1
ATOM 4202 C CA . ALA B 1 138 ? 20.922 -24.656 0.816 1 98.62 138 ALA B CA 1
ATOM 4203 C C . ALA B 1 138 ? 19.719 -25.312 0.129 1 98.62 138 ALA B C 1
ATOM 4205 O O . ALA B 1 138 ? 19.859 -26.375 -0.484 1 98.62 138 ALA B O 1
ATOM 4206 N N . LEU B 1 139 ? 18.594 -24.688 0.246 1 98.88 139 LEU B N 1
ATOM 4207 C CA . LEU B 1 139 ? 17.375 -25.25 -0.323 1 98.88 139 LEU B CA 1
ATOM 4208 C C . LEU B 1 139 ? 17.406 -25.188 -1.847 1 98.88 139 LEU B C 1
ATOM 4210 O O . LEU B 1 139 ? 16.984 -26.109 -2.527 1 98.88 139 LEU B O 1
ATOM 4214 N N . LEU B 1 140 ? 17.891 -24.078 -2.375 1 98.62 140 LEU B N 1
ATOM 4215 C CA . LEU B 1 140 ? 18.031 -23.953 -3.822 1 98.62 140 LEU B CA 1
ATOM 4216 C C . LEU B 1 140 ? 19.016 -24.984 -4.367 1 98.62 140 LEU B C 1
ATOM 4218 O O . LEU B 1 140 ? 18.75 -25.625 -5.387 1 98.62 140 LEU B O 1
ATOM 4222 N N . GLU B 1 141 ? 20.109 -25.172 -3.648 1 98.44 141 GLU B N 1
ATOM 4223 C CA . GLU B 1 141 ? 21.125 -26.141 -4.055 1 98.44 141 GLU B CA 1
ATOM 4224 C C . GLU B 1 141 ? 20.547 -27.562 -4.023 1 98.44 141 GLU B C 1
ATOM 4226 O O . GLU B 1 141 ? 20.938 -28.406 -4.824 1 98.44 141 GLU B O 1
ATOM 4231 N N . ALA B 1 142 ? 19.609 -27.703 -3.119 1 98.56 142 ALA B N 1
ATOM 4232 C CA . ALA B 1 142 ? 19.031 -29.031 -2.953 1 98.56 142 ALA B CA 1
ATOM 4233 C C . ALA B 1 142 ? 17.906 -29.266 -3.959 1 98.56 142 ALA B C 1
ATOM 4235 O O . ALA B 1 142 ? 17.422 -30.391 -4.117 1 98.56 142 ALA B O 1
ATOM 4236 N N . GLY B 1 143 ? 17.422 -28.234 -4.645 1 98.5 143 GLY B N 1
ATOM 4237 C CA . GLY B 1 143 ? 16.5 -28.5 -5.738 1 98.5 143 GLY B CA 1
ATOM 4238 C C . GLY B 1 143 ? 15.234 -27.672 -5.672 1 98.5 143 GLY B C 1
ATOM 4239 O O . GLY B 1 143 ? 14.406 -27.719 -6.582 1 98.5 143 GLY B O 1
ATOM 4240 N N . ALA B 1 144 ? 15.008 -26.891 -4.586 1 98.56 144 ALA B N 1
ATOM 4241 C CA . ALA B 1 144 ? 13.891 -25.953 -4.57 1 98.56 144 ALA B CA 1
ATOM 4242 C C . ALA B 1 144 ? 14.031 -24.906 -5.676 1 98.56 144 ALA B C 1
ATOM 4244 O O . ALA B 1 144 ? 15.148 -24.516 -6.035 1 98.56 144 ALA B O 1
ATOM 4245 N N . ILE B 1 145 ? 12.867 -24.422 -6.164 1 97.94 145 ILE B N 1
ATOM 4246 C CA . ILE B 1 145 ? 13 -23.547 -7.32 1 97.94 145 ILE B CA 1
ATOM 4247 C C . ILE B 1 145 ? 12.539 -22.141 -6.949 1 97.94 145 ILE B C 1
ATOM 4249 O O . ILE B 1 145 ? 12.828 -21.172 -7.66 1 97.94 145 ILE B O 1
ATOM 4253 N N . SER B 1 146 ? 11.758 -21.938 -5.898 1 98 146 SER B N 1
ATOM 4254 C CA . SER B 1 146 ? 11.297 -20.672 -5.34 1 98 146 SER B CA 1
ATOM 4255 C C . SER B 1 146 ? 10.82 -20.844 -3.904 1 98 146 SER B C 1
ATOM 4257 O O . SER B 1 146 ? 10.977 -21.922 -3.314 1 98 146 SER B O 1
ATOM 4259 N N . PHE B 1 147 ? 10.32 -19.766 -3.303 1 98.75 147 PHE B N 1
ATOM 4260 C CA . PHE B 1 147 ? 9.953 -19.797 -1.892 1 98.75 147 PHE B CA 1
ATOM 4261 C C . PHE B 1 147 ? 8.555 -19.219 -1.686 1 98.75 147 PHE B C 1
ATOM 4263 O O . PHE B 1 147 ? 8.195 -18.219 -2.305 1 98.75 147 PHE B O 1
ATOM 4270 N N . SER B 1 148 ? 7.766 -19.891 -0.824 1 98.38 148 SER B N 1
ATOM 4271 C CA . SER B 1 148 ? 6.414 -19.422 -0.539 1 98.38 148 SER B CA 1
ATOM 4272 C C . SER B 1 148 ? 5.895 -19.984 0.775 1 98.38 148 SER B C 1
ATOM 4274 O O . SER B 1 148 ? 6.074 -21.172 1.057 1 98.38 148 SER B O 1
ATOM 4276 N N . ASP B 1 149 ? 5.328 -19.094 1.586 1 97.12 149 ASP B N 1
ATOM 4277 C CA . ASP B 1 149 ? 4.539 -19.547 2.729 1 97.12 149 ASP B CA 1
ATOM 4278 C C . ASP B 1 149 ? 3.049 -19.562 2.391 1 97.12 149 ASP B C 1
ATOM 4280 O O . ASP B 1 149 ? 2.225 -19.062 3.158 1 97.12 149 ASP B O 1
ATOM 4284 N N . ASP B 1 150 ? 2.773 -20.031 1.258 1 92.06 150 ASP B N 1
ATOM 4285 C CA . ASP B 1 150 ? 1.395 -20.031 0.776 1 92.06 150 ASP B CA 1
ATOM 4286 C C . ASP B 1 150 ? 0.448 -20.609 1.822 1 92.06 150 ASP B C 1
ATOM 4288 O O . ASP B 1 150 ? 0.764 -21.625 2.457 1 92.06 150 ASP B O 1
ATOM 4292 N N . GLY B 1 151 ? -0.706 -19.984 1.954 1 89.12 151 GLY B N 1
ATOM 4293 C CA . GLY B 1 151 ? -1.695 -20.344 2.957 1 89.12 151 GLY B CA 1
ATOM 4294 C C . GLY B 1 151 ? -1.645 -19.453 4.188 1 89.12 151 GLY B C 1
ATOM 4295 O O . GLY B 1 151 ? -2.643 -19.297 4.895 1 89.12 151 GLY B O 1
ATOM 4296 N N . ILE B 1 152 ? -0.479 -18.969 4.422 1 92.06 152 ILE B N 1
ATOM 4297 C CA . ILE B 1 152 ? -0.284 -18.047 5.539 1 92.06 152 ILE B CA 1
ATOM 4298 C C . ILE B 1 152 ? 0.48 -16.812 5.07 1 92.06 152 ILE B C 1
ATOM 4300 O O . ILE B 1 152 ? 1.614 -16.922 4.594 1 92.06 152 ILE B O 1
ATOM 4304 N N . PRO B 1 153 ? -0.054 -15.664 5.23 1 95.56 153 PRO B N 1
ATOM 4305 C CA . PRO B 1 153 ? 0.638 -14.461 4.781 1 95.56 153 PRO B CA 1
ATOM 4306 C C . PRO B 1 153 ? 1.816 -14.086 5.676 1 95.56 153 PRO B C 1
ATOM 4308 O O . PRO B 1 153 ? 1.857 -14.477 6.844 1 95.56 153 PRO B O 1
ATOM 4311 N N . LEU B 1 154 ? 2.811 -13.406 5.137 1 97.5 154 LEU B N 1
ATOM 4312 C CA . LEU B 1 154 ? 3.879 -12.805 5.934 1 97.5 154 LEU B CA 1
ATOM 4313 C C . LEU B 1 154 ? 3.436 -11.469 6.516 1 97.5 154 LEU B C 1
ATOM 4315 O O . LEU B 1 154 ? 3.299 -10.484 5.789 1 97.5 154 LEU B O 1
ATOM 4319 N N . GLN B 1 155 ? 3.301 -11.398 7.785 1 96.94 155 GLN B N 1
ATOM 4320 C CA . GLN B 1 155 ? 2.742 -10.219 8.43 1 96.94 155 GLN B CA 1
ATOM 4321 C C . GLN B 1 155 ? 3.818 -9.164 8.672 1 96.94 155 GLN B C 1
ATOM 4323 O O . GLN B 1 155 ? 3.561 -7.961 8.539 1 96.94 155 GLN B O 1
ATOM 4328 N N . SER B 1 156 ? 5.023 -9.562 8.977 1 97.88 156 SER B N 1
ATOM 4329 C CA . SER B 1 156 ? 6.109 -8.641 9.297 1 97.88 156 SER B CA 1
ATOM 4330 C C . SER B 1 156 ? 6.719 -8.039 8.031 1 97.88 156 SER B C 1
ATOM 4332 O O . SER B 1 156 ? 7.223 -8.766 7.176 1 97.88 156 SER B O 1
ATOM 4334 N N . SER B 1 157 ? 6.715 -6.707 7.945 1 98.44 157 SER B N 1
ATOM 4335 C CA . SER B 1 157 ? 7.352 -6.043 6.816 1 98.44 157 SER B CA 1
ATOM 4336 C C . SER B 1 157 ? 8.852 -6.32 6.785 1 98.44 157 SER B C 1
ATOM 4338 O O . SER B 1 157 ? 9.453 -6.398 5.715 1 98.44 157 SER B O 1
ATOM 4340 N N . LYS B 1 158 ? 9.453 -6.461 7.934 1 98.5 158 LYS B N 1
ATOM 4341 C CA . LYS B 1 158 ? 10.875 -6.785 8.039 1 98.5 158 LYS B CA 1
ATOM 4342 C C . LYS B 1 158 ? 11.172 -8.141 7.406 1 98.5 158 LYS B C 1
ATOM 4344 O O . LYS B 1 158 ? 12.133 -8.273 6.641 1 98.5 158 LYS B O 1
ATOM 4349 N N . VAL B 1 159 ? 10.32 -9.133 7.715 1 98.75 159 VAL B N 1
ATOM 4350 C CA . VAL B 1 159 ? 10.516 -10.477 7.188 1 98.75 159 VAL B CA 1
ATOM 4351 C C . VAL B 1 159 ? 10.344 -10.469 5.668 1 98.75 159 VAL B C 1
ATOM 4353 O O . VAL B 1 159 ? 11.117 -11.109 4.949 1 98.75 159 VAL B O 1
ATOM 4356 N N . VAL B 1 160 ? 9.352 -9.758 5.156 1 98.81 160 VAL B N 1
ATOM 4357 C CA . VAL B 1 160 ? 9.148 -9.633 3.717 1 98.81 160 VAL B CA 1
ATOM 4358 C C . VAL B 1 160 ? 10.391 -9.031 3.062 1 98.81 160 VAL B C 1
ATOM 4360 O O . VAL B 1 160 ? 10.883 -9.555 2.064 1 98.81 160 VAL B O 1
ATOM 4363 N N . LYS B 1 161 ? 10.875 -7.926 3.646 1 98.81 161 LYS B N 1
ATOM 4364 C CA . LYS B 1 161 ? 12.055 -7.254 3.107 1 98.81 161 LYS B CA 1
ATOM 4365 C C . LYS B 1 161 ? 13.25 -8.195 3.064 1 98.81 161 LYS B C 1
ATOM 4367 O O . LYS B 1 161 ? 13.93 -8.297 2.039 1 98.81 161 LYS B O 1
ATOM 4372 N N . GLU B 1 162 ? 13.508 -8.859 4.172 1 98.75 162 GLU B N 1
ATOM 4373 C CA . GLU B 1 162 ? 14.664 -9.75 4.266 1 98.75 162 GLU B CA 1
ATOM 4374 C C . GLU B 1 162 ? 14.523 -10.93 3.311 1 98.75 162 GLU B C 1
ATOM 4376 O O . GLU B 1 162 ? 15.508 -11.383 2.721 1 98.75 162 GLU B O 1
ATOM 4381 N N . ALA B 1 163 ? 13.344 -11.469 3.182 1 98.88 163 ALA B N 1
ATOM 4382 C CA . ALA B 1 163 ? 13.078 -12.562 2.248 1 98.88 163 ALA B CA 1
ATOM 4383 C C . ALA B 1 163 ? 13.344 -12.133 0.809 1 98.88 163 ALA B C 1
ATOM 4385 O O . ALA B 1 163 ? 13.93 -12.883 0.026 1 98.88 163 ALA B O 1
ATOM 4386 N N . LEU B 1 164 ? 12.906 -10.945 0.474 1 98.88 164 LEU B N 1
ATOM 4387 C CA . LEU B 1 164 ? 13.133 -10.398 -0.863 1 98.88 164 LEU B CA 1
ATOM 4388 C C . LEU B 1 164 ? 14.617 -10.195 -1.128 1 98.88 164 LEU B C 1
ATOM 4390 O O . LEU B 1 164 ? 15.102 -10.469 -2.23 1 98.88 164 LEU B O 1
ATOM 4394 N N . ASP B 1 165 ? 15.344 -9.695 -0.142 1 98.69 165 ASP B N 1
ATOM 4395 C CA . ASP B 1 165 ? 16.797 -9.539 -0.271 1 98.69 165 ASP B CA 1
ATOM 4396 C C . ASP B 1 165 ? 17.469 -10.883 -0.567 1 98.69 165 ASP B C 1
ATOM 4398 O O . ASP B 1 165 ? 18.328 -10.961 -1.441 1 98.69 165 ASP B O 1
ATOM 4402 N N . LEU B 1 166 ? 17.062 -11.875 0.18 1 98.56 166 LEU B N 1
ATOM 4403 C CA . LEU B 1 166 ? 17.641 -13.203 -0 1 98.56 166 LEU B CA 1
ATOM 4404 C C . LEU B 1 166 ? 17.281 -13.773 -1.369 1 98.56 166 LEU B C 1
ATOM 4406 O O . LEU B 1 166 ? 18.109 -14.422 -2.014 1 98.56 166 LEU B O 1
ATOM 4410 N N . ALA B 1 167 ? 16.047 -13.609 -1.767 1 98.56 167 ALA B N 1
ATOM 4411 C CA . ALA B 1 167 ? 15.609 -14.078 -3.08 1 98.56 167 ALA B CA 1
ATOM 4412 C C . ALA B 1 167 ? 16.438 -13.438 -4.191 1 98.56 167 ALA B C 1
ATOM 4414 O O . ALA B 1 167 ? 16.906 -14.133 -5.102 1 98.56 167 ALA B O 1
ATOM 4415 N N . LYS B 1 168 ? 16.609 -12.164 -4.117 1 98.25 168 LYS B N 1
ATOM 4416 C CA . LYS B 1 168 ? 17.406 -11.438 -5.105 1 98.25 168 LYS B CA 1
ATOM 4417 C C . LYS B 1 168 ? 18.844 -11.945 -5.137 1 98.25 168 LYS B C 1
ATOM 4419 O O . LYS B 1 168 ? 19.406 -12.18 -6.211 1 98.25 168 LYS B O 1
ATOM 4424 N N . ALA B 1 169 ? 19.406 -12.102 -3.941 1 98.25 169 ALA B N 1
ATOM 4425 C CA . ALA B 1 169 ? 20.797 -12.555 -3.818 1 98.25 169 ALA B CA 1
ATOM 4426 C C . ALA B 1 169 ? 20.969 -13.945 -4.422 1 98.25 169 ALA B C 1
ATOM 4428 O O . ALA B 1 169 ? 22.062 -14.289 -4.887 1 98.25 169 ALA B O 1
ATOM 4429 N N . ASN B 1 170 ? 19.969 -14.711 -4.445 1 98.12 170 ASN B N 1
ATOM 4430 C CA . ASN B 1 170 ? 20.047 -16.078 -4.941 1 98.12 170 ASN B CA 1
ATOM 4431 C C . ASN B 1 170 ? 19.375 -16.219 -6.305 1 98.12 170 ASN B C 1
ATOM 4433 O O . ASN B 1 170 ? 19.078 -17.344 -6.742 1 98.12 170 ASN B O 1
ATOM 4437 N N . ASN B 1 171 ? 19.031 -15.141 -6.949 1 97.19 171 ASN B N 1
ATOM 4438 C CA . ASN B 1 171 ? 18.453 -15.094 -8.289 1 97.19 171 ASN B CA 1
ATOM 4439 C C . ASN B 1 171 ? 17.172 -15.906 -8.375 1 97.19 171 ASN B C 1
ATOM 4441 O O . ASN B 1 171 ? 17.016 -16.766 -9.258 1 97.19 171 ASN B O 1
ATOM 4445 N N . THR B 1 172 ? 16.344 -15.727 -7.426 1 98.19 172 THR B N 1
ATOM 4446 C CA . THR B 1 172 ? 15.023 -16.344 -7.375 1 98.19 172 THR B CA 1
ATOM 4447 C C . THR B 1 172 ? 13.977 -15.328 -6.926 1 98.19 172 THR B C 1
ATOM 4449 O O . THR B 1 172 ? 14.188 -14.117 -7.039 1 98.19 172 THR B O 1
ATOM 4452 N N . PHE B 1 173 ? 12.812 -15.758 -6.574 1 98.62 173 PHE B N 1
ATOM 4453 C CA . PHE B 1 173 ? 11.734 -14.883 -6.117 1 98.62 173 PHE B CA 1
ATOM 4454 C C . PHE B 1 173 ? 10.938 -15.547 -5 1 98.62 173 PHE B C 1
ATOM 4456 O O . PHE B 1 173 ? 11.141 -16.719 -4.699 1 98.62 173 PHE B O 1
ATOM 4463 N N . ILE B 1 174 ? 10.156 -14.758 -4.305 1 98.62 174 ILE B N 1
ATOM 4464 C CA . ILE B 1 174 ? 9.188 -15.328 -3.369 1 98.62 174 ILE B CA 1
ATOM 4465 C C . ILE B 1 174 ? 7.773 -15.117 -3.896 1 98.62 174 ILE B C 1
ATOM 4467 O O . ILE B 1 174 ? 7.5 -14.141 -4.598 1 98.62 174 ILE B O 1
ATOM 4471 N N . ALA B 1 175 ? 6.91 -16.031 -3.676 1 98.69 175 ALA B N 1
ATOM 4472 C CA . ALA B 1 175 ? 5.488 -15.977 -4.008 1 98.69 175 ALA B CA 1
ATOM 4473 C C . ALA B 1 175 ? 4.633 -15.867 -2.75 1 98.69 175 ALA B C 1
ATOM 4475 O O . ALA B 1 175 ? 4.793 -16.656 -1.812 1 98.69 175 ALA B O 1
ATOM 4476 N N . LEU B 1 176 ? 3.715 -14.891 -2.768 1 98.38 176 LEU B N 1
ATOM 4477 C CA . LEU B 1 176 ? 3.037 -14.625 -1.504 1 98.38 176 LEU B CA 1
ATOM 4478 C C . LEU B 1 176 ? 1.524 -14.75 -1.661 1 98.38 176 LEU B C 1
ATOM 4480 O O . LEU B 1 176 ? 0.963 -14.32 -2.672 1 98.38 176 LEU B O 1
ATOM 4484 N N . HIS B 1 177 ? 0.918 -15.438 -0.672 1 96.31 177 HIS B N 1
ATOM 4485 C CA . HIS B 1 177 ? -0.516 -15.406 -0.407 1 96.31 177 HIS B CA 1
ATOM 4486 C C . HIS B 1 177 ? -0.897 -14.188 0.424 1 96.31 177 HIS B C 1
ATOM 4488 O O . HIS B 1 177 ? -0.501 -14.078 1.586 1 96.31 177 HIS B O 1
ATOM 4494 N N . GLU B 1 178 ? -1.74 -13.336 -0.147 1 96.81 178 GLU B N 1
ATOM 4495 C CA . GLU B 1 178 ? -1.946 -12.031 0.465 1 96.81 178 GLU B CA 1
ATOM 4496 C C . GLU B 1 178 ? -3.328 -11.93 1.104 1 96.81 178 GLU B C 1
ATOM 4498 O O . GLU B 1 178 ? -4.297 -11.547 0.444 1 96.81 178 GLU B O 1
ATOM 4503 N N . GLU B 1 179 ? -3.514 -12.242 2.328 1 96.81 179 GLU B N 1
ATOM 4504 C CA . GLU B 1 179 ? -4.707 -12.086 3.154 1 96.81 179 GLU B CA 1
ATOM 4505 C C . GLU B 1 179 ? -4.344 -11.688 4.582 1 96.81 179 GLU B C 1
ATOM 4507 O O . GLU B 1 179 ? -4.059 -12.547 5.418 1 96.81 179 GLU B O 1
ATOM 4512 N N . ASP B 1 180 ? -4.465 -10.414 4.883 1 98 180 ASP B N 1
ATOM 4513 C CA . ASP B 1 180 ? -4.105 -9.883 6.191 1 98 180 ASP B CA 1
ATOM 4514 C C . ASP B 1 180 ? -5.035 -10.422 7.277 1 98 180 ASP B C 1
ATOM 4516 O O . ASP B 1 180 ? -6.227 -10.117 7.293 1 98 180 ASP B O 1
ATOM 4520 N N . PRO B 1 181 ? -4.512 -11.219 8.242 1 97.56 181 PRO B N 1
ATOM 4521 C CA . PRO B 1 181 ? -5.375 -11.82 9.258 1 97.56 181 PRO B CA 1
ATOM 4522 C C . PRO B 1 181 ? -6.016 -10.781 10.172 1 97.56 181 PRO B C 1
ATOM 4524 O O . PRO B 1 181 ? -7.062 -11.047 10.773 1 97.56 181 PRO B O 1
ATOM 4527 N N . GLU B 1 182 ? -5.418 -9.609 10.227 1 97.44 182 GLU B N 1
ATOM 4528 C CA . GLU B 1 182 ? -5.957 -8.57 11.109 1 97.44 182 GLU B CA 1
ATOM 4529 C C . GLU B 1 182 ? -7.207 -7.938 10.508 1 97.44 182 GLU B C 1
ATOM 4531 O O . GLU B 1 182 ? -7.961 -7.258 11.203 1 97.44 182 GLU B O 1
ATOM 4536 N N . LEU B 1 183 ? -7.438 -8.156 9.258 1 98.38 183 LEU B N 1
ATOM 4537 C CA . LEU B 1 183 ? -8.562 -7.512 8.594 1 98.38 183 LEU B CA 1
ATOM 4538 C C . LEU B 1 183 ? -9.602 -8.539 8.164 1 98.38 183 LEU B C 1
ATOM 4540 O O . LEU B 1 183 ? -10.602 -8.195 7.527 1 98.38 183 LEU B O 1
ATOM 4544 N N . ASN B 1 184 ? -9.344 -9.797 8.445 1 97.19 184 ASN B N 1
ATOM 4545 C CA . ASN B 1 184 ? -10.219 -10.875 8.008 1 97.19 184 ASN B CA 1
ATOM 4546 C C . ASN B 1 184 ? -11.031 -11.445 9.164 1 97.19 184 ASN B C 1
ATOM 4548 O O . ASN B 1 184 ? -10.711 -11.203 10.336 1 97.19 184 ASN B O 1
ATOM 4552 N N . GLY B 1 185 ? -12.148 -12.047 8.852 1 95.94 185 GLY B N 1
ATOM 4553 C CA . GLY B 1 185 ? -12.875 -12.961 9.719 1 95.94 185 GLY B CA 1
ATOM 4554 C C . GLY B 1 185 ? -12.672 -14.422 9.352 1 95.94 185 GLY B C 1
ATOM 4555 O O . GLY B 1 185 ? -11.539 -14.883 9.234 1 95.94 185 GLY B O 1
ATOM 4556 N N . ILE B 1 186 ? -13.773 -15.094 9.18 1 95.31 186 ILE B N 1
ATOM 4557 C CA . ILE B 1 186 ? -13.703 -16.5 8.773 1 95.31 186 ILE B CA 1
ATOM 4558 C C . ILE B 1 186 ? -13.344 -16.594 7.289 1 95.31 186 ILE B C 1
ATOM 4560 O O . ILE B 1 186 ? -14.07 -16.062 6.438 1 95.31 186 ILE B O 1
ATOM 4564 N N . LEU B 1 187 ? -12.312 -17.266 6.98 1 95.44 187 LEU B N 1
ATOM 4565 C CA . LEU B 1 187 ? -11.805 -17.375 5.617 1 95.44 187 LEU B CA 1
ATOM 4566 C C . LEU B 1 187 ? -12.711 -18.281 4.777 1 95.44 187 LEU B C 1
ATOM 4568 O O . LEU B 1 187 ? -13.477 -19.078 5.32 1 95.44 187 LEU B O 1
ATOM 4572 N N . GLY B 1 188 ? -12.578 -18.109 3.512 1 95.62 188 GLY B N 1
ATOM 4573 C CA . GLY B 1 188 ? -13.312 -18.953 2.586 1 95.62 188 GLY B CA 1
ATOM 4574 C C . GLY B 1 188 ? -14.68 -18.391 2.225 1 95.62 188 GLY B C 1
ATOM 4575 O O . GLY B 1 188 ? -15.336 -18.906 1.32 1 95.62 188 GLY B O 1
ATOM 4576 N N . PHE B 1 189 ? -15.086 -17.359 2.939 1 96.06 189 PHE B N 1
ATOM 4577 C CA . PHE B 1 189 ? -16.328 -16.656 2.686 1 96.06 189 PHE B CA 1
ATOM 4578 C C . PHE B 1 189 ? -16.062 -15.203 2.311 1 96.06 189 PHE B C 1
ATOM 4580 O O . PHE B 1 189 ? -15.461 -14.453 3.086 1 96.06 189 PHE B O 1
ATOM 4587 N N . ASN B 1 190 ? -16.516 -14.836 1.103 1 97.56 190 ASN B N 1
ATOM 4588 C CA . ASN B 1 190 ? -16.406 -13.422 0.764 1 97.56 190 ASN B CA 1
ATOM 4589 C C . ASN B 1 190 ? -17.188 -12.547 1.745 1 97.56 190 ASN B C 1
ATOM 4591 O O . ASN B 1 190 ? -18.219 -12.969 2.273 1 97.56 190 ASN B O 1
ATOM 4595 N N . GLU B 1 191 ? -16.781 -11.391 1.937 1 96.75 191 GLU B N 1
ATOM 4596 C CA . GLU B 1 191 ? -17.281 -10.539 3.01 1 96.75 191 GLU B CA 1
ATOM 4597 C C . GLU B 1 191 ? -18.766 -10.266 2.852 1 96.75 191 GLU B C 1
ATOM 4599 O O . GLU B 1 191 ? -19.531 -10.375 3.814 1 96.75 191 GLU B O 1
ATOM 4604 N N . GLY B 1 192 ? -19.281 -9.977 1.661 1 94.38 192 GLY B N 1
ATOM 4605 C CA . GLY B 1 192 ? -20.688 -9.656 1.461 1 94.38 192 GLY B CA 1
ATOM 4606 C C . GLY B 1 192 ? -21.609 -10.82 1.774 1 94.38 192 GLY B C 1
ATOM 4607 O O . GLY B 1 192 ? -22.531 -10.68 2.58 1 94.38 192 GLY B O 1
ATOM 4608 N N . ILE B 1 193 ? -21.344 -11.953 1.224 1 95 193 ILE B N 1
ATOM 4609 C CA . ILE B 1 193 ? -22.188 -13.133 1.408 1 95 193 ILE B CA 1
ATOM 4610 C C . ILE B 1 193 ? -22.078 -13.633 2.846 1 95 193 ILE B C 1
ATOM 4612 O O . ILE B 1 193 ? -23.047 -14.125 3.422 1 95 193 ILE B O 1
ATOM 4616 N N . ALA B 1 194 ? -20.891 -13.602 3.438 1 95.62 194 ALA B N 1
ATOM 4617 C CA . ALA B 1 194 ? -20.688 -13.992 4.828 1 95.62 194 ALA B CA 1
ATOM 4618 C C . ALA B 1 194 ? -21.594 -13.203 5.766 1 95.62 194 ALA B C 1
ATOM 4620 O O . ALA B 1 194 ? -22.234 -13.773 6.641 1 95.62 194 ALA B O 1
ATOM 4621 N N . GLN B 1 195 ? -21.578 -11.914 5.547 1 95 195 GLN B N 1
ATOM 4622 C CA . GLN B 1 195 ? -22.391 -11.039 6.387 1 95 195 GLN B CA 1
ATOM 4623 C C . GLN B 1 195 ? -23.875 -11.258 6.133 1 95 195 GLN B C 1
ATOM 4625 O O . GLN B 1 195 ? -24.656 -11.414 7.074 1 95 195 GLN B O 1
ATOM 4630 N N . ASP B 1 196 ? -24.266 -11.328 4.891 1 95.5 196 ASP B N 1
ATOM 4631 C CA . ASP B 1 196 ? -25.672 -11.344 4.496 1 95.5 196 ASP B CA 1
ATOM 4632 C C . ASP B 1 196 ? -26.328 -12.688 4.805 1 95.5 196 ASP B C 1
ATOM 4634 O O . ASP B 1 196 ? -27.469 -12.75 5.262 1 95.5 196 ASP B O 1
ATOM 4638 N N . LYS B 1 197 ? -25.625 -13.766 4.527 1 93.94 197 LYS B N 1
ATOM 4639 C CA . LYS B 1 197 ? -26.234 -15.086 4.555 1 93.94 197 LYS B CA 1
ATOM 4640 C C . LYS B 1 197 ? -25.797 -15.875 5.785 1 93.94 197 LYS B C 1
ATOM 4642 O O . LYS B 1 197 ? -26.531 -16.75 6.258 1 93.94 197 LYS B O 1
ATOM 4647 N N . PHE B 1 198 ? -24.656 -15.531 6.363 1 93.31 198 PHE B N 1
ATOM 4648 C CA . PHE B 1 198 ? -24.109 -16.359 7.434 1 93.31 198 PHE B CA 1
ATOM 4649 C C . PHE B 1 198 ? -23.938 -15.555 8.711 1 93.31 198 PHE B C 1
ATOM 4651 O O . PHE B 1 198 ? -23.688 -16.109 9.781 1 93.31 198 PHE B O 1
ATOM 4658 N N . HIS B 1 199 ? -23.922 -14.258 8.625 1 94.81 199 HIS B N 1
ATOM 4659 C CA . HIS B 1 199 ? -23.984 -13.336 9.75 1 94.81 199 HIS B CA 1
ATOM 4660 C C . HIS B 1 199 ? -22.688 -13.328 10.539 1 94.81 199 HIS B C 1
ATOM 4662 O O . HIS B 1 199 ? -22.688 -13.336 11.773 1 94.81 199 HIS B O 1
ATOM 4668 N N . PHE B 1 200 ? -21.594 -13.477 9.867 1 94.38 200 PHE B N 1
ATOM 4669 C CA . PHE B 1 200 ? -20.266 -13.266 10.461 1 94.38 200 PHE B CA 1
ATOM 4670 C C . PHE B 1 200 ? -19.359 -12.539 9.484 1 94.38 200 PHE B C 1
ATOM 4672 O O . PHE B 1 200 ? -19.703 -12.344 8.32 1 94.38 200 PHE B O 1
ATOM 4679 N N . CYS B 1 201 ? -18.219 -12.086 10.008 1 94.19 201 CYS B N 1
ATOM 4680 C CA . CYS B 1 201 ? -17.219 -11.453 9.164 1 94.19 201 CYS B CA 1
ATOM 4681 C C . CYS B 1 201 ? -16.453 -12.5 8.352 1 94.19 201 CYS B C 1
ATOM 4683 O O . CYS B 1 201 ? -15.914 -13.453 8.914 1 94.19 201 CYS B O 1
ATOM 4685 N N . GLY B 1 202 ? -16.453 -12.367 7.031 1 97.12 202 GLY B N 1
ATOM 4686 C CA . GLY B 1 202 ? -15.695 -13.25 6.152 1 97.12 202 GLY B CA 1
ATOM 4687 C C . GLY B 1 202 ? -14.328 -12.695 5.789 1 97.12 202 GLY B C 1
ATOM 4688 O O . GLY B 1 202 ? -13.719 -11.961 6.57 1 97.12 202 GLY B O 1
ATOM 4689 N N . ALA B 1 203 ? -13.797 -13.234 4.676 1 97.38 203 ALA B N 1
ATOM 4690 C CA . ALA B 1 203 ? -12.547 -12.727 4.117 1 97.38 203 ALA B CA 1
ATOM 4691 C C . ALA B 1 203 ? -12.789 -11.422 3.35 1 97.38 203 ALA B C 1
ATOM 4693 O O . ALA B 1 203 ? -13.477 -11.414 2.326 1 97.38 203 ALA B O 1
ATOM 4694 N N . THR B 1 204 ? -12.195 -10.359 3.807 1 98.12 204 THR B N 1
ATOM 4695 C CA . THR B 1 204 ? -12.461 -9.055 3.219 1 98.12 204 THR B CA 1
ATOM 4696 C C . THR B 1 204 ? -11.523 -8.797 2.041 1 98.12 204 THR B C 1
ATOM 4698 O O . THR B 1 204 ? -10.391 -9.281 2.021 1 98.12 204 THR B O 1
ATOM 4701 N N . GLY B 1 205 ? -12.047 -8.062 1.03 1 98.31 205 GLY B N 1
ATOM 4702 C CA . GLY B 1 205 ? -11.203 -7.652 -0.076 1 98.31 205 GLY B CA 1
ATOM 4703 C C . GLY B 1 205 ? -10 -6.828 0.363 1 98.31 205 GLY B C 1
ATOM 4704 O O . GLY B 1 205 ? -8.891 -7.023 -0.135 1 98.31 205 GLY B O 1
ATOM 4705 N N . VAL B 1 206 ? -10.219 -5.969 1.321 1 98.75 206 VAL B N 1
ATOM 4706 C CA . VAL B 1 206 ? -9.18 -5.051 1.773 1 98.75 206 VAL B CA 1
ATOM 4707 C C . VAL B 1 206 ? -8.031 -5.832 2.414 1 98.75 206 VAL B C 1
ATOM 4709 O O . VAL B 1 206 ? -6.875 -5.418 2.35 1 98.75 206 VAL B O 1
ATOM 4712 N N . ALA B 1 207 ? -8.344 -6.98 2.986 1 98.62 207 ALA B N 1
ATOM 4713 C CA . ALA B 1 207 ? -7.289 -7.824 3.541 1 98.62 207 ALA B CA 1
ATOM 4714 C C . ALA B 1 207 ? -6.301 -8.25 2.459 1 98.62 207 ALA B C 1
ATOM 4716 O O . ALA B 1 207 ? -5.113 -8.445 2.734 1 98.62 207 ALA B O 1
ATOM 4717 N N . GLU B 1 208 ? -6.77 -8.398 1.231 1 98.56 208 GLU B N 1
ATOM 4718 C CA . GLU B 1 208 ? -5.941 -8.797 0.099 1 98.56 208 GLU B CA 1
ATOM 4719 C C . GLU B 1 208 ? -5.195 -7.602 -0.485 1 98.56 208 GLU B C 1
ATOM 4721 O O . GLU B 1 208 ? -3.963 -7.562 -0.462 1 98.56 208 GLU B O 1
ATOM 4726 N N . TYR B 1 209 ? -5.934 -6.586 -0.932 1 98.81 209 TYR B N 1
ATOM 4727 C CA . TYR B 1 209 ? -5.293 -5.562 -1.748 1 98.81 209 TYR B CA 1
ATOM 4728 C C . TYR B 1 209 ? -4.477 -4.609 -0.885 1 98.81 209 TYR B C 1
ATOM 4730 O O . TYR B 1 209 ? -3.516 -3.998 -1.363 1 98.81 209 TYR B O 1
ATOM 4738 N N . SER B 1 210 ? -4.797 -4.391 0.447 1 98.88 210 SER B N 1
ATOM 4739 C CA . SER B 1 210 ? -3.957 -3.549 1.291 1 98.88 210 SER B CA 1
ATOM 4740 C C . SER B 1 210 ? -2.613 -4.215 1.575 1 98.88 210 SER B C 1
ATOM 4742 O O . SER B 1 210 ? -1.58 -3.543 1.615 1 98.88 210 SER B O 1
ATOM 4744 N N . MET B 1 211 ? -2.658 -5.527 1.815 1 98.69 211 MET B N 1
ATOM 4745 C CA . MET B 1 211 ? -1.411 -6.25 2.041 1 98.69 211 MET B CA 1
ATOM 4746 C C . MET B 1 211 ? -0.561 -6.277 0.775 1 98.69 211 MET B C 1
ATOM 4748 O O . MET B 1 211 ? 0.661 -6.125 0.839 1 98.69 211 MET B O 1
ATOM 4752 N N . ILE B 1 212 ? -1.214 -6.5 -0.408 1 98.88 212 ILE B N 1
ATOM 4753 C CA . ILE B 1 212 ? -0.501 -6.422 -1.679 1 98.88 212 ILE B CA 1
ATOM 4754 C C . ILE B 1 212 ? 0.144 -5.047 -1.828 1 98.88 212 ILE B C 1
ATOM 4756 O O . ILE B 1 212 ? 1.313 -4.941 -2.207 1 98.88 212 ILE B O 1
ATOM 4760 N N . ALA B 1 213 ? -0.564 -4.02 -1.482 1 98.94 213 ALA B N 1
ATOM 4761 C CA . ALA B 1 213 ? -0.064 -2.656 -1.629 1 98.94 213 ALA B CA 1
ATOM 4762 C C . ALA B 1 213 ? 1.218 -2.453 -0.826 1 98.94 213 ALA B C 1
ATOM 4764 O O . ALA B 1 213 ? 2.182 -1.865 -1.321 1 98.94 213 ALA B O 1
ATOM 4765 N N . ARG B 1 214 ? 1.218 -2.885 0.39 1 98.81 214 ARG B N 1
ATOM 4766 C CA . ARG B 1 214 ? 2.414 -2.803 1.223 1 98.81 214 ARG B CA 1
ATOM 4767 C C . ARG B 1 214 ? 3.57 -3.576 0.598 1 98.81 214 ARG B C 1
ATOM 4769 O O . ARG B 1 214 ? 4.664 -3.035 0.426 1 98.81 214 ARG B O 1
ATOM 4776 N N . ASP B 1 215 ? 3.332 -4.809 0.238 1 98.94 215 ASP B N 1
ATOM 4777 C CA . ASP B 1 215 ? 4.398 -5.738 -0.127 1 98.94 215 ASP B CA 1
ATOM 4778 C C . ASP B 1 215 ? 4.996 -5.379 -1.484 1 98.94 215 ASP B C 1
ATOM 4780 O O . ASP B 1 215 ? 6.195 -5.559 -1.706 1 98.94 215 ASP B O 1
ATOM 4784 N N . VAL B 1 216 ? 4.188 -4.922 -2.449 1 98.94 216 VAL B N 1
ATOM 4785 C CA . VAL B 1 216 ? 4.715 -4.574 -3.766 1 98.94 216 VAL B CA 1
ATOM 4786 C C . VAL B 1 216 ? 5.629 -3.357 -3.652 1 98.94 216 VAL B C 1
ATOM 4788 O O . VAL B 1 216 ? 6.586 -3.219 -4.414 1 98.94 216 VAL B O 1
ATOM 4791 N N . MET B 1 217 ? 5.355 -2.422 -2.646 1 98.94 217 MET B N 1
ATOM 4792 C CA . MET B 1 217 ? 6.227 -1.271 -2.439 1 98.94 217 MET B CA 1
ATOM 4793 C C . MET B 1 217 ? 7.566 -1.703 -1.854 1 98.94 217 MET B C 1
ATOM 4795 O O . MET B 1 217 ? 8.602 -1.114 -2.166 1 98.94 217 MET B O 1
ATOM 4799 N N . ILE B 1 218 ? 7.516 -2.693 -0.979 1 98.94 218 ILE B N 1
ATOM 4800 C CA . ILE B 1 218 ? 8.758 -3.234 -0.436 1 98.94 218 ILE B CA 1
ATOM 4801 C C . ILE B 1 218 ? 9.562 -3.902 -1.55 1 98.94 218 ILE B C 1
ATOM 4803 O O . ILE B 1 218 ? 10.773 -3.719 -1.644 1 98.94 218 ILE B O 1
ATOM 4807 N N . ALA B 1 219 ? 8.852 -4.664 -2.418 1 98.94 219 ALA B N 1
ATOM 4808 C CA . ALA B 1 219 ? 9.508 -5.285 -3.562 1 98.94 219 ALA B CA 1
ATOM 4809 C C . ALA B 1 219 ? 10.125 -4.234 -4.48 1 98.94 219 ALA B C 1
ATOM 4811 O O . ALA B 1 219 ? 11.227 -4.422 -4.992 1 98.94 219 ALA B O 1
ATOM 4812 N N . TYR B 1 220 ? 9.414 -3.17 -4.738 1 98.88 220 TYR B N 1
ATOM 4813 C CA . TYR B 1 220 ? 9.922 -2.059 -5.543 1 98.88 220 TYR B CA 1
ATOM 4814 C C . TYR B 1 220 ? 11.227 -1.517 -4.969 1 98.88 220 TYR B C 1
ATOM 4816 O O . TYR B 1 220 ? 12.203 -1.327 -5.695 1 98.88 220 TYR B O 1
ATOM 4824 N N . ASP B 1 221 ? 11.219 -1.287 -3.674 1 98.56 221 ASP B N 1
ATOM 4825 C CA . ASP B 1 221 ? 12.383 -0.722 -2.994 1 98.56 221 ASP B CA 1
ATOM 4826 C C . ASP B 1 221 ? 13.594 -1.632 -3.139 1 98.56 221 ASP B C 1
ATOM 4828 O O . ASP B 1 221 ? 14.703 -1.157 -3.393 1 98.56 221 ASP B O 1
ATOM 4832 N N . ARG B 1 222 ? 13.344 -2.93 -2.961 1 98.44 222 ARG B N 1
ATOM 4833 C CA . ARG B 1 222 ? 14.445 -3.883 -2.961 1 98.44 222 ARG B CA 1
ATOM 4834 C C . ARG B 1 222 ? 14.828 -4.281 -4.383 1 98.44 222 ARG B C 1
ATOM 4836 O O . ARG B 1 222 ? 15.844 -4.949 -4.594 1 98.44 222 ARG B O 1
ATOM 4843 N N . GLN B 1 223 ? 14 -3.84 -5.371 1 98.31 223 GLN B N 1
ATOM 4844 C CA . GLN B 1 223 ? 14.172 -4.289 -6.746 1 98.31 223 GLN B CA 1
ATOM 4845 C C . GLN B 1 223 ? 14.328 -5.805 -6.816 1 98.31 223 GLN B C 1
ATOM 4847 O O . GLN B 1 223 ? 15.25 -6.312 -7.465 1 98.31 223 GLN B O 1
ATOM 4852 N N . ALA B 1 224 ? 13.539 -6.465 -6.031 1 98.69 224 ALA B N 1
ATOM 4853 C CA . ALA B 1 224 ? 13.461 -7.922 -5.98 1 98.69 224 ALA B CA 1
ATOM 4854 C C . ALA B 1 224 ? 12.156 -8.422 -6.598 1 98.69 224 ALA B C 1
ATOM 4856 O O . ALA B 1 224 ? 11.156 -7.703 -6.621 1 98.69 224 ALA B O 1
ATOM 4857 N N . HIS B 1 225 ? 12.18 -9.609 -7.113 1 98.81 225 HIS B N 1
ATOM 4858 C CA . HIS B 1 225 ? 11.031 -10.188 -7.801 1 98.81 225 HIS B CA 1
ATOM 4859 C C . HIS B 1 225 ? 10.031 -10.773 -6.812 1 98.81 225 HIS B C 1
ATOM 4861 O O . HIS B 1 225 ? 10.383 -11.641 -6.008 1 98.81 225 HIS B O 1
ATOM 4867 N N . LEU B 1 226 ? 8.828 -10.266 -6.793 1 98.88 226 LEU B N 1
ATOM 4868 C CA . LEU B 1 226 ? 7.715 -10.742 -5.98 1 98.88 226 LEU B CA 1
ATOM 4869 C C . LEU B 1 226 ? 6.57 -11.242 -6.859 1 98.88 226 LEU B C 1
ATOM 4871 O O . LEU B 1 226 ? 6.117 -10.523 -7.758 1 98.88 226 LEU B O 1
ATOM 4875 N N . HIS B 1 227 ? 6.168 -12.461 -6.684 1 98.94 227 HIS B N 1
ATOM 4876 C CA . HIS B 1 227 ? 5.016 -13.023 -7.375 1 98.94 227 HIS B CA 1
ATOM 4877 C C . HIS B 1 227 ? 3.783 -13.031 -6.477 1 98.94 227 HIS B C 1
ATOM 4879 O O . HIS B 1 227 ? 3.818 -13.578 -5.371 1 98.94 227 HIS B O 1
ATOM 4885 N N . ILE B 1 228 ? 2.686 -12.414 -6.898 1 98.81 228 ILE B N 1
ATOM 4886 C CA . ILE B 1 228 ? 1.446 -12.367 -6.129 1 98.81 228 ILE B CA 1
ATOM 4887 C C . ILE B 1 228 ? 0.539 -13.523 -6.551 1 98.81 228 ILE B C 1
ATOM 4889 O O . ILE B 1 228 ? 0.151 -13.625 -7.719 1 98.81 228 ILE B O 1
ATOM 4893 N N . GLN B 1 229 ? 0.187 -14.297 -5.57 1 98.44 229 GLN B N 1
ATOM 4894 C CA . GLN B 1 229 ? -0.569 -15.508 -5.863 1 98.44 229 GLN B CA 1
ATOM 4895 C C . GLN B 1 229 ? -2.066 -15.219 -5.934 1 98.44 229 GLN B C 1
ATOM 4897 O O . GLN B 1 229 ? -2.588 -14.422 -5.152 1 98.44 229 GLN B O 1
ATOM 4902 N N . HIS B 1 230 ? -2.793 -15.781 -6.844 1 97.62 230 HIS B N 1
ATOM 4903 C CA . HIS B 1 230 ? -4.223 -15.977 -7.062 1 97.62 230 HIS B CA 1
ATOM 4904 C C . HIS B 1 230 ? -5.012 -14.727 -6.699 1 97.62 230 HIS B C 1
ATOM 4906 O O . HIS B 1 230 ? -5.871 -14.766 -5.816 1 97.62 230 HIS B O 1
ATOM 4912 N N . LEU B 1 231 ? -4.84 -13.656 -7.434 1 98.38 231 LEU B N 1
ATOM 4913 C CA . LEU B 1 231 ? -5.594 -12.422 -7.285 1 98.38 231 LEU B CA 1
ATOM 4914 C C . LEU B 1 231 ? -7.09 -12.672 -7.422 1 98.38 231 LEU B C 1
ATOM 4916 O O . LEU B 1 231 ? -7.516 -13.43 -8.297 1 98.38 231 LEU B O 1
ATOM 4920 N N . SER B 1 232 ? -7.832 -12.023 -6.531 1 98.38 232 SER B N 1
ATOM 4921 C CA . SER B 1 232 ? -9.273 -12.281 -6.539 1 98.38 232 SER B CA 1
ATOM 4922 C C . SER B 1 232 ? -10.062 -10.977 -6.508 1 98.38 232 SER B C 1
ATOM 4924 O O . SER B 1 232 ? -11.289 -10.984 -6.652 1 98.38 232 SER B O 1
ATOM 4926 N N . LYS B 1 233 ? -9.438 -9.852 -6.293 1 98.38 233 LYS B N 1
ATOM 4927 C CA . LYS B 1 233 ? -10.141 -8.594 -6.066 1 98.38 233 LYS B CA 1
ATOM 4928 C C . LYS B 1 233 ? -9.789 -7.566 -7.141 1 98.38 233 LYS B C 1
ATOM 4930 O O . LYS B 1 233 ? -8.641 -7.492 -7.586 1 98.38 233 LYS B O 1
ATOM 4935 N N . ALA B 1 234 ? -10.82 -6.762 -7.531 1 98.69 234 ALA B N 1
ATOM 4936 C CA . ALA B 1 234 ? -10.617 -5.707 -8.523 1 98.69 234 ALA B CA 1
ATOM 4937 C C . ALA B 1 234 ? -9.508 -4.754 -8.102 1 98.69 234 ALA B C 1
ATOM 4939 O O . ALA B 1 234 ? -8.633 -4.406 -8.898 1 98.69 234 ALA B O 1
ATOM 4940 N N . GLU B 1 235 ? -9.531 -4.324 -6.855 1 98.75 235 GLU B N 1
ATOM 4941 C CA . GLU B 1 235 ? -8.531 -3.391 -6.332 1 98.75 235 GLU B CA 1
ATOM 4942 C C . GLU B 1 235 ? -7.137 -4.004 -6.348 1 98.75 235 GLU B C 1
ATOM 4944 O O . GLU B 1 235 ? -6.145 -3.305 -6.559 1 98.75 235 GLU B O 1
ATOM 4949 N N . SER B 1 236 ? -7.07 -5.32 -6.102 1 98.81 236 SER B N 1
ATOM 4950 C CA . SER B 1 236 ? -5.781 -6.004 -6.164 1 98.81 236 SER B CA 1
ATOM 4951 C C . SER B 1 236 ? -5.152 -5.871 -7.547 1 98.81 236 SER B C 1
ATOM 4953 O O . SER B 1 236 ? -3.943 -5.652 -7.668 1 98.81 236 SER B O 1
ATOM 4955 N N . VAL B 1 237 ? -5.965 -6.031 -8.578 1 98.88 237 VAL B N 1
ATOM 4956 C CA . VAL B 1 237 ? -5.484 -5.902 -9.953 1 98.88 237 VAL B CA 1
ATOM 4957 C C . VAL B 1 237 ? -4.93 -4.496 -10.18 1 98.88 237 VAL B C 1
ATOM 4959 O O . VAL B 1 237 ? -3.859 -4.332 -10.766 1 98.88 237 VAL B O 1
ATOM 4962 N N . LYS B 1 238 ? -5.602 -3.467 -9.664 1 98.88 238 LYS B N 1
ATOM 4963 C CA . LYS B 1 238 ? -5.176 -2.078 -9.812 1 98.88 238 LYS B CA 1
ATOM 4964 C C . LYS B 1 238 ? -3.861 -1.823 -9.086 1 98.88 238 LYS B C 1
ATOM 4966 O O . LYS B 1 238 ? -2.99 -1.113 -9.594 1 98.88 238 LYS B O 1
ATOM 4971 N N . VAL B 1 239 ? -3.748 -2.35 -7.906 1 98.94 239 VAL B N 1
ATOM 4972 C CA . VAL B 1 239 ? -2.541 -2.164 -7.109 1 98.94 239 VAL B CA 1
ATOM 4973 C C . VAL B 1 239 ? -1.347 -2.789 -7.824 1 98.94 239 VAL B C 1
ATOM 4975 O O . VAL B 1 239 ? -0.275 -2.184 -7.902 1 98.94 239 VAL B O 1
ATOM 4978 N N . VAL B 1 240 ? -1.509 -4.027 -8.328 1 98.94 240 VAL B N 1
ATOM 4979 C CA . VAL B 1 240 ? -0.438 -4.707 -9.055 1 98.94 240 VAL B CA 1
ATOM 4980 C C . VAL B 1 240 ? -0.06 -3.898 -10.297 1 98.94 240 VAL B C 1
ATOM 4982 O O . VAL B 1 240 ? 1.124 -3.695 -10.57 1 98.94 240 VAL B O 1
ATOM 4985 N N . GLU B 1 241 ? -1.049 -3.447 -11.039 1 98.88 241 GLU B N 1
ATOM 4986 C CA . GLU B 1 241 ? -0.804 -2.623 -12.219 1 98.88 241 GLU B CA 1
ATOM 4987 C C . GLU B 1 241 ? 0.005 -1.379 -11.859 1 98.88 241 GLU B C 1
ATOM 4989 O O . GLU B 1 241 ? 0.966 -1.039 -12.555 1 98.88 241 GLU B O 1
ATOM 4994 N N . PHE B 1 242 ? -0.382 -0.72 -10.812 1 98.81 242 PHE B N 1
ATOM 4995 C CA . PHE B 1 242 ? 0.31 0.473 -10.336 1 98.81 242 PHE B CA 1
ATOM 4996 C C . PHE B 1 242 ? 1.78 0.175 -10.07 1 98.81 242 PHE B C 1
ATOM 4998 O O . PHE B 1 242 ? 2.662 0.902 -10.531 1 98.81 242 PHE B O 1
ATOM 5005 N N . ALA B 1 243 ? 2.057 -0.877 -9.297 1 98.81 243 ALA B N 1
ATOM 5006 C CA . ALA B 1 243 ? 3.422 -1.25 -8.938 1 98.81 243 ALA B CA 1
ATOM 5007 C C . ALA B 1 243 ? 4.242 -1.589 -10.18 1 98.81 243 ALA B C 1
ATOM 5009 O O . ALA B 1 243 ? 5.41 -1.208 -10.281 1 98.81 243 ALA B O 1
ATOM 5010 N N . GLN B 1 244 ? 3.617 -2.352 -11.133 1 98.88 244 GLN B N 1
ATOM 5011 C CA . GLN B 1 244 ? 4.285 -2.678 -12.383 1 98.88 244 GLN B CA 1
ATOM 5012 C C . GLN B 1 244 ? 4.664 -1.412 -13.148 1 98.88 244 GLN B C 1
ATOM 5014 O O . GLN B 1 244 ? 5.785 -1.293 -13.648 1 98.88 244 GLN B O 1
ATOM 5019 N N . ASN B 1 245 ? 3.795 -0.483 -13.203 1 98.5 245 ASN B N 1
ATOM 5020 C CA . ASN B 1 245 ? 4.035 0.766 -13.914 1 98.5 245 ASN B CA 1
ATOM 5021 C C . ASN B 1 245 ? 5.129 1.594 -13.25 1 98.5 245 ASN B C 1
ATOM 5023 O O . ASN B 1 245 ? 5.828 2.361 -13.914 1 98.5 245 ASN B O 1
ATOM 5027 N N . LEU B 1 246 ? 5.242 1.451 -11.961 1 98.19 246 LEU B N 1
ATOM 5028 C CA . LEU B 1 246 ? 6.289 2.143 -11.211 1 98.19 246 LEU B CA 1
ATOM 5029 C C . LEU B 1 246 ? 7.656 1.526 -11.5 1 98.19 246 LEU B C 1
ATOM 5031 O O . LEU B 1 246 ? 8.688 2.125 -11.188 1 98.19 246 LEU B O 1
ATOM 5035 N N . GLY B 1 247 ? 7.695 0.324 -12.047 1 98.44 247 GLY B N 1
ATOM 5036 C CA . GLY B 1 247 ? 8.945 -0.346 -12.367 1 98.44 247 GLY B CA 1
ATOM 5037 C C . GLY B 1 247 ? 9.266 -1.488 -11.43 1 98.44 247 GLY B C 1
ATOM 5038 O O . GLY B 1 247 ? 10.367 -2.045 -11.477 1 98.44 247 GLY B O 1
ATOM 5039 N N . ALA B 1 248 ? 8.312 -1.847 -10.516 1 98.5 248 ALA B N 1
ATOM 5040 C CA . ALA B 1 248 ? 8.523 -2.979 -9.617 1 98.5 248 ALA B CA 1
ATOM 5041 C C . ALA B 1 248 ? 8.523 -4.297 -10.391 1 98.5 248 ALA B C 1
ATOM 5043 O O . ALA B 1 248 ? 7.836 -4.434 -11.398 1 98.5 248 ALA B O 1
ATOM 5044 N N . LYS B 1 249 ? 9.328 -5.258 -9.945 1 98.5 249 LYS B N 1
ATOM 5045 C CA . LYS B 1 249 ? 9.367 -6.598 -10.531 1 98.5 249 LYS B CA 1
ATOM 5046 C C . LYS B 1 249 ? 8.289 -7.492 -9.93 1 98.5 249 LYS B C 1
ATOM 5048 O O . LYS B 1 249 ? 8.586 -8.383 -9.133 1 98.5 249 LYS B O 1
ATOM 5053 N N . ILE B 1 250 ? 7.078 -7.227 -10.391 1 98.81 250 ILE B N 1
ATOM 5054 C CA . ILE B 1 250 ? 5.914 -7.914 -9.844 1 98.81 250 ILE B CA 1
ATOM 5055 C C . ILE B 1 250 ? 5.27 -8.773 -10.93 1 98.81 250 ILE B C 1
ATOM 5057 O O . ILE B 1 250 ? 5.023 -8.305 -12.047 1 98.81 250 ILE B O 1
ATOM 5061 N N . THR B 1 251 ? 5.035 -10 -10.688 1 98.88 251 THR B N 1
ATOM 5062 C CA . THR B 1 251 ? 4.164 -10.859 -11.484 1 98.88 251 THR B CA 1
ATOM 5063 C C . THR B 1 251 ? 2.98 -11.344 -10.648 1 98.88 251 THR B C 1
ATOM 5065 O O . THR B 1 251 ? 3.023 -11.305 -9.422 1 98.88 251 THR B O 1
ATOM 5068 N N . ALA B 1 252 ? 1.924 -11.742 -11.312 1 98.88 252 ALA B N 1
ATOM 5069 C CA . ALA B 1 252 ? 0.721 -12.164 -10.602 1 98.88 252 ALA B CA 1
ATOM 5070 C C . ALA B 1 252 ? 0.027 -13.312 -11.336 1 98.88 252 ALA B C 1
ATOM 5072 O O . ALA B 1 252 ? 0.192 -13.469 -12.547 1 98.88 252 ALA B O 1
ATOM 5073 N N . GLU B 1 253 ? -0.673 -14.05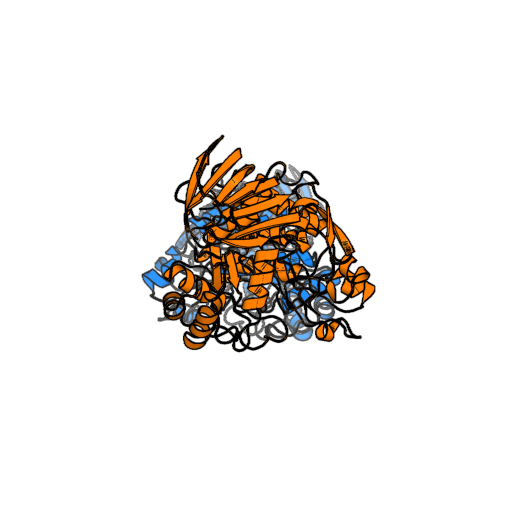5 -10.547 1 98.88 253 GLU B N 1
ATOM 5074 C CA . GLU B 1 253 ? -1.474 -15.141 -11.102 1 98.88 253 GLU B CA 1
ATOM 5075 C C . GLU B 1 253 ? -2.926 -15.047 -10.641 1 98.88 253 GLU B C 1
ATOM 5077 O O . GLU B 1 253 ? -3.221 -14.406 -9.633 1 98.88 253 GLU B O 1
ATOM 5082 N N . ALA B 1 254 ? -3.768 -15.641 -11.391 1 98.69 254 ALA B N 1
ATOM 5083 C CA . ALA B 1 254 ? -5.164 -15.859 -11.016 1 98.69 254 ALA B CA 1
ATOM 5084 C C . ALA B 1 254 ? -5.559 -17.312 -11.219 1 98.69 254 ALA B C 1
ATOM 5086 O O . ALA B 1 254 ? -4.996 -18.016 -12.078 1 98.69 254 ALA B O 1
ATOM 5087 N N . ALA B 1 255 ? -6.469 -17.734 -10.445 1 98.62 255 ALA B N 1
ATOM 5088 C CA . ALA B 1 255 ? -6.969 -19.109 -10.562 1 98.62 255 ALA B CA 1
ATOM 5089 C C . ALA B 1 255 ? -8.227 -19.156 -11.422 1 98.62 255 ALA B C 1
ATOM 5091 O O . ALA B 1 255 ? -9.008 -18.203 -11.445 1 98.62 255 ALA B O 1
ATOM 5092 N N . PRO B 1 256 ? -8.477 -20.281 -12.094 1 98.75 256 PRO B N 1
ATOM 5093 C CA . PRO B 1 256 ? -9.602 -20.375 -13.016 1 98.75 256 PRO B CA 1
ATOM 5094 C C . PRO B 1 256 ? -10.945 -20.094 -12.352 1 98.75 256 PRO B C 1
ATOM 5096 O O . PRO B 1 256 ? -11.836 -19.5 -12.961 1 98.75 256 PRO B O 1
ATOM 5099 N N . GLN B 1 257 ? -11.117 -20.516 -11.133 1 98.12 257 GLN B N 1
ATOM 5100 C CA . GLN B 1 257 ? -12.391 -20.297 -10.461 1 98.12 257 GLN B CA 1
ATOM 5101 C C . GLN B 1 257 ? -12.664 -18.812 -10.266 1 98.12 257 GLN B C 1
ATOM 5103 O O . GLN B 1 257 ? -13.82 -18.375 -10.266 1 98.12 257 GLN B O 1
ATOM 5108 N N . HIS B 1 258 ? -11.633 -17.969 -10.18 1 98.56 258 HIS B N 1
ATOM 5109 C CA . HIS B 1 258 ? -11.789 -16.562 -9.859 1 98.56 258 HIS B CA 1
ATOM 5110 C C . HIS B 1 258 ? -12.227 -15.766 -11.086 1 98.56 258 HIS B C 1
ATOM 5112 O O . HIS B 1 258 ? -12.742 -14.656 -10.953 1 98.56 258 HIS B O 1
ATOM 5118 N N . PHE B 1 259 ? -11.953 -16.281 -12.289 1 98.75 259 PHE B N 1
ATOM 5119 C CA . PHE B 1 259 ? -12.484 -15.586 -13.461 1 98.75 259 PHE B CA 1
ATOM 5120 C C . PHE B 1 259 ? -13.719 -16.297 -14 1 98.75 259 PHE B C 1
ATOM 5122 O O . PHE B 1 259 ? -14.32 -15.852 -14.977 1 98.75 259 PHE B O 1
ATOM 5129 N N . SER B 1 260 ? -14.195 -17.422 -13.352 1 98.62 260 SER B N 1
ATOM 5130 C CA . SER B 1 260 ? -15.281 -18.234 -13.898 1 98.62 260 SER B CA 1
ATOM 5131 C C . SER B 1 260 ? -16.578 -18.047 -13.109 1 98.62 260 SER B C 1
ATOM 5133 O O . SER B 1 260 ? -17.656 -18.094 -13.68 1 98.62 260 SER B O 1
ATOM 5135 N N . LYS B 1 261 ? -16.438 -17.891 -11.781 1 98.25 261 LYS B N 1
ATOM 5136 C CA . LYS B 1 261 ? -17.625 -17.875 -10.938 1 98.25 261 LYS B CA 1
ATOM 5137 C C . LYS B 1 261 ? -17.547 -16.75 -9.906 1 98.25 261 LYS B C 1
ATOM 5139 O O . LYS B 1 261 ? -16.5 -16.094 -9.758 1 98.25 261 LYS B O 1
ATOM 5144 N N . THR B 1 262 ? -18.656 -16.469 -9.281 1 98.12 262 THR B N 1
ATOM 5145 C CA . THR B 1 262 ? -18.766 -15.461 -8.234 1 98.12 262 THR B CA 1
ATOM 5146 C C . THR B 1 262 ? -19.047 -16.125 -6.887 1 98.12 262 THR B C 1
ATOM 5148 O O . THR B 1 262 ? -19.172 -17.344 -6.797 1 98.12 262 THR B O 1
ATOM 5151 N N . GLU B 1 263 ? -19.141 -15.328 -5.902 1 97.12 263 GLU B N 1
ATOM 5152 C CA . GLU B 1 263 ? -19.391 -15.773 -4.535 1 97.12 263 GLU B CA 1
ATOM 5153 C C . GLU B 1 263 ? -20.703 -16.547 -4.449 1 97.12 263 GLU B C 1
ATOM 5155 O O . GLU B 1 263 ? -20.906 -17.328 -3.518 1 97.12 263 GLU B O 1
ATOM 5160 N N . ASP B 1 264 ? -21.578 -16.422 -5.41 1 96.19 264 ASP B N 1
ATOM 5161 C CA . ASP B 1 264 ? -22.875 -17.109 -5.41 1 96.19 264 ASP B CA 1
ATOM 5162 C C . ASP B 1 264 ? -22.703 -18.625 -5.457 1 96.19 264 ASP B C 1
ATOM 5164 O O . ASP B 1 264 ? -23.594 -19.375 -5.031 1 96.19 264 ASP B O 1
ATOM 5168 N N . LEU B 1 265 ? -21.547 -19.031 -5.957 1 96 265 LEU B N 1
ATOM 5169 C CA . LEU B 1 265 ? -21.281 -20.469 -6.055 1 96 265 LEU B CA 1
ATOM 5170 C C . LEU B 1 265 ? -21.297 -21.125 -4.68 1 96 265 LEU B C 1
ATOM 5172 O O . LEU B 1 265 ? -21.656 -22.297 -4.543 1 96 265 LEU B O 1
ATOM 5176 N N . LEU B 1 266 ? -20.906 -20.344 -3.688 1 93.88 266 LEU B N 1
ATOM 5177 C CA . LEU B 1 266 ? -20.906 -20.844 -2.316 1 93.88 266 LEU B CA 1
ATOM 5178 C C . LEU B 1 266 ? -22.312 -21.25 -1.889 1 93.88 266 LEU B C 1
ATOM 5180 O O . LEU B 1 266 ? -22.5 -22.234 -1.167 1 93.88 266 LEU B O 1
ATOM 5184 N N . LEU B 1 267 ? -23.297 -20.453 -2.305 1 92.75 267 LEU B N 1
ATOM 5185 C CA . LEU B 1 267 ? -24.688 -20.75 -1.948 1 92.75 267 LEU B CA 1
ATOM 5186 C C . LEU B 1 267 ? -25.203 -21.969 -2.705 1 92.75 267 LEU B C 1
ATOM 5188 O O . LEU B 1 267 ? -26.047 -22.703 -2.199 1 92.75 267 LEU B O 1
ATOM 5192 N N . LEU B 1 268 ? -24.656 -22.188 -3.844 1 93.19 268 LEU B N 1
ATOM 5193 C CA . LEU B 1 268 ? -25.141 -23.25 -4.715 1 93.19 268 LEU B CA 1
ATOM 5194 C C . LEU B 1 268 ? -24.453 -24.578 -4.391 1 93.19 268 LEU B C 1
ATOM 5196 O O . LEU B 1 268 ? -25.078 -25.641 -4.465 1 93.19 268 LEU B O 1
ATOM 5200 N N . LYS B 1 269 ? -23.203 -24.516 -4.016 1 93.38 269 LYS B N 1
ATOM 5201 C CA . LYS B 1 269 ? -22.406 -25.734 -3.939 1 93.38 269 LYS B CA 1
ATOM 5202 C C . LYS B 1 269 ? -21.859 -25.953 -2.529 1 93.38 269 LYS B C 1
ATOM 5204 O O . LYS B 1 269 ? -21.203 -26.953 -2.26 1 93.38 269 LYS B O 1
ATOM 5209 N N . GLY B 1 270 ? -22.094 -25 -1.659 1 91.75 270 GLY B N 1
ATOM 5210 C CA . GLY B 1 270 ? -21.703 -25.141 -0.265 1 91.75 270 GLY B CA 1
ATOM 5211 C C . GLY B 1 270 ? -20.203 -25.219 -0.07 1 91.75 270 GLY B C 1
ATOM 5212 O O . GLY B 1 270 ? -19.453 -24.438 -0.669 1 91.75 270 GLY B O 1
ATOM 5213 N N . ALA B 1 271 ? -19.766 -26.141 0.747 1 91.12 271 ALA B N 1
ATOM 5214 C CA . ALA B 1 271 ? -18.375 -26.266 1.188 1 91.12 271 ALA B CA 1
ATOM 5215 C C . ALA B 1 271 ? -17.453 -26.562 0.014 1 91.12 271 ALA B C 1
ATOM 5217 O O . ALA B 1 271 ? -16.25 -26.266 0.073 1 91.12 271 ALA B O 1
ATOM 5218 N N . ALA B 1 272 ? -17.969 -27.062 -1.039 1 91.31 272 ALA B N 1
ATOM 5219 C CA . ALA B 1 272 ? -17.172 -27.344 -2.225 1 91.31 272 ALA B CA 1
ATOM 5220 C C . ALA B 1 272 ? -16.672 -26.062 -2.881 1 91.31 272 ALA B C 1
ATOM 5222 O O . ALA B 1 272 ? -15.672 -26.078 -3.609 1 91.31 272 ALA B O 1
ATOM 5223 N N . ALA B 1 273 ? -17.359 -25 -2.568 1 93.44 273 ALA B N 1
ATOM 5224 C CA . ALA B 1 273 ? -17.016 -23.719 -3.168 1 93.44 273 ALA B CA 1
ATOM 5225 C C . ALA B 1 273 ? -16.281 -22.828 -2.172 1 93.44 273 ALA B C 1
ATOM 5227 O O . ALA B 1 273 ? -16.062 -21.641 -2.426 1 93.44 273 ALA B O 1
ATOM 5228 N N . LYS B 1 274 ? -16 -23.406 -0.975 1 94.06 274 LYS B N 1
ATOM 5229 C CA . LYS B 1 274 ? -15.219 -22.672 0.02 1 94.06 274 LYS B CA 1
ATOM 5230 C C . LYS B 1 274 ? -13.727 -22.719 -0.306 1 94.06 274 LYS B C 1
ATOM 5232 O O . LYS B 1 274 ? -13.141 -23.812 -0.388 1 94.06 274 LYS B O 1
ATOM 5237 N N . MET B 1 275 ? -13.086 -21.562 -0.541 1 94.81 275 MET B N 1
ATOM 5238 C CA . MET B 1 275 ? -11.672 -21.5 -0.895 1 94.81 275 MET B CA 1
ATOM 5239 C C . MET B 1 275 ? -11.062 -20.172 -0.451 1 94.81 275 MET B C 1
ATOM 5241 O O . MET B 1 275 ? -11.789 -19.234 -0.113 1 94.81 275 MET B O 1
ATOM 5245 N N . ASN B 1 276 ? -9.734 -20.109 -0.387 1 95.12 276 ASN B N 1
ATOM 5246 C CA . ASN B 1 276 ? -8.977 -18.906 -0.083 1 95.12 276 ASN B CA 1
ATOM 5247 C C . ASN B 1 276 ? -8.086 -18.5 -1.252 1 95.12 276 ASN B C 1
ATOM 5249 O O . ASN B 1 276 ? -7.285 -19.297 -1.741 1 95.12 276 ASN B O 1
ATOM 5253 N N . PRO B 1 277 ? -8.133 -17.281 -1.684 1 96.88 277 PRO B N 1
ATOM 5254 C CA . PRO B 1 277 ? -9.188 -16.312 -1.375 1 96.88 277 PRO B CA 1
ATOM 5255 C C . PRO B 1 277 ? -10.555 -16.734 -1.895 1 96.88 277 PRO B C 1
ATOM 5257 O O . PRO B 1 277 ? -10.641 -17.547 -2.818 1 96.88 277 PRO B O 1
ATOM 5260 N N . PRO B 1 278 ? -11.578 -16.281 -1.27 1 97.69 278 PRO B N 1
ATOM 5261 C CA . PRO B 1 278 ? -12.906 -16.719 -1.718 1 97.69 278 PRO B CA 1
ATOM 5262 C C . PRO B 1 278 ? -13.281 -16.141 -3.078 1 97.69 278 PRO B C 1
ATOM 5264 O O . PRO B 1 278 ? -12.641 -15.195 -3.553 1 97.69 278 PRO B O 1
ATOM 5267 N N . LEU B 1 279 ? -14.227 -16.828 -3.719 1 97.75 279 LEU B N 1
ATOM 5268 C CA . LEU B 1 279 ? -14.859 -16.188 -4.871 1 97.75 279 LEU B CA 1
ATOM 5269 C C . LEU B 1 279 ? -15.531 -14.883 -4.469 1 97.75 279 LEU B C 1
ATOM 5271 O O . LEU B 1 279 ? -16.109 -14.781 -3.385 1 97.75 279 LEU B O 1
ATOM 5275 N N . ARG B 1 280 ? -15.461 -13.953 -5.348 1 98.12 280 ARG B N 1
ATOM 5276 C CA . ARG B 1 280 ? -15.914 -12.609 -4.988 1 98.12 280 ARG B CA 1
ATOM 5277 C C . ARG B 1 280 ? -17.094 -12.18 -5.852 1 98.12 280 ARG B C 1
ATOM 5279 O O . ARG B 1 280 ? -17.922 -13.008 -6.227 1 98.12 280 ARG B O 1
ATOM 5286 N N . THR B 1 281 ? -17.328 -10.852 -5.996 1 98.19 281 THR B N 1
ATOM 5287 C CA . THR B 1 281 ? -18.469 -10.328 -6.723 1 98.19 281 THR B CA 1
ATOM 5288 C C . THR B 1 281 ? -18.219 -10.336 -8.227 1 98.19 281 THR B C 1
ATOM 5290 O O . THR B 1 281 ? -17.094 -10.602 -8.664 1 98.19 281 THR B O 1
ATOM 5293 N N . GLU B 1 282 ? -19.266 -10.109 -9 1 98.56 282 GLU B N 1
ATOM 5294 C CA . GLU B 1 282 ? -19.156 -10 -10.453 1 98.56 282 GLU B CA 1
ATOM 5295 C C . GLU B 1 282 ? -18.156 -8.93 -10.852 1 98.56 282 GLU B C 1
ATOM 5297 O O . GLU B 1 282 ? -17.391 -9.102 -11.805 1 98.56 282 GLU B O 1
ATOM 5302 N N . LYS B 1 283 ? -18.172 -7.816 -10.141 1 98.38 283 LYS B N 1
ATOM 5303 C CA . LYS B 1 283 ? -17.203 -6.758 -10.391 1 98.38 283 LYS B CA 1
ATOM 5304 C C . LYS B 1 283 ? -15.781 -7.281 -10.273 1 98.38 283 LYS B C 1
ATOM 5306 O O . LYS B 1 283 ? -14.93 -6.961 -11.102 1 98.38 283 LYS B O 1
ATOM 5311 N N . ASP B 1 284 ? -15.523 -8.031 -9.289 1 98.69 284 ASP B N 1
ATOM 5312 C CA . ASP B 1 284 ? -14.203 -8.594 -9.055 1 98.69 284 ASP B CA 1
ATOM 5313 C C . ASP B 1 284 ? -13.844 -9.617 -10.133 1 98.69 284 ASP B C 1
ATOM 5315 O O . ASP B 1 284 ? -12.711 -9.625 -10.633 1 98.69 284 ASP B O 1
ATOM 5319 N N . ARG B 1 285 ? -14.773 -10.5 -10.414 1 98.69 285 ARG B N 1
ATOM 5320 C CA . ARG B 1 285 ? -14.57 -11.492 -11.461 1 98.69 285 ARG B CA 1
ATOM 5321 C C . ARG B 1 285 ? -14.18 -10.82 -12.781 1 98.69 285 ARG B C 1
ATOM 5323 O O . ARG B 1 285 ? -13.203 -11.219 -13.414 1 98.69 285 ARG B O 1
ATOM 5330 N N . LEU B 1 286 ? -14.898 -9.812 -13.156 1 98.88 286 LEU B N 1
ATOM 5331 C CA . LEU B 1 286 ? -14.641 -9.086 -14.398 1 98.88 286 LEU B CA 1
ATOM 5332 C C . LEU B 1 286 ? -13.289 -8.383 -14.344 1 98.88 286 LEU B C 1
ATOM 5334 O O . LEU B 1 286 ? -12.602 -8.281 -15.359 1 98.88 286 LEU B O 1
ATOM 5338 N N . ALA B 1 287 ? -12.922 -7.887 -13.164 1 98.88 287 ALA B N 1
ATOM 5339 C CA . ALA B 1 287 ? -11.625 -7.23 -13 1 98.88 287 ALA B CA 1
ATOM 5340 C C . ALA B 1 287 ? -10.484 -8.219 -13.203 1 98.88 287 ALA B C 1
ATOM 5342 O O . ALA B 1 287 ? -9.445 -7.871 -13.766 1 98.88 287 ALA B O 1
ATOM 5343 N N . VAL B 1 288 ? -10.664 -9.398 -12.711 1 98.88 288 VAL B N 1
ATOM 5344 C CA . VAL B 1 288 ? -9.664 -10.438 -12.93 1 98.88 288 VAL B CA 1
ATOM 5345 C C . VAL B 1 288 ? -9.523 -10.719 -14.422 1 98.88 288 VAL B C 1
ATOM 5347 O O . VAL B 1 288 ? -8.406 -10.836 -14.938 1 98.88 288 VAL B O 1
ATOM 5350 N N . ILE B 1 289 ? -10.641 -10.805 -15.117 1 98.94 289 ILE B N 1
ATOM 5351 C CA . ILE B 1 289 ? -10.633 -11.031 -16.562 1 98.94 289 ILE B CA 1
ATOM 5352 C C . ILE B 1 289 ? -9.898 -9.883 -17.25 1 98.94 289 ILE B C 1
ATOM 5354 O O . ILE B 1 289 ? -9.047 -10.117 -18.109 1 98.94 289 ILE B O 1
ATOM 5358 N N . GLU B 1 290 ? -10.211 -8.688 -16.859 1 98.88 290 GLU B N 1
ATOM 5359 C CA . GLU B 1 290 ? -9.531 -7.535 -17.438 1 98.88 290 GLU B CA 1
ATOM 5360 C C . GLU B 1 290 ? -8.031 -7.582 -17.156 1 98.88 290 GLU B C 1
ATOM 5362 O O . GLU B 1 290 ? -7.227 -7.164 -18 1 98.88 290 GLU B O 1
ATOM 5367 N N . GLY B 1 291 ? -7.672 -7.965 -15.922 1 98.88 291 GLY B N 1
ATOM 5368 C CA . GLY B 1 291 ? -6.27 -8.141 -15.586 1 98.88 291 GLY B CA 1
ATOM 5369 C C . GLY B 1 291 ? -5.566 -9.156 -16.469 1 98.88 291 GLY B C 1
ATOM 5370 O O . GLY B 1 291 ? -4.41 -8.953 -16.859 1 98.88 291 GLY B O 1
ATOM 5371 N N . LEU B 1 292 ? -6.242 -10.203 -16.812 1 98.94 292 LEU B N 1
ATOM 5372 C CA . LEU B 1 292 ? -5.703 -11.211 -17.703 1 98.94 292 LEU B CA 1
ATOM 5373 C C . LEU B 1 292 ? -5.555 -10.648 -19.125 1 98.94 292 LEU B C 1
ATOM 5375 O O . LEU B 1 292 ? -4.539 -10.875 -19.781 1 98.94 292 LEU B O 1
ATOM 5379 N N . LYS B 1 293 ? -6.543 -9.906 -19.562 1 98.75 293 LYS B N 1
ATOM 5380 C CA . LYS B 1 293 ? -6.531 -9.32 -20.891 1 98.75 293 LYS B CA 1
ATOM 5381 C C . LYS B 1 293 ? -5.383 -8.328 -21.047 1 98.75 293 LYS B C 1
ATOM 5383 O O . LYS B 1 293 ? -4.703 -8.305 -22.078 1 98.75 293 LYS B O 1
ATOM 5388 N N . SER B 1 294 ? -5.152 -7.523 -20.016 1 98.56 294 SER B N 1
ATOM 5389 C CA . SER B 1 294 ? -4.18 -6.438 -20.078 1 98.56 294 SER B CA 1
ATOM 5390 C C . SER B 1 294 ? -2.758 -6.953 -19.875 1 98.56 294 SER B C 1
ATOM 5392 O O . SER B 1 294 ? -1.789 -6.266 -20.203 1 98.56 294 SER B O 1
ATOM 5394 N N . GLY B 1 295 ? -2.625 -8.141 -19.281 1 98.56 295 GLY B N 1
ATOM 5395 C CA . GLY B 1 295 ? -1.312 -8.688 -18.969 1 98.56 295 GLY B CA 1
ATOM 5396 C C . GLY B 1 295 ? -0.844 -8.352 -17.578 1 98.56 295 GLY B C 1
ATOM 5397 O O . GLY B 1 295 ? 0.203 -8.828 -17.125 1 98.56 295 GLY B O 1
ATOM 5398 N N . VAL B 1 296 ? -1.64 -7.531 -16.844 1 98.81 296 VAL B N 1
ATOM 5399 C CA . VAL B 1 296 ? -1.341 -7.281 -15.43 1 98.81 296 VAL B CA 1
ATOM 5400 C C . VAL B 1 296 ? -1.229 -8.609 -14.68 1 98.81 296 VAL B C 1
ATOM 5402 O O . VAL B 1 296 ? -0.344 -8.781 -13.844 1 98.81 296 VAL B O 1
ATOM 5405 N N . ILE B 1 297 ? -2.178 -9.461 -14.953 1 98.88 297 ILE B N 1
ATOM 5406 C CA . ILE B 1 297 ? -2.105 -10.859 -14.547 1 98.88 297 ILE B CA 1
ATOM 5407 C C . ILE B 1 297 ? -1.586 -11.711 -15.703 1 98.88 297 ILE B C 1
ATOM 5409 O O . ILE B 1 297 ? -2.258 -11.859 -16.719 1 98.88 297 ILE B O 1
ATOM 5413 N N . SER B 1 298 ? -0.439 -12.297 -15.477 1 98.69 298 SER B N 1
ATOM 5414 C CA . SER B 1 298 ? 0.216 -12.906 -16.625 1 98.69 298 SER B CA 1
ATOM 5415 C C . SER B 1 298 ? 0.065 -14.43 -16.609 1 98.69 298 SER B C 1
ATOM 5417 O O . SER B 1 298 ? 0.337 -15.094 -17.609 1 98.69 298 SER B O 1
ATOM 5419 N N . ILE B 1 299 ? -0.397 -14.953 -15.484 1 98.88 299 ILE B N 1
ATOM 5420 C CA . ILE B 1 299 ? -0.337 -16.406 -15.328 1 98.88 299 ILE B CA 1
ATOM 5421 C C . ILE B 1 299 ? -1.672 -16.922 -14.797 1 98.88 299 ILE B C 1
ATOM 5423 O O . ILE B 1 299 ? -2.275 -16.297 -13.914 1 98.88 299 ILE B O 1
ATOM 5427 N N . ILE B 1 300 ? -2.133 -17.984 -15.336 1 98.88 300 ILE B N 1
ATOM 5428 C CA . ILE B 1 300 ? -3.238 -18.75 -14.773 1 98.88 300 ILE B CA 1
ATOM 5429 C C . ILE B 1 300 ? -2.699 -19.984 -14.07 1 98.88 300 ILE B C 1
ATOM 5431 O O . ILE B 1 300 ? -2.008 -20.812 -14.688 1 98.88 300 ILE B O 1
ATOM 5435 N N . ALA B 1 301 ? -2.893 -20.078 -12.789 1 98.69 301 ALA B N 1
ATOM 5436 C CA . ALA B 1 301 ? -2.486 -21.203 -11.953 1 98.69 301 ALA B CA 1
ATOM 5437 C C . ALA B 1 301 ? -3.668 -21.75 -11.156 1 98.69 301 ALA B C 1
ATOM 5439 O O . ALA B 1 301 ? -4.504 -20.984 -10.672 1 98.69 301 ALA B O 1
ATOM 5440 N N . THR B 1 302 ? -3.77 -22.984 -10.961 1 98.06 302 THR B N 1
ATOM 5441 C CA . THR B 1 302 ? -5.023 -23.609 -10.555 1 98.06 302 THR B CA 1
ATOM 5442 C C . THR B 1 302 ? -5.23 -23.484 -9.047 1 98.06 302 THR B C 1
ATOM 5444 O O . THR B 1 302 ? -6.367 -23.453 -8.578 1 98.06 302 THR B O 1
ATOM 5447 N N . ASP B 1 303 ? -4.082 -23.453 -8.32 1 96.81 303 ASP B N 1
ATOM 5448 C CA . ASP B 1 303 ? -4.199 -23.641 -6.875 1 96.81 303 ASP B CA 1
ATOM 5449 C C . ASP B 1 303 ? -4.93 -24.938 -6.547 1 96.81 303 ASP B C 1
ATOM 5451 O O . ASP B 1 303 ? -5.789 -24.969 -5.664 1 96.81 303 ASP B O 1
ATOM 5455 N N . HIS B 1 304 ? -4.668 -26.016 -7.324 1 96.75 304 HIS B N 1
ATOM 5456 C CA . HIS B 1 304 ? -5.215 -27.344 -7.059 1 96.75 304 HIS B CA 1
ATOM 5457 C C . HIS B 1 304 ? -5 -27.75 -5.602 1 96.75 304 HIS B C 1
ATOM 5459 O O . HIS B 1 304 ? -3.859 -27.922 -5.164 1 96.75 304 HIS B O 1
ATOM 5465 N N . ALA B 1 305 ? -6.137 -27.844 -4.898 1 92.44 305 ALA B N 1
ATOM 5466 C CA . ALA B 1 305 ? -6.082 -28.109 -3.459 1 92.44 305 ALA B CA 1
ATOM 5467 C C . ALA B 1 305 ? -7.074 -29.188 -3.057 1 92.44 305 ALA B C 1
ATOM 5469 O O . ALA B 1 305 ? -8.18 -28.891 -2.596 1 92.44 305 ALA B O 1
ATOM 5470 N N . PRO B 1 306 ? -6.652 -30.375 -3.072 1 91.12 306 PRO B N 1
ATOM 5471 C CA . PRO B 1 306 ? -7.508 -31.516 -2.754 1 91.12 306 PRO B CA 1
ATOM 5472 C C . PRO B 1 306 ? -7.762 -31.672 -1.255 1 91.12 306 PRO B C 1
ATOM 5474 O O . PRO B 1 306 ? -6.855 -31.438 -0.447 1 91.12 306 PRO B O 1
ATOM 5477 N N . HIS B 1 307 ? -8.938 -31.969 -0.912 1 90.31 307 HIS B N 1
ATOM 5478 C CA . HIS B 1 307 ? -9.359 -32.312 0.438 1 90.31 307 HIS B CA 1
ATOM 5479 C C . HIS B 1 307 ? -10.219 -33.594 0.432 1 90.31 307 HIS B C 1
ATOM 5481 O O . HIS B 1 307 ? -10.922 -33.844 -0.542 1 90.31 307 HIS B O 1
ATOM 5487 N N . HIS B 1 308 ? -10.195 -34.312 1.451 1 85.69 308 HIS B N 1
ATOM 5488 C CA . HIS B 1 308 ? -11.023 -35.5 1.562 1 85.69 308 HIS B CA 1
ATOM 5489 C C . HIS B 1 308 ? -12.508 -35.156 1.645 1 85.69 308 HIS B C 1
ATOM 5491 O O . HIS B 1 308 ? -12.867 -34.125 2.24 1 85.69 308 HIS B O 1
ATOM 5497 N N . ALA B 1 309 ? -13.336 -36.062 1.14 1 82.81 309 ALA B N 1
ATOM 5498 C CA . ALA B 1 309 ? -14.781 -35.812 1.088 1 82.81 309 ALA B CA 1
ATOM 5499 C C . ALA B 1 309 ? -15.344 -35.594 2.484 1 82.81 309 ALA B C 1
ATOM 5501 O O . ALA B 1 309 ? -16.203 -34.719 2.668 1 82.81 309 ALA B O 1
ATOM 5502 N N . ASP B 1 310 ? -14.773 -36.281 3.443 1 82.06 310 ASP B N 1
ATOM 5503 C CA . ASP B 1 310 ? -15.273 -36.156 4.809 1 82.06 310 ASP B CA 1
ATOM 5504 C C . ASP B 1 310 ? -14.945 -34.812 5.41 1 82.06 310 ASP B C 1
ATOM 5506 O O . ASP B 1 310 ? -15.664 -34.312 6.277 1 82.06 310 ASP B O 1
ATOM 5510 N N . GLU B 1 311 ? -13.867 -34.312 4.949 1 84 311 GLU B N 1
ATOM 5511 C CA . GLU B 1 311 ? -13.445 -33.031 5.48 1 84 311 GLU B CA 1
ATOM 5512 C C . GLU B 1 311 ? -14.289 -31.891 4.91 1 84 311 GLU B C 1
ATOM 5514 O O . GLU B 1 311 ? -14.5 -30.875 5.574 1 84 311 GLU B O 1
ATOM 5519 N N . LYS B 1 312 ? -14.789 -32.094 3.766 1 84.38 312 LYS B N 1
ATOM 5520 C CA . LYS B 1 312 ? -15.594 -31.062 3.104 1 84.38 312 LYS B CA 1
ATOM 5521 C C . LYS B 1 312 ? -17.078 -31.234 3.439 1 84.38 312 LYS B C 1
ATOM 5523 O O . LYS B 1 312 ? -17.812 -30.25 3.482 1 84.38 312 LYS B O 1
ATOM 5528 N N . ASN B 1 313 ? -17.422 -32.375 3.721 1 82.31 313 ASN B N 1
ATOM 5529 C CA . ASN B 1 313 ? -18.812 -32.656 4.031 1 82.31 313 ASN B CA 1
ATOM 5530 C C . ASN B 1 313 ? -19.094 -32.531 5.527 1 82.31 313 ASN B C 1
ATOM 5532 O O . ASN B 1 313 ? -19.266 -33.531 6.219 1 82.31 313 ASN B O 1
ATOM 5536 N N . VAL B 1 314 ? -19.172 -31.328 5.988 1 83.56 314 VAL B N 1
ATOM 5537 C CA . VAL B 1 314 ? -19.453 -31.078 7.398 1 83.56 314 VAL B CA 1
ATOM 5538 C C . VAL B 1 314 ? -20.734 -30.25 7.531 1 83.56 314 VAL B C 1
ATOM 5540 O O . VAL B 1 314 ? -21.141 -29.562 6.594 1 83.56 314 VAL B O 1
ATOM 5543 N N . GLU B 1 315 ? -21.344 -30.375 8.633 1 81.12 315 GLU B N 1
ATOM 5544 C CA . GLU B 1 315 ? -22.578 -29.641 8.906 1 81.12 315 GLU B CA 1
ATOM 5545 C C . GLU B 1 315 ? -22.312 -28.141 8.992 1 81.12 315 GLU B C 1
ATOM 5547 O O . GLU B 1 315 ? -23.094 -27.344 8.492 1 81.12 315 GLU B O 1
ATOM 5552 N N . ASP B 1 316 ? -21.25 -27.875 9.578 1 87.44 316 ASP B N 1
ATOM 5553 C CA . ASP B 1 316 ? -20.828 -26.484 9.734 1 87.44 316 ASP B CA 1
ATOM 5554 C C . ASP B 1 316 ? -19.812 -26.094 8.672 1 87.44 316 ASP B C 1
ATOM 5556 O O . ASP B 1 316 ? -18.609 -26.391 8.812 1 87.44 316 ASP B O 1
ATOM 5560 N N . MET B 1 317 ? -20.172 -25.375 7.703 1 88.62 317 MET B N 1
ATOM 5561 C CA . MET B 1 317 ? -19.359 -25 6.555 1 88.62 317 MET B CA 1
ATOM 5562 C C . MET B 1 317 ? -18.125 -24.234 6.992 1 88.62 317 MET B C 1
ATOM 5564 O O . MET B 1 317 ? -17.094 -24.234 6.305 1 88.62 317 MET B O 1
ATOM 5568 N N . THR B 1 318 ? -18.297 -23.516 8.078 1 87.25 318 THR B N 1
ATOM 5569 C CA . THR B 1 318 ? -17.172 -22.703 8.555 1 87.25 318 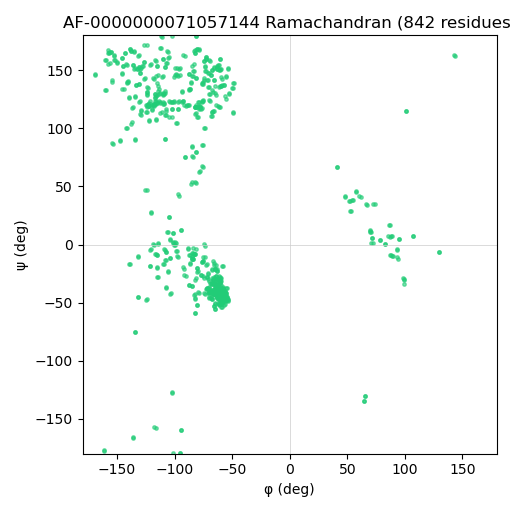THR B CA 1
ATOM 5570 C C . THR B 1 318 ? -16 -23.594 8.977 1 87.25 318 THR B C 1
ATOM 5572 O O . THR B 1 318 ? -14.867 -23.125 9.062 1 87.25 318 THR B O 1
ATOM 5575 N N . LYS B 1 319 ? -16.297 -24.812 9.188 1 87.88 319 LYS B N 1
ATOM 5576 C CA . LYS B 1 319 ? -15.266 -25.734 9.656 1 87.88 319 LYS B CA 1
ATOM 5577 C C . LYS B 1 319 ? -14.68 -26.531 8.492 1 87.88 319 LYS B C 1
ATOM 5579 O O . LYS B 1 319 ? -13.672 -27.234 8.656 1 87.88 319 LYS B O 1
ATOM 5584 N N . ALA B 1 320 ? -15.25 -26.453 7.371 1 88.5 320 ALA B N 1
ATOM 5585 C CA . ALA B 1 320 ? -14.734 -27.125 6.188 1 88.5 320 ALA B CA 1
ATOM 5586 C C . ALA B 1 320 ? -13.445 -26.469 5.695 1 88.5 320 ALA B C 1
ATOM 5588 O O . ALA B 1 320 ? -13.336 -25.25 5.684 1 88.5 320 ALA B O 1
ATOM 5589 N N . PRO B 1 321 ? -12.453 -27.328 5.363 1 89.88 321 PRO B N 1
ATOM 5590 C CA . PRO B 1 321 ? -11.227 -26.719 4.824 1 89.88 321 PRO B CA 1
ATOM 5591 C C . PRO B 1 321 ? -11.469 -25.984 3.508 1 89.88 321 PRO B C 1
ATOM 5593 O O . PRO B 1 321 ? -12.391 -26.312 2.764 1 89.88 321 PRO B O 1
ATOM 5596 N N . SER B 1 322 ? -10.648 -24.984 3.332 1 90.62 322 SER B N 1
ATOM 5597 C CA . SER B 1 322 ? -10.727 -24.188 2.111 1 90.62 322 SER B CA 1
ATOM 5598 C C . SER B 1 322 ? -9.883 -24.812 0.997 1 90.62 322 SER B C 1
ATOM 5600 O O . SER B 1 322 ? -8.734 -25.203 1.223 1 90.62 322 SER B O 1
ATOM 5602 N N . GLY B 1 323 ? -10.445 -24.922 -0.227 1 91.69 323 GLY B N 1
ATOM 5603 C CA . GLY B 1 323 ? -9.719 -25.438 -1.379 1 91.69 323 GLY B CA 1
ATOM 5604 C C . GLY B 1 323 ? -10.586 -26.281 -2.299 1 91.69 323 GLY B C 1
ATOM 5605 O O . GLY B 1 323 ? -11.664 -26.719 -1.905 1 91.69 323 GLY B O 1
ATOM 5606 N N . MET B 1 324 ? -10.141 -26.469 -3.469 1 92.44 324 MET B N 1
ATOM 5607 C CA . MET B 1 324 ? -10.812 -27.297 -4.461 1 92.44 324 MET B CA 1
ATOM 5608 C C . MET B 1 324 ? -9.812 -27.891 -5.449 1 92.44 324 MET B C 1
ATOM 5610 O O . MET B 1 324 ? -8.695 -27.391 -5.574 1 92.44 324 MET B O 1
ATOM 5614 N N . THR B 1 325 ? -10.266 -28.953 -6.066 1 94.31 325 THR B N 1
ATOM 5615 C CA . THR B 1 325 ? -9.461 -29.469 -7.172 1 94.31 325 THR B CA 1
ATOM 5616 C C . THR B 1 325 ? -9.609 -28.578 -8.406 1 94.31 325 THR B C 1
ATOM 5618 O O . THR B 1 325 ? -10.672 -28 -8.641 1 94.31 325 THR B O 1
ATOM 5621 N N . GLY B 1 326 ? -8.461 -28.469 -9.078 1 96.25 326 GLY B N 1
ATOM 5622 C CA . GLY B 1 326 ? -8.539 -27.516 -10.18 1 96.25 326 GLY B CA 1
ATOM 5623 C C . GLY B 1 326 ? -7.812 -27.984 -11.43 1 96.25 326 GLY B C 1
ATOM 5624 O O . GLY B 1 326 ? -8.086 -27.516 -12.531 1 96.25 326 GLY B O 1
ATOM 5625 N N . LEU B 1 327 ? -6.918 -28.969 -11.391 1 98.19 327 LEU B N 1
ATOM 5626 C CA . LEU B 1 327 ? -6.047 -29.359 -12.492 1 98.19 327 LEU B CA 1
ATOM 5627 C C . LEU B 1 327 ? -6.867 -29.875 -13.672 1 98.19 327 LEU B C 1
ATOM 5629 O O . LEU B 1 327 ? -6.633 -29.469 -14.812 1 98.19 327 LEU B O 1
ATOM 5633 N N . GLU B 1 328 ? -7.879 -30.641 -13.43 1 97.75 328 GLU B N 1
ATOM 5634 C CA . GLU B 1 328 ? -8.602 -31.344 -14.477 1 97.75 328 GLU B CA 1
ATOM 5635 C C . GLU B 1 328 ? -9.672 -30.469 -15.109 1 97.75 328 GLU B C 1
ATOM 5637 O O . GLU B 1 328 ? -10.25 -30.812 -16.141 1 97.75 328 GLU B O 1
ATOM 5642 N N . THR B 1 329 ? -9.93 -29.328 -14.484 1 97.62 329 THR B N 1
ATOM 5643 C CA . THR B 1 329 ? -10.992 -28.469 -15 1 97.62 329 THR B CA 1
ATOM 5644 C C . THR B 1 329 ? -10.43 -27.141 -15.508 1 97.62 329 THR B C 1
ATOM 5646 O O . THR B 1 329 ? -11.125 -26.391 -16.188 1 97.62 329 THR B O 1
ATOM 5649 N N . SER B 1 330 ? -9.211 -26.891 -15.266 1 98.31 330 SER B N 1
ATOM 5650 C CA . SER B 1 330 ? -8.609 -25.578 -15.492 1 98.31 330 SER B CA 1
ATOM 5651 C C . SER B 1 330 ? -8.711 -25.156 -16.953 1 98.31 330 SER B C 1
ATOM 5653 O O . SER B 1 330 ? -9.195 -24.078 -17.266 1 98.31 330 SER B O 1
ATOM 5655 N N . LEU B 1 331 ? -8.242 -26 -17.906 1 98.75 331 LEU B N 1
ATOM 5656 C CA . LEU B 1 331 ? -8.289 -25.688 -19.328 1 98.75 331 LEU B CA 1
ATOM 5657 C C . LEU B 1 331 ? -9.727 -25.438 -19.781 1 98.75 331 LEU B C 1
ATOM 5659 O O . LEU B 1 331 ? -9.992 -24.469 -20.5 1 98.75 331 LEU B O 1
ATOM 5663 N N . SER B 1 332 ? -10.672 -26.297 -19.344 1 98.62 332 SER B N 1
ATOM 5664 C CA . SER B 1 332 ? -12.078 -26.172 -19.719 1 98.62 332 SER B CA 1
ATOM 5665 C C . SER B 1 332 ? -12.672 -24.859 -19.219 1 98.62 332 SER B C 1
ATOM 5667 O O . SER B 1 332 ? -13.453 -24.219 -19.922 1 98.62 332 SER B O 1
ATOM 5669 N N . LEU B 1 333 ? -12.32 -24.516 -18 1 98.75 333 LEU B N 1
ATOM 5670 C CA . LEU B 1 333 ? -12.812 -23.266 -17.438 1 98.75 333 LEU B CA 1
ATOM 5671 C C . LEU B 1 333 ? -12.281 -22.062 -18.234 1 98.75 333 LEU B C 1
ATOM 5673 O O . LEU B 1 333 ? -13.016 -21.109 -18.469 1 98.75 333 LEU B O 1
ATOM 5677 N N . GLY B 1 334 ? -11.008 -22.109 -18.625 1 98.88 334 GLY B N 1
ATOM 5678 C CA . GLY B 1 334 ? -10.445 -21.047 -19.453 1 98.88 334 GLY B CA 1
ATOM 5679 C C . GLY B 1 334 ? -11.109 -20.953 -20.828 1 98.88 334 GLY B C 1
ATOM 5680 O O . GLY B 1 334 ? -11.445 -19.859 -21.281 1 98.88 334 GLY B O 1
ATOM 5681 N N . LEU B 1 335 ? -11.297 -22.109 -21.469 1 98.88 335 LEU B N 1
ATOM 5682 C CA . LEU B 1 335 ? -11.922 -22.156 -22.781 1 98.88 335 LEU B CA 1
ATOM 5683 C C . LEU B 1 335 ? -13.359 -21.641 -22.719 1 98.88 335 LEU B C 1
ATOM 5685 O O . LEU B 1 335 ? -13.797 -20.891 -23.594 1 98.88 335 LEU B O 1
ATOM 5689 N N . THR B 1 336 ? -14.047 -21.969 -21.672 1 98.81 336 THR B N 1
ATOM 5690 C CA . THR B 1 336 ? -15.469 -21.672 -21.531 1 98.81 336 THR B CA 1
ATOM 5691 C C . THR B 1 336 ? -15.672 -20.203 -21.141 1 98.81 336 THR B C 1
ATOM 5693 O O . THR B 1 336 ? -16.547 -19.531 -21.672 1 98.81 336 THR B O 1
ATOM 5696 N N . ASN B 1 337 ? -14.852 -19.703 -20.25 1 98.75 337 ASN B N 1
ATOM 5697 C CA . ASN B 1 337 ? -15.156 -18.438 -19.594 1 98.75 337 ASN B CA 1
ATOM 5698 C C . ASN B 1 337 ? -14.258 -17.312 -20.094 1 98.75 337 ASN B C 1
ATOM 5700 O O . ASN B 1 337 ? -14.445 -16.156 -19.734 1 98.75 337 ASN B O 1
ATOM 5704 N N . LEU B 1 338 ? -13.297 -17.625 -20.891 1 98.81 338 LEU B N 1
ATOM 5705 C CA . LEU B 1 338 ? -12.422 -16.578 -21.422 1 98.81 338 LEU B CA 1
ATOM 5706 C C . LEU B 1 338 ? -12.398 -16.609 -22.953 1 98.81 338 LEU B C 1
ATOM 5708 O O . LEU B 1 338 ? -12.531 -15.57 -23.594 1 98.81 338 LEU B O 1
ATOM 5712 N N . VAL B 1 339 ? -12.227 -17.781 -23.562 1 98.81 339 VAL B N 1
ATOM 5713 C CA . VAL B 1 339 ? -12.07 -17.875 -25.016 1 98.81 339 VAL B CA 1
ATOM 5714 C C . VAL B 1 339 ? -13.445 -17.812 -25.672 1 98.81 339 VAL B C 1
ATOM 5716 O O . VAL B 1 339 ? -13.664 -17.016 -26.578 1 98.81 339 VAL B O 1
ATOM 5719 N N . ALA B 1 340 ? -14.352 -18.656 -25.219 1 98.56 340 ALA B N 1
ATOM 5720 C CA . ALA B 1 340 ? -15.688 -18.703 -25.812 1 98.56 340 ALA B CA 1
ATOM 5721 C C . ALA B 1 340 ? -16.391 -17.359 -25.688 1 98.56 340 ALA B C 1
ATOM 5723 O O . ALA B 1 340 ? -17.188 -17 -26.547 1 98.56 340 ALA B O 1
ATOM 5724 N N . THR B 1 341 ? -16.078 -16.562 -24.656 1 98.31 341 THR B N 1
ATOM 5725 C CA . THR B 1 341 ? -16.703 -15.266 -24.422 1 98.31 341 THR B CA 1
ATOM 5726 C C . THR B 1 341 ? -16.016 -14.172 -25.234 1 98.31 341 THR B C 1
ATOM 5728 O O . THR B 1 341 ? -16.516 -13.055 -25.344 1 98.31 341 THR B O 1
ATOM 5731 N N . GLY B 1 342 ? -14.844 -14.477 -25.797 1 98.62 342 GLY B N 1
ATOM 5732 C CA . GLY B 1 342 ? -14.117 -13.516 -26.609 1 98.62 342 GLY B CA 1
ATOM 5733 C C . GLY B 1 342 ? -13.188 -12.633 -25.797 1 98.62 342 GLY B C 1
ATOM 5734 O O . GLY B 1 342 ? -12.609 -11.672 -26.328 1 98.62 342 GLY B O 1
ATOM 5735 N N . ASP B 1 343 ? -13.055 -12.938 -24.547 1 98.75 343 ASP B N 1
ATOM 5736 C CA . ASP B 1 343 ? -12.188 -12.133 -23.688 1 98.75 343 ASP B CA 1
ATOM 5737 C C . ASP B 1 343 ? -10.719 -12.391 -24.016 1 98.75 343 ASP B C 1
ATOM 5739 O O . ASP B 1 343 ? -9.891 -11.469 -23.953 1 98.75 343 ASP B O 1
ATOM 5743 N N . LEU B 1 344 ? -10.367 -13.625 -24.312 1 98.81 344 LEU B N 1
ATOM 5744 C CA . LEU B 1 344 ? -9.039 -14.008 -24.766 1 98.81 344 LEU B CA 1
ATOM 5745 C C . LEU B 1 344 ? -9.117 -14.867 -26.031 1 98.81 344 LEU B C 1
ATOM 5747 O O . LEU B 1 344 ? -10.086 -15.609 -26.203 1 98.81 344 LEU B O 1
ATOM 5751 N N . THR B 1 345 ? -8.117 -14.727 -26.891 1 98.75 345 THR B N 1
ATOM 5752 C CA . THR B 1 345 ? -7.945 -15.734 -27.938 1 98.75 345 THR B CA 1
ATOM 5753 C C . THR B 1 345 ? -7.406 -17.031 -27.344 1 98.75 345 THR B C 1
ATOM 5755 O O . THR B 1 345 ? -6.898 -17.047 -26.219 1 98.75 345 THR B O 1
ATOM 5758 N N . LEU B 1 346 ? -7.57 -18.094 -28.078 1 98.75 346 LEU B N 1
ATOM 5759 C CA . LEU B 1 346 ? -7.023 -19.375 -27.641 1 98.75 346 LEU B CA 1
ATOM 5760 C C . LEU B 1 346 ? -5.523 -19.266 -27.375 1 98.75 346 LEU B C 1
ATOM 5762 O O . LEU B 1 346 ? -5.027 -19.781 -26.375 1 98.75 346 LEU B O 1
ATOM 5766 N N . SER B 1 347 ? -4.832 -18.578 -28.219 1 98.81 347 SER B N 1
ATOM 5767 C CA . SER B 1 347 ? -3.393 -18.391 -28.062 1 98.81 347 SER B CA 1
ATOM 5768 C C . SER B 1 347 ? -3.07 -17.625 -26.781 1 98.81 347 SER B C 1
ATOM 5770 O O . SER B 1 347 ? -2.107 -17.938 -26.094 1 98.81 347 SER B O 1
ATOM 5772 N N . GLU B 1 348 ? -3.84 -16.594 -26.5 1 98.81 348 GLU B N 1
ATOM 5773 C CA . GLU B 1 348 ? -3.627 -15.805 -25.281 1 98.81 348 GLU B CA 1
ATOM 5774 C C . GLU B 1 348 ? -3.875 -16.641 -24.031 1 98.81 348 GLU B C 1
ATOM 5776 O O . GLU B 1 348 ? -3.135 -16.531 -23.047 1 98.81 348 GLU B O 1
ATOM 5781 N N . LEU B 1 349 ? -4.93 -17.422 -24.062 1 98.88 349 LEU B N 1
ATOM 5782 C CA . LEU B 1 349 ? -5.18 -18.328 -22.938 1 98.88 349 LEU B CA 1
ATOM 5783 C C . LEU B 1 349 ? -4.004 -19.281 -22.734 1 98.88 349 LEU B C 1
ATOM 5785 O O . LEU B 1 349 ? -3.498 -19.406 -21.609 1 98.88 349 LEU B O 1
ATOM 5789 N N . LEU B 1 350 ? -3.57 -19.906 -23.812 1 98.88 350 LEU B N 1
ATOM 5790 C CA . LEU B 1 350 ? -2.5 -20.891 -23.734 1 98.88 350 LEU B CA 1
ATOM 5791 C C . LEU B 1 350 ? -1.197 -20.25 -23.281 1 98.88 350 LEU B C 1
ATOM 5793 O O . LEU B 1 350 ? -0.417 -20.859 -22.547 1 98.88 350 LEU B O 1
ATOM 5797 N N . ALA B 1 351 ? -0.925 -19.016 -23.719 1 98.94 351 ALA B N 1
ATOM 5798 C CA . ALA B 1 351 ? 0.27 -18.312 -23.25 1 98.94 351 ALA B CA 1
ATOM 5799 C C . ALA B 1 351 ? 0.287 -18.234 -21.719 1 98.94 351 ALA B C 1
ATOM 5801 O O . ALA B 1 351 ? 1.33 -18.438 -21.094 1 98.94 351 ALA B O 1
ATOM 5802 N N . LYS B 1 352 ? -0.823 -17.938 -21.109 1 98.88 352 LYS B N 1
ATOM 5803 C CA . LYS B 1 352 ? -0.943 -17.75 -19.672 1 98.88 352 LYS B CA 1
ATOM 5804 C C . LYS B 1 352 ? -0.875 -19.078 -18.922 1 98.88 352 LYS B C 1
ATOM 5806 O O . LYS B 1 352 ? -0.675 -19.094 -17.719 1 98.88 352 LYS B O 1
ATOM 5811 N N . MET B 1 353 ? -0.939 -20.203 -19.672 1 98.94 353 MET B N 1
ATOM 5812 C CA . MET B 1 353 ? -0.917 -21.531 -19.047 1 98.94 353 MET B CA 1
ATOM 5813 C C . MET B 1 353 ? 0.292 -22.328 -19.516 1 98.94 353 MET B C 1
ATOM 5815 O O . MET B 1 353 ? 0.435 -23.5 -19.188 1 98.94 353 MET B O 1
ATOM 5819 N N . THR B 1 354 ? 1.147 -21.766 -20.375 1 98.81 354 THR B N 1
ATOM 5820 C CA . THR B 1 354 ? 2.297 -22.516 -20.875 1 98.81 354 THR B CA 1
ATOM 5821 C C . THR B 1 354 ? 3.559 -21.656 -20.828 1 98.81 354 THR B C 1
ATOM 5823 O O . THR B 1 354 ? 4.25 -21.609 -19.812 1 98.81 354 THR B O 1
ATOM 5826 N N . SER B 1 355 ? 3.674 -20.688 -21.797 1 98.81 355 SER B N 1
ATOM 5827 C CA . SER B 1 355 ? 4.914 -19.938 -21.969 1 98.81 355 SER B CA 1
ATOM 5828 C C . SER B 1 355 ? 5.141 -18.984 -20.797 1 98.81 355 SER B C 1
ATOM 5830 O O . SER B 1 355 ? 6.27 -18.828 -20.328 1 98.81 355 SER B O 1
ATOM 5832 N N . ASN B 1 356 ? 4.09 -18.328 -20.344 1 98.88 356 ASN B N 1
ATOM 5833 C CA . ASN B 1 356 ? 4.25 -17.344 -19.266 1 98.88 356 ASN B CA 1
ATOM 5834 C C . ASN B 1 356 ? 4.711 -18 -17.969 1 98.88 356 ASN B C 1
ATOM 5836 O O . ASN B 1 356 ? 5.723 -17.594 -17.391 1 98.88 356 ASN B O 1
ATOM 5840 N N . PRO B 1 357 ? 3.957 -19.016 -17.484 1 98.81 357 PRO B N 1
ATOM 5841 C CA . PRO B 1 357 ? 4.449 -19.656 -16.266 1 98.81 357 PRO B CA 1
ATOM 5842 C C . PRO B 1 357 ? 5.809 -20.312 -16.453 1 98.81 357 PRO B C 1
ATOM 5844 O O . PRO B 1 357 ? 6.625 -20.344 -15.523 1 98.81 357 PRO B O 1
ATOM 5847 N N . SER B 1 358 ? 6.094 -20.891 -17.562 1 98.69 358 SER B N 1
ATOM 5848 C CA . SER B 1 358 ? 7.398 -21.5 -17.828 1 98.69 358 SER B CA 1
ATOM 5849 C C . SER B 1 358 ? 8.508 -20.453 -17.766 1 98.69 358 SER B C 1
ATOM 5851 O O . SER B 1 358 ? 9.594 -20.719 -17.25 1 98.69 358 SER B O 1
ATOM 5853 N N . SER B 1 359 ? 8.227 -19.312 -18.328 1 98.25 359 SER B N 1
ATOM 5854 C CA . SER B 1 359 ? 9.211 -18.219 -18.344 1 98.25 359 SER B CA 1
ATOM 5855 C C . SER B 1 359 ? 9.531 -17.734 -16.938 1 98.25 359 SER B C 1
ATOM 5857 O O . SER B 1 359 ? 10.656 -17.328 -16.656 1 98.25 359 SER B O 1
ATOM 5859 N N . LEU B 1 360 ? 8.562 -17.734 -16.062 1 98.06 360 LEU B N 1
ATOM 5860 C CA . LEU B 1 360 ? 8.758 -17.312 -14.688 1 98.06 360 LEU B CA 1
ATOM 5861 C C . LEU B 1 360 ? 9.891 -18.094 -14.031 1 98.06 360 LEU B C 1
ATOM 5863 O O . LEU B 1 360 ? 10.648 -17.547 -13.234 1 98.06 360 LEU B O 1
ATOM 5867 N N . TYR B 1 361 ? 10.023 -19.406 -14.344 1 97.56 361 TYR B N 1
ATOM 5868 C CA . TYR B 1 361 ? 10.984 -20.297 -13.695 1 97.56 361 TYR B CA 1
ATOM 5869 C C . TYR B 1 361 ? 12.102 -20.672 -14.648 1 97.56 361 TYR B C 1
ATOM 5871 O O . TYR B 1 361 ? 13.008 -21.422 -14.289 1 97.56 361 TYR B O 1
ATOM 5879 N N . SER B 1 362 ? 12.039 -20.25 -15.906 1 97.06 362 SER B N 1
ATOM 5880 C CA . SER B 1 362 ? 12.984 -20.625 -16.953 1 97.06 362 SER B CA 1
ATOM 5881 C C . SER B 1 362 ? 12.992 -22.125 -17.188 1 97.06 362 SER B C 1
ATOM 5883 O O . SER B 1 362 ? 14.055 -22.75 -17.297 1 97.06 362 SER B O 1
ATOM 5885 N N . PHE B 1 363 ? 11.828 -22.656 -17.188 1 98 363 PHE B N 1
ATOM 5886 C CA . PHE B 1 363 ? 11.68 -24.062 -17.5 1 98 363 PHE B CA 1
ATOM 5887 C C . PHE B 1 363 ? 11.922 -24.328 -18.984 1 98 363 PHE B C 1
ATOM 5889 O O . PHE B 1 363 ? 11.578 -23.484 -19.828 1 98 363 PHE B O 1
ATOM 5896 N N . ASP B 1 364 ? 12.555 -25.406 -19.297 1 97.94 364 ASP B N 1
ATOM 5897 C CA . ASP B 1 364 ? 12.539 -25.906 -20.672 1 97.94 364 ASP B CA 1
ATOM 5898 C C . ASP B 1 364 ? 11.227 -26.625 -20.984 1 97.94 364 ASP B C 1
ATOM 5900 O O . ASP B 1 364 ? 11.211 -27.828 -21.234 1 97.94 364 ASP B O 1
ATOM 5904 N N . ALA B 1 365 ? 10.133 -25.922 -20.938 1 98.19 365 ALA B N 1
ATOM 5905 C CA . ALA B 1 365 ? 8.758 -26.375 -21.109 1 98.19 365 ALA B CA 1
ATOM 5906 C C . ALA B 1 365 ? 7.852 -25.234 -21.578 1 98.19 365 ALA B C 1
ATOM 5908 O O . ALA B 1 365 ? 8.273 -24.078 -21.625 1 98.19 365 ALA B O 1
ATOM 5909 N N . GLY B 1 366 ? 6.727 -25.531 -22.016 1 98.44 366 GLY B N 1
ATOM 5910 C CA . GLY B 1 366 ? 5.703 -24.547 -22.312 1 98.44 366 GLY B CA 1
ATOM 5911 C C . GLY B 1 366 ? 5.809 -23.969 -23.703 1 98.44 366 GLY B C 1
ATOM 5912 O O . GLY B 1 366 ? 5.27 -22.891 -23.984 1 98.44 366 GLY B O 1
ATOM 5913 N N . TYR B 1 367 ? 6.512 -24.594 -24.547 1 98.56 367 TYR B N 1
ATOM 5914 C CA . TYR B 1 367 ? 6.613 -24.188 -25.938 1 98.56 367 TYR B CA 1
ATOM 5915 C C . TYR B 1 367 ? 6.742 -25.391 -26.859 1 98.56 367 TYR B C 1
ATOM 5917 O O . TYR B 1 367 ? 6.984 -26.5 -26.391 1 98.56 367 TYR B O 1
ATOM 5925 N N . LEU B 1 368 ? 6.445 -25.203 -28.141 1 98.31 368 LEU B N 1
ATOM 5926 C CA . LEU B 1 368 ? 6.598 -26.219 -29.172 1 98.31 368 LEU B CA 1
ATOM 5927 C C . LEU B 1 368 ? 7.57 -25.75 -30.25 1 98.31 368 LEU B C 1
ATOM 5929 O O . LEU B 1 368 ? 7.34 -24.734 -30.906 1 98.31 368 LEU B O 1
ATOM 5933 N N . ALA B 1 369 ? 8.625 -26.422 -30.359 1 97.81 369 ALA B N 1
ATOM 5934 C CA . ALA B 1 369 ? 9.633 -26.125 -31.375 1 97.81 369 ALA B CA 1
ATOM 5935 C C . ALA B 1 369 ? 10.469 -27.375 -31.688 1 97.81 369 ALA B C 1
ATOM 5937 O O . ALA B 1 369 ? 10.57 -28.281 -30.859 1 97.81 369 ALA B O 1
ATOM 5938 N N . GLU B 1 370 ? 11.008 -27.328 -32.875 1 98.19 370 GLU B N 1
ATOM 5939 C CA . GLU B 1 370 ? 11.969 -28.391 -33.188 1 98.19 370 GLU B CA 1
ATOM 5940 C C . GLU B 1 370 ? 13.148 -28.375 -32.219 1 98.19 370 GLU B C 1
ATOM 5942 O O . GLU B 1 370 ? 13.633 -27.297 -31.859 1 98.19 370 GLU B O 1
ATOM 5947 N N . ASN B 1 371 ? 13.484 -29.547 -31.812 1 97.62 371 ASN B N 1
ATOM 5948 C CA . ASN B 1 371 ? 14.547 -29.766 -30.844 1 97.62 371 ASN B CA 1
ATOM 5949 C C . ASN B 1 371 ? 14.125 -29.328 -29.453 1 97.62 371 ASN B C 1
ATOM 5951 O O . ASN B 1 371 ? 14.922 -29.391 -28.516 1 97.62 371 ASN B O 1
ATOM 5955 N N . GLY B 1 372 ? 12.922 -28.859 -29.281 1 98.12 372 GLY B N 1
ATOM 5956 C CA . GLY B 1 372 ? 12.391 -28.547 -27.969 1 98.12 372 GLY B CA 1
ATOM 5957 C C . GLY B 1 372 ? 11.859 -29.766 -27.219 1 98.12 372 GLY B C 1
ATOM 5958 O O . GLY B 1 372 ? 11.891 -30.875 -27.75 1 98.12 372 GLY B O 1
ATOM 5959 N N . PRO B 1 373 ? 11.367 -29.516 -26 1 98.62 373 PRO B N 1
ATOM 5960 C CA . PRO B 1 373 ? 10.836 -30.641 -25.219 1 98.62 373 PRO B CA 1
ATOM 5961 C C . PRO B 1 373 ? 9.586 -31.25 -25.844 1 98.62 373 PRO B C 1
ATOM 5963 O O . PRO B 1 373 ? 8.75 -30.531 -26.391 1 98.62 373 PRO B O 1
ATOM 5966 N N . ALA B 1 374 ? 9.492 -32.594 -25.766 1 98.56 374 ALA B N 1
ATOM 5967 C CA . ALA B 1 374 ? 8.297 -33.312 -26.25 1 98.56 374 ALA B CA 1
ATOM 5968 C C . ALA B 1 374 ? 7.223 -33.344 -25.156 1 98.56 374 ALA B C 1
ATOM 5970 O O . ALA B 1 374 ? 6.797 -34.438 -24.75 1 98.56 374 ALA B O 1
ATOM 5971 N N . ASP B 1 375 ? 6.891 -32.25 -24.656 1 98.88 375 ASP B N 1
ATOM 5972 C CA . ASP B 1 375 ? 5.77 -32.031 -23.75 1 98.88 375 ASP B CA 1
ATOM 5973 C C . ASP B 1 375 ? 4.605 -31.359 -24.469 1 98.88 375 ASP B C 1
ATOM 5975 O O . ASP B 1 375 ? 4.684 -30.188 -24.844 1 98.88 375 ASP B O 1
ATOM 5979 N N . ILE B 1 376 ? 3.518 -32.125 -24.672 1 98.88 376 ILE B N 1
ATOM 5980 C CA . ILE B 1 376 ? 2.465 -31.703 -25.578 1 98.88 376 ILE B CA 1
ATOM 5981 C C . ILE B 1 376 ? 1.1 -32.062 -25 1 98.88 376 ILE B C 1
ATOM 5983 O O . ILE B 1 376 ? 0.938 -33.125 -24.391 1 98.88 376 ILE B O 1
ATOM 5987 N N . VAL B 1 377 ? 0.179 -31.203 -25.141 1 98.94 377 VAL B N 1
ATOM 5988 C CA . VAL B 1 377 ? -1.215 -31.516 -24.859 1 98.94 377 VAL B CA 1
ATOM 5989 C C . VAL B 1 377 ? -2.033 -31.469 -26.141 1 98.94 377 VAL B C 1
ATOM 5991 O O . VAL B 1 377 ? -1.821 -30.594 -26.984 1 98.94 377 VAL B O 1
ATOM 5994 N N . ILE B 1 378 ? -2.865 -32.438 -26.391 1 98.88 378 ILE B N 1
ATOM 5995 C CA . ILE B 1 378 ? -3.805 -32.531 -27.516 1 98.88 378 ILE B CA 1
ATOM 5996 C C . ILE B 1 378 ? -5.238 -32.5 -26.984 1 98.88 378 ILE B C 1
ATOM 5998 O O . ILE B 1 378 ? -5.613 -33.312 -26.156 1 98.88 378 ILE B O 1
ATOM 6002 N N . PHE B 1 379 ? -6.039 -31.531 -27.438 1 98.81 379 PHE B N 1
ATOM 6003 C CA . PHE B 1 379 ? -7.379 -31.391 -26.875 1 98.81 379 PHE B CA 1
ATOM 6004 C C . PHE B 1 379 ? -8.344 -30.828 -27.922 1 98.81 379 PHE B C 1
ATOM 6006 O O . PHE B 1 379 ? -7.922 -30.297 -28.953 1 98.81 379 PHE B O 1
ATOM 6013 N N . SER B 1 380 ? -9.617 -31.094 -27.703 1 98.62 380 SER B N 1
ATOM 6014 C CA . SER B 1 380 ? -10.68 -30.422 -28.438 1 98.62 380 SER B CA 1
ATOM 6015 C C . SER B 1 380 ? -11.102 -29.125 -27.75 1 98.62 380 SER B C 1
ATOM 6017 O O . SER B 1 380 ? -11.547 -29.141 -26.594 1 98.62 380 SER B O 1
ATOM 6019 N N . ASP B 1 381 ? -10.961 -28.016 -28.453 1 97.75 381 ASP B N 1
ATOM 6020 C CA . ASP B 1 381 ? -11.312 -26.75 -27.844 1 97.75 381 ASP B CA 1
ATOM 6021 C C . ASP B 1 381 ? -12.805 -26.469 -27.969 1 97.75 381 ASP B C 1
ATOM 6023 O O . ASP B 1 381 ? -13.344 -25.594 -27.266 1 97.75 381 ASP B O 1
ATOM 6027 N N . GLU B 1 382 ? -13.547 -27.266 -28.688 1 96.06 382 GLU B N 1
ATOM 6028 C CA . GLU B 1 382 ? -14.953 -26.984 -28.953 1 96.06 382 GLU B CA 1
ATOM 6029 C C . GLU B 1 382 ? -15.859 -28.047 -28.312 1 96.06 382 GLU B C 1
ATOM 6031 O O . GLU B 1 382 ? -17 -27.75 -27.953 1 96.06 382 GLU B O 1
ATOM 6036 N N . GLU B 1 383 ? -15.297 -29.266 -28.172 1 97.69 383 GLU B N 1
ATOM 6037 C CA . GLU B 1 383 ? -16.078 -30.328 -27.562 1 97.69 383 GLU B CA 1
ATOM 6038 C C . GLU B 1 383 ? -16.5 -29.969 -26.141 1 97.69 383 GLU B C 1
ATOM 6040 O O . GLU B 1 383 ? -15.695 -29.422 -25.375 1 97.69 383 GLU B O 1
ATOM 6045 N N . GLU B 1 384 ? -17.766 -30.266 -25.844 1 97.75 384 GLU B N 1
ATOM 6046 C CA . GLU B 1 384 ? -18.266 -30.016 -24.5 1 97.75 384 GLU B CA 1
ATOM 6047 C C . GLU B 1 384 ? -18.281 -31.281 -23.656 1 97.75 384 GLU B C 1
ATOM 6049 O O . GLU B 1 384 ? -18.375 -32.406 -24.188 1 97.75 384 GLU B O 1
ATOM 6054 N N . ARG B 1 385 ? -18.156 -31.078 -22.422 1 96 385 ARG B N 1
ATOM 6055 C CA . ARG B 1 385 ? -18.25 -32.188 -21.469 1 96 385 ARG B CA 1
ATOM 6056 C C . ARG B 1 385 ? -18.984 -31.75 -20.203 1 96 385 ARG B C 1
ATOM 6058 O O . ARG B 1 385 ? -18.969 -30.562 -19.844 1 96 385 ARG B O 1
ATOM 6065 N N . VAL B 1 386 ? -19.578 -32.719 -19.531 1 97.06 386 VAL B N 1
ATOM 6066 C CA . VAL B 1 386 ? -20.094 -32.5 -18.188 1 97.06 386 VAL B CA 1
ATOM 6067 C C . VAL B 1 386 ? -19.062 -32.969 -17.156 1 97.06 386 VAL B C 1
ATOM 6069 O O . VAL B 1 386 ? -18.578 -34.125 -17.234 1 97.06 386 VAL B O 1
ATOM 6072 N N . VAL B 1 387 ? -18.688 -32.125 -16.312 1 95.75 387 VAL B N 1
ATOM 6073 C CA . VAL B 1 387 ? -17.719 -32.469 -15.281 1 95.75 387 VAL B CA 1
ATOM 6074 C C . VAL B 1 387 ? -18.312 -33.531 -14.375 1 95.75 387 VAL B C 1
ATOM 6076 O O . VAL B 1 387 ? -19.359 -33.344 -13.758 1 95.75 387 VAL B O 1
ATOM 6079 N N . SER B 1 388 ? -17.688 -34.656 -14.305 1 93.31 388 SER B N 1
ATOM 6080 C CA . SER B 1 388 ? -18.156 -35.75 -13.461 1 93.31 388 SER B CA 1
ATOM 6081 C C . SER B 1 388 ? -17.344 -35.844 -12.172 1 93.31 388 SER B C 1
ATOM 6083 O O . SER B 1 388 ? -16.438 -35.031 -11.945 1 93.31 388 SER B O 1
ATOM 6085 N N . GLU B 1 389 ? -17.656 -36.75 -11.344 1 91.38 389 GLU B N 1
ATOM 6086 C CA . GLU B 1 389 ? -16.938 -37 -10.086 1 91.38 389 GLU B CA 1
ATOM 6087 C C . GLU B 1 389 ? -15.688 -37.844 -10.312 1 91.38 389 GLU B C 1
ATOM 6089 O O . GLU B 1 389 ? -14.922 -38.094 -9.375 1 91.38 389 GLU B O 1
ATOM 6094 N N . ASP B 1 390 ? -15.539 -38.25 -11.523 1 89.5 390 ASP B N 1
ATOM 6095 C CA . ASP B 1 390 ? -14.438 -39.156 -11.82 1 89.5 390 ASP B CA 1
ATOM 6096 C C . ASP B 1 390 ? -13.141 -38.375 -12.086 1 89.5 390 ASP B C 1
ATOM 6098 O O . ASP B 1 390 ? -12.727 -38.219 -13.234 1 89.5 390 ASP B O 1
ATOM 6102 N N . PHE B 1 391 ? -12.523 -38.062 -11.055 1 91.25 391 PHE B N 1
ATOM 6103 C CA . PHE B 1 391 ? -11.234 -37.406 -11.156 1 91.25 391 PHE B CA 1
ATOM 6104 C C . PHE B 1 391 ? -10.094 -38.375 -10.953 1 91.25 391 PHE B C 1
ATOM 6106 O O . PHE B 1 391 ? -10.234 -39.375 -10.242 1 91.25 391 PHE B O 1
ATOM 6113 N N . ALA B 1 392 ? -9 -38.125 -11.672 1 89.81 392 ALA B N 1
ATOM 6114 C CA . ALA B 1 392 ? -7.762 -38.844 -11.398 1 89.81 392 ALA B CA 1
ATOM 6115 C C . ALA B 1 392 ? -7.215 -38.469 -10.016 1 89.81 392 ALA B C 1
ATOM 6117 O O . ALA B 1 392 ? -6.59 -39.312 -9.352 1 89.81 392 ALA B O 1
ATOM 6118 N N . SER B 1 393 ? -7.383 -37.281 -9.57 1 87.75 393 SER B N 1
ATOM 6119 C CA . SER B 1 393 ? -7.086 -36.875 -8.203 1 87.75 393 SER B CA 1
ATOM 6120 C C . SER B 1 393 ? -7.797 -37.781 -7.191 1 87.75 393 SER B C 1
ATOM 6122 O O . SER B 1 393 ? -8.875 -38.281 -7.473 1 87.75 393 SER B O 1
ATOM 6124 N N . LYS B 1 394 ? -7.148 -37.906 -5.973 1 88.25 394 LYS B N 1
ATOM 6125 C CA . LYS B 1 394 ? -7.785 -38.688 -4.914 1 88.25 394 LYS B CA 1
ATOM 6126 C C . LYS B 1 394 ? -9.07 -38.031 -4.438 1 88.25 394 LYS B C 1
ATOM 6128 O O . LYS B 1 394 ? -10.031 -38.688 -4.062 1 88.25 394 LYS B O 1
ATOM 6133 N N . ALA B 1 395 ? -9.008 -36.719 -4.496 1 85.31 395 ALA B N 1
ATOM 6134 C CA . ALA B 1 395 ? -10.133 -35.906 -4.008 1 85.31 395 ALA B CA 1
ATOM 6135 C C . ALA B 1 395 ? -11.023 -35.469 -5.16 1 85.31 395 ALA B C 1
ATOM 6137 O O . ALA B 1 395 ? -10.547 -35.25 -6.281 1 85.31 395 ALA B O 1
ATOM 6138 N N . SER B 1 396 ? -12.344 -35.375 -4.887 1 83.12 396 SER B N 1
ATOM 6139 C CA . SER B 1 396 ? -13.305 -34.906 -5.875 1 83.12 396 SER B CA 1
ATOM 6140 C C . SER B 1 396 ? -14.039 -33.656 -5.387 1 83.12 396 SER B C 1
ATOM 6142 O O . SER B 1 396 ? -15.203 -33.438 -5.73 1 83.12 396 SER B O 1
ATOM 6144 N N . ASN B 1 397 ? -13.398 -32.906 -4.551 1 88.44 397 ASN B N 1
ATOM 6145 C CA . ASN B 1 397 ? -14.016 -31.719 -3.99 1 88.44 397 ASN B CA 1
ATOM 6146 C C . ASN B 1 397 ? -14.039 -30.578 -5.004 1 88.44 397 ASN B C 1
ATOM 6148 O O . ASN B 1 397 ? -13.383 -29.547 -4.805 1 88.44 397 ASN B O 1
ATOM 6152 N N . SER B 1 398 ? -14.805 -30.672 -6.078 1 91.88 398 SER B N 1
ATOM 6153 C CA . SER B 1 398 ? -14.93 -29.656 -7.109 1 91.88 398 SER B CA 1
ATOM 6154 C C . SER B 1 398 ? -16.344 -29.109 -7.18 1 91.88 398 SER B C 1
ATOM 6156 O O . SER B 1 398 ? -17.297 -29.875 -7.359 1 91.88 398 SER B O 1
ATOM 6158 N N . PRO B 1 399 ? -16.453 -27.828 -7.09 1 94.62 399 PRO B N 1
ATOM 6159 C CA . PRO B 1 399 ? -17.797 -27.234 -7.219 1 94.62 399 PRO B CA 1
ATOM 6160 C C . PRO B 1 399 ? -18.297 -27.234 -8.656 1 94.62 399 PRO B C 1
ATOM 6162 O O . PRO B 1 399 ? -19.438 -26.844 -8.914 1 94.62 399 PRO B O 1
ATOM 6165 N N . PHE B 1 400 ? -17.547 -27.734 -9.594 1 96.25 400 PHE B N 1
ATOM 6166 C CA . PHE B 1 400 ? -17.906 -27.672 -11 1 96.25 400 PHE B CA 1
ATOM 6167 C C . PHE B 1 400 ? -18.531 -28.984 -11.461 1 96.25 400 PHE B C 1
ATOM 6169 O O . PHE B 1 400 ? -18.953 -29.109 -12.609 1 96.25 400 PHE B O 1
ATOM 6176 N N . ILE B 1 401 ? -18.547 -29.969 -10.586 1 95.56 401 ILE B N 1
ATOM 6177 C CA . ILE B 1 401 ? -19.188 -31.234 -10.922 1 95.56 401 ILE B CA 1
ATOM 6178 C C . ILE B 1 401 ? -20.625 -30.953 -11.398 1 95.56 401 ILE B C 1
ATOM 6180 O O . ILE B 1 401 ? -21.375 -30.234 -10.75 1 95.56 401 ILE B O 1
ATOM 6184 N N . GLY B 1 402 ? -20.953 -31.516 -12.492 1 96.12 402 GLY B N 1
ATOM 6185 C CA . GLY B 1 402 ? -22.266 -31.359 -13.078 1 96.12 402 GLY B CA 1
ATOM 6186 C C . GLY B 1 402 ? -22.328 -30.219 -14.086 1 96.12 402 GLY B C 1
ATOM 6187 O O . GLY B 1 402 ? -23.297 -30.125 -14.859 1 96.12 402 GLY B O 1
ATOM 6188 N N . GLU B 1 403 ? -21.359 -29.438 -14.148 1 96.31 403 GLU B N 1
ATOM 6189 C CA . GLU B 1 403 ? -21.344 -28.312 -15.078 1 96.31 403 GLU B CA 1
ATOM 6190 C C . GLU B 1 403 ? -20.938 -28.766 -16.484 1 96.31 403 GLU B C 1
ATOM 6192 O O . GLU B 1 403 ? -20.109 -29.656 -16.625 1 96.31 403 GLU B O 1
ATOM 6197 N N . LYS B 1 404 ? -21.562 -28.141 -17.453 1 97.94 404 LYS B N 1
ATOM 6198 C CA . LYS B 1 404 ? -21.156 -28.328 -18.844 1 97.94 404 LYS B CA 1
ATOM 6199 C C . LYS B 1 404 ? -20.094 -27.312 -19.25 1 97.94 404 LYS B C 1
ATOM 6201 O O . LYS B 1 404 ? -20.344 -26.109 -19.203 1 97.94 404 LYS B O 1
ATOM 6206 N N . LEU B 1 405 ? -18.891 -27.828 -19.641 1 98.19 405 LEU B N 1
ATOM 6207 C CA . LEU B 1 405 ? -17.766 -26.969 -20 1 98.19 405 LEU B CA 1
ATOM 6208 C C . LEU B 1 405 ? -17.219 -27.344 -21.375 1 98.19 405 LEU B C 1
ATOM 6210 O O . LEU B 1 405 ? -17.391 -28.469 -21.828 1 98.19 405 LEU B O 1
ATOM 6214 N N . LYS B 1 406 ? -16.609 -26.344 -22.016 1 98.19 406 LYS B N 1
ATOM 6215 C CA . LYS B 1 406 ? -15.883 -26.594 -23.266 1 98.19 406 LYS B CA 1
ATOM 6216 C C . LYS B 1 406 ? -14.461 -27.078 -22.984 1 98.19 406 LYS B C 1
ATOM 6218 O O . LYS B 1 406 ? -13.828 -26.641 -22.016 1 98.19 406 LYS B O 1
ATOM 6223 N N . GLY B 1 407 ? -13.984 -27.922 -23.938 1 97.81 407 GLY B N 1
ATOM 6224 C CA . GLY B 1 407 ? -12.594 -28.359 -23.844 1 97.81 407 GLY B CA 1
ATOM 6225 C C . GLY B 1 407 ? -12.438 -29.75 -23.281 1 97.81 407 GLY B C 1
ATOM 6226 O O . GLY B 1 407 ? -12.844 -30.016 -22.141 1 97.81 407 GLY B O 1
ATOM 6227 N N . VAL B 1 408 ? -11.969 -30.641 -24.031 1 98.12 408 VAL B N 1
ATOM 6228 C CA . VAL B 1 408 ? -11.734 -32 -23.609 1 98.12 408 VAL B CA 1
ATOM 6229 C C . VAL B 1 408 ? -10.312 -32.438 -23.969 1 98.12 408 VAL B C 1
ATOM 6231 O O . VAL B 1 408 ? -9.945 -32.438 -25.141 1 98.12 408 VAL B O 1
ATOM 6234 N N . VAL B 1 409 ? -9.523 -32.688 -22.969 1 98.56 409 VAL B N 1
ATOM 6235 C CA . VAL B 1 409 ? -8.172 -33.188 -23.203 1 98.56 409 VAL B CA 1
ATOM 6236 C C . VAL B 1 409 ? -8.234 -34.625 -23.75 1 98.56 409 VAL B C 1
ATOM 6238 O O . VAL B 1 409 ? -8.898 -35.5 -23.172 1 98.56 409 VAL B O 1
ATOM 6241 N N . LYS B 1 410 ? -7.527 -34.844 -24.844 1 98.69 410 LYS B N 1
ATOM 6242 C CA . LYS B 1 410 ? -7.516 -36.188 -25.469 1 98.69 410 LYS B CA 1
ATOM 6243 C C . LYS B 1 410 ? -6.223 -36.906 -25.156 1 98.69 410 LYS B C 1
ATOM 6245 O O . LYS B 1 410 ? -6.242 -38.125 -24.875 1 98.69 410 LYS B O 1
ATOM 6250 N N . TYR B 1 411 ? -5.117 -36.188 -25.219 1 98.69 411 TYR B N 1
ATOM 6251 C CA . TYR B 1 411 ? -3.812 -36.75 -24.922 1 98.69 411 TYR B CA 1
ATOM 6252 C C . TYR B 1 411 ? -2.943 -35.75 -24.156 1 98.69 411 TYR B C 1
ATOM 6254 O O . TYR B 1 411 ? -3.006 -34.562 -24.422 1 98.69 411 TYR B O 1
ATOM 6262 N N . THR B 1 412 ? -2.244 -36.25 -23.234 1 98.81 412 THR B N 1
ATOM 6263 C CA . THR B 1 412 ? -1.106 -35.562 -22.656 1 98.81 412 THR B CA 1
ATOM 6264 C C . THR B 1 412 ? 0.184 -36.344 -22.875 1 98.81 412 THR B C 1
ATOM 6266 O O . THR B 1 412 ? 0.251 -37.531 -22.562 1 98.81 412 THR B O 1
ATOM 6269 N N . ILE B 1 413 ? 1.103 -35.75 -23.516 1 98.75 413 ILE B N 1
ATOM 6270 C CA . ILE B 1 413 ? 2.406 -36.344 -23.797 1 98.75 413 ILE B CA 1
ATOM 6271 C C . ILE B 1 413 ? 3.482 -35.625 -22.969 1 98.75 413 ILE B C 1
ATOM 6273 O O . ILE B 1 413 ? 3.6 -34.406 -23.016 1 98.75 413 ILE B O 1
ATOM 6277 N N . SER B 1 414 ? 4.199 -36.375 -22.156 1 98.62 414 SER B N 1
ATOM 6278 C CA . SER B 1 414 ? 5.316 -35.875 -21.359 1 98.62 414 SER B CA 1
ATOM 6279 C C . SER B 1 414 ? 6.59 -36.656 -21.641 1 98.62 414 SER B C 1
ATOM 6281 O O . SER B 1 414 ? 6.57 -37.875 -21.656 1 98.62 414 SER B O 1
ATOM 6283 N N . ASN B 1 415 ? 7.672 -35.906 -21.891 1 97.75 415 ASN B N 1
ATOM 6284 C CA . ASN B 1 415 ? 8.922 -36.562 -22.25 1 97.75 415 ASN B CA 1
ATOM 6285 C C . ASN B 1 415 ? 8.727 -37.562 -23.391 1 97.75 415 ASN B C 1
ATOM 6287 O O . ASN B 1 415 ? 9.266 -38.656 -23.359 1 97.75 415 ASN B O 1
ATOM 6291 N N . GLY B 1 416 ? 7.875 -37.188 -24.328 1 97.88 416 GLY B N 1
ATOM 6292 C CA . GLY B 1 416 ? 7.676 -37.969 -25.547 1 97.88 416 GLY B CA 1
ATOM 6293 C C . GLY B 1 416 ? 6.801 -39.188 -25.344 1 97.88 416 GLY B C 1
ATOM 6294 O O . GLY B 1 416 ? 6.566 -39.938 -26.281 1 97.88 416 GLY B O 1
ATOM 6295 N N . ARG B 1 417 ? 6.254 -39.375 -24.141 1 97.94 417 ARG B N 1
ATOM 6296 C CA . ARG B 1 417 ? 5.41 -40.5 -23.828 1 97.94 417 ARG B CA 1
ATOM 6297 C C . ARG B 1 417 ? 3.979 -40.094 -23.531 1 97.94 417 ARG B C 1
ATOM 6299 O O . ARG B 1 417 ? 3.754 -39.062 -22.891 1 97.94 417 ARG B O 1
ATOM 6306 N N . ILE B 1 418 ? 3.055 -40.875 -24.094 1 98.25 418 ILE B N 1
ATOM 6307 C CA . ILE B 1 418 ? 1.657 -40.625 -23.75 1 98.25 418 ILE B CA 1
ATOM 6308 C C . ILE B 1 418 ? 1.419 -40.969 -22.281 1 98.25 418 ILE B C 1
ATOM 6310 O O . ILE B 1 418 ? 1.544 -42.125 -21.875 1 98.25 418 ILE B O 1
ATOM 6314 N N . VAL B 1 419 ? 1.123 -40 -21.516 1 98.44 419 VAL B N 1
ATOM 6315 C CA . VAL B 1 419 ? 0.942 -40.219 -20.094 1 98.44 419 VAL B CA 1
ATOM 6316 C C . VAL B 1 419 ? -0.54 -40.125 -19.734 1 98.44 419 VAL B C 1
ATOM 6318 O O . VAL B 1 419 ? -0.94 -40.469 -18.609 1 98.44 419 VAL B O 1
ATOM 6321 N N . TYR B 1 420 ? -1.359 -39.625 -20.594 1 98.25 420 TYR B N 1
ATOM 6322 C CA . TYR B 1 420 ? -2.811 -39.594 -20.453 1 98.25 420 TYR B CA 1
ATOM 6323 C C . TYR B 1 420 ? -3.492 -39.75 -21.812 1 98.25 420 TYR B C 1
ATOM 6325 O O . TYR B 1 420 ? -3.053 -39.188 -22.797 1 98.25 420 TYR B O 1
ATOM 6333 N N . GLN B 1 421 ? -4.445 -40.562 -21.891 1 97.56 421 GLN B N 1
ATOM 6334 C CA . GLN B 1 421 ? -5.305 -40.75 -23.062 1 97.56 421 GLN B CA 1
ATOM 6335 C C . GLN B 1 421 ? -6.77 -40.844 -22.641 1 97.56 421 GLN B C 1
ATOM 6337 O O . GLN B 1 421 ? -7.125 -41.688 -21.812 1 97.56 421 GLN B O 1
ATOM 6342 N N . ASN B 1 422 ? -7.531 -39.844 -23.172 1 90.5 422 ASN B N 1
ATOM 6343 C CA . ASN B 1 422 ? -8.961 -39.844 -22.891 1 90.5 422 ASN B CA 1
ATOM 6344 C C . ASN B 1 422 ? -9.664 -41.031 -23.578 1 90.5 422 ASN B C 1
ATOM 6346 O O . ASN B 1 422 ? -9.594 -41.125 -24.812 1 90.5 422 ASN B O 1
ATOM 6350 N N . LYS B 1 423 ? -10.133 -42 -22.891 1 74 423 LYS B N 1
ATOM 6351 C CA . LYS B 1 423 ? -10.797 -43.188 -23.438 1 74 423 LYS B CA 1
ATOM 6352 C C . LYS B 1 423 ? -12.258 -42.875 -23.766 1 74 423 LYS B C 1
ATOM 6354 O O . LYS B 1 423 ? -12.898 -42.062 -23.109 1 74 423 LYS B O 1
#

Radius of gyration: 32.44 Å; Cα contacts (8 Å, |Δi|>4): 2271; chains: 2; bounding box: 55×106×75 Å

Foldseek 3Di:
DEKEAQAQEFFLVVRRTGGWMWDDDFFFTADTGRDDDDPPHHYHYQHQWYKFFQFEFEAEAQQPPPRCLQHHLALVLLLLFLLRHQYYEHEQLHVQGQQDLVRLLVNVVVNVPGQGHYAYAHEQAHSLPLPHGGPVVSNVVSGHQEYEPPPDFNPDPVSLLVSQLVQVVVVHEYEGQQFAPVQADQALAEQVCCCPPVNTTHGYPCSGQVRLLSNLVSQQVSLGAYEYEAQQFLSNLVSLVVSVVVVGNYEYEHALCSLQDASCLCVVQPLLQRAVRHGHDPSRSVSVLVSLLVCSHQAYHHNADGDAPVLSPDPDSSRRDHHHGGSNCRLQSCLFRCCVVPSDPPSSSLRRGAVRVCVSRVHQTRGDDNRGGPWMWMKNSADKDAADQDGSTSGSSHSRHRPITGMGTAFTAHSNHTPDGDD/DEKEAQAQEFFLVVRRTGGWMWDDDFFFTADTGRDDDDPPHHYHYQHQWYKFFQFEFEAEAQQPPPRCLQHHLALVLLLLFLLRHQYYEHEQLHVQGQQDLVRLLVNVVVNVPGQGHYAYAHEQAHSLPLPHGGPPVSNVVSGHQEYEPPPDFNPDPVSLLVSQLVQVVVVHEYEGQQFAPVQADQALAEQVCCCPPVNTTHGYPCSGQVRLLSNLVSQLVSLGAYEYEAQQFLSNLVSLVVSVVVVGNYAYEHALCSLQDASCLCVVQPLLQRAVRHGHDPSRSVSVLVSLLVCSHQAYHHNADGDAPVLSPDPDSSRRDHHHGGSNCRLQSCLFRCCVVPSDPPSSSLRRGAVRVCVSRVHQTRGDDNRGGPWIWMKNSADKDAADQDGSTSGSSHSRHRPITGMGTAFTAHSNHTPDGDD

Nearest PDB structures (foldseek):
  3d6n-assembly1_A  TM=9.721E-01  e=1.633E-57  Aquifex aeolicus
  4bjh-assembly1_A  TM=9.734E-01  e=1.468E-56  Aquifex aeolicus
  4yiw-assembly1_A  TM=9.705E-01  e=5.148E-56  Bacillus anthracis
  3hm7-assembly2_C  TM=9.156E-01  e=6.550E-40  Halalkalibacterium halodurans
  8hfd-assembly1_B  TM=8.998E-01  e=2.342E-38  Escherichia coli

Organism: NCBI:txid439219

InterPro domains:
  IPR002195 Dihydroorotase, conserved site [PS00482] (57-65)
  IPR002195 Dihydroorotase, conserved site [PS00483] (301-312)
  IPR004722 Dihydroorotase [MF_00220_B] (2-422)
  IPR004722 Dihydroorotase [cd01317] (40-412)
  IPR006680 Amidohydrolase-related [PF01979] (50-419)
  IPR011059 Metal-dependent hydrolase, composite domain superfamily [G3DSA:2.30.40.10] (19-419)
  IPR011059 Metal-dependent hydrolase, composite domain superfamily [SSF51338] (2-422)
  IPR032466 Metal-dependent hydrolase [SSF51556] (54-364)
  IPR050138 Dihydroorotase/Allantoinase hydrolase-like [PTHR43668] (2-422)

Sequence (846 aa):
MLLIKNGRVLDPQSGFDQVADVLVDGKKVLKIAEQIEAEGADVIDAAGLVVAPGLVDIHVHFREPGQTHKEDIHTGALAAAAGGFTTVVMMANTNPTISDVETLKEVLASAAKEDVHIYTNATVTKNFDGQNLTDFKALLEAGAISFSDDGIPLQSSKVVKEALDLAKANNTFIALHEEDPELNGILGFNEGIAQDKFHFCGATGVAEYSMIARDVMIAYDRQAHLHIQHLSKAESVKVVEFAQNLGAKITAEAAPQHFSKTEDLLLLKGAAAKMNPPLRTEKDRLAVIEGLKSGVISIIATDHAPHHADEKNVEDMTKAPSGMTGLETSLSLGLTNLVATGDLTLSELLAKMTSNPSSLYSFDAGYLAENGPADIVIFSDEEERVVSEDFASKASNSPFIGEKLKGVVKYTISNGRIVYQNKMLLIKNGRVLDPQSGFDQVADVLVDGKKVLKIAEQIEAEGADVIDAAGLVVAPGLVDIHVHFREPGQTHKEDIHTGALAAAAGGFTTVVMMANTNPTISDVETLKEVLASAAKEDVHIYTNATVTKNFDGQNLTDFKALLEAGAISFSDDGIPLQSSKVVKEALDLAKANNTFIALHEEDPELNGILGFNEGIAQDKFHFCGATGVAEYSMIARDVMIAYDRQAHLHIQHLSKAESVKVVEFAQNLGAKITAEAAPQHFSKTEDLLLLKGAAAKMNPPLRTEKDRLAVIEGLKSGVISIIATDHAPHHADEKNVEDMTKAPSGMTGLETSLSLGLTNLVATGDLTLSELLAKMTSNPSSLYSFDAGYLAENGPADIVIFSDEEERVVSEDFASKASNSPFIGEKLKGVVKYTISNGRIVYQNK